Protein AF-0000000084349371 (afdb_homodimer)

Foldseek 3Di:
DPPPPPPPPPPPPPPPPPVPVPQQAADPAFELLVLLVLLCVDAPVLVVLVVVLVVLLVQLVVLVVVQAKDKDKDKDWDWDWDADVVVGDIDIDIWIKMKMKMKGWDDDQLSVLSNQLSVLSSVLSVLVSVLVSLVSSLVSLVLSVQLVLLLLLLLLLVVLLVVLVVQLVVQVVCVVVVNDDPVLNVVSVVLNVVSVVVSVVSVVSNVVSQVVSCNSSVHHYPDHWAFAPPPDQDADVVLDLVVLLVLLCVAQSNLVSLVSVLVSLVSNLSSLVCVQPKTKMKMKMKMKIWCVNVPQDPPDPDPDHGGDMDMDIDTDMDIGGDDDDPCPSVVVSVVSVVVSVVSVVVSVVVSVVLSVQLSVLSVQSVVLSVQLVVLLVQLLVLLLQLVVQVVCVVVPNHGSVSNSVSSVSNSVSLSSNSVSVSSNLSSNLSSCNSSNNRDSVSSVVSSVRIGGPDDSNPRSDDPCSVVSSVVVNPDDPPD/DPDPPPPPPPPPPPPPPPPPPPQQAADPAFELLVLLVLLCVDAPVLVVLVVVLVVLLCQLVVLVVVQAKDKDKDKDWDWDWDADVVVTDIDIDIKIKMKMKMKHWDDDQLSVLSNQLSVLSSVLSVLVSVLVSLVSSLVSLVLSVQLVLLLLLLLLLVVLLVVLVVQLVVQVVCVVVPNDDVVLNVVSVVLNVVSVVVSVVSVVSNVVSQVVSCNSSVHHYPDHWAFAPPPDQDADVVLDLVVLLVLLCVAQSNLVSLVSVLVSLVSNLSSLVCVQPKTKMKMKMKMKIWCVNVPQDPPDPDPDHGGDMDMDIDIDMDIGGDDDDPCVSVVVSVVSVVVSVVSVVVSVVVSVVLSVQLSVLSVQLVVLSVQLVVLLVQLLVLVLQLVVQVVCVVVPNHHSVSNSVSSVSNSVSLSSNSVSVSSNLSSNLSNCNSSNNRDSVSSVVSSVRIGPPDDSNPRSDDPCSVVSSVVVNPDDPPD

Nearest PDB structures (foldseek):
  2wmz-assembly1_B  TM=9.411E-01  e=2.929E-27  Escherichia coli K-12
  1ek9-assembly1_A  TM=9.461E-01  e=1.652E-26  Escherichia coli
  2xmn-assembly1_C  TM=9.358E-01  e=1.512E-26  Escherichia coli K-12
  2vdd-assembly1_A  TM=9.238E-01  e=4.027E-25  Escherichia coli K-12
  5ng5-assembly1_F  TM=8.650E-01  e=4.617E-24  Escherichia coli

pLDDT: mean 91.67, std 13.57, range [23.31, 98.88]

InterPro domains:
  IPR003423 Outer membrane efflux protein [PF02321] (35-218)
  IPR003423 Outer membrane efflux protein [PF02321] (246-437)
  IPR010130 Type I secretion outer membrane protein, TolC [TIGR01844] (29-451)
  IPR051906 Outer membrane protein TolC-like [PTHR30026] (9-441)

Secondary structure (DSSP, 8-state):
----------------------PPPBPS--SHHHHHHHHHHH-HHHHHHHHHHHHHTTHHHHHHHTTS-EEEEEEEEEEEEEEETTTTEEEEEEEEEEEEEEEEEEE-HHHHHHHHHHHHHHHHHHHHHHHHHHHHHHHHHHHHHHHHHHHHHHHHHHHHHHHHHHHHHHHHHHHHTTSS-HHHHHHHHHHHHHHHHHHHHHHHHHHHHHHHHHHHHS-B-S---EE-TTS-----SS--HHHHHHHHHHH-HHHHHHHHHHHHHHHHHHHHHGGGS-EEEEEEEEEEEEGGGGT--SS-SSSS--EEEEEEEEEEEEEEEEEEETTHHHHHHHHHHHHHHHHHHHHHHHHHHHHHHHHHHHHHHHHHHHHHHHHHHHHHHHHHHHHHHHHHHHTTSS-HHHHHHHHHHHHHHHHHHHHHHHHHHHHHHHHHHHHT---HHHHHHHHTTEETT--HHHHSS-TTHHHHHHHHHHSPTT-/-----------------------PPBPS--SHHHHHHHHHHH-HHHHHHHHHHHHHTTHHHHHHHTTS-EEEEEEEEEEEEEEEEETTEEEEEEEEEEEEEEEEEEE-HHHHHHHHHHHHHHHHHHHHHHHHHHHHHHHHHHHHHHHHHHHHHHHHHHHHHHHHHHHHHHHHHHHHTTSS-HHHHHHHHHHHHHHHHHHHHHHHHHHHHHHHHHHHHS-B-S---EE-TTS-----SS--HHHHHHHHHHH-HHHHHHHHHHHHHHHHHHHHHGGGS-EEEEEEEEEEEEGGGGT--SS-SSSS---SEEEEEEEEEEEE-----TTHHHHHHHHHHHHHHHHHHHHHHHHHHHHHHHHHHHHHHHHHHHHHHHHHHHHHHHHHHHHHHHHHHHTTSS-HHHHHHHHHHHHHHHHHHHHHHHHHHHHHHHHHHHHT---HHHHHHHHTTEETT--HHHHSS-TTHHHHHHHHHHSPTT-

Sequence (958 aa):
MLRKLSLAIAVSCATNGMVWAAEAPLSANTDLVSVYQEAASNNADLAAARAQYGAQKEVVPQARAGLLPNLSAGADSNNVRTQIDQPAATANRDAHSWRATLSQPLFRADRWFQLQAAEAVNEQASLQLSASEQNLILQSAESYFAVLRAQDNLASTKAEENAFKRQLDQSNERFDVGLSDKTDVLQSQASYDTARANRIVAQRQVDDAFEALITLTNRQYNSIQGIVHTLPVLPPAPNDAKAWVETAGRQNLNLLASNYAVTAAEETLRQRKAGHLPTLDAVAQYEKGDNDALGFSNPNQLPIPYGGDVSQRTIGLRLNIPIYSGGLTSSQVRESYSRLDQSEQQREGLRRQVVENTRNLHRAVNTDVEQVQARRQSIISNQSAVEATEIGYQVGTRNIVDVLDAQRQLYSSVRNYNNSRYDYILDNLRLKQAAGTLNPGDLQDLTRYLKADYNPDKDFLPPDLAKAAAEQLKARPGSMLRKLSLAIAVSCATNGMVWAAEAPLSANTDLVSVYQEAASNNADLAAARAQYGAQKEVVPQARAGLLPNLSAGADSNNVRTQIDQPAATANRDAHSWRATLSQPLFRADRWFQLQAAEAVNEQASLQLSASEQNLILQSAESYFAVLRAQDNLASTKAEENAFKRQLDQSNERFDVGLSDKTDVLQSQASYDTARANRIVAQRQVDDAFEALITLTNRQYNSIQGIVHTLPVLPPAPNDAKAWVETAGRQNLNLLASNYAVTAAEETLRQRKAGHLPTLDAVAQYEKGDNDALGFSNPNQLPIPYGGDVSQRTIGLRLNIPIYSGGLTSSQVRESYSRLDQSEQQREGLRRQVVENTRNLHRAVNTDVEQVQARRQSIISNQSAVEATEIGYQVGTRNIVDVLDAQRQLYSSVRNYNNSRYDYILDNLRLKQAAGTLNPGDLQDLTRYLKADYNPDKDFLPPDLAKAAAEQLKARPGS

Structure (mmCIF, N/CA/C/O backbone):
data_AF-0000000084349371-model_v1
#
loop_
_entity.id
_entity.type
_entity.pdbx_description
1 polymer 'Outer membrane protein'
#
loop_
_atom_site.group_PDB
_atom_site.id
_atom_site.type_symbol
_atom_site.label_atom_id
_atom_site.label_alt_id
_atom_site.label_comp_id
_atom_site.label_asym_id
_atom_site.label_entity_id
_atom_site.label_seq_id
_atom_site.pdbx_PDB_ins_code
_atom_site.Cartn_x
_atom_site.Cartn_y
_atom_site.Cartn_z
_atom_site.occupancy
_atom_site.B_iso_or_equiv
_atom_site.auth_seq_id
_atom_site.auth_comp_id
_atom_site.auth_asym_id
_atom_site.auth_atom_id
_atom_site.pdbx_PDB_model_num
ATOM 1 N N . MET A 1 1 ? 45.25 -52.031 7.59 1 29.14 1 MET A N 1
ATOM 2 C CA . MET A 1 1 ? 45.719 -50.75 8.109 1 29.14 1 MET A CA 1
ATOM 3 C C . MET A 1 1 ? 44.969 -49.594 7.441 1 29.14 1 MET A C 1
ATOM 5 O O . MET A 1 1 ? 45.094 -49.375 6.234 1 29.14 1 MET A O 1
ATOM 9 N N . LEU A 1 2 ? 43.625 -49.281 7.848 1 28.34 2 LEU A N 1
ATOM 10 C CA . LEU A 1 2 ? 42.469 -48.5 7.414 1 28.34 2 LEU A CA 1
ATOM 11 C C . LEU A 1 2 ? 42.781 -47 7.551 1 28.34 2 LEU A C 1
ATOM 13 O O . LEU A 1 2 ? 43 -46.5 8.656 1 28.34 2 LEU A O 1
ATOM 17 N N . ARG A 1 3 ? 43.562 -46.5 6.535 1 31.92 3 ARG A N 1
ATOM 18 C CA . ARG A 1 3 ? 44.031 -45.125 6.531 1 31.92 3 ARG A CA 1
ATOM 19 C C . ARG A 1 3 ? 42.906 -44.156 6.848 1 31.92 3 ARG A C 1
ATOM 21 O O . ARG A 1 3 ? 41.781 -44.312 6.332 1 31.92 3 ARG A O 1
ATOM 28 N N . LYS A 1 4 ? 43.031 -43.594 8.078 1 34.16 4 LYS A N 1
ATOM 29 C CA . LYS A 1 4 ? 42.281 -42.5 8.742 1 34.16 4 LYS A CA 1
ATOM 30 C C . LYS A 1 4 ? 42.062 -41.344 7.801 1 34.16 4 LYS A C 1
ATOM 32 O O . LYS A 1 4 ? 43 -40.688 7.363 1 34.16 4 LYS A O 1
ATOM 37 N N . LEU A 1 5 ? 41.219 -41.438 6.766 1 38.19 5 LEU A N 1
ATOM 38 C CA . LEU A 1 5 ? 40.812 -40.344 5.895 1 38.19 5 LEU A CA 1
ATOM 39 C C . LEU A 1 5 ? 40.438 -39.125 6.711 1 38.19 5 LEU A C 1
ATOM 41 O O . LEU A 1 5 ? 39.531 -39.156 7.535 1 38.19 5 LEU A O 1
ATOM 45 N N . SER A 1 6 ? 41.469 -38.438 7.199 1 34.59 6 SER A N 1
ATOM 46 C CA . SER A 1 6 ? 41.344 -37.156 7.883 1 34.59 6 SER A CA 1
ATOM 47 C C . SER A 1 6 ? 40.438 -36.219 7.109 1 34.59 6 SER A C 1
ATOM 49 O O . SER A 1 6 ? 40.719 -35.875 5.949 1 3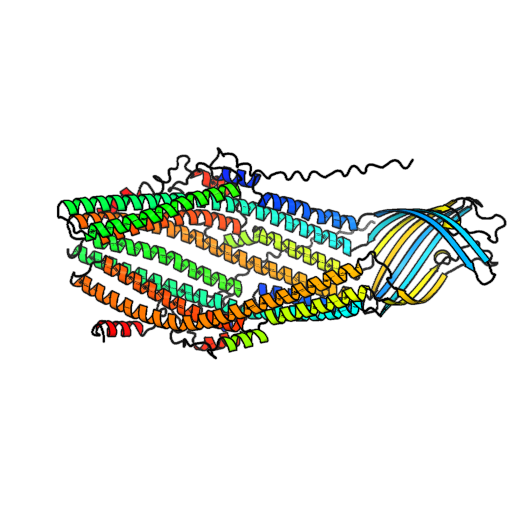4.59 6 SER A O 1
ATOM 51 N N . LEU A 1 7 ? 39.156 -36.344 7.215 1 37.19 7 LEU A N 1
ATOM 52 C CA . LEU A 1 7 ? 38.125 -35.406 6.816 1 37.19 7 LEU A CA 1
ATOM 53 C C . LEU A 1 7 ? 38.5 -34 7.309 1 37.19 7 LEU A C 1
ATOM 55 O O . LEU A 1 7 ? 38.5 -33.75 8.516 1 37.19 7 LEU A O 1
ATOM 59 N N . ALA A 1 8 ? 39.562 -33.406 6.773 1 36.41 8 ALA A N 1
ATOM 60 C CA . ALA A 1 8 ? 39.781 -31.984 6.996 1 36.41 8 ALA A CA 1
ATOM 61 C C . ALA A 1 8 ? 38.5 -31.203 6.875 1 36.41 8 ALA A C 1
ATOM 63 O O . ALA A 1 8 ? 37.844 -31.203 5.824 1 36.41 8 ALA A O 1
ATOM 64 N N . ILE A 1 9 ? 37.719 -31.172 7.988 1 37.12 9 ILE A N 1
ATOM 65 C CA . ILE A 1 9 ? 36.625 -30.266 8.234 1 37.12 9 ILE A CA 1
ATOM 66 C C . ILE A 1 9 ? 37 -28.844 7.824 1 37.12 9 ILE A C 1
ATOM 68 O O . ILE A 1 9 ? 37.938 -28.266 8.391 1 37.12 9 ILE A O 1
ATOM 72 N N . ALA A 1 10 ? 37.031 -28.594 6.488 1 40.06 10 ALA A N 1
ATOM 73 C CA . ALA A 1 10 ? 37.094 -27.188 6.09 1 40.06 10 ALA A CA 1
ATOM 74 C C . ALA A 1 10 ? 36.188 -26.328 6.938 1 40.06 10 ALA A C 1
ATOM 76 O O . ALA A 1 10 ? 34.938 -26.453 6.844 1 40.06 10 ALA A O 1
ATOM 77 N N . VAL A 1 11 ? 36.562 -26.094 8.188 1 39.84 11 VAL A N 1
ATOM 78 C CA . VAL A 1 11 ? 35.938 -25.047 8.977 1 39.84 11 VAL A CA 1
ATOM 79 C C . VAL A 1 11 ? 35.812 -23.781 8.133 1 39.84 11 VAL A C 1
ATOM 81 O O . VAL A 1 11 ? 36.812 -23.203 7.695 1 39.84 11 VAL A O 1
ATOM 84 N N . SER A 1 12 ? 34.781 -23.75 7.301 1 43.06 12 SER A N 1
ATOM 85 C CA . SER A 1 12 ? 34.375 -22.453 6.754 1 43.06 12 SER A CA 1
ATOM 86 C C . SER A 1 12 ? 34.531 -21.344 7.789 1 43.06 12 SER A C 1
ATOM 88 O O . SER A 1 12 ? 33.906 -21.406 8.859 1 43.06 12 SER A O 1
ATOM 90 N N . CYS A 1 13 ? 35.719 -20.906 8.008 1 38.28 13 CYS A N 1
ATOM 91 C CA . CYS A 1 13 ? 35.906 -19.625 8.695 1 38.28 13 CYS A CA 1
ATOM 92 C C . CYS A 1 13 ? 34.844 -18.625 8.297 1 38.28 13 CYS A C 1
ATOM 94 O O . CYS A 1 13 ? 34.875 -18.094 7.184 1 38.28 13 CYS A O 1
ATOM 96 N N . ALA A 1 14 ? 33.594 -18.828 8.82 1 44.62 14 ALA A N 1
ATOM 97 C CA . ALA A 1 14 ? 32.719 -17.656 8.875 1 44.62 14 ALA A CA 1
ATOM 98 C C . ALA A 1 14 ? 33.5 -16.422 9.344 1 44.62 14 ALA A C 1
ATOM 100 O O . ALA A 1 14 ? 33.75 -16.266 10.539 1 44.62 14 ALA A O 1
ATOM 101 N N . THR A 1 15 ? 34.562 -16.031 8.68 1 42.53 15 THR A N 1
ATOM 102 C CA . THR A 1 15 ? 34.969 -14.68 9.008 1 42.53 15 THR A CA 1
ATOM 103 C C . THR A 1 15 ? 33.781 -13.805 9.352 1 42.53 15 THR A C 1
ATOM 105 O O . THR A 1 15 ? 32.875 -13.617 8.531 1 42.53 15 THR A O 1
ATOM 108 N N . ASN A 1 16 ? 33.312 -13.914 10.547 1 46.22 16 ASN A N 1
ATOM 109 C CA . ASN A 1 16 ? 32.531 -12.789 11.031 1 46.22 16 ASN A CA 1
ATOM 110 C C . ASN A 1 16 ? 33.094 -11.453 10.547 1 46.22 16 ASN A C 1
ATOM 112 O O . ASN A 1 16 ? 34.062 -10.953 11.094 1 46.22 16 ASN A O 1
ATOM 116 N N . GLY A 1 17 ? 33.25 -11.281 9.281 1 45.41 17 GLY A N 1
ATOM 117 C CA . GLY A 1 17 ? 33.562 -9.914 8.891 1 45.41 17 GLY A CA 1
ATOM 118 C C . GLY A 1 17 ? 32.906 -8.875 9.789 1 45.41 17 GLY A C 1
ATOM 119 O O . GLY A 1 17 ? 31.672 -8.812 9.875 1 45.41 17 GLY A O 1
ATOM 120 N N . MET A 1 18 ? 33.469 -8.656 10.883 1 46.19 18 MET A N 1
ATOM 121 C CA . MET A 1 18 ? 33.125 -7.445 11.609 1 46.19 18 MET A CA 1
ATOM 122 C C . MET A 1 18 ? 32.719 -6.328 10.648 1 46.19 18 MET A C 1
ATOM 124 O O . MET A 1 18 ? 33.531 -5.938 9.789 1 46.19 18 MET A O 1
ATOM 128 N N . VAL A 1 19 ? 31.594 -6.281 10.203 1 54.41 19 VAL A N 1
ATOM 129 C CA . VAL A 1 19 ? 31.078 -5.09 9.539 1 54.41 19 VAL A CA 1
ATOM 130 C C . VAL A 1 19 ? 31.547 -3.838 10.266 1 54.41 19 VAL A C 1
ATOM 132 O O . VAL A 1 19 ? 31.062 -3.525 11.359 1 54.41 19 VAL A O 1
ATOM 135 N N . TRP A 1 20 ? 32.844 -3.693 10.367 1 51.53 20 TRP A N 1
ATOM 136 C CA . TRP A 1 20 ? 33.25 -2.367 10.805 1 51.53 20 TRP A CA 1
ATOM 137 C C . TRP A 1 20 ? 32.469 -1.278 10.062 1 51.53 20 TRP A C 1
ATOM 139 O O . TRP A 1 20 ? 32.406 -1.289 8.836 1 51.53 20 TRP A O 1
ATOM 149 N N . ALA A 1 21 ? 31.625 -0.761 10.727 1 57.56 21 ALA A N 1
ATOM 150 C CA . ALA A 1 21 ? 30.953 0.43 10.211 1 57.56 21 ALA A CA 1
ATOM 151 C C . ALA A 1 21 ? 31.969 1.435 9.664 1 57.56 21 ALA A C 1
ATOM 153 O O . ALA A 1 21 ? 32.656 2.119 10.43 1 57.56 21 ALA A O 1
ATOM 154 N N . ALA A 1 22 ? 32.75 1.086 8.586 1 59.94 22 ALA A N 1
ATOM 155 C CA . ALA A 1 22 ? 33.594 2.1 7.984 1 59.94 22 ALA A CA 1
ATOM 156 C C . ALA A 1 22 ? 32.906 3.461 7.961 1 59.94 22 ALA A C 1
ATOM 158 O O . ALA A 1 22 ? 31.75 3.568 7.578 1 59.94 22 ALA A O 1
ATOM 159 N N . GLU A 1 23 ? 33.438 4.461 8.609 1 71.38 23 GLU A N 1
ATOM 160 C CA . GLU A 1 23 ? 32.969 5.84 8.555 1 71.38 23 GLU A CA 1
ATOM 161 C C . GLU A 1 23 ? 32.875 6.336 7.113 1 71.38 23 GLU A C 1
ATOM 163 O O . GLU A 1 23 ? 33.812 6.109 6.32 1 71.38 23 GLU A O 1
ATOM 168 N N . ALA A 1 24 ? 31.688 6.805 6.773 1 73.12 24 ALA A N 1
ATOM 169 C CA . ALA A 1 24 ? 31.531 7.387 5.441 1 73.12 24 ALA A CA 1
ATOM 170 C C . ALA A 1 24 ? 32.594 8.461 5.188 1 73.12 24 ALA A C 1
ATOM 172 O O . ALA A 1 24 ? 32.875 9.273 6.062 1 73.12 24 ALA A O 1
ATOM 173 N N . PRO A 1 25 ? 33.281 8.539 4.008 1 79.25 25 PRO A N 1
ATOM 174 C CA . PRO A 1 25 ? 34.25 9.57 3.691 1 79.25 25 PRO A CA 1
ATOM 175 C C . PRO A 1 25 ? 33.656 10.969 3.588 1 79.25 25 PRO A C 1
ATOM 177 O O . PRO A 1 25 ? 32.469 11.094 3.264 1 79.25 25 PRO A O 1
ATOM 180 N N . LEU A 1 26 ? 34.438 11.977 3.846 1 80.69 26 LEU A N 1
ATOM 181 C CA . LEU A 1 26 ? 34 13.367 3.756 1 80.69 26 LEU A CA 1
ATOM 182 C C . LEU A 1 26 ? 33.875 13.805 2.301 1 80.69 26 LEU A C 1
ATOM 184 O O . LEU A 1 26 ? 34.75 13.5 1.476 1 80.69 26 LEU A O 1
ATOM 188 N N . SER A 1 27 ? 32.719 14.414 2.035 1 81.31 27 SER A N 1
ATOM 189 C CA . SER A 1 27 ? 32.5 14.898 0.675 1 81.31 27 SER A CA 1
ATOM 190 C C . SER A 1 27 ? 32.969 16.328 0.508 1 81.31 27 SER A C 1
ATOM 192 O O . SER A 1 27 ? 32.781 17.172 1.394 1 81.31 27 SER A O 1
ATOM 194 N N . ALA A 1 28 ? 33.625 16.547 -0.599 1 76.31 28 ALA A N 1
ATOM 195 C CA . ALA A 1 28 ? 34.094 17.891 -0.949 1 76.31 28 ALA A CA 1
ATOM 196 C C . ALA A 1 28 ? 33 18.672 -1.695 1 76.31 28 ALA A C 1
ATOM 198 O O . ALA A 1 28 ? 33.031 19.906 -1.736 1 76.31 28 ALA A O 1
ATOM 199 N N . ASN A 1 29 ? 32.156 17.969 -2.289 1 75.94 29 ASN A N 1
ATOM 200 C CA . ASN A 1 29 ? 31.078 18.578 -3.057 1 75.94 29 ASN A CA 1
ATOM 201 C C . ASN A 1 29 ? 29.781 18.578 -2.266 1 75.94 29 ASN A C 1
ATOM 203 O O . ASN A 1 29 ? 29.219 17.531 -1.969 1 75.94 29 ASN A O 1
ATOM 207 N N . THR A 1 30 ? 29.359 19.766 -2.006 1 87 30 THR A N 1
ATOM 208 C CA . THR A 1 30 ? 28.281 19.844 -1.022 1 87 30 THR A CA 1
ATOM 209 C C . THR A 1 30 ? 27.031 20.469 -1.639 1 87 30 THR A C 1
ATOM 211 O O . THR A 1 30 ? 26.125 20.891 -0.919 1 87 30 THR A O 1
ATOM 214 N N . ASP A 1 31 ? 27.094 20.562 -3.01 1 93.62 31 ASP A N 1
ATOM 215 C CA . ASP A 1 31 ? 25.906 21.125 -3.658 1 93.62 31 ASP A CA 1
ATOM 216 C C . ASP A 1 31 ? 24.844 20.047 -3.877 1 93.62 31 ASP A C 1
ATOM 218 O O . ASP A 1 31 ? 25.109 18.859 -3.707 1 93.62 31 ASP A O 1
ATOM 222 N N . LEU A 1 32 ? 23.688 20.531 -4.277 1 96.81 32 LEU A N 1
ATOM 223 C CA . LEU A 1 32 ? 22.5 19.688 -4.402 1 96.81 32 LEU A CA 1
ATOM 224 C C . LEU A 1 32 ? 22.719 18.578 -5.414 1 96.81 32 LEU A C 1
ATOM 226 O O . LEU A 1 32 ? 22.422 17.406 -5.137 1 96.81 32 LEU A O 1
ATOM 230 N N . VAL A 1 33 ? 23.344 18.844 -6.625 1 96.69 33 VAL A N 1
ATOM 231 C CA . VAL A 1 33 ? 23.547 17.875 -7.688 1 96.69 33 VAL A CA 1
ATOM 232 C C . VAL A 1 33 ? 24.578 16.844 -7.246 1 96.69 33 VAL A C 1
ATOM 234 O O . VAL A 1 33 ? 24.438 15.648 -7.52 1 96.69 33 VAL A O 1
ATOM 237 N N . SER A 1 34 ? 25.625 17.328 -6.547 1 95.25 34 SER A N 1
ATOM 238 C CA . SER A 1 34 ? 26.656 16.422 -6.055 1 95.25 34 SER A CA 1
ATOM 239 C C . SER A 1 34 ? 26.094 15.461 -5.012 1 95.25 34 SER A C 1
ATOM 241 O O . SER A 1 34 ? 26.438 14.281 -4.988 1 95.25 34 SER A O 1
ATOM 243 N N . VAL A 1 35 ? 25.25 15.969 -4.148 1 96.62 35 VAL A N 1
ATOM 244 C CA . VAL A 1 35 ? 24.609 15.133 -3.143 1 96.62 35 VAL A CA 1
ATOM 245 C C . VAL A 1 35 ? 23.766 14.055 -3.826 1 96.62 35 VAL A C 1
ATOM 247 O O . VAL A 1 35 ? 23.812 12.891 -3.439 1 96.62 35 VAL A O 1
ATOM 250 N N . TYR A 1 36 ? 23.078 14.391 -4.945 1 97.81 36 TYR A N 1
ATOM 251 C CA . TYR A 1 36 ? 22.297 13.414 -5.699 1 97.81 36 TYR A CA 1
ATOM 252 C C . TYR A 1 36 ? 23.203 12.375 -6.344 1 97.81 36 TYR A C 1
ATOM 254 O O . TYR A 1 36 ? 22.906 11.172 -6.301 1 97.81 36 TYR A O 1
ATOM 262 N N . GLN A 1 37 ? 24.25 12.82 -6.902 1 97 37 GLN A N 1
ATOM 263 C CA . GLN A 1 37 ? 25.172 11.898 -7.57 1 97 37 GLN A CA 1
ATOM 264 C C . GLN A 1 37 ? 25.766 10.906 -6.578 1 97 37 GLN A C 1
ATOM 266 O O . GLN A 1 37 ? 25.906 9.727 -6.887 1 97 37 GLN A O 1
ATOM 271 N N . GLU A 1 38 ? 26.094 11.422 -5.391 1 96.19 38 GLU A N 1
ATOM 272 C CA . GLU A 1 38 ? 26.609 10.539 -4.355 1 96.19 38 GLU A CA 1
ATOM 273 C C . GLU A 1 38 ? 25.547 9.539 -3.898 1 96.19 38 GLU A C 1
ATOM 275 O O . GLU A 1 38 ? 25.844 8.367 -3.68 1 96.19 38 GLU A O 1
ATOM 280 N N . ALA A 1 39 ? 24.312 9.992 -3.73 1 97.56 39 ALA A N 1
ATOM 281 C CA . ALA A 1 39 ? 23.219 9.094 -3.377 1 97.56 39 ALA A CA 1
ATOM 282 C C . ALA A 1 39 ? 23 8.055 -4.465 1 97.56 39 ALA A C 1
ATOM 284 O O . ALA A 1 39 ? 22.844 6.863 -4.172 1 97.56 39 ALA A O 1
ATOM 285 N N . ALA A 1 40 ? 23.047 8.492 -5.723 1 97.44 40 ALA A N 1
ATOM 286 C CA . ALA A 1 40 ? 22.812 7.602 -6.859 1 97.44 40 ALA A CA 1
ATOM 287 C C . ALA A 1 40 ? 23.875 6.508 -6.926 1 97.44 40 ALA A C 1
ATOM 289 O O . ALA A 1 40 ? 23.594 5.383 -7.348 1 97.44 40 ALA A O 1
ATOM 290 N N . SER A 1 41 ? 25.047 6.805 -6.492 1 96.06 41 SER A N 1
ATOM 291 C CA . SER A 1 41 ? 26.172 5.875 -6.59 1 96.06 41 SER A CA 1
ATOM 292 C C . SER A 1 41 ? 26.234 4.957 -5.371 1 96.06 41 SER A C 1
ATOM 294 O O . SER A 1 41 ? 26.734 3.836 -5.457 1 96.06 41 SER A O 1
ATOM 296 N N . ASN A 1 42 ? 25.625 5.492 -4.211 1 96.06 42 ASN A N 1
ATOM 297 C CA . ASN A 1 42 ? 25.938 4.785 -2.975 1 96.06 42 ASN A CA 1
ATOM 298 C C . ASN A 1 42 ? 24.672 4.301 -2.271 1 96.06 42 ASN A C 1
ATOM 300 O O . ASN A 1 42 ? 24.75 3.516 -1.325 1 96.06 42 ASN A O 1
ATOM 304 N N . ASN A 1 43 ? 23.516 4.719 -2.646 1 97.69 43 ASN A N 1
ATOM 305 C CA . ASN A 1 43 ? 22.281 4.395 -1.936 1 97.69 43 ASN A CA 1
ATOM 306 C C . ASN A 1 43 ? 21.984 2.898 -1.992 1 97.69 43 ASN A C 1
ATOM 308 O O . ASN A 1 43 ? 21.875 2.324 -3.076 1 97.69 43 ASN A O 1
ATOM 312 N N . ALA A 1 44 ? 21.828 2.309 -0.82 1 97.75 44 ALA A N 1
ATOM 313 C CA . ALA A 1 44 ? 21.641 0.864 -0.72 1 97.75 44 ALA A CA 1
ATOM 314 C C . ALA A 1 44 ? 20.266 0.449 -1.258 1 97.75 44 ALA A C 1
ATOM 316 O O . ALA A 1 44 ? 20.125 -0.63 -1.838 1 97.75 44 ALA A O 1
ATOM 317 N N . ASP A 1 45 ? 19.359 1.234 -1.029 1 97.75 45 ASP A N 1
ATOM 318 C CA . ASP A 1 45 ? 18.016 0.904 -1.51 1 97.75 45 ASP A CA 1
ATOM 319 C C . ASP A 1 45 ? 17.984 0.87 -3.035 1 97.75 45 ASP A C 1
ATOM 321 O O . ASP A 1 45 ? 17.328 0 -3.625 1 97.75 45 ASP A O 1
ATOM 325 N N . LEU A 1 46 ? 18.594 1.838 -3.73 1 98.19 46 LEU A N 1
ATOM 326 C CA . LEU A 1 46 ? 18.641 1.841 -5.188 1 98.19 46 LEU A CA 1
ATOM 327 C C . LEU A 1 46 ? 19.438 0.642 -5.711 1 98.19 46 LEU A C 1
ATOM 329 O O . LEU A 1 46 ? 19.031 0.012 -6.691 1 98.19 46 LEU A O 1
ATOM 333 N N . ALA A 1 47 ? 20.531 0.332 -5.059 1 98.25 47 ALA A N 1
ATOM 334 C CA . ALA A 1 47 ? 21.312 -0.842 -5.445 1 98.25 47 ALA A CA 1
ATOM 335 C C . ALA A 1 47 ? 20.484 -2.115 -5.332 1 98.25 47 ALA A C 1
ATOM 337 O O . ALA A 1 47 ? 20.531 -2.982 -6.207 1 98.25 47 ALA A O 1
ATOM 338 N N . ALA A 1 48 ? 19.766 -2.219 -4.227 1 98.62 48 ALA A N 1
ATOM 339 C CA . ALA A 1 48 ? 18.891 -3.367 -4.039 1 98.62 48 ALA A CA 1
ATOM 340 C C . ALA A 1 48 ? 17.828 -3.432 -5.137 1 98.62 48 ALA A C 1
ATOM 342 O O . ALA A 1 48 ? 17.5 -4.516 -5.633 1 98.62 48 ALA A O 1
ATOM 343 N N . ALA A 1 49 ? 17.281 -2.316 -5.531 1 98.44 49 ALA A N 1
ATOM 344 C CA . ALA A 1 49 ? 16.281 -2.256 -6.598 1 98.44 49 ALA A CA 1
ATOM 345 C C . ALA A 1 49 ? 16.875 -2.691 -7.934 1 98.44 49 ALA A C 1
ATOM 347 O O . ALA A 1 49 ? 16.234 -3.391 -8.711 1 98.44 49 ALA A O 1
ATOM 348 N N . ARG A 1 50 ? 18.062 -2.281 -8.219 1 98.56 50 ARG A N 1
ATOM 349 C CA . ARG A 1 50 ? 18.75 -2.693 -9.445 1 98.56 50 ARG A CA 1
ATOM 350 C C . ARG A 1 50 ? 18.984 -4.199 -9.461 1 98.56 50 ARG A C 1
ATOM 352 O O . ARG A 1 50 ? 18.797 -4.852 -10.484 1 98.56 50 ARG A O 1
ATOM 359 N N . ALA A 1 51 ? 19.391 -4.781 -8.289 1 98.69 51 ALA A N 1
ATOM 360 C CA . ALA A 1 51 ? 19.578 -6.223 -8.18 1 98.69 51 ALA A CA 1
ATOM 361 C C . ALA A 1 51 ? 18.266 -6.965 -8.352 1 98.69 51 ALA A C 1
ATOM 363 O O . ALA A 1 51 ? 18.203 -8.016 -8.992 1 98.69 51 ALA A O 1
ATOM 364 N N . GLN A 1 52 ? 17.297 -6.379 -7.785 1 98.56 52 GLN A N 1
ATOM 365 C CA . GLN A 1 52 ? 15.977 -6.973 -7.945 1 98.56 52 GLN A CA 1
ATOM 366 C C . GLN A 1 52 ? 15.562 -7.016 -9.414 1 98.56 52 GLN A C 1
ATOM 368 O O . GLN A 1 52 ? 15.031 -8.023 -9.883 1 98.56 52 GLN A O 1
ATOM 373 N N . TYR A 1 53 ? 15.836 -5.934 -10.219 1 98.56 53 TYR A N 1
ATOM 374 C CA . TYR A 1 53 ? 15.531 -5.926 -11.648 1 98.56 53 TYR A CA 1
ATOM 375 C C . TYR A 1 53 ? 16.375 -6.961 -12.383 1 98.56 53 TYR A C 1
ATOM 377 O O . TYR A 1 53 ? 15.883 -7.633 -13.297 1 98.56 53 TYR A O 1
ATOM 385 N N . GLY A 1 54 ? 17.625 -7.125 -11.906 1 98.75 54 GLY A N 1
ATOM 386 C CA . GLY A 1 54 ? 18.469 -8.164 -12.469 1 98.75 54 GLY A CA 1
ATOM 387 C C . GLY A 1 54 ? 17.891 -9.555 -12.32 1 98.75 54 GLY A C 1
ATOM 388 O O . GLY A 1 54 ? 17.969 -10.367 -13.25 1 98.75 54 GLY A O 1
ATOM 389 N N . ALA A 1 55 ? 17.266 -9.758 -11.234 1 98.69 55 ALA A N 1
ATOM 390 C CA . ALA A 1 55 ? 16.625 -11.039 -10.984 1 98.69 55 ALA A CA 1
ATOM 391 C C . ALA A 1 55 ? 15.344 -11.18 -11.805 1 98.69 55 ALA A C 1
ATOM 393 O O . ALA A 1 55 ? 15.094 -12.227 -12.414 1 98.69 55 ALA A O 1
ATOM 394 N N . GLN A 1 56 ? 14.57 -10.141 -11.93 1 98 56 GLN A N 1
ATOM 395 C CA . GLN A 1 56 ? 13.258 -10.18 -12.562 1 98 56 GLN A CA 1
ATOM 396 C C . GLN A 1 56 ? 13.375 -10.297 -14.078 1 98 56 GLN A C 1
ATOM 398 O O . GLN A 1 56 ? 12.539 -10.938 -14.727 1 98 56 GLN A O 1
ATOM 403 N N . LYS A 1 57 ? 14.375 -9.719 -14.609 1 97.75 57 LYS A N 1
ATOM 404 C CA . LYS A 1 57 ? 14.5 -9.742 -16.062 1 97.75 57 LYS A CA 1
ATOM 405 C C . LYS A 1 57 ? 14.789 -11.156 -16.562 1 97.75 57 LYS A C 1
ATOM 407 O O . LYS A 1 57 ? 14.594 -11.453 -17.75 1 97.75 57 LYS A O 1
ATOM 412 N N . GLU A 1 58 ? 15.258 -12.141 -15.664 1 98.62 58 GLU A N 1
ATOM 413 C CA . GLU A 1 58 ? 15.562 -13.516 -16.031 1 98.62 58 GLU A CA 1
ATOM 414 C C . GLU A 1 58 ? 14.281 -14.312 -16.297 1 98.62 58 GLU A C 1
ATOM 416 O O . GLU A 1 58 ? 14.336 -15.422 -16.828 1 98.62 58 GLU A O 1
ATOM 421 N N . VAL A 1 59 ? 13.141 -13.727 -16.078 1 98.38 59 VAL A N 1
ATOM 422 C CA . VAL A 1 59 ? 11.883 -14.414 -16.312 1 98.38 59 VAL A CA 1
ATOM 423 C C . VAL A 1 59 ? 11.688 -14.656 -17.812 1 98.38 59 VAL A C 1
ATOM 425 O O . VAL A 1 59 ? 11.109 -15.664 -18.219 1 98.38 59 VAL A O 1
ATOM 428 N N . VAL A 1 60 ? 12.211 -13.742 -18.672 1 98.69 60 VAL A N 1
ATOM 429 C CA . VAL A 1 60 ? 12.023 -13.844 -20.125 1 98.69 60 VAL A CA 1
ATOM 430 C C . VAL A 1 60 ? 12.828 -15.016 -20.672 1 98.69 60 VAL A C 1
ATOM 432 O O . VAL A 1 60 ? 12.281 -15.906 -21.312 1 98.69 60 VAL A O 1
ATOM 435 N N . PRO A 1 61 ? 14.18 -15.141 -20.328 1 98.69 61 PRO A N 1
ATOM 436 C CA . PRO A 1 61 ? 14.883 -16.312 -20.828 1 98.69 61 PRO A CA 1
ATOM 437 C C . PRO A 1 61 ? 14.367 -17.625 -20.219 1 98.69 61 PRO A C 1
ATOM 439 O O . PRO A 1 61 ? 14.391 -18.672 -20.891 1 98.69 61 PRO A O 1
ATOM 442 N N . GLN A 1 62 ? 13.859 -17.609 -19.062 1 98.69 62 GLN A N 1
ATOM 443 C CA . GLN A 1 62 ? 13.281 -18.812 -18.469 1 98.69 62 GLN A CA 1
ATOM 444 C C . GLN A 1 62 ? 12.016 -19.234 -19.203 1 98.69 62 GLN A C 1
ATOM 446 O O . GLN A 1 62 ? 11.797 -20.422 -19.438 1 98.69 62 GLN A O 1
ATOM 451 N N . ALA A 1 63 ? 11.18 -18.234 -19.578 1 98.69 63 ALA A N 1
ATOM 452 C CA . ALA A 1 63 ? 9.977 -18.547 -20.344 1 98.69 63 ALA A CA 1
ATOM 453 C C . ALA A 1 63 ? 10.336 -19.016 -21.75 1 98.69 63 ALA A C 1
ATOM 455 O O . ALA A 1 63 ? 9.711 -19.938 -22.281 1 98.69 63 ALA A O 1
ATOM 456 N N . ARG A 1 64 ? 11.375 -18.469 -22.344 1 98.5 64 ARG A N 1
ATOM 457 C CA . ARG A 1 64 ? 11.828 -18.828 -23.688 1 98.5 64 ARG A CA 1
ATOM 458 C C . ARG A 1 64 ? 12.344 -20.266 -23.719 1 98.5 64 ARG A C 1
ATOM 460 O O . ARG A 1 64 ? 12.164 -20.984 -24.703 1 98.5 64 ARG A O 1
ATOM 467 N N . ALA A 1 65 ? 12.922 -20.672 -22.531 1 98.5 65 ALA A N 1
ATOM 468 C CA . ALA A 1 65 ? 13.477 -22.016 -22.438 1 98.5 65 ALA A CA 1
ATOM 469 C C . ALA A 1 65 ? 12.391 -23.078 -22.641 1 98.5 65 ALA A C 1
ATOM 471 O O . ALA A 1 65 ? 12.664 -24.172 -23.141 1 98.5 65 ALA A O 1
ATOM 472 N N . GLY A 1 66 ? 11.164 -22.734 -22.375 1 97.31 66 GLY A N 1
ATOM 473 C CA . GLY A 1 66 ? 10.055 -23.656 -22.531 1 97.31 66 GLY A CA 1
ATOM 474 C C . GLY A 1 66 ? 9.711 -23.906 -24 1 97.31 66 GLY A C 1
ATOM 475 O O . GLY A 1 66 ? 9 -24.875 -24.312 1 97.31 66 GLY A O 1
ATOM 476 N N . LEU A 1 67 ? 10.219 -23.156 -24.938 1 98.31 67 LEU A N 1
ATOM 477 C CA . LEU A 1 67 ? 9.938 -23.281 -26.359 1 98.31 67 LEU A CA 1
ATOM 478 C C . LEU A 1 67 ? 11.148 -23.812 -27.109 1 98.31 67 LEU A C 1
ATOM 480 O O . LEU A 1 67 ? 11.102 -24 -28.328 1 98.31 67 LEU A O 1
ATOM 484 N N . LEU A 1 68 ? 12.25 -24.125 -26.391 1 98.44 68 LEU A N 1
ATOM 485 C CA . LEU A 1 68 ? 13.5 -24.562 -27 1 98.44 68 LEU A CA 1
ATOM 486 C C . LEU A 1 68 ? 13.734 -26.047 -26.734 1 98.44 68 LEU A C 1
ATOM 488 O O . LEU A 1 68 ? 13.07 -26.641 -25.875 1 98.44 68 LEU A O 1
ATOM 492 N N . PRO A 1 69 ? 14.609 -26.75 -27.422 1 98.12 69 PRO A N 1
ATOM 493 C CA . PRO A 1 69 ? 14.844 -28.188 -27.25 1 98.12 69 PRO A CA 1
ATOM 494 C C . PRO A 1 69 ? 15.438 -28.547 -25.891 1 98.12 69 PRO A C 1
ATOM 496 O O . PRO A 1 69 ? 16.125 -27.719 -25.281 1 98.12 69 PRO A O 1
ATOM 499 N N . ASN A 1 70 ? 15.086 -29.656 -25.469 1 97.94 70 ASN A N 1
ATOM 500 C CA . ASN A 1 70 ? 15.68 -30.281 -24.281 1 97.94 70 ASN A CA 1
ATOM 501 C C . ASN A 1 70 ? 16.406 -31.578 -24.656 1 97.94 70 ASN A C 1
ATOM 503 O O . ASN A 1 70 ? 15.867 -32.438 -25.344 1 97.94 70 ASN A O 1
ATOM 507 N N . LEU A 1 71 ? 17.688 -31.641 -24.328 1 98.25 71 LEU A N 1
ATOM 508 C CA . LEU A 1 71 ? 18.5 -32.844 -24.562 1 98.25 71 LEU A CA 1
ATOM 509 C C . LEU A 1 71 ? 18.938 -33.469 -23.234 1 98.25 71 LEU A C 1
ATOM 511 O O . LEU A 1 71 ? 19.469 -32.781 -22.359 1 98.25 71 LEU A O 1
ATOM 515 N N . SER A 1 72 ? 18.625 -34.75 -23.062 1 98.06 72 SER A N 1
ATOM 516 C CA . SER A 1 72 ? 19.031 -35.469 -21.859 1 98.06 72 SER A CA 1
ATOM 517 C C . SER A 1 72 ? 19.688 -36.812 -22.219 1 98.06 72 SER A C 1
ATOM 519 O O . SER A 1 72 ? 19.516 -37.312 -23.328 1 98.06 72 SER A O 1
ATOM 521 N N . ALA A 1 73 ? 20.547 -37.281 -21.312 1 97.88 73 ALA A N 1
ATOM 522 C CA . ALA A 1 73 ? 21.156 -38.594 -21.422 1 97.88 73 ALA A CA 1
ATOM 523 C C . ALA A 1 73 ? 20.922 -39.406 -20.156 1 97.88 73 ALA A C 1
ATOM 525 O O . ALA A 1 73 ? 20.797 -38.844 -19.062 1 97.88 73 ALA A O 1
ATOM 526 N N . GLY A 1 74 ? 20.734 -40.75 -20.391 1 97.44 74 GLY A N 1
ATOM 527 C CA . GLY A 1 74 ? 20.578 -41.656 -19.281 1 97.44 74 GLY A CA 1
ATOM 528 C C . GLY A 1 74 ? 21.234 -43 -19.516 1 97.44 74 GLY A C 1
ATOM 529 O O . GLY A 1 74 ? 21.547 -43.344 -20.672 1 97.44 74 GLY A O 1
ATOM 530 N N . ALA A 1 75 ? 21.594 -43.625 -18.391 1 97.38 75 ALA A N 1
ATOM 531 C CA . ALA A 1 75 ? 22.141 -45 -18.453 1 97.38 75 ALA A CA 1
ATOM 532 C C . ALA A 1 75 ? 21.484 -45.875 -17.391 1 97.38 75 ALA A C 1
ATOM 534 O O . ALA A 1 75 ? 21.219 -45.438 -16.266 1 97.38 75 ALA A O 1
ATOM 535 N N . ASP A 1 76 ? 21.219 -47.094 -17.828 1 96.31 76 ASP A N 1
ATOM 536 C CA . ASP A 1 76 ? 20.625 -48.062 -16.922 1 96.31 76 ASP A CA 1
ATOM 537 C C . ASP A 1 76 ? 21.484 -49.344 -16.844 1 96.31 76 ASP A C 1
ATOM 539 O O . ASP A 1 76 ? 22.031 -49.781 -17.859 1 96.31 76 ASP A O 1
ATOM 543 N N . SER A 1 77 ? 21.75 -49.781 -15.562 1 96.56 77 SER A N 1
ATOM 544 C CA . SER A 1 77 ? 22.344 -51.094 -15.273 1 96.56 77 SER A CA 1
ATOM 545 C C . SER A 1 77 ? 21.469 -51.906 -14.336 1 96.56 77 SER A C 1
ATOM 547 O O . SER A 1 77 ? 21.312 -51.562 -13.164 1 96.56 77 SER A O 1
ATOM 549 N N . ASN A 1 78 ? 20.953 -53.031 -14.945 1 95.38 78 ASN A N 1
ATOM 550 C CA . ASN A 1 78 ? 19.953 -53.781 -14.195 1 95.38 78 ASN A CA 1
ATOM 551 C C . ASN A 1 78 ? 20.281 -55.281 -14.164 1 95.38 78 ASN A C 1
ATOM 553 O O . ASN A 1 78 ? 20.969 -55.781 -15.055 1 95.38 78 ASN A O 1
ATOM 557 N N . ASN A 1 79 ? 19.859 -55.875 -13.016 1 95.94 79 ASN A N 1
ATOM 558 C CA . ASN A 1 79 ? 19.703 -57.344 -12.93 1 95.94 79 ASN A CA 1
ATOM 559 C C . ASN A 1 79 ? 18.234 -57.75 -12.844 1 95.94 79 ASN A C 1
ATOM 561 O O . ASN A 1 79 ? 17.5 -57.25 -11.969 1 95.94 79 ASN A O 1
ATOM 565 N N . VAL A 1 80 ? 17.875 -58.531 -13.859 1 92.69 80 VAL A N 1
ATOM 566 C CA . VAL A 1 80 ? 16.469 -58.938 -13.93 1 92.69 80 VAL A CA 1
ATOM 567 C C . VAL A 1 80 ? 16.328 -60.438 -13.711 1 92.69 80 VAL A C 1
ATOM 569 O O . VAL A 1 80 ? 16.938 -61.219 -14.43 1 92.69 80 VAL A O 1
ATOM 572 N N . ARG A 1 81 ? 15.516 -60.75 -12.641 1 94.88 81 ARG A N 1
ATOM 573 C CA . ARG A 1 81 ? 15.141 -62.125 -12.398 1 94.88 81 ARG A CA 1
ATOM 574 C C . ARG A 1 81 ? 13.672 -62.375 -12.727 1 94.88 81 ARG A C 1
ATOM 576 O O . ARG A 1 81 ? 12.789 -61.688 -12.188 1 94.88 81 ARG A O 1
ATOM 583 N N . THR A 1 82 ? 13.492 -63.312 -13.734 1 92.62 82 THR A N 1
ATOM 584 C CA . THR A 1 82 ? 12.133 -63.656 -14.125 1 92.62 82 THR A CA 1
ATOM 585 C C . THR A 1 82 ? 11.812 -65.125 -13.75 1 92.62 82 THR A C 1
ATOM 587 O O . THR A 1 82 ? 12.555 -66 -14.102 1 92.62 82 THR A O 1
ATOM 590 N N . GLN A 1 83 ? 10.602 -65.188 -13.07 1 96.12 83 GLN A N 1
ATOM 591 C CA . GLN A 1 83 ? 10.109 -66.562 -12.727 1 96.12 83 GLN A CA 1
ATOM 592 C C . GLN A 1 83 ? 8.742 -66.812 -13.352 1 96.12 83 GLN A C 1
ATOM 594 O O . GLN A 1 83 ? 7.832 -66 -13.227 1 96.12 83 GLN A O 1
ATOM 599 N N . ILE A 1 84 ? 8.773 -67.938 -14.172 1 93.31 84 ILE A N 1
ATOM 600 C CA . ILE A 1 84 ? 7.516 -68.312 -14.797 1 93.31 84 ILE A CA 1
ATOM 601 C C . ILE A 1 84 ? 7 -69.625 -14.141 1 93.31 84 ILE A C 1
ATOM 603 O O . ILE A 1 84 ? 7.762 -70.562 -13.914 1 93.31 84 ILE A O 1
ATOM 607 N N . ASP A 1 85 ? 5.785 -69.562 -13.922 1 96.38 85 ASP A N 1
ATOM 608 C CA . ASP A 1 85 ? 5.191 -70.75 -13.266 1 96.38 85 ASP A CA 1
ATOM 609 C C . ASP A 1 85 ? 5.008 -71.875 -14.25 1 96.38 85 ASP A C 1
ATOM 611 O O . ASP A 1 85 ? 5.266 -73.062 -13.906 1 96.38 85 ASP A O 1
ATOM 615 N N . GLN A 1 86 ? 4.5 -71.688 -15.562 1 92.88 86 GLN A N 1
ATOM 616 C CA . GLN A 1 86 ? 4.297 -72.688 -16.578 1 92.88 86 GLN A CA 1
ATOM 617 C C . GLN A 1 86 ? 4.707 -72.188 -17.953 1 92.88 86 GLN A C 1
ATOM 619 O O . GLN A 1 86 ? 4.145 -71.25 -18.469 1 92.88 86 GLN A O 1
ATOM 624 N N . PRO A 1 87 ? 5.465 -72.938 -18.5 1 89.5 87 PRO A N 1
ATOM 625 C CA . PRO A 1 87 ? 6.379 -73.875 -17.938 1 89.5 87 PRO A CA 1
ATOM 626 C C . PRO A 1 87 ? 7.293 -73.312 -16.859 1 89.5 87 PRO A C 1
ATOM 628 O O . PRO A 1 87 ? 7.617 -72.125 -16.891 1 89.5 87 PRO A O 1
ATOM 631 N N . ALA A 1 88 ? 7.59 -74.188 -15.883 1 92.31 88 ALA A N 1
ATOM 632 C CA . ALA A 1 88 ? 8.406 -73.688 -14.773 1 92.31 88 ALA A CA 1
ATOM 633 C C . ALA A 1 88 ? 9.812 -73.312 -15.234 1 92.31 88 ALA A C 1
ATOM 635 O O . ALA A 1 88 ? 10.516 -74.188 -15.797 1 92.31 88 ALA A O 1
ATOM 636 N N . ALA A 1 89 ? 10.078 -72.062 -15.141 1 92.25 89 ALA A N 1
ATOM 637 C CA . ALA A 1 89 ? 11.406 -71.625 -15.555 1 92.25 89 ALA A CA 1
ATOM 638 C C . ALA A 1 89 ? 11.797 -70.312 -14.805 1 92.25 89 ALA A C 1
ATOM 640 O O . ALA A 1 89 ? 10.938 -69.562 -14.398 1 92.25 89 ALA A O 1
ATOM 641 N N . THR A 1 90 ? 13.195 -70.312 -14.445 1 93.19 90 THR A N 1
ATOM 642 C CA . THR A 1 90 ? 13.773 -69.125 -13.883 1 93.19 90 THR A CA 1
ATOM 643 C C . THR A 1 90 ? 14.914 -68.562 -14.75 1 93.19 90 THR A C 1
ATOM 645 O O . THR A 1 90 ? 15.781 -69.375 -15.164 1 93.19 90 THR A O 1
ATOM 648 N N . ALA A 1 91 ? 14.82 -67.312 -15.133 1 90.94 91 ALA A N 1
ATOM 649 C CA . ALA A 1 91 ? 15.859 -66.688 -15.938 1 90.94 91 ALA A CA 1
ATOM 650 C C . ALA A 1 91 ? 16.438 -65.438 -15.242 1 90.94 91 ALA A C 1
ATOM 652 O O . ALA A 1 91 ? 15.68 -64.562 -14.75 1 90.94 91 ALA A O 1
ATOM 653 N N . ASN A 1 92 ? 17.875 -65.375 -15.07 1 92.62 92 ASN A N 1
ATOM 654 C CA . ASN A 1 92 ? 18.594 -64.188 -14.617 1 92.62 92 ASN A CA 1
ATOM 655 C C . ASN A 1 92 ? 19.344 -63.531 -15.766 1 92.62 92 ASN A C 1
ATOM 657 O O . ASN A 1 92 ? 20.047 -64.188 -16.516 1 92.62 92 ASN A O 1
ATOM 661 N N . ARG A 1 93 ? 19.078 -62.219 -15.875 1 91.81 93 ARG A N 1
ATOM 662 C CA . ARG A 1 93 ? 19.688 -61.469 -16.969 1 91.81 93 ARG A CA 1
ATOM 663 C C . ARG A 1 93 ? 20.25 -60.125 -16.484 1 91.81 93 ARG A C 1
ATOM 665 O O . ARG A 1 93 ? 19.641 -59.469 -15.648 1 91.81 93 ARG A O 1
ATOM 672 N N . ASP A 1 94 ? 21.484 -59.906 -17 1 92.31 94 ASP A N 1
ATOM 673 C CA . ASP A 1 94 ? 22.016 -58.531 -16.828 1 92.31 94 ASP A CA 1
ATOM 674 C C . ASP A 1 94 ? 21.719 -57.688 -18.062 1 92.31 94 ASP A C 1
ATOM 676 O O . ASP A 1 94 ? 21.797 -58.156 -19.188 1 92.31 94 ASP A O 1
ATOM 680 N N . ALA A 1 95 ? 21.234 -56.531 -17.781 1 92.88 95 ALA A N 1
ATOM 681 C CA . ALA A 1 95 ? 20.859 -55.625 -18.859 1 92.88 95 ALA A CA 1
ATOM 682 C C . ALA A 1 95 ? 21.484 -54.25 -18.656 1 92.88 95 ALA A C 1
ATOM 684 O O . ALA A 1 95 ? 21.297 -53.625 -17.594 1 92.88 95 ALA A O 1
ATOM 685 N N . HIS A 1 96 ? 22.359 -53.781 -19.641 1 96.31 96 HIS A N 1
ATOM 686 C CA . HIS A 1 96 ? 22.953 -52.469 -19.641 1 96.31 96 HIS A CA 1
ATOM 687 C C . HIS A 1 96 ? 22.562 -51.688 -20.891 1 96.31 96 HIS A C 1
ATOM 689 O O . HIS A 1 96 ? 22.531 -52.25 -21.984 1 96.31 96 HIS A O 1
ATOM 695 N N . SER A 1 97 ? 22.172 -50.5 -20.703 1 97 97 SER A N 1
ATOM 696 C CA . SER A 1 97 ? 21.844 -49.656 -21.859 1 97 97 SER A CA 1
ATOM 697 C C . SER A 1 97 ? 22.094 -48.188 -21.547 1 97 97 SER A C 1
ATOM 699 O O . SER A 1 97 ? 22.219 -47.812 -20.375 1 97 97 SER A O 1
ATOM 701 N N . TRP A 1 98 ? 22.359 -47.344 -22.484 1 97.44 98 TRP A N 1
ATOM 702 C CA . TRP A 1 98 ? 22.359 -45.875 -22.406 1 97.44 98 TRP A CA 1
ATOM 703 C C . TRP A 1 98 ? 21.484 -45.25 -23.484 1 97.44 98 TRP A C 1
ATOM 705 O O . TRP A 1 98 ? 21.219 -45.906 -24.516 1 97.44 98 TRP A O 1
ATOM 715 N N . ARG A 1 99 ? 20.969 -44.219 -23.203 1 97.81 99 ARG A N 1
ATOM 716 C CA . ARG A 1 99 ? 20.078 -43.562 -24.156 1 97.81 99 ARG A CA 1
ATOM 717 C C . ARG A 1 99 ? 20.281 -42.031 -24.156 1 97.81 99 ARG A C 1
ATOM 719 O O . ARG A 1 99 ? 20.688 -41.469 -23.141 1 97.81 99 ARG A O 1
ATOM 726 N N . ALA A 1 100 ? 20.047 -41.375 -25.281 1 98.19 100 ALA A N 1
ATOM 727 C CA . ALA A 1 100 ? 19.922 -39.938 -25.453 1 98.19 100 ALA A CA 1
ATOM 728 C C . ALA A 1 100 ? 18.547 -39.562 -26.031 1 98.19 100 ALA A C 1
ATOM 730 O O . ALA A 1 100 ? 18.062 -40.219 -26.953 1 98.19 100 ALA A O 1
ATOM 731 N N . THR A 1 101 ? 17.984 -38.656 -25.375 1 98.12 101 THR A N 1
ATOM 732 C CA . THR A 1 101 ? 16.641 -38.25 -25.797 1 98.12 101 THR A CA 1
ATOM 733 C C . THR A 1 101 ? 16.594 -36.75 -26.078 1 98.12 101 THR A C 1
ATOM 735 O O . THR A 1 101 ? 17.062 -35.938 -25.266 1 98.12 101 THR A O 1
ATOM 738 N N . LEU A 1 102 ? 16.125 -36.312 -27.25 1 98.31 102 LEU A N 1
ATOM 739 C CA . LEU A 1 102 ? 15.891 -34.938 -27.656 1 98.31 102 LEU A CA 1
ATOM 740 C C . LEU A 1 102 ? 14.398 -34.656 -27.828 1 98.31 102 LEU A C 1
ATOM 742 O O . LEU A 1 102 ? 13.688 -35.438 -28.469 1 98.31 102 LEU A O 1
ATOM 746 N N . SER A 1 103 ? 13.969 -33.625 -27.141 1 98.06 103 SER A N 1
ATOM 747 C CA . SER A 1 103 ? 12.586 -33.219 -27.312 1 98.06 103 SER A CA 1
ATOM 748 C C . SER A 1 103 ? 12.508 -31.734 -27.703 1 98.06 103 SER A C 1
ATOM 750 O O . SER A 1 103 ? 13.188 -30.891 -27.109 1 98.06 103 SER A O 1
ATOM 752 N N . GLN A 1 104 ? 11.734 -31.422 -28.781 1 98.31 104 GLN A N 1
ATOM 753 C CA . GLN A 1 104 ? 11.531 -30.062 -29.266 1 98.31 104 GLN A CA 1
ATOM 754 C C . GLN A 1 104 ? 10.047 -29.719 -29.359 1 98.31 104 GLN A C 1
ATOM 756 O O . GLN A 1 104 ? 9.328 -30.312 -30.188 1 98.31 104 GLN A O 1
ATOM 761 N N . PRO A 1 105 ? 9.68 -28.734 -28.5 1 98.12 105 PRO A N 1
ATOM 762 C CA . PRO A 1 105 ? 8.289 -28.297 -28.688 1 98.12 105 PRO A CA 1
ATOM 763 C C . PRO A 1 105 ? 8.062 -27.688 -30.078 1 98.12 105 PRO A C 1
ATOM 765 O O . PRO A 1 105 ? 8.828 -26.828 -30.5 1 98.12 105 PRO A O 1
ATOM 768 N N . LEU A 1 106 ? 6.988 -28.172 -30.75 1 98.5 106 LEU A N 1
ATOM 769 C CA . LEU A 1 106 ? 6.641 -27.641 -32.062 1 98.5 106 LEU A CA 1
ATOM 770 C C . LEU A 1 106 ? 5.426 -26.719 -31.953 1 98.5 106 LEU A C 1
ATOM 772 O O . LEU A 1 106 ? 5.375 -25.672 -32.594 1 98.5 106 LEU A O 1
ATOM 776 N N . PHE A 1 107 ? 4.434 -27.156 -31.188 1 98.38 107 PHE A N 1
ATOM 777 C CA . PHE A 1 107 ? 3.252 -26.344 -30.922 1 98.38 107 PHE A CA 1
ATOM 778 C C . PHE A 1 107 ? 2.908 -26.359 -29.438 1 98.38 107 PHE A C 1
ATOM 780 O O . PHE A 1 107 ? 2.35 -27.328 -28.938 1 98.38 107 PHE A O 1
ATOM 787 N N . ARG A 1 108 ? 3.219 -25.328 -28.766 1 97.94 108 ARG A N 1
ATOM 788 C CA . ARG A 1 108 ? 2.939 -25.078 -27.359 1 97.94 108 ARG A CA 1
ATOM 789 C C . ARG A 1 108 ? 2.434 -23.641 -27.141 1 97.94 108 ARG A C 1
ATOM 791 O O . ARG A 1 108 ? 3.197 -22.766 -26.734 1 97.94 108 ARG A O 1
ATOM 798 N N . ALA A 1 109 ? 1.137 -23.484 -27.344 1 98.38 109 ALA A N 1
ATOM 799 C CA . ALA A 1 109 ? 0.548 -22.156 -27.234 1 98.38 109 ALA A CA 1
ATOM 800 C C . ALA A 1 109 ? 0.672 -21.609 -25.828 1 98.38 109 ALA A C 1
ATOM 802 O O . ALA A 1 109 ? 0.868 -20.406 -25.625 1 98.38 109 ALA A O 1
ATOM 803 N N . ASP A 1 110 ? 0.49 -22.484 -24.766 1 98 110 ASP A N 1
ATOM 804 C CA . ASP A 1 110 ? 0.601 -22.062 -23.359 1 98 110 ASP A CA 1
ATOM 805 C C . ASP A 1 110 ? 1.975 -21.453 -23.078 1 98 110 ASP A C 1
ATOM 807 O O . ASP A 1 110 ? 2.078 -20.406 -22.453 1 98 110 ASP A O 1
ATOM 811 N N . ARG A 1 111 ? 3.014 -22.078 -23.641 1 98.38 111 ARG A N 1
ATOM 812 C CA . ARG A 1 111 ? 4.375 -21.594 -23.422 1 98.38 111 ARG A CA 1
ATOM 813 C C . ARG A 1 111 ? 4.625 -20.312 -24.188 1 98.38 111 ARG A C 1
ATOM 815 O O . ARG A 1 111 ? 5.375 -19.438 -23.734 1 98.38 111 ARG A O 1
ATOM 822 N N . TRP A 1 112 ? 4.047 -20.203 -25.406 1 98.44 112 TRP A N 1
ATOM 823 C CA . TRP A 1 112 ? 4.176 -18.984 -26.188 1 98.44 112 TRP A CA 1
ATOM 824 C C . TRP A 1 112 ? 3.598 -17.797 -25.438 1 98.44 112 TRP A C 1
ATOM 826 O O . TRP A 1 112 ? 4.254 -16.75 -25.312 1 98.44 112 TRP A O 1
ATOM 836 N N . PHE A 1 113 ? 2.391 -18 -24.938 1 98.75 113 PHE A N 1
ATOM 837 C CA . PHE A 1 113 ? 1.746 -16.891 -24.234 1 98.75 113 PHE A CA 1
ATOM 838 C C . PHE A 1 113 ? 2.426 -16.641 -22.891 1 98.75 113 PHE A C 1
ATOM 840 O O . PHE A 1 113 ? 2.449 -15.5 -22.406 1 98.75 113 PHE A O 1
ATOM 847 N N . GLN A 1 114 ? 3.023 -17.688 -22.266 1 98.62 114 GLN A N 1
ATOM 848 C CA . GLN A 1 114 ? 3.844 -17.5 -21.078 1 98.62 114 GLN A CA 1
ATOM 849 C C . GLN A 1 114 ? 5.027 -16.578 -21.359 1 98.62 114 GLN A C 1
ATOM 851 O O . GLN A 1 114 ? 5.387 -15.734 -20.531 1 98.62 114 GLN A O 1
ATOM 856 N N . LEU A 1 115 ? 5.648 -16.734 -22.562 1 98.81 115 LEU A N 1
ATOM 857 C CA . LEU A 1 115 ? 6.75 -15.875 -22.984 1 98.81 115 LEU A CA 1
ATOM 858 C C . LEU A 1 115 ? 6.277 -14.438 -23.172 1 98.81 115 LEU A C 1
ATOM 860 O O . LEU A 1 115 ? 6.945 -13.5 -22.734 1 98.81 115 LEU A O 1
ATOM 864 N N . GLN A 1 116 ? 5.129 -14.305 -23.781 1 98.81 116 GLN A N 1
ATOM 865 C CA . GLN A 1 116 ? 4.582 -12.961 -23.969 1 98.81 116 GLN A CA 1
ATOM 866 C C . GLN A 1 116 ? 4.293 -12.289 -22.641 1 98.81 116 GLN A C 1
ATOM 868 O O . GLN A 1 116 ? 4.559 -11.094 -22.469 1 98.81 116 GLN A O 1
ATOM 873 N N . ALA A 1 117 ? 3.703 -13.07 -21.656 1 98.81 117 ALA A N 1
ATOM 874 C CA . ALA A 1 117 ? 3.447 -12.539 -20.328 1 98.81 117 ALA A CA 1
ATOM 875 C C . ALA A 1 117 ? 4.746 -12.117 -19.641 1 98.81 117 ALA A C 1
ATOM 877 O O . ALA A 1 117 ? 4.809 -11.062 -19 1 98.81 117 ALA A O 1
ATOM 878 N N . ALA A 1 118 ? 5.746 -12.93 -19.781 1 98.88 118 ALA A N 1
ATOM 879 C CA . ALA A 1 118 ? 7.043 -12.648 -19.172 1 98.88 118 ALA A CA 1
ATOM 880 C C . ALA A 1 118 ? 7.637 -11.352 -19.719 1 98.88 118 ALA A C 1
ATOM 882 O O . ALA A 1 118 ? 8.242 -10.578 -18.984 1 98.88 118 ALA A O 1
ATOM 883 N N . GLU A 1 119 ? 7.504 -11.141 -21.016 1 98.88 119 GLU A N 1
ATOM 884 C CA . GLU A 1 119 ? 8.008 -9.914 -21.625 1 98.88 119 GLU A CA 1
ATOM 885 C C . GLU A 1 119 ? 7.305 -8.688 -21.047 1 98.88 119 GLU A C 1
ATOM 887 O O . GLU A 1 119 ? 7.941 -7.668 -20.781 1 98.88 119 GLU A O 1
ATOM 892 N N . ALA A 1 120 ? 6.004 -8.828 -20.875 1 98.88 120 ALA A N 1
ATOM 893 C CA . ALA A 1 120 ? 5.258 -7.723 -20.281 1 98.88 120 ALA A CA 1
ATOM 894 C C . ALA A 1 120 ? 5.691 -7.477 -18.844 1 98.88 120 ALA A C 1
ATOM 896 O O . ALA A 1 120 ? 5.84 -6.328 -18.422 1 98.88 120 ALA A O 1
ATOM 897 N N . VAL A 1 121 ? 5.938 -8.531 -18.094 1 98.75 121 VAL A N 1
ATOM 898 C CA . VAL A 1 121 ? 6.391 -8.43 -16.703 1 98.75 121 VAL A CA 1
ATOM 899 C C . VAL A 1 121 ? 7.762 -7.754 -16.656 1 98.75 121 VAL A C 1
ATOM 901 O O . VAL A 1 121 ? 8.039 -6.957 -15.766 1 98.75 121 VAL A O 1
ATOM 904 N N . ASN A 1 122 ? 8.594 -8.102 -17.625 1 98.81 122 ASN A N 1
ATOM 905 C CA . ASN A 1 122 ? 9.914 -7.473 -17.703 1 98.81 122 ASN A CA 1
ATOM 906 C C . ASN A 1 122 ? 9.805 -5.973 -17.953 1 98.81 122 ASN A C 1
ATOM 908 O O . ASN A 1 122 ? 10.516 -5.18 -17.328 1 98.81 122 ASN A O 1
ATOM 912 N N . GLU A 1 123 ? 8.93 -5.59 -18.859 1 98.75 123 GLU A N 1
ATOM 913 C CA . GLU A 1 123 ? 8.734 -4.168 -19.125 1 98.75 123 GLU A CA 1
ATOM 914 C C . GLU A 1 123 ? 8.211 -3.445 -17.891 1 98.75 123 GLU A C 1
ATOM 916 O O . GLU A 1 123 ? 8.648 -2.336 -17.578 1 98.75 123 GLU A O 1
ATOM 921 N N . GLN A 1 124 ? 7.242 -4.066 -17.172 1 98.69 124 GLN A N 1
ATOM 922 C CA . GLN A 1 124 ? 6.738 -3.516 -15.914 1 98.69 124 GLN A CA 1
ATOM 923 C C . GLN A 1 124 ? 7.871 -3.287 -14.922 1 98.69 124 GLN A C 1
ATOM 925 O O . GLN A 1 124 ? 7.965 -2.221 -14.305 1 98.69 124 GLN A O 1
ATOM 930 N N . ALA A 1 125 ? 8.734 -4.246 -14.805 1 98.75 125 ALA A N 1
ATOM 931 C CA . ALA A 1 125 ? 9.844 -4.188 -13.852 1 98.75 125 ALA A CA 1
ATOM 932 C C . ALA A 1 125 ? 10.82 -3.076 -14.219 1 98.75 125 ALA A C 1
ATOM 934 O O . ALA A 1 125 ? 11.359 -2.4 -13.336 1 98.75 125 ALA A O 1
ATOM 935 N N . SER A 1 126 ? 11.078 -2.922 -15.5 1 98.75 126 SER A N 1
ATOM 936 C CA . SER A 1 126 ? 11.969 -1.862 -15.961 1 98.75 126 SER A CA 1
ATOM 937 C C . SER A 1 126 ? 11.438 -0.486 -15.57 1 98.75 126 SER A C 1
ATOM 939 O O . SER A 1 126 ? 12.203 0.367 -15.109 1 98.75 126 SER A O 1
ATOM 941 N N . LEU A 1 127 ? 10.148 -0.325 -15.742 1 98.75 127 LEU A N 1
ATOM 942 C CA . LEU A 1 127 ? 9.523 0.95 -15.398 1 98.75 127 LEU A CA 1
ATOM 943 C C . LEU A 1 127 ? 9.516 1.162 -13.891 1 98.75 127 LEU A C 1
ATOM 945 O O . LEU A 1 127 ? 9.672 2.289 -13.414 1 98.75 127 LEU A O 1
ATOM 949 N N . GLN A 1 128 ? 9.352 0.115 -13.109 1 98.5 128 GLN A N 1
ATOM 950 C CA . GLN A 1 128 ? 9.406 0.207 -11.656 1 98.5 128 GLN A CA 1
ATOM 951 C C . GLN A 1 128 ? 10.797 0.612 -11.18 1 98.5 128 GLN A C 1
ATOM 953 O O . GLN A 1 128 ? 10.938 1.365 -10.211 1 98.5 128 GLN A O 1
ATOM 958 N N . LEU A 1 129 ? 11.82 0.114 -11.836 1 98.69 129 LEU A N 1
ATOM 959 C CA . LEU A 1 129 ? 13.18 0.555 -11.523 1 98.69 129 LEU A CA 1
ATOM 960 C C . LEU A 1 129 ? 13.352 2.039 -11.836 1 98.69 129 LEU A C 1
ATOM 962 O O . LEU A 1 129 ? 13.922 2.781 -11.031 1 98.69 129 LEU A O 1
ATOM 966 N N . SER A 1 130 ? 12.867 2.465 -12.984 1 98.69 130 SER A N 1
ATOM 967 C CA . SER A 1 130 ? 12.93 3.877 -13.344 1 98.69 130 SER A CA 1
ATOM 968 C C . SER A 1 130 ? 12.234 4.746 -12.312 1 98.69 130 SER A C 1
ATOM 970 O O . SER A 1 130 ? 12.703 5.844 -11.992 1 98.69 130 SER A O 1
ATOM 972 N N . ALA A 1 131 ? 11.094 4.254 -11.805 1 98.62 131 ALA A N 1
ATOM 973 C CA . ALA A 1 131 ? 10.375 4.984 -10.758 1 98.62 131 ALA A CA 1
ATOM 974 C C . ALA A 1 131 ? 11.203 5.094 -9.484 1 98.62 131 ALA A C 1
ATOM 976 O O . ALA A 1 131 ? 11.195 6.129 -8.82 1 98.62 131 ALA A O 1
ATOM 977 N N . SER A 1 132 ? 11.898 4.035 -9.125 1 98.5 132 SER A N 1
ATOM 978 C CA . SER A 1 132 ? 12.773 4.055 -7.965 1 98.5 132 SER A CA 1
ATOM 979 C C . SER A 1 132 ? 13.914 5.051 -8.148 1 98.5 132 SER A C 1
ATOM 981 O O . SER A 1 132 ? 14.289 5.758 -7.211 1 98.5 132 SER A O 1
ATOM 983 N N . GLU A 1 133 ? 14.422 5.07 -9.336 1 98.44 133 GLU A N 1
ATOM 984 C CA . GLU A 1 133 ? 15.484 6.023 -9.664 1 98.44 133 GLU A CA 1
ATOM 985 C C . GLU A 1 133 ? 14.977 7.461 -9.578 1 98.44 133 GLU A C 1
ATOM 987 O O . GLU A 1 133 ? 15.664 8.336 -9.047 1 98.44 133 GLU A O 1
ATOM 992 N N . GLN A 1 134 ? 13.852 7.66 -10.133 1 98.56 134 GLN A N 1
ATOM 993 C CA . GLN A 1 134 ? 13.25 8.984 -10.062 1 98.56 134 GLN A CA 1
ATOM 994 C C . GLN A 1 134 ? 12.961 9.383 -8.617 1 98.56 134 GLN A C 1
ATOM 996 O O . GLN A 1 134 ? 13.156 10.539 -8.242 1 98.56 134 GLN A O 1
ATOM 1001 N N . ASN A 1 135 ? 12.5 8.43 -7.777 1 98.56 135 ASN A N 1
ATOM 1002 C CA . ASN A 1 135 ? 12.234 8.695 -6.371 1 98.56 135 ASN A CA 1
ATOM 1003 C C . ASN A 1 135 ? 13.492 9.125 -5.629 1 98.56 135 ASN A C 1
ATOM 1005 O O . ASN A 1 135 ? 13.43 9.938 -4.707 1 98.56 135 ASN A O 1
ATOM 1009 N N . LEU A 1 136 ? 14.578 8.578 -6.012 1 98.69 136 LEU A N 1
ATOM 1010 C CA . LEU A 1 136 ? 15.836 8.945 -5.371 1 98.69 136 LEU A CA 1
ATOM 1011 C C . LEU A 1 136 ? 16.156 10.422 -5.609 1 98.69 136 LEU A C 1
ATOM 1013 O O . LEU A 1 136 ? 16.719 11.086 -4.738 1 98.69 136 LEU A O 1
ATOM 1017 N N . ILE A 1 137 ? 15.82 10.969 -6.797 1 98.69 137 ILE A N 1
ATOM 1018 C CA . ILE A 1 137 ? 16.016 12.383 -7.082 1 98.69 137 ILE A CA 1
ATOM 1019 C C . ILE A 1 137 ? 15.273 13.227 -6.051 1 98.69 137 ILE A C 1
ATOM 1021 O O . ILE A 1 137 ? 15.852 14.125 -5.438 1 98.69 137 ILE A O 1
ATOM 1025 N N . LEU A 1 138 ? 14.008 12.875 -5.82 1 98.69 138 LEU A N 1
ATOM 1026 C CA . LEU A 1 138 ? 13.188 13.609 -4.863 1 98.69 138 LEU A CA 1
ATOM 1027 C C . LEU A 1 138 ? 13.703 13.414 -3.443 1 98.69 138 LEU A C 1
ATOM 1029 O O . LEU A 1 138 ? 13.797 14.375 -2.674 1 98.69 138 LEU A O 1
ATOM 1033 N N . GLN A 1 139 ? 14.062 12.227 -3.109 1 98.56 139 GLN A N 1
ATOM 1034 C CA . GLN A 1 139 ? 14.547 11.93 -1.768 1 98.56 139 GLN A CA 1
ATOM 1035 C C . GLN A 1 139 ? 15.828 12.703 -1.464 1 98.56 139 GLN A C 1
ATOM 1037 O O . GLN A 1 139 ? 16.031 13.18 -0.343 1 98.56 139 GLN A O 1
ATOM 1042 N N . SER A 1 140 ? 16.672 12.797 -2.428 1 98.31 140 SER A N 1
ATOM 1043 C CA . SER A 1 140 ? 17.891 13.562 -2.258 1 98.31 140 SER A CA 1
ATOM 1044 C C . SER A 1 140 ? 17.594 15.039 -1.985 1 98.31 140 SER A C 1
ATOM 1046 O O . SER A 1 140 ? 18.172 15.641 -1.078 1 98.31 140 SER A O 1
ATOM 1048 N N . ALA A 1 141 ? 16.688 15.547 -2.748 1 98.56 141 ALA A N 1
ATOM 1049 C CA . ALA A 1 141 ? 16.281 16.938 -2.539 1 98.56 141 ALA A CA 1
ATOM 1050 C C . ALA A 1 141 ? 15.625 17.109 -1.172 1 98.56 141 ALA A C 1
ATOM 1052 O O . ALA A 1 141 ? 15.922 18.078 -0.457 1 98.56 141 ALA A O 1
ATOM 1053 N N . GLU A 1 142 ? 14.742 16.203 -0.803 1 98.5 142 GLU A N 1
ATOM 1054 C CA . GLU A 1 142 ? 14.055 16.266 0.482 1 98.5 142 GLU A CA 1
ATOM 1055 C C . GLU A 1 142 ? 15.047 16.25 1.642 1 98.5 142 GLU A C 1
ATOM 1057 O O . GLU A 1 142 ? 14.922 17.016 2.592 1 98.5 142 GLU A O 1
ATOM 1062 N N . SER A 1 143 ? 15.977 15.391 1.553 1 98.12 143 SER A N 1
ATOM 1063 C CA . SER A 1 143 ? 16.969 15.297 2.613 1 98.12 143 SER A CA 1
ATOM 1064 C C . SER A 1 143 ? 17.875 16.531 2.635 1 98.12 143 SER A C 1
ATOM 1066 O O . SER A 1 143 ? 18.203 17.047 3.707 1 98.12 143 SER A O 1
ATOM 1068 N N . TYR A 1 144 ? 18.297 17.016 1.471 1 97.56 144 TYR A N 1
ATOM 1069 C CA . TYR A 1 144 ? 19.125 18.203 1.35 1 97.56 144 TYR A CA 1
ATOM 1070 C C . TYR A 1 144 ? 18.422 19.422 1.964 1 97.56 144 TYR A C 1
ATOM 1072 O O . TYR A 1 144 ? 19 20.109 2.809 1 97.56 144 TYR A O 1
ATOM 1080 N N . PHE A 1 145 ? 17.219 19.609 1.624 1 97.94 145 PHE A N 1
ATOM 1081 C CA . PHE A 1 145 ? 16.5 20.797 2.068 1 97.94 145 PHE A CA 1
ATOM 1082 C C . PHE A 1 145 ? 16 20.625 3.498 1 97.94 145 PHE A C 1
ATOM 1084 O O . PHE A 1 145 ? 15.695 21.609 4.176 1 97.94 145 PHE A O 1
ATOM 1091 N N . ALA A 1 146 ? 15.898 19.391 3.969 1 98.38 146 ALA A N 1
ATOM 1092 C CA . ALA A 1 146 ? 15.625 19.188 5.391 1 98.38 146 ALA A CA 1
ATOM 1093 C C . ALA A 1 146 ? 16.766 19.719 6.25 1 98.38 146 ALA A C 1
ATOM 1095 O O . ALA A 1 146 ? 16.547 20.281 7.32 1 98.38 146 ALA A O 1
ATOM 1096 N N . VAL A 1 147 ? 17.984 19.578 5.762 1 97.44 147 VAL A N 1
ATOM 1097 C CA . VAL A 1 147 ? 19.141 20.109 6.473 1 97.44 147 VAL A CA 1
ATOM 1098 C C . VAL A 1 147 ? 19.078 21.641 6.484 1 97.44 147 VAL A C 1
ATOM 1100 O O . VAL A 1 147 ? 19.219 22.266 7.539 1 97.44 147 VAL A O 1
ATOM 1103 N N . LEU A 1 148 ? 18.812 22.219 5.336 1 97.12 148 LEU A N 1
ATOM 1104 C CA . LEU A 1 148 ? 18.766 23.672 5.25 1 97.12 148 LEU A CA 1
ATOM 1105 C C . LEU A 1 148 ? 17.625 24.219 6.098 1 97.12 148 LEU A C 1
ATOM 1107 O O . LEU A 1 148 ? 17.781 25.234 6.77 1 97.12 148 LEU A O 1
ATOM 1111 N N . ARG A 1 149 ? 16.484 23.5 6.066 1 97.19 149 ARG A N 1
ATOM 1112 C CA . ARG A 1 149 ? 15.344 23.891 6.887 1 97.19 149 ARG A CA 1
ATOM 1113 C C . ARG A 1 149 ? 15.703 23.859 8.367 1 97.19 149 ARG A C 1
ATOM 1115 O O . ARG A 1 149 ? 15.383 24.797 9.109 1 97.19 149 ARG A O 1
ATOM 1122 N N . ALA A 1 150 ? 16.312 22.812 8.781 1 97.81 150 ALA A N 1
ATOM 1123 C CA . ALA A 1 150 ? 16.734 22.688 10.18 1 97.81 150 ALA A CA 1
ATOM 1124 C C . ALA A 1 150 ? 17.734 23.766 10.555 1 97.81 150 ALA A C 1
ATOM 1126 O O . ALA A 1 150 ? 17.672 24.328 11.648 1 97.81 150 ALA A O 1
ATOM 1127 N N . GLN A 1 151 ? 18.641 24.125 9.688 1 96.69 151 GLN A N 1
ATOM 1128 C CA . GLN A 1 151 ? 19.641 25.156 9.922 1 96.69 151 GLN A CA 1
ATOM 1129 C C . GLN A 1 151 ? 19 26.531 10.039 1 96.69 151 GLN A C 1
ATOM 1131 O O . GLN A 1 151 ? 19.359 27.312 10.906 1 96.69 151 GLN A O 1
ATOM 1136 N N . ASP A 1 152 ? 18.078 26.766 9.164 1 95.88 152 ASP A N 1
ATOM 1137 C CA . ASP A 1 152 ? 17.375 28.031 9.234 1 95.88 152 ASP A CA 1
ATOM 1138 C C . ASP A 1 152 ? 16.562 28.141 10.516 1 95.88 152 ASP A C 1
ATOM 1140 O O . ASP A 1 152 ? 16.469 29.219 11.117 1 95.88 152 ASP A O 1
ATOM 1144 N N . ASN A 1 153 ? 15.938 27.047 10.891 1 96.94 153 ASN A N 1
ATOM 1145 C CA . ASN A 1 153 ? 15.195 27.031 12.148 1 96.94 153 ASN A CA 1
ATOM 1146 C C . ASN A 1 153 ? 16.109 27.266 13.344 1 96.94 153 ASN A C 1
ATOM 1148 O O . ASN A 1 153 ? 15.758 28 14.273 1 96.94 153 ASN A O 1
ATOM 1152 N N . LEU A 1 154 ? 17.266 26.672 13.32 1 97.31 154 LEU A N 1
ATOM 1153 C CA . LEU A 1 154 ? 18.25 26.906 14.383 1 97.31 154 LEU A CA 1
ATOM 1154 C C . LEU A 1 154 ? 18.688 28.359 14.406 1 97.31 154 LEU A C 1
ATOM 1156 O O . LEU A 1 154 ? 18.766 28.969 15.477 1 97.31 154 LEU A O 1
ATOM 1160 N N . ALA A 1 155 ? 18.938 28.906 13.25 1 96.06 155 ALA A N 1
ATOM 1161 C CA . ALA A 1 155 ? 19.359 30.297 13.156 1 96.06 155 ALA A CA 1
ATOM 1162 C C . ALA A 1 155 ? 18.281 31.219 13.75 1 96.06 155 ALA A C 1
ATOM 1164 O O . ALA A 1 155 ? 18.609 32.156 14.492 1 96.06 155 ALA A O 1
ATOM 1165 N N . SER A 1 156 ? 17.031 30.922 13.383 1 95.31 156 SER A N 1
ATOM 1166 C CA . SER A 1 156 ? 15.922 31.719 13.891 1 95.31 156 SER A CA 1
ATOM 1167 C C . SER A 1 156 ? 15.789 31.578 15.398 1 95.31 156 SER A C 1
ATOM 1169 O O . SER A 1 156 ? 15.539 32.562 16.109 1 95.31 156 SER A O 1
ATOM 1171 N N . THR A 1 157 ? 15.961 30.406 15.914 1 96.25 157 THR A N 1
ATOM 1172 C CA . THR A 1 157 ? 15.836 30.156 17.344 1 96.25 157 THR A CA 1
ATOM 1173 C C . THR A 1 157 ? 17 30.766 18.109 1 96.25 157 THR A C 1
ATOM 1175 O O . THR A 1 157 ? 16.812 31.266 19.219 1 96.25 157 THR A O 1
ATOM 1178 N N . LYS A 1 158 ? 18.188 30.797 17.531 1 96.5 158 LYS A N 1
ATOM 1179 C CA . LYS A 1 158 ? 19.328 31.484 18.125 1 96.5 158 LYS A CA 1
ATOM 1180 C C . LYS A 1 158 ? 19.094 33 18.203 1 96.5 158 LYS A C 1
ATOM 1182 O O . LYS A 1 158 ? 19.391 33.625 19.219 1 96.5 158 LYS A O 1
ATOM 1187 N N . ALA A 1 159 ? 18.578 33.469 17.109 1 94.5 159 ALA A N 1
ATOM 1188 C CA . ALA A 1 159 ? 18.281 34.875 17.062 1 94.5 159 ALA A CA 1
ATOM 1189 C C . ALA A 1 159 ? 17.234 35.25 18.109 1 94.5 159 ALA A C 1
ATOM 1191 O O . ALA A 1 159 ? 17.344 36.312 18.75 1 94.5 159 ALA A O 1
ATOM 1192 N N . GLU A 1 160 ? 16.25 34.406 18.25 1 95.62 160 GLU A N 1
ATOM 1193 C CA . GLU A 1 160 ? 15.219 34.625 19.266 1 95.62 160 GLU A CA 1
ATOM 1194 C C . GLU A 1 160 ? 15.805 34.562 20.672 1 95.62 160 GLU A C 1
ATOM 1196 O O . GLU A 1 160 ? 15.5 35.406 21.516 1 95.62 160 GLU A O 1
ATOM 1201 N N . GLU A 1 161 ? 16.641 33.625 20.938 1 96.44 161 GLU A N 1
ATOM 1202 C CA . GLU A 1 161 ? 17.312 33.5 22.234 1 96.44 161 GLU A CA 1
ATOM 1203 C C . GLU A 1 161 ? 18.141 34.75 22.547 1 96.44 161 GLU A C 1
ATOM 1205 O O . GLU A 1 161 ? 18.094 35.281 23.656 1 96.44 161 GLU A O 1
ATOM 1210 N N . ASN A 1 162 ? 18.875 35.219 21.609 1 96.38 162 ASN A N 1
ATOM 1211 C CA . ASN A 1 162 ? 19.688 36.438 21.766 1 96.38 162 ASN A CA 1
ATOM 1212 C C . ASN A 1 162 ? 18.828 37.656 22.031 1 96.38 162 ASN A C 1
ATOM 1214 O O . ASN A 1 162 ? 19.203 38.531 22.844 1 96.38 162 ASN A O 1
ATOM 1218 N N . ALA A 1 163 ? 17.734 37.656 21.281 1 94.75 163 ALA A N 1
ATOM 1219 C CA . ALA A 1 163 ? 16.812 38.812 21.484 1 94.75 163 ALA A CA 1
ATOM 1220 C C . ALA A 1 163 ? 16.266 38.812 22.906 1 94.75 163 ALA A C 1
ATOM 1222 O O . ALA A 1 163 ? 16.188 39.844 23.547 1 94.75 163 ALA A O 1
ATOM 1223 N N . PHE A 1 164 ? 15.859 37.688 23.422 1 96.06 164 PHE A N 1
ATOM 1224 C CA . PHE A 1 164 ? 15.328 37.562 24.781 1 96.06 164 PHE A CA 1
ATOM 1225 C C . PHE A 1 164 ? 16.422 37.812 25.812 1 96.06 164 PHE A C 1
ATOM 1227 O O . PHE A 1 164 ? 16.156 38.375 26.891 1 96.06 164 PHE A O 1
ATOM 1234 N N . LYS A 1 165 ? 17.656 37.438 25.531 1 97 165 LYS A N 1
ATOM 1235 C CA . LYS A 1 165 ? 18.766 37.719 26.422 1 97 165 LYS A CA 1
ATOM 1236 C C . LYS A 1 165 ? 19 39.219 26.547 1 97 165 LYS A C 1
ATOM 1238 O O . LYS A 1 165 ? 19.203 39.719 27.656 1 97 165 LYS A O 1
ATOM 1243 N N . ARG A 1 166 ? 18.969 39.875 25.422 1 95.19 166 ARG A N 1
ATOM 1244 C CA . ARG A 1 166 ? 19.125 41.344 25.438 1 95.19 166 ARG A CA 1
ATOM 1245 C C . ARG A 1 166 ? 18.016 42 26.25 1 95.19 166 ARG A C 1
ATOM 1247 O O . ARG A 1 166 ? 18.266 42.938 27 1 95.19 166 ARG A O 1
ATOM 1254 N N . GLN A 1 167 ? 16.844 41.438 26.031 1 94.19 167 GLN A N 1
ATOM 1255 C CA . GLN A 1 167 ? 15.711 42 26.781 1 94.19 167 GLN A CA 1
ATOM 1256 C C . GLN A 1 167 ? 15.875 41.75 28.281 1 94.19 167 GLN A C 1
ATOM 1258 O O . GLN A 1 167 ? 15.508 42.594 29.094 1 94.19 167 GLN A O 1
ATOM 1263 N N . LEU A 1 168 ? 16.344 40.594 28.641 1 95.56 168 LEU A N 1
ATOM 1264 C CA . LEU A 1 168 ? 16.594 40.281 30.047 1 95.56 168 LEU A CA 1
ATOM 1265 C C . LEU A 1 168 ? 17.641 41.219 30.641 1 95.56 168 LEU A C 1
ATOM 1267 O O . LEU A 1 168 ? 17.469 41.719 31.734 1 95.56 168 LEU A O 1
ATOM 1271 N N . ASP A 1 169 ? 18.688 41.531 29.906 1 95.75 169 ASP A N 1
ATOM 1272 C CA . ASP A 1 169 ? 19.734 42.438 30.359 1 95.75 169 ASP A CA 1
ATOM 1273 C C . ASP A 1 169 ? 19.188 43.844 30.547 1 95.75 169 ASP A C 1
ATOM 1275 O O . ASP A 1 169 ? 19.516 44.531 31.531 1 95.75 169 ASP A O 1
ATOM 1279 N N . GLN A 1 170 ? 18.359 44.156 29.609 1 93 170 GLN A N 1
ATOM 1280 C CA . GLN A 1 170 ? 17.75 45.5 29.703 1 93 170 GLN A CA 1
ATOM 1281 C C . GLN A 1 170 ? 16.812 45.594 30.906 1 93 170 GLN A C 1
ATOM 1283 O O . GLN A 1 170 ? 16.797 46.625 31.609 1 93 170 GLN A O 1
ATOM 1288 N N . SER A 1 171 ? 16.078 44.562 31.125 1 93.44 171 SER A N 1
ATOM 1289 C CA . SER A 1 171 ? 15.172 44.531 32.281 1 93.44 171 SER A CA 1
ATOM 1290 C C . SER A 1 171 ? 15.945 44.562 33.594 1 93.44 171 SER A C 1
ATOM 1292 O O . SER A 1 171 ? 15.523 45.219 34.562 1 93.44 171 SER A O 1
ATOM 1294 N N . ASN A 1 172 ? 17.016 43.938 33.656 1 93.62 172 ASN A N 1
ATOM 1295 C CA . ASN A 1 172 ? 17.891 43.938 34.844 1 93.62 172 ASN A CA 1
ATOM 1296 C C . ASN A 1 172 ? 18.453 45.344 35.094 1 93.62 172 ASN A C 1
ATOM 1298 O O . ASN A 1 172 ? 18.469 45.812 36.219 1 93.62 172 ASN A O 1
ATOM 1302 N N . GLU A 1 173 ? 18.844 46 34 1 93.19 173 GLU A N 1
ATOM 1303 C CA . GLU A 1 173 ? 19.391 47.344 34.125 1 93.19 173 GLU A CA 1
ATOM 1304 C C . GLU A 1 173 ? 18.344 48.344 34.594 1 93.19 173 GLU A C 1
ATOM 1306 O O . GLU A 1 173 ? 18.609 49.188 35.438 1 93.19 173 GLU A O 1
ATOM 1311 N N . ARG A 1 174 ? 17.234 48.219 34.031 1 91.44 174 ARG A N 1
ATOM 1312 C CA . ARG A 1 174 ? 16.141 49.125 34.406 1 91.44 174 ARG A CA 1
ATOM 1313 C C . ARG A 1 174 ? 15.711 48.875 35.875 1 91.44 174 ARG A C 1
ATOM 1315 O O . ARG A 1 174 ? 15.359 49.812 36.562 1 91.44 174 ARG A O 1
ATOM 1322 N N . PHE A 1 175 ? 15.688 47.625 36.281 1 90.44 175 PHE A N 1
ATOM 1323 C CA . PHE A 1 175 ? 15.344 47.312 37.656 1 90.44 175 PHE A CA 1
ATOM 1324 C C . PHE A 1 175 ? 16.375 47.875 38.625 1 90.44 175 PHE A C 1
ATOM 1326 O O . PHE A 1 175 ? 16.016 48.406 39.656 1 90.44 175 PHE A O 1
ATOM 1333 N N . ASP A 1 176 ? 17.578 47.812 38.281 1 91.94 176 ASP A N 1
ATOM 1334 C CA . ASP A 1 176 ? 18.672 48.25 39.156 1 91.94 176 ASP A CA 1
ATOM 1335 C C . ASP A 1 176 ? 18.625 49.781 39.375 1 91.94 176 ASP A C 1
ATOM 1337 O O . ASP A 1 176 ? 19.031 50.25 40.438 1 91.94 176 ASP A O 1
ATOM 1341 N N . VAL A 1 177 ? 18.031 50.438 38.375 1 91.31 177 VAL A N 1
ATOM 1342 C CA . VAL A 1 177 ? 17.969 51.906 38.531 1 91.31 177 VAL A CA 1
ATOM 1343 C C . VAL A 1 177 ? 16.562 52.312 38.938 1 91.31 177 VAL A C 1
ATOM 1345 O O . VAL A 1 177 ? 16.234 53.5 38.969 1 91.31 177 VAL A O 1
ATOM 1348 N N . GLY A 1 178 ? 15.656 51.312 39.312 1 86.69 178 GLY A N 1
ATOM 1349 C CA . GLY A 1 178 ? 14.344 51.562 39.906 1 86.69 178 GLY A CA 1
ATOM 1350 C C . GLY A 1 178 ? 13.297 51.938 38.875 1 86.69 178 GLY A C 1
ATOM 1351 O O . GLY A 1 178 ? 12.266 52.5 39.219 1 86.69 178 GLY A O 1
ATOM 1352 N N . LEU A 1 179 ? 13.555 51.531 37.594 1 84 179 LEU A N 1
ATOM 1353 C CA . LEU A 1 179 ? 12.672 51.969 36.531 1 84 179 LEU A CA 1
ATOM 1354 C C . LEU A 1 179 ? 11.711 50.844 36.125 1 84 179 LEU A C 1
ATOM 1356 O O . LEU A 1 179 ? 10.781 51.062 35.344 1 84 179 LEU A O 1
ATOM 1360 N N . SER A 1 180 ? 11.992 49.688 36.594 1 84.06 180 SER A N 1
ATOM 1361 C CA . SER A 1 180 ? 11.102 48.562 36.281 1 84.06 180 SER A CA 1
ATOM 1362 C C . SER A 1 180 ? 10.898 47.656 37.5 1 84.06 180 SER A C 1
ATOM 1364 O O . SER A 1 180 ? 11.617 47.781 38.469 1 84.06 180 SER A O 1
ATOM 1366 N N . ASP A 1 181 ? 9.867 46.875 37.438 1 89.12 181 ASP A N 1
ATOM 1367 C CA . ASP A 1 181 ? 9.562 45.969 38.531 1 89.12 181 ASP A CA 1
ATOM 1368 C C . ASP A 1 181 ? 10.289 44.625 38.375 1 89.12 181 ASP A C 1
ATOM 1370 O O . ASP A 1 181 ? 10.734 44.281 37.281 1 89.12 181 ASP A O 1
ATOM 1374 N N . LYS A 1 182 ? 10.297 43.938 39.438 1 92.44 182 LYS A N 1
ATOM 1375 C CA . LYS A 1 182 ? 10.898 42.625 39.438 1 92.44 182 LYS A CA 1
ATOM 1376 C C . LYS A 1 182 ? 10.125 41.656 38.531 1 92.44 182 LYS A C 1
ATOM 1378 O O . LYS A 1 182 ? 10.703 40.719 37.969 1 92.44 182 LYS A O 1
ATOM 1383 N N . THR A 1 183 ? 8.906 41.906 38.344 1 92 183 THR A N 1
ATOM 1384 C CA . THR A 1 183 ? 8.047 41.094 37.469 1 92 183 THR A CA 1
ATOM 1385 C C . THR A 1 183 ? 8.562 41.125 36.031 1 92 183 THR A C 1
ATOM 1387 O O . THR A 1 183 ? 8.555 40.062 35.375 1 92 183 THR A O 1
ATOM 1390 N N . ASP A 1 184 ? 9.102 42.219 35.594 1 92.75 184 ASP A N 1
ATOM 1391 C CA . ASP A 1 184 ? 9.633 42.312 34.219 1 92.75 184 ASP A CA 1
ATOM 1392 C C . ASP A 1 184 ? 10.875 41.469 34.062 1 92.75 184 ASP A C 1
ATOM 1394 O O . ASP A 1 184 ? 11.055 40.812 33 1 92.75 184 ASP A O 1
ATOM 1398 N N . VAL A 1 185 ? 11.672 41.531 35.094 1 94.12 185 VAL A N 1
ATOM 1399 C CA . VAL A 1 185 ? 12.898 40.75 35.031 1 94.12 185 VAL A CA 1
ATOM 1400 C C . VAL A 1 185 ? 12.547 39.25 35 1 94.12 185 VAL A C 1
ATOM 1402 O O . VAL A 1 185 ? 13.086 38.5 34.188 1 94.12 185 VAL A O 1
ATOM 1405 N N . LEU A 1 186 ? 11.586 38.875 35.812 1 95.44 186 LEU A N 1
ATOM 1406 C CA . LEU A 1 186 ? 11.203 37.469 35.906 1 95.44 186 LEU A CA 1
ATOM 1407 C C . LEU A 1 186 ? 10.523 37 34.625 1 95.44 186 LEU A C 1
ATOM 1409 O O . LEU A 1 186 ? 10.727 35.875 34.156 1 95.44 186 LEU A O 1
ATOM 1413 N N . GLN A 1 187 ? 9.75 37.781 33.969 1 94.38 187 GLN A N 1
ATOM 1414 C CA . GLN A 1 187 ? 9.102 37.469 32.719 1 94.38 187 GLN A CA 1
ATOM 1415 C C . GLN A 1 187 ? 10.133 37.344 31.594 1 94.38 187 GLN A C 1
ATOM 1417 O O . GLN A 1 187 ? 10.031 36.438 30.766 1 94.38 187 GLN A O 1
ATOM 1422 N N . SER A 1 188 ? 11.039 38.219 31.578 1 95.5 188 SER A N 1
ATOM 1423 C CA . SER A 1 188 ? 12.094 38.156 30.578 1 95.5 188 SER A CA 1
ATOM 1424 C C . SER A 1 188 ? 12.961 36.906 30.766 1 95.5 188 SER A C 1
ATOM 1426 O O . SER A 1 188 ? 13.367 36.281 29.781 1 95.5 188 SER A O 1
ATOM 1428 N N . GLN A 1 189 ? 13.234 36.625 32.062 1 95.81 189 GLN A N 1
ATOM 1429 C CA . GLN A 1 189 ? 14.008 35.438 32.375 1 95.81 189 GLN A CA 1
ATOM 1430 C C . GLN A 1 189 ? 13.289 34.188 31.891 1 95.81 189 GLN A C 1
ATOM 1432 O O . GLN A 1 189 ? 13.906 33.281 31.297 1 95.81 189 GLN A O 1
ATOM 1437 N N . ALA A 1 190 ? 12.039 34.094 32.125 1 96.56 190 ALA A N 1
ATOM 1438 C CA . ALA A 1 190 ? 11.234 32.969 31.688 1 96.56 190 ALA A CA 1
ATOM 1439 C C . ALA A 1 190 ? 11.273 32.781 30.172 1 96.56 190 ALA A C 1
ATOM 1441 O O . ALA A 1 190 ? 11.398 31.672 29.672 1 96.56 190 ALA A O 1
ATOM 1442 N N . SER A 1 191 ? 11.133 33.844 29.484 1 96.12 191 SER A N 1
ATOM 1443 C CA . SER A 1 191 ? 11.164 33.812 28.031 1 96.12 191 SER A CA 1
ATOM 1444 C C . SER A 1 191 ? 12.531 33.375 27.516 1 96.12 191 SER A C 1
ATOM 1446 O O . SER A 1 191 ? 12.633 32.594 26.562 1 96.12 191 SER A O 1
ATOM 1448 N N . TYR A 1 192 ? 13.602 33.906 28.141 1 96.06 192 TYR A N 1
ATOM 1449 C CA . TYR A 1 192 ? 14.953 33.531 27.766 1 96.06 192 TYR A CA 1
ATOM 1450 C C . TYR A 1 192 ? 15.188 32.031 27.984 1 96.06 192 TYR A C 1
ATOM 1452 O O . TYR A 1 192 ? 15.711 31.359 27.109 1 96.06 192 TYR A O 1
ATOM 1460 N N . ASP A 1 193 ? 14.742 31.578 29.094 1 97.12 193 ASP A N 1
ATOM 1461 C CA . ASP A 1 193 ? 14.93 30.156 29.422 1 97.12 193 ASP A CA 1
ATOM 1462 C C . ASP A 1 193 ? 14.18 29.266 28.453 1 97.12 193 ASP A C 1
ATOM 1464 O O . ASP A 1 193 ? 14.672 28.203 28.062 1 97.12 193 ASP A O 1
ATOM 1468 N N . THR A 1 194 ? 12.977 29.672 28.094 1 96.75 194 THR A N 1
ATOM 1469 C CA . THR A 1 194 ? 12.195 28.922 27.109 1 96.75 194 THR A CA 1
ATOM 1470 C C . THR A 1 194 ? 12.891 28.906 25.75 1 96.75 194 THR A C 1
ATOM 1472 O O . THR A 1 194 ? 12.938 27.875 25.094 1 96.75 194 THR A O 1
ATOM 1475 N N . ALA A 1 195 ? 13.398 30.031 25.375 1 96.88 195 ALA A N 1
ATOM 1476 C CA . ALA A 1 195 ? 14.094 30.125 24.078 1 96.88 195 ALA A CA 1
ATOM 1477 C C . ALA A 1 195 ? 15.352 29.266 24.078 1 96.88 195 ALA A C 1
ATOM 1479 O O . ALA A 1 195 ? 15.703 28.672 23.062 1 96.88 195 ALA A O 1
ATOM 1480 N N . ARG A 1 196 ? 16.078 29.266 25.203 1 96.62 196 ARG A N 1
ATOM 1481 C CA . ARG A 1 196 ? 17.266 28.422 25.328 1 96.62 196 ARG A CA 1
ATOM 1482 C C . ARG A 1 196 ? 16.922 26.953 25.141 1 96.62 196 ARG A C 1
ATOM 1484 O O . ARG A 1 196 ? 17.641 26.234 24.438 1 96.62 196 ARG A O 1
ATOM 1491 N N . ALA A 1 197 ? 15.867 26.516 25.781 1 97.19 197 ALA A N 1
ATOM 1492 C CA . ALA A 1 197 ? 15.406 25.141 25.625 1 97.19 197 ALA A CA 1
ATOM 1493 C C . ALA A 1 197 ? 15.078 24.828 24.156 1 97.19 197 ALA A C 1
ATOM 1495 O O . ALA A 1 197 ? 15.391 23.75 23.656 1 97.19 197 ALA A O 1
ATOM 1496 N N . ASN A 1 198 ? 14.406 25.734 23.5 1 96.69 198 ASN A N 1
ATOM 1497 C CA . ASN A 1 198 ? 14.039 25.562 22.109 1 96.69 198 ASN A CA 1
ATOM 1498 C C . ASN A 1 198 ? 15.273 25.453 21.219 1 96.69 198 ASN A C 1
ATOM 1500 O O . ASN A 1 198 ? 15.289 24.688 20.25 1 96.69 198 ASN A O 1
ATOM 1504 N N . ARG A 1 199 ? 16.297 26.297 21.469 1 96.88 199 ARG A N 1
ATOM 1505 C CA . ARG A 1 199 ? 17.531 26.281 20.703 1 96.88 199 ARG A CA 1
ATOM 1506 C C . ARG A 1 199 ? 18.219 24.922 20.797 1 96.88 199 ARG A C 1
ATOM 1508 O O . ARG A 1 199 ? 18.75 24.406 19.812 1 96.88 199 ARG A O 1
ATOM 1515 N N . ILE A 1 200 ? 18.188 24.297 21.969 1 97.62 200 ILE A N 1
ATOM 1516 C CA . ILE A 1 200 ? 18.812 23 22.188 1 97.62 200 ILE A CA 1
ATOM 1517 C C . ILE A 1 200 ? 18.141 21.953 21.297 1 97.62 200 ILE A C 1
ATOM 1519 O O . ILE A 1 200 ? 18.812 21.141 20.656 1 97.62 200 ILE A O 1
ATOM 1523 N N . VAL A 1 201 ? 16.797 22.031 21.203 1 97.56 201 VAL A N 1
ATOM 1524 C CA . VAL A 1 201 ? 16.047 21.109 20.359 1 97.56 201 VAL A CA 1
ATOM 1525 C C . VAL A 1 201 ? 16.375 21.344 18.891 1 97.56 201 VAL A C 1
ATOM 1527 O O . VAL A 1 201 ? 16.562 20.391 18.125 1 97.56 201 VAL A O 1
ATOM 1530 N N . ALA A 1 202 ? 16.422 22.609 18.469 1 97.75 202 ALA A N 1
ATOM 1531 C CA . ALA A 1 202 ? 16.719 22.953 17.078 1 97.75 202 ALA A CA 1
ATOM 1532 C C . ALA A 1 202 ? 18.109 22.469 16.672 1 97.75 202 ALA A C 1
ATOM 1534 O O . ALA A 1 202 ? 18.312 22.031 15.539 1 97.75 202 ALA A O 1
ATOM 1535 N N . GLN A 1 203 ? 19.078 22.562 17.578 1 97.31 203 GLN A N 1
ATOM 1536 C CA . GLN A 1 203 ? 20.438 22.109 17.312 1 97.31 203 GLN A CA 1
ATOM 1537 C C . GLN A 1 203 ? 20.453 20.594 17.047 1 97.31 203 GLN A C 1
ATOM 1539 O O . GLN A 1 203 ? 21.125 20.141 16.109 1 97.31 203 GLN A O 1
ATOM 1544 N N . ARG A 1 204 ? 19.797 19.859 17.859 1 97.88 204 ARG A N 1
ATOM 1545 C CA . ARG A 1 204 ? 19.688 18.422 17.641 1 97.88 204 ARG A CA 1
ATOM 1546 C C . ARG A 1 204 ? 19.078 18.094 16.281 1 97.88 204 ARG A C 1
ATOM 1548 O O . ARG A 1 204 ? 19.516 17.172 15.609 1 97.88 204 ARG A O 1
ATOM 1555 N N . GLN A 1 205 ? 18.047 18.859 15.906 1 98 205 GLN A N 1
ATOM 1556 C CA . GLN A 1 205 ? 17.359 18.625 14.641 1 98 205 GLN A CA 1
ATOM 1557 C C . GLN A 1 205 ? 18.297 18.797 13.461 1 98 205 GLN A C 1
ATOM 1559 O O . GLN A 1 205 ? 18.172 18.094 12.445 1 98 205 GLN A O 1
ATOM 1564 N N . VAL A 1 206 ? 19.25 19.75 13.508 1 97.62 206 VAL A N 1
ATOM 1565 C CA . VAL A 1 206 ? 20.25 19.938 12.461 1 97.62 206 VAL A CA 1
ATOM 1566 C C . VAL A 1 206 ? 21.125 18.688 12.367 1 97.62 206 VAL A C 1
ATOM 1568 O O . VAL A 1 206 ? 21.328 18.156 11.273 1 97.62 206 VAL A O 1
ATOM 1571 N N . ASP A 1 207 ? 21.562 18.203 13.539 1 97.56 207 ASP A N 1
ATOM 1572 C CA . ASP A 1 207 ? 22.422 17.016 13.562 1 97.56 207 ASP A CA 1
ATOM 1573 C C . ASP A 1 207 ? 21.672 15.797 13.008 1 97.56 207 ASP A C 1
ATOM 1575 O O . ASP A 1 207 ? 22.25 15.008 12.258 1 97.56 207 ASP A O 1
ATOM 1579 N N . ASP A 1 208 ? 20.438 15.672 13.391 1 98 208 ASP A N 1
ATOM 1580 C CA . ASP A 1 208 ? 19.625 14.57 12.898 1 98 208 ASP A CA 1
ATOM 1581 C C . ASP A 1 208 ? 19.453 14.648 11.383 1 98 208 ASP A C 1
ATOM 1583 O O . ASP A 1 208 ? 19.469 13.625 10.695 1 98 208 ASP A O 1
ATOM 1587 N N . ALA A 1 209 ? 19.219 15.828 10.875 1 98.06 209 ALA A N 1
ATOM 1588 C CA . ALA A 1 209 ? 19.047 16.016 9.438 1 98.06 209 ALA A CA 1
ATOM 1589 C C . ALA A 1 209 ? 20.312 15.641 8.672 1 98.06 209 ALA A C 1
ATOM 1591 O O . ALA A 1 209 ? 20.25 15.023 7.609 1 98.06 209 ALA A O 1
ATOM 1592 N N . PHE A 1 210 ? 21.484 16.031 9.227 1 96.81 210 PHE A N 1
ATOM 1593 C CA . PHE A 1 210 ? 22.75 15.656 8.586 1 96.81 210 PHE A CA 1
ATOM 1594 C C . PHE A 1 210 ? 22.953 14.148 8.617 1 96.81 210 PHE A C 1
ATOM 1596 O O . PHE A 1 210 ? 23.453 13.562 7.66 1 96.81 210 PHE A O 1
ATOM 1603 N N . GLU A 1 211 ? 22.547 13.531 9.734 1 97.25 211 GLU A N 1
ATOM 1604 C CA . GLU A 1 211 ? 22.672 12.086 9.828 1 97.25 211 GLU A CA 1
ATOM 1605 C C . GLU A 1 211 ? 21.828 11.391 8.766 1 97.25 211 GLU A C 1
ATOM 1607 O O . GLU A 1 211 ? 22.25 10.375 8.195 1 97.25 211 GLU A O 1
ATOM 1612 N N . ALA A 1 212 ? 20.672 11.891 8.539 1 97.69 212 ALA A N 1
ATOM 1613 C CA . ALA A 1 212 ? 19.812 11.344 7.488 1 97.69 212 ALA A CA 1
ATOM 1614 C C . ALA A 1 212 ? 20.453 11.484 6.117 1 97.69 212 ALA A C 1
ATOM 1616 O O . ALA A 1 212 ? 20.359 10.578 5.281 1 97.69 212 ALA A O 1
ATOM 1617 N N . LEU A 1 213 ? 21.062 12.594 5.91 1 97.19 213 LEU A N 1
ATOM 1618 C CA . LEU A 1 213 ? 21.75 12.828 4.645 1 97.19 213 LEU A CA 1
ATOM 1619 C C . LEU A 1 213 ? 22.922 11.859 4.473 1 97.19 213 LEU A C 1
ATOM 1621 O O . LEU A 1 213 ? 23.141 11.336 3.377 1 97.19 213 LEU A O 1
ATOM 1625 N N . ILE A 1 214 ? 23.672 11.562 5.508 1 96.31 214 ILE A N 1
ATOM 1626 C CA . ILE A 1 214 ? 24.781 10.617 5.488 1 96.31 214 ILE A CA 1
ATOM 1627 C C . ILE A 1 214 ? 24.266 9.219 5.176 1 96.31 214 ILE A C 1
ATOM 1629 O O . ILE A 1 214 ? 24.859 8.492 4.379 1 96.31 214 ILE A O 1
ATOM 1633 N N . THR A 1 215 ? 23.141 8.898 5.789 1 97.06 215 THR A N 1
ATOM 1634 C CA . THR A 1 215 ? 22.547 7.582 5.543 1 97.06 215 THR A CA 1
ATOM 1635 C C . THR A 1 215 ? 22.188 7.422 4.07 1 97.06 215 THR A C 1
ATOM 1637 O O . THR A 1 215 ? 22.391 6.352 3.49 1 97.06 215 THR A O 1
ATOM 1640 N N . LEU A 1 216 ? 21.672 8.469 3.438 1 97.31 216 LEU A N 1
ATOM 1641 C CA . LEU A 1 216 ? 21.234 8.438 2.047 1 97.31 216 LEU A CA 1
ATOM 1642 C C . LEU A 1 216 ? 22.438 8.344 1.104 1 97.31 216 LEU A C 1
ATOM 1644 O O . LEU A 1 216 ? 22.375 7.641 0.095 1 97.31 216 LEU A O 1
ATOM 1648 N N . THR A 1 217 ? 23.594 9.039 1.389 1 96.81 217 THR A N 1
ATOM 1649 C CA . THR A 1 217 ? 24.688 9.219 0.435 1 96.81 217 THR A CA 1
ATOM 1650 C C . THR A 1 217 ? 25.875 8.352 0.809 1 96.81 217 THR A C 1
ATOM 1652 O O . THR A 1 217 ? 26.797 8.188 0.009 1 96.81 217 THR A O 1
ATOM 1655 N N . ASN A 1 218 ? 25.891 7.941 2.105 1 95.62 218 ASN A N 1
ATOM 1656 C CA . ASN A 1 218 ? 27.047 7.254 2.668 1 95.62 218 ASN A CA 1
ATOM 1657 C C . ASN A 1 218 ? 28.297 8.133 2.631 1 95.62 218 ASN A C 1
ATOM 1659 O O . ASN A 1 218 ? 29.391 7.648 2.354 1 95.62 218 ASN A O 1
ATOM 1663 N N . ARG A 1 219 ? 28.078 9.516 2.795 1 94 219 ARG A N 1
ATOM 1664 C CA . ARG A 1 219 ? 29.141 10.516 2.881 1 94 219 ARG A CA 1
ATOM 1665 C C . ARG A 1 219 ? 28.938 11.43 4.082 1 94 219 ARG A C 1
ATOM 1667 O O . ARG A 1 219 ? 27.797 11.719 4.461 1 94 219 ARG A O 1
ATOM 1674 N N . GLN A 1 220 ? 29.969 11.883 4.609 1 94.25 220 GLN A N 1
ATOM 1675 C CA . GLN A 1 220 ? 29.906 12.898 5.656 1 94.25 220 GLN A CA 1
ATOM 1676 C C . GLN A 1 220 ? 29.922 14.305 5.062 1 94.25 220 GLN A C 1
ATOM 1678 O O . GLN A 1 220 ? 30.578 14.547 4.047 1 94.25 220 GLN A O 1
ATOM 1683 N N . TYR A 1 221 ? 29.172 15.164 5.727 1 91.75 221 TYR A N 1
ATOM 1684 C CA . TYR A 1 221 ? 29.125 16.562 5.301 1 91.75 221 TYR A CA 1
ATOM 1685 C C . TYR A 1 221 ? 29.391 17.5 6.469 1 91.75 221 TYR A C 1
ATOM 1687 O O . TYR A 1 221 ? 28.766 17.391 7.523 1 91.75 221 TYR A O 1
ATOM 1695 N N . ASN A 1 222 ? 30.328 18.391 6.293 1 85.38 222 ASN A N 1
ATOM 1696 C CA . ASN A 1 222 ? 30.516 19.453 7.285 1 85.38 222 ASN A CA 1
ATOM 1697 C C . ASN A 1 222 ? 29.531 20.594 7.074 1 85.38 222 ASN A C 1
ATOM 1699 O O . ASN A 1 222 ? 29.141 21.266 8.031 1 85.38 222 ASN A O 1
ATOM 1703 N N . SER A 1 223 ? 29.312 20.859 5.879 1 89.81 223 SER A N 1
ATOM 1704 C CA . SER A 1 223 ? 28.359 21.891 5.461 1 89.81 223 SER A CA 1
ATOM 1705 C C . SER A 1 223 ? 27.844 21.609 4.055 1 89.81 223 SER A C 1
ATOM 1707 O O . SER A 1 223 ? 28.422 20.812 3.311 1 89.81 223 SER A O 1
ATOM 1709 N N . ILE A 1 224 ? 26.703 22.188 3.834 1 93.62 224 ILE A N 1
ATOM 1710 C CA . ILE A 1 224 ? 26.172 22.125 2.479 1 93.62 224 ILE A CA 1
ATOM 1711 C C . ILE A 1 224 ? 25.828 23.531 1.997 1 93.62 224 ILE A C 1
ATOM 1713 O O . ILE A 1 224 ? 25.766 24.469 2.795 1 93.62 224 ILE A O 1
ATOM 1717 N N . GLN A 1 225 ? 25.703 23.594 0.678 1 94.44 225 GLN A N 1
ATOM 1718 C CA . GLN A 1 225 ? 25.406 24.906 0.113 1 94.44 225 GLN A CA 1
ATOM 1719 C C . GLN A 1 225 ? 23.953 25.281 0.372 1 94.44 225 GLN A C 1
ATOM 1721 O O . GLN A 1 225 ? 23.047 24.453 0.264 1 94.44 225 GLN A O 1
ATOM 1726 N N . GLY A 1 226 ? 23.766 26.562 0.814 1 94 226 GLY A N 1
ATOM 1727 C CA . GLY A 1 226 ? 22.406 27.062 1.053 1 94 226 GLY A CA 1
ATOM 1728 C C . GLY A 1 226 ? 21.75 27.609 -0.194 1 94 226 GLY A C 1
ATOM 1729 O O . GLY A 1 226 ? 22.328 27.594 -1.277 1 94 226 GLY A O 1
ATOM 1730 N N . ILE A 1 227 ? 20.484 28.031 -0.062 1 92.81 227 ILE A N 1
ATOM 1731 C CA . ILE A 1 227 ? 19.734 28.562 -1.189 1 92.81 227 ILE A CA 1
ATOM 1732 C C . ILE A 1 227 ? 19.453 30.047 -0.958 1 92.81 227 ILE A C 1
ATOM 1734 O O . ILE A 1 227 ? 19.125 30.453 0.159 1 92.81 227 ILE A O 1
ATOM 1738 N N . VAL A 1 228 ? 19.594 30.812 -1.985 1 91 228 VAL A N 1
ATOM 1739 C CA . VAL A 1 228 ? 19.438 32.25 -1.864 1 91 228 VAL A CA 1
ATOM 1740 C C . VAL A 1 228 ? 17.953 32.594 -1.815 1 91 228 VAL A C 1
ATOM 1742 O O . VAL A 1 228 ? 17.125 31.891 -2.367 1 91 228 VAL A O 1
ATOM 1745 N N . HIS A 1 229 ? 17.656 33.719 -1.198 1 89.12 229 HIS A N 1
ATOM 1746 C CA . HIS A 1 229 ? 16.266 34.156 -1.042 1 89.12 229 HIS A CA 1
ATOM 1747 C C . HIS A 1 229 ? 15.742 34.781 -2.33 1 89.12 229 HIS A C 1
ATOM 1749 O O . HIS A 1 229 ? 14.539 35 -2.471 1 89.12 229 HIS A O 1
ATOM 1755 N N . THR A 1 230 ? 16.609 34.969 -3.342 1 88.69 230 THR A N 1
ATOM 1756 C CA . THR A 1 230 ? 16.219 35.625 -4.598 1 88.69 230 THR A CA 1
ATOM 1757 C C . THR A 1 230 ? 15.703 34.562 -5.59 1 88.69 230 THR A C 1
ATOM 1759 O O . THR A 1 230 ? 15.375 34.906 -6.73 1 88.69 230 THR A O 1
ATOM 1762 N N . LEU A 1 231 ? 15.742 33.281 -5.188 1 92.94 231 LEU A N 1
ATOM 1763 C CA . LEU A 1 231 ? 15.102 32.281 -6.016 1 92.94 231 LEU A CA 1
ATOM 1764 C C . LEU A 1 231 ? 13.688 32.719 -6.398 1 92.94 231 LEU A C 1
ATOM 1766 O O . LEU A 1 231 ? 12.883 33.031 -5.527 1 92.94 231 LEU A O 1
ATOM 1770 N N . PRO A 1 232 ? 13.414 32.719 -7.699 1 93.75 232 PRO A N 1
ATOM 1771 C CA . PRO A 1 232 ? 12.07 33.125 -8.117 1 93.75 232 PRO A CA 1
ATOM 1772 C C . PRO A 1 232 ? 10.992 32.156 -7.66 1 93.75 232 PRO A C 1
ATOM 1774 O O . PRO A 1 232 ? 11.156 30.938 -7.809 1 93.75 232 PRO A O 1
ATOM 1777 N N . VAL A 1 233 ? 9.953 32.625 -7.051 1 96.75 233 VAL A N 1
ATOM 1778 C CA . VAL A 1 233 ? 8.789 31.844 -6.645 1 96.75 233 VAL A CA 1
ATOM 1779 C C . VAL A 1 233 ? 7.637 32.094 -7.617 1 96.75 233 VAL A C 1
ATOM 1781 O O . VAL A 1 233 ? 6.922 33.094 -7.504 1 96.75 233 VAL A O 1
ATOM 1784 N N . LEU A 1 234 ? 7.52 31.156 -8.57 1 96.75 234 LEU A N 1
ATOM 1785 C CA . LEU A 1 234 ? 6.586 31.328 -9.68 1 96.75 234 LEU A CA 1
ATOM 1786 C C . LEU A 1 234 ? 5.609 30.156 -9.742 1 96.75 234 LEU A C 1
ATOM 1788 O O . LEU A 1 234 ? 5.918 29.062 -9.281 1 96.75 234 LEU A O 1
ATOM 1792 N N . PRO A 1 235 ? 4.391 30.438 -10.266 1 97.38 235 PRO A N 1
ATOM 1793 C CA . PRO A 1 235 ? 3.467 29.328 -10.484 1 97.38 235 PRO A CA 1
ATOM 1794 C C . PRO A 1 235 ? 4.016 28.281 -11.461 1 97.38 235 PRO A C 1
ATOM 1796 O O . PRO A 1 235 ? 4.953 28.578 -12.211 1 97.38 235 PRO A O 1
ATOM 1799 N N . PRO A 1 236 ? 3.434 27.125 -11.383 1 97.12 236 PRO A N 1
ATOM 1800 C CA . PRO A 1 236 ? 3.902 26.094 -12.32 1 97.12 236 PRO A CA 1
ATOM 1801 C C . PRO A 1 236 ? 3.686 26.484 -13.781 1 97.12 236 PRO A C 1
ATOM 1803 O O . PRO A 1 236 ? 2.756 27.234 -14.094 1 97.12 236 PRO A O 1
ATOM 1806 N N . ALA A 1 237 ? 4.559 25.984 -14.719 1 94.81 237 ALA A N 1
ATOM 1807 C CA . ALA A 1 237 ? 4.438 26.234 -16.156 1 94.81 237 ALA A CA 1
ATOM 1808 C C . ALA A 1 237 ? 4.172 24.938 -16.922 1 94.81 237 ALA A C 1
ATOM 1810 O O . ALA A 1 237 ? 5.02 24.031 -16.953 1 94.81 237 ALA A O 1
ATOM 1811 N N . PRO A 1 238 ? 3.084 24.922 -17.547 1 96.56 238 PRO A N 1
ATOM 1812 C CA . PRO A 1 238 ? 1.975 25.875 -17.578 1 96.56 238 PRO A CA 1
ATOM 1813 C C . PRO A 1 238 ? 1.185 25.906 -16.266 1 96.56 238 PRO A C 1
ATOM 1815 O O . PRO A 1 238 ? 1.237 24.953 -15.492 1 96.56 238 PRO A O 1
ATOM 1818 N N . ASN A 1 239 ? 0.551 26.922 -16.031 1 97.94 239 ASN A N 1
ATOM 1819 C CA . ASN A 1 239 ? -0.301 27 -14.852 1 97.94 239 ASN A CA 1
ATOM 1820 C C . ASN A 1 239 ? -1.717 26.516 -15.148 1 97.94 239 ASN A C 1
ATOM 1822 O O . ASN A 1 239 ? -2.674 27.281 -15.047 1 97.94 239 ASN A O 1
ATOM 1826 N N . ASP A 1 240 ? -1.781 25.344 -15.539 1 97.69 240 ASP A N 1
ATOM 1827 C CA . ASP A 1 240 ? -3.004 24.625 -15.898 1 97.69 240 ASP A CA 1
ATOM 1828 C C . ASP A 1 240 ? -2.988 23.203 -15.375 1 97.69 240 ASP A C 1
ATOM 1830 O O . ASP A 1 240 ? -2.232 22.359 -15.867 1 97.69 240 ASP A O 1
ATOM 1834 N N . ALA A 1 241 ? -3.871 23.016 -14.469 1 97.25 241 ALA A N 1
ATOM 1835 C CA . ALA A 1 241 ? -3.916 21.703 -13.828 1 97.25 241 ALA A CA 1
ATOM 1836 C C . ALA A 1 241 ? -4.211 20.609 -14.844 1 97.25 241 ALA A C 1
ATOM 1838 O O . ALA A 1 241 ? -3.664 19.5 -14.758 1 97.25 241 ALA A O 1
ATOM 1839 N N . LYS A 1 242 ? -5.066 20.859 -15.773 1 97.06 242 LYS A N 1
ATOM 1840 C CA . LYS A 1 242 ? -5.453 19.875 -16.781 1 97.06 242 LYS A CA 1
ATOM 1841 C C . LYS A 1 242 ? -4.254 19.438 -17.609 1 97.06 242 LYS A C 1
ATOM 1843 O O . LYS A 1 242 ? -4.102 18.25 -17.906 1 97.06 242 LYS A O 1
ATOM 1848 N N . ALA A 1 243 ? -3.424 20.391 -17.969 1 98.12 243 ALA A N 1
ATOM 1849 C CA . ALA A 1 243 ? -2.229 20.078 -18.75 1 98.12 243 ALA A CA 1
ATOM 1850 C C . ALA A 1 243 ? -1.294 19.156 -17.984 1 98.12 243 ALA A C 1
ATOM 1852 O O . ALA A 1 243 ? -0.725 18.219 -18.547 1 98.12 243 ALA A O 1
ATOM 1853 N N . TRP A 1 244 ? -1.125 19.406 -16.719 1 98.44 244 TRP A N 1
ATOM 1854 C CA . TRP A 1 244 ? -0.262 18.578 -15.891 1 98.44 244 TRP A CA 1
ATOM 1855 C C . TRP A 1 244 ? -0.845 17.172 -15.719 1 98.44 244 TRP A C 1
ATOM 1857 O O . TRP A 1 244 ? -0.111 16.188 -15.734 1 98.44 244 TRP A O 1
ATOM 1867 N N . VAL A 1 245 ? -2.152 17.078 -15.609 1 98.19 245 VAL A N 1
ATOM 1868 C CA . VAL A 1 245 ? -2.828 15.789 -15.469 1 98.19 245 VAL A CA 1
ATOM 1869 C C . VAL A 1 245 ? -2.658 14.969 -16.75 1 98.19 245 VAL A C 1
ATOM 1871 O O . VAL A 1 245 ? -2.406 13.766 -16.703 1 98.19 245 VAL A O 1
ATOM 1874 N N . GLU A 1 246 ? -2.785 15.633 -17.891 1 98.06 246 GLU A N 1
ATOM 1875 C CA . GLU A 1 246 ? -2.588 14.945 -19.172 1 98.06 246 GLU A CA 1
ATOM 1876 C C . GLU A 1 246 ? -1.16 14.422 -19.297 1 98.06 246 GLU A C 1
ATOM 1878 O O . GLU A 1 246 ? -0.945 13.289 -19.734 1 98.06 246 GLU A O 1
ATOM 1883 N N . THR A 1 247 ? -0.241 15.234 -18.906 1 98.44 247 THR A N 1
ATOM 1884 C CA . THR A 1 247 ? 1.155 14.82 -18.922 1 98.44 247 THR A CA 1
ATOM 1885 C C . THR A 1 247 ? 1.375 13.625 -18 1 98.44 247 THR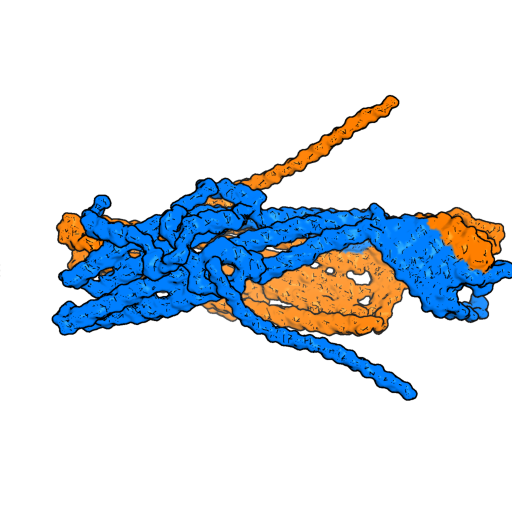 A C 1
ATOM 1887 O O . THR A 1 247 ? 2.059 12.664 -18.359 1 98.44 247 THR A O 1
ATOM 1890 N N . ALA A 1 248 ? 0.801 13.641 -16.797 1 98.62 248 ALA A N 1
ATOM 1891 C CA . ALA A 1 248 ? 0.919 12.539 -15.844 1 98.62 248 ALA A CA 1
ATOM 1892 C C . ALA A 1 248 ? 0.325 11.25 -16.422 1 98.62 248 ALA A C 1
ATOM 1894 O O . ALA A 1 248 ? 0.88 10.172 -16.219 1 98.62 248 ALA A O 1
ATOM 1895 N N . GLY A 1 249 ? -0.796 11.414 -17.125 1 97.88 249 GLY A N 1
ATOM 1896 C CA . GLY A 1 249 ? -1.416 10.258 -17.75 1 97.88 249 GLY A CA 1
ATOM 1897 C C . GLY A 1 249 ? -0.524 9.586 -18.781 1 97.88 249 GLY A C 1
ATOM 1898 O O . GLY A 1 249 ? -0.58 8.367 -18.953 1 97.88 249 GLY A O 1
ATOM 1899 N N . ARG A 1 250 ? 0.411 10.352 -19.328 1 97.31 250 ARG A N 1
ATOM 1900 C CA . ARG A 1 250 ? 1.249 9.844 -20.406 1 97.31 250 ARG A CA 1
ATOM 1901 C C . ARG A 1 250 ? 2.611 9.398 -19.891 1 97.31 250 ARG A C 1
ATOM 1903 O O . ARG A 1 250 ? 3.24 8.508 -20.453 1 97.31 250 ARG A O 1
ATOM 1910 N N . GLN A 1 251 ? 3.031 10.039 -18.75 1 98.06 251 GLN A N 1
ATOM 1911 C CA . GLN A 1 251 ? 4.457 9.898 -18.469 1 98.06 251 GLN A CA 1
ATOM 1912 C C . GLN A 1 251 ? 4.684 9.367 -17.062 1 98.06 251 GLN A C 1
ATOM 1914 O O . GLN A 1 251 ? 5.809 9.016 -16.703 1 98.06 251 GLN A O 1
ATOM 1919 N N . ASN A 1 252 ? 3.611 9.336 -16.219 1 98.75 252 ASN A N 1
ATOM 1920 C CA . ASN A 1 252 ? 3.811 8.812 -14.867 1 98.75 252 ASN A CA 1
ATOM 1921 C C . ASN A 1 252 ? 4.293 7.359 -14.898 1 98.75 252 ASN A C 1
ATOM 1923 O O . ASN A 1 252 ? 3.623 6.492 -15.461 1 98.75 252 ASN A O 1
ATOM 1927 N N . LEU A 1 253 ? 5.418 7.105 -14.25 1 98.81 253 LEU A N 1
ATOM 1928 C CA . LEU A 1 253 ? 6.117 5.832 -14.391 1 98.81 253 LEU A CA 1
ATOM 1929 C C . LEU A 1 253 ? 5.328 4.703 -13.734 1 98.81 253 LEU A C 1
ATOM 1931 O O . LEU A 1 253 ? 5.301 3.58 -14.242 1 98.81 253 LEU A O 1
ATOM 1935 N N . ASN A 1 254 ? 4.688 4.977 -12.648 1 98.5 254 ASN A N 1
ATOM 1936 C CA . ASN A 1 254 ? 3.885 3.953 -11.984 1 98.5 254 ASN A CA 1
ATOM 1937 C C . ASN A 1 254 ? 2.66 3.578 -12.812 1 98.5 254 ASN A C 1
ATOM 1939 O O . ASN A 1 254 ? 2.27 2.41 -12.852 1 98.5 254 ASN A O 1
ATOM 1943 N N . LEU A 1 255 ? 2.029 4.582 -13.414 1 98.44 255 LEU A N 1
ATOM 1944 C CA . LEU A 1 255 ? 0.878 4.324 -14.273 1 98.44 255 LEU A CA 1
ATOM 1945 C C . LEU A 1 255 ? 1.284 3.52 -15.5 1 98.44 255 LEU A C 1
ATOM 1947 O O . LEU A 1 255 ? 0.605 2.559 -15.867 1 98.44 255 LEU A O 1
ATOM 1951 N N . LEU A 1 256 ? 2.438 3.877 -16.094 1 98.62 256 LEU A N 1
ATOM 1952 C CA . LEU A 1 256 ? 2.953 3.125 -17.234 1 98.62 256 LEU A CA 1
ATOM 1953 C C . LEU A 1 256 ? 3.236 1.677 -16.844 1 98.62 256 LEU A C 1
ATOM 1955 O O . LEU A 1 256 ? 2.92 0.755 -17.609 1 98.62 256 LEU A O 1
ATOM 1959 N N . ALA A 1 257 ? 3.814 1.467 -15.664 1 98.75 257 ALA A N 1
ATOM 1960 C CA . ALA A 1 257 ? 4.086 0.118 -15.172 1 98.75 257 ALA A CA 1
ATOM 1961 C C . ALA A 1 257 ? 2.795 -0.675 -15 1 98.75 257 ALA A C 1
ATOM 1963 O O . ALA A 1 257 ? 2.746 -1.869 -15.312 1 98.75 257 ALA A O 1
ATOM 1964 N N . SER A 1 258 ? 1.728 -0.017 -14.523 1 98.56 258 SER A N 1
ATOM 1965 C CA . SER A 1 258 ? 0.452 -0.692 -14.312 1 98.56 258 SER A CA 1
ATOM 1966 C C . SER A 1 258 ? -0.168 -1.142 -15.625 1 98.56 258 SER A C 1
ATOM 1968 O O . SER A 1 258 ? -0.883 -2.145 -15.672 1 98.56 258 SER A O 1
ATOM 1970 N N . ASN A 1 259 ? 0.111 -0.406 -16.75 1 98.62 259 ASN A N 1
ATOM 1971 C CA . ASN A 1 259 ? -0.35 -0.831 -18.078 1 98.62 259 ASN A CA 1
ATOM 1972 C C . ASN A 1 259 ? 0.244 -2.18 -18.469 1 98.62 259 ASN A C 1
ATOM 1974 O O . ASN A 1 259 ? -0.456 -3.037 -19 1 98.62 259 ASN A O 1
ATOM 1978 N N . TYR A 1 260 ? 1.491 -2.35 -18.125 1 98.75 260 TYR A N 1
ATOM 1979 C CA . TYR A 1 260 ? 2.141 -3.609 -18.453 1 98.75 260 TYR A CA 1
ATOM 1980 C C . TYR A 1 260 ? 1.673 -4.73 -17.531 1 98.75 260 TYR A C 1
ATOM 1982 O O . TYR A 1 260 ? 1.654 -5.898 -17.922 1 98.75 260 TYR A O 1
ATOM 1990 N N . ALA A 1 261 ? 1.269 -4.414 -16.312 1 98.62 261 ALA A N 1
ATOM 1991 C CA . ALA A 1 261 ? 0.648 -5.41 -15.438 1 98.62 261 ALA A CA 1
ATOM 1992 C C . ALA A 1 261 ? -0.635 -5.957 -16.062 1 98.62 261 ALA A C 1
ATOM 1994 O O . ALA A 1 261 ? -0.893 -7.16 -16 1 98.62 261 ALA A O 1
ATOM 1995 N N . VAL A 1 262 ? -1.455 -5.062 -16.672 1 98.81 262 VAL A N 1
ATOM 1996 C CA . VAL A 1 262 ? -2.686 -5.469 -17.344 1 98.81 262 VAL A CA 1
ATOM 1997 C C . VAL A 1 262 ? -2.35 -6.324 -18.562 1 98.81 262 VAL A C 1
ATOM 1999 O O . VAL A 1 262 ? -2.971 -7.367 -18.781 1 98.81 262 VAL A O 1
ATOM 2002 N N . THR A 1 263 ? -1.319 -5.918 -19.328 1 98.88 263 THR A N 1
ATOM 2003 C CA . THR A 1 263 ? -0.89 -6.688 -20.484 1 98.88 263 THR A CA 1
ATOM 2004 C C . THR A 1 263 ? -0.431 -8.086 -20.078 1 98.88 263 THR A C 1
ATOM 2006 O O . THR A 1 263 ? -0.763 -9.07 -20.734 1 98.88 263 THR A O 1
ATOM 2009 N N . ALA A 1 264 ? 0.323 -8.156 -18.969 1 98.81 264 ALA A N 1
ATOM 2010 C CA . ALA A 1 264 ? 0.768 -9.453 -18.453 1 98.81 264 ALA A CA 1
ATOM 2011 C C . ALA A 1 264 ? -0.421 -10.328 -18.078 1 98.81 264 ALA A C 1
ATOM 2013 O O . ALA A 1 264 ? -0.439 -11.523 -18.359 1 98.81 264 ALA A O 1
ATOM 2014 N N . ALA A 1 265 ? -1.421 -9.727 -17.453 1 98.88 265 ALA A N 1
ATOM 2015 C CA . ALA A 1 265 ? -2.619 -10.469 -17.062 1 98.88 265 ALA A CA 1
ATOM 2016 C C . ALA A 1 265 ? -3.387 -10.953 -18.297 1 98.88 265 ALA A C 1
ATOM 2018 O O . ALA A 1 265 ? -3.938 -12.055 -18.297 1 98.88 265 ALA A O 1
ATOM 2019 N N . GLU A 1 266 ? -3.422 -10.125 -19.359 1 98.88 266 GLU A N 1
ATOM 2020 C CA . GLU A 1 266 ? -4.059 -10.508 -20.625 1 98.88 266 GLU A CA 1
ATOM 2021 C C . GLU A 1 266 ? -3.371 -11.719 -21.25 1 98.88 266 GLU A C 1
ATOM 2023 O O . GLU A 1 266 ? -4.039 -12.656 -21.688 1 98.88 266 GLU A O 1
ATOM 2028 N N . GLU A 1 267 ? -2.045 -11.664 -21.234 1 98.88 267 GLU A N 1
ATOM 2029 C CA . GLU A 1 267 ? -1.288 -12.781 -21.781 1 98.88 267 GLU A CA 1
ATOM 2030 C C . GLU A 1 267 ? -1.435 -14.031 -20.922 1 98.88 267 GLU A C 1
ATOM 2032 O O . GLU A 1 267 ? -1.481 -15.148 -21.438 1 98.88 267 GLU A O 1
ATOM 2037 N N . THR A 1 268 ? -1.552 -13.883 -19.656 1 98.81 268 THR A N 1
ATOM 2038 C CA . THR A 1 268 ? -1.778 -15.008 -18.75 1 98.81 268 THR A CA 1
ATOM 2039 C C . THR A 1 268 ? -3.148 -15.633 -19.016 1 98.81 268 THR A C 1
ATOM 2041 O O . THR A 1 268 ? -3.299 -16.859 -18.953 1 98.81 268 THR A O 1
ATOM 2044 N N . LEU A 1 269 ? -4.184 -14.781 -19.281 1 98.81 269 LEU A N 1
ATOM 2045 C CA . LEU A 1 269 ? -5.5 -15.297 -19.641 1 98.81 269 LEU A CA 1
ATOM 2046 C C . LEU A 1 269 ? -5.422 -16.141 -20.922 1 98.81 269 LEU A C 1
ATOM 2048 O O . LEU A 1 269 ? -5.996 -17.219 -20.984 1 98.81 269 LEU A O 1
ATOM 2052 N N . ARG A 1 270 ? -4.648 -15.672 -21.875 1 98.81 270 ARG A N 1
ATOM 2053 C CA . ARG A 1 270 ? -4.465 -16.438 -23.094 1 98.81 270 ARG A CA 1
ATOM 2054 C C . ARG A 1 270 ? -3.734 -17.75 -22.828 1 98.81 270 ARG A C 1
ATOM 2056 O O . ARG A 1 270 ? -4.051 -18.781 -23.422 1 98.81 270 ARG A O 1
ATOM 2063 N N . GLN A 1 271 ? -2.762 -17.656 -21.906 1 98.75 271 GLN A N 1
ATOM 2064 C CA . GLN A 1 271 ? -2.045 -18.859 -21.5 1 98.75 271 GLN A CA 1
ATOM 2065 C C . GLN A 1 271 ? -2.994 -19.891 -20.891 1 98.75 271 GLN A C 1
ATOM 2067 O O . GLN A 1 271 ? -2.932 -21.078 -21.219 1 98.75 271 GLN A O 1
ATOM 2072 N N . ARG A 1 272 ? -3.881 -19.453 -20.016 1 98.62 272 ARG A N 1
ATOM 2073 C CA . ARG A 1 272 ? -4.824 -20.359 -19.375 1 98.62 272 ARG A CA 1
ATOM 2074 C C . ARG A 1 272 ? -5.828 -20.922 -20.375 1 98.62 272 ARG A C 1
ATOM 2076 O O . ARG A 1 272 ? -6.195 -22.094 -20.312 1 98.62 272 ARG A O 1
ATOM 2083 N N . LYS A 1 273 ? -6.277 -20.125 -21.344 1 98.69 273 LYS A N 1
ATOM 2084 C CA . LYS A 1 273 ? -7.164 -20.594 -22.391 1 98.69 273 LYS A CA 1
ATOM 2085 C C . LYS A 1 273 ? -6.488 -21.672 -23.25 1 98.69 273 LYS A C 1
ATOM 2087 O O . LYS A 1 273 ? -7.133 -22.625 -23.688 1 98.69 273 LYS A O 1
ATOM 2092 N N . ALA A 1 274 ? -5.164 -21.438 -23.375 1 98.62 274 ALA A N 1
ATOM 2093 C CA . ALA A 1 274 ? -4.391 -22.375 -24.188 1 98.62 274 ALA A CA 1
ATOM 2094 C C . ALA A 1 274 ? -4.324 -23.75 -23.516 1 98.62 274 ALA A C 1
ATOM 2096 O O . ALA A 1 274 ? -3.957 -24.75 -24.156 1 98.62 274 ALA A O 1
ATOM 2097 N N . GLY A 1 275 ? -4.789 -23.844 -22.266 1 97.56 275 GLY A N 1
ATOM 2098 C CA . GLY A 1 275 ? -4.852 -25.125 -21.578 1 97.56 275 GLY A CA 1
ATOM 2099 C C . GLY A 1 275 ? -5.816 -26.094 -22.219 1 97.56 275 GLY A C 1
ATOM 2100 O O . GLY A 1 275 ? -5.73 -27.312 -21.984 1 97.56 275 GLY A O 1
ATOM 2101 N N . HIS A 1 276 ? -6.734 -25.625 -23.156 1 97.62 276 HIS A N 1
ATOM 2102 C CA . HIS A 1 276 ? -7.688 -26.469 -23.875 1 97.62 276 HIS A CA 1
ATOM 2103 C C . HIS A 1 276 ? -7.109 -26.953 -25.203 1 97.62 276 HIS A C 1
ATOM 2105 O O . HIS A 1 276 ? -7.691 -27.828 -25.859 1 97.62 276 HIS A O 1
ATOM 2111 N N . LEU A 1 277 ? -5.945 -26.453 -25.609 1 98.31 277 LEU A N 1
ATOM 2112 C CA . LEU A 1 277 ? -5.387 -26.766 -26.922 1 98.31 277 LEU A CA 1
ATOM 2113 C C . LEU A 1 277 ? -4.473 -27.984 -26.859 1 98.31 277 LEU A C 1
ATOM 2115 O O . LEU A 1 277 ? -3.889 -28.266 -25.812 1 98.31 277 LEU A O 1
ATOM 2119 N N . PRO A 1 278 ? -4.348 -28.719 -27.953 1 98.12 278 PRO A N 1
ATOM 2120 C CA . PRO A 1 278 ? -3.365 -29.797 -27.984 1 98.12 278 PRO A CA 1
ATOM 2121 C C . PRO A 1 278 ? -1.926 -29.297 -27.938 1 98.12 278 PRO A C 1
ATOM 2123 O O . PRO A 1 278 ? -1.685 -28.094 -28.109 1 98.12 278 PRO A O 1
ATOM 2126 N N . THR A 1 279 ? -1.053 -30.141 -27.625 1 98.25 279 THR A N 1
ATOM 2127 C CA . THR A 1 279 ? 0.376 -29.859 -27.703 1 98.25 279 THR A CA 1
ATOM 2128 C C . THR A 1 279 ? 1.068 -30.844 -28.656 1 98.25 279 THR A C 1
ATOM 2130 O O . THR A 1 279 ? 0.641 -31.984 -28.797 1 98.25 279 THR A O 1
ATOM 2133 N N . LEU A 1 280 ? 2.043 -30.359 -29.406 1 98.69 280 LEU A N 1
ATOM 2134 C CA . LEU A 1 280 ? 2.805 -31.172 -30.359 1 98.69 280 LEU A CA 1
ATOM 2135 C C . LEU A 1 280 ? 4.305 -31.031 -30.109 1 98.69 280 LEU A C 1
ATOM 2137 O O . LEU A 1 280 ? 4.824 -29.922 -30.016 1 98.69 280 LEU A O 1
ATOM 2141 N N . ASP A 1 281 ? 4.984 -32.125 -29.938 1 98.44 281 ASP A N 1
ATOM 2142 C CA . ASP A 1 281 ? 6.434 -32.156 -29.75 1 98.44 281 ASP A CA 1
ATOM 2143 C C . ASP A 1 281 ? 7.102 -33.094 -30.75 1 98.44 281 ASP A C 1
ATOM 2145 O O . ASP A 1 281 ? 6.52 -34.094 -31.172 1 98.44 281 ASP A O 1
ATOM 2149 N N . ALA A 1 282 ? 8.289 -32.75 -31.25 1 98.69 282 ALA A N 1
ATOM 2150 C CA . ALA A 1 282 ? 9.195 -33.656 -31.953 1 98.69 282 ALA A CA 1
ATOM 2151 C C . ALA A 1 282 ? 10.117 -34.344 -30.969 1 98.69 282 ALA A C 1
ATOM 2153 O O . ALA A 1 282 ? 10.672 -33.719 -30.062 1 98.69 282 ALA A O 1
ATOM 2154 N N . VAL A 1 283 ? 10.195 -35.625 -31.078 1 98.06 283 VAL A N 1
ATOM 2155 C CA . VAL A 1 283 ? 11.023 -36.375 -30.141 1 98.06 283 VAL A CA 1
ATOM 2156 C C . VAL A 1 283 ? 12.016 -37.219 -30.922 1 98.06 283 VAL A C 1
ATOM 2158 O O . VAL A 1 283 ? 11.68 -37.781 -31.969 1 98.06 283 VAL A O 1
ATOM 2161 N N . ALA A 1 284 ? 13.227 -37.25 -30.547 1 98.25 284 ALA A N 1
ATOM 2162 C CA . ALA A 1 284 ? 14.273 -38.125 -31.047 1 98.25 284 ALA A CA 1
ATOM 2163 C C . ALA A 1 284 ? 14.984 -38.844 -29.891 1 98.25 284 ALA A C 1
ATOM 2165 O O . ALA A 1 284 ? 15.305 -38.219 -28.875 1 98.25 284 ALA A O 1
ATOM 2166 N N . GLN A 1 285 ? 15.07 -40.156 -30.016 1 98.12 285 GLN A N 1
ATOM 2167 C CA . GLN A 1 285 ? 15.734 -40.938 -28.984 1 98.12 285 GLN A CA 1
ATOM 2168 C C . GLN A 1 285 ? 16.703 -41.938 -29.609 1 98.12 285 GLN A C 1
ATOM 2170 O O . GLN A 1 285 ? 16.406 -42.562 -30.625 1 98.12 285 GLN A O 1
ATOM 2175 N N . TYR A 1 286 ? 17.906 -42 -29.156 1 98.12 286 TYR A N 1
ATOM 2176 C CA . TYR A 1 286 ? 18.875 -43.031 -29.484 1 98.12 286 TYR A CA 1
ATOM 2177 C C . TYR A 1 286 ? 19.203 -43.875 -28.25 1 98.12 286 TYR A C 1
ATOM 2179 O O . TYR A 1 286 ? 19.562 -43.344 -27.203 1 98.12 286 TYR A O 1
ATOM 2187 N N . GLU A 1 287 ? 19.031 -45.094 -28.359 1 97.62 287 GLU A N 1
ATOM 2188 C CA . GLU A 1 287 ? 19.312 -46.031 -27.266 1 97.62 287 GLU A CA 1
ATOM 2189 C C . GLU A 1 287 ? 20.219 -47.156 -27.719 1 97.62 287 GLU A C 1
ATOM 2191 O O . GLU A 1 287 ? 20.047 -47.688 -28.828 1 97.62 287 GLU A O 1
ATOM 2196 N N . LYS A 1 288 ? 21.219 -47.5 -26.984 1 97.62 288 LYS A N 1
ATOM 2197 C CA . LYS A 1 288 ? 22.125 -48.625 -27.25 1 97.62 288 LYS A CA 1
ATOM 2198 C C . LYS A 1 288 ? 22.391 -49.406 -25.984 1 97.62 288 LYS A C 1
ATOM 2200 O O . LYS A 1 288 ? 22.531 -48.844 -24.891 1 97.62 288 LYS A O 1
ATOM 2205 N N . GLY A 1 289 ? 22.391 -50.688 -26.109 1 97 289 GLY A N 1
ATOM 2206 C CA . GLY A 1 289 ? 22.672 -51.594 -25 1 97 289 GLY A CA 1
ATOM 2207 C C . GLY A 1 289 ? 22.812 -53.031 -25.422 1 97 289 GLY A C 1
ATOM 2208 O O . GLY A 1 289 ? 22.859 -53.344 -26.609 1 97 289 GLY A O 1
ATOM 2209 N N . ASP A 1 290 ? 23.047 -53.844 -24.422 1 94.81 290 ASP A N 1
ATOM 2210 C CA . ASP A 1 290 ? 23.125 -55.281 -24.75 1 94.81 290 ASP A CA 1
ATOM 2211 C C . ASP A 1 290 ? 21.766 -55.812 -25.188 1 94.81 290 ASP A C 1
ATOM 2213 O O . ASP A 1 290 ? 20.734 -55.188 -24.953 1 94.81 290 ASP A O 1
ATOM 2217 N N . ASN A 1 291 ? 21.734 -56.938 -25.875 1 91.19 291 ASN A N 1
ATOM 2218 C CA . ASN A 1 291 ? 20.516 -57.469 -26.469 1 91.19 291 ASN A CA 1
ATOM 2219 C C . ASN A 1 291 ? 19.422 -57.656 -25.422 1 91.19 291 ASN A C 1
ATOM 2221 O O . ASN A 1 291 ? 18.266 -57.344 -25.688 1 91.19 291 ASN A O 1
ATOM 2225 N N . ASP A 1 292 ? 19.734 -58.031 -24.156 1 89.94 292 ASP A N 1
ATOM 2226 C CA . ASP A 1 292 ? 18.719 -58.219 -23.109 1 89.94 292 ASP A CA 1
ATOM 2227 C C . ASP A 1 292 ? 18.094 -56.906 -22.688 1 89.94 292 ASP A C 1
ATOM 2229 O O . ASP A 1 292 ? 16.891 -56.844 -22.391 1 89.94 292 ASP A O 1
ATOM 2233 N N . ALA A 1 293 ? 18.938 -55.938 -22.734 1 91.75 293 ALA A N 1
ATOM 2234 C CA . ALA A 1 293 ? 18.469 -54.625 -22.281 1 91.75 293 ALA A CA 1
ATOM 2235 C C . ALA A 1 293 ? 17.406 -54.062 -23.219 1 91.75 293 ALA A C 1
ATOM 2237 O O . ALA A 1 293 ? 16.547 -53.281 -22.797 1 91.75 293 ALA A O 1
ATOM 2238 N N . LEU A 1 294 ? 17.5 -54.438 -24.516 1 92.06 294 LEU A N 1
ATOM 2239 C CA . LEU A 1 294 ? 16.562 -53.875 -25.484 1 92.06 294 LEU A CA 1
ATOM 2240 C C . LEU A 1 294 ? 15.539 -54.906 -25.922 1 92.06 294 LEU A C 1
ATOM 2242 O O . LEU A 1 294 ? 14.953 -54.781 -27 1 92.06 294 LEU A O 1
ATOM 2246 N N . GLY A 1 295 ? 15.406 -55.969 -25.203 1 86.75 295 GLY A N 1
ATOM 2247 C CA . GLY A 1 295 ? 14.297 -56.906 -25.344 1 86.75 295 GLY A CA 1
ATOM 2248 C C . GLY A 1 295 ? 14.594 -58.062 -26.281 1 86.75 295 GLY A C 1
ATOM 2249 O O . GLY A 1 295 ? 13.695 -58.844 -26.625 1 86.75 295 GLY A O 1
ATOM 2250 N N . PHE A 1 296 ? 15.844 -58.156 -26.781 1 88.06 296 PHE A N 1
ATOM 2251 C CA . PHE A 1 296 ? 16.25 -59.25 -27.625 1 88.06 296 PHE A CA 1
ATOM 2252 C C . PHE A 1 296 ? 16.859 -60.375 -26.781 1 88.06 296 PHE A C 1
ATOM 2254 O O . PHE A 1 296 ? 18.078 -60.531 -26.734 1 88.06 296 PHE A O 1
ATOM 2261 N N . SER A 1 297 ? 15.891 -61.062 -26.203 1 85.69 297 SER A N 1
ATOM 2262 C CA . SER A 1 297 ? 16.297 -62.031 -25.188 1 85.69 297 SER A CA 1
ATOM 2263 C C . SER A 1 297 ? 16.422 -63.438 -25.797 1 85.69 297 SER A C 1
ATOM 2265 O O . SER A 1 297 ? 15.836 -63.719 -26.844 1 85.69 297 SER A O 1
ATOM 2267 N N . ASN A 1 298 ? 17.281 -64.25 -25.125 1 84.56 298 ASN A N 1
ATOM 2268 C CA . ASN A 1 298 ? 17.438 -65.688 -25.422 1 84.56 298 ASN A CA 1
ATOM 2269 C C . ASN A 1 298 ? 16.844 -66.562 -24.312 1 84.56 298 ASN A C 1
ATOM 2271 O O . ASN A 1 298 ? 16.812 -66.125 -23.141 1 84.56 298 ASN A O 1
ATOM 2275 N N . PRO A 1 299 ? 16.5 -67.875 -24.531 1 79.94 299 PRO A N 1
ATOM 2276 C CA . PRO A 1 299 ? 16.375 -68.5 -25.859 1 79.94 299 PRO A CA 1
ATOM 2277 C C . PRO A 1 299 ? 15.242 -67.938 -26.688 1 79.94 299 PRO A C 1
ATOM 2279 O O . PRO A 1 299 ? 14.305 -67.312 -26.125 1 79.94 299 PRO A O 1
ATOM 2282 N N . ASN A 1 300 ? 15.539 -67.812 -27.875 1 77.06 300 ASN A N 1
ATOM 2283 C CA . ASN A 1 300 ? 14.547 -67.438 -28.859 1 77.06 300 ASN A CA 1
ATOM 2284 C C . ASN A 1 300 ? 14.352 -68.5 -29.922 1 77.06 300 ASN A C 1
ATOM 2286 O O . ASN A 1 300 ? 14.953 -69.625 -29.828 1 77.06 300 ASN A O 1
ATOM 2290 N N . GLN A 1 301 ? 13.445 -68.5 -30.75 1 74.88 301 GLN A N 1
ATOM 2291 C CA . GLN A 1 301 ? 13.164 -69.562 -31.734 1 74.88 301 GLN A CA 1
ATOM 2292 C C . GLN A 1 301 ? 14.047 -69.375 -32.969 1 74.88 301 GLN A C 1
ATOM 2294 O O . GLN A 1 301 ? 13.812 -70 -34 1 74.88 301 GLN A O 1
ATOM 2299 N N . LEU A 1 302 ? 15.102 -68.688 -32.844 1 77.5 302 LEU A N 1
ATOM 2300 C CA . LEU A 1 302 ? 15.992 -68.438 -33.969 1 77.5 302 LEU A CA 1
ATOM 2301 C C . LEU A 1 302 ? 17.156 -69.438 -33.938 1 77.5 302 LEU A C 1
ATOM 2303 O O . LEU A 1 302 ? 17.547 -69.938 -32.875 1 77.5 302 LEU A O 1
ATOM 2307 N N . PRO A 1 303 ? 17.703 -69.75 -35.125 1 83.19 303 PRO A N 1
ATOM 2308 C CA . PRO A 1 303 ? 18.844 -70.688 -35.188 1 83.19 303 PRO A CA 1
ATOM 2309 C C . PRO A 1 303 ? 20.078 -70.125 -34.469 1 83.19 303 PRO A C 1
ATOM 2311 O O . PRO A 1 303 ? 20.859 -70.875 -33.906 1 83.19 303 PRO A O 1
ATOM 2314 N N . ILE A 1 304 ? 20.188 -68.75 -34.469 1 88.12 304 ILE A N 1
ATOM 2315 C CA . ILE A 1 304 ? 21.312 -68.062 -33.812 1 88.12 304 ILE A CA 1
ATOM 2316 C C . ILE A 1 304 ? 20.766 -67.188 -32.688 1 88.12 304 ILE A C 1
ATOM 2318 O O . ILE A 1 304 ? 19.938 -66.312 -32.906 1 88.12 304 ILE A O 1
ATOM 2322 N N . PRO A 1 305 ? 21.328 -67.5 -31.516 1 88.69 305 PRO A N 1
ATOM 2323 C CA . PRO A 1 305 ? 20.859 -66.688 -30.406 1 88.69 305 PRO A CA 1
ATOM 2324 C C . PRO A 1 305 ? 21.312 -65.188 -30.5 1 88.69 305 PRO A C 1
ATOM 2326 O O . PRO A 1 305 ? 22.328 -64.938 -31.156 1 88.69 305 PRO A O 1
ATOM 2329 N N . TYR A 1 306 ? 20.547 -64.375 -29.922 1 90.38 306 TYR A N 1
ATOM 2330 C CA . TYR A 1 306 ? 20.969 -62.969 -29.891 1 90.38 306 TYR A CA 1
ATOM 2331 C C . TYR A 1 306 ? 22.25 -62.781 -29.078 1 90.38 306 TYR A C 1
ATOM 2333 O O . TYR A 1 306 ? 22.453 -63.469 -28.062 1 90.38 306 TYR A O 1
ATOM 2341 N N . GLY A 1 307 ? 23.156 -61.969 -29.609 1 90.44 307 GLY A N 1
ATOM 2342 C CA . GLY A 1 307 ? 24.406 -61.625 -28.922 1 90.44 307 GLY A CA 1
ATOM 2343 C C . GLY A 1 307 ? 24.922 -60.25 -29.266 1 90.44 307 GLY A C 1
ATOM 2344 O O . GLY A 1 307 ? 24.594 -59.688 -30.328 1 90.44 307 GLY A O 1
ATOM 2345 N N . GLY A 1 308 ? 25.531 -59.625 -28.297 1 92.12 308 GLY A N 1
ATOM 2346 C CA . GLY A 1 308 ? 26.125 -58.312 -28.547 1 92.12 308 GLY A CA 1
ATOM 2347 C C . GLY A 1 308 ? 25.156 -57.156 -28.297 1 92.12 308 GLY A C 1
ATOM 2348 O O . GLY A 1 308 ? 24.219 -57.312 -27.5 1 92.12 308 GLY A O 1
ATOM 2349 N N . ASP A 1 309 ? 25.469 -56 -28.984 1 94.69 309 ASP A N 1
ATOM 2350 C CA . ASP A 1 309 ? 24.703 -54.812 -28.719 1 94.69 309 ASP A CA 1
ATOM 2351 C C . ASP A 1 309 ? 23.531 -54.688 -29.703 1 94.69 309 ASP A C 1
ATOM 2353 O O . ASP A 1 309 ? 23.547 -55.25 -30.781 1 94.69 309 ASP A O 1
ATOM 2357 N N . VAL A 1 310 ? 22.594 -54.031 -29.188 1 95.81 310 VAL A N 1
ATOM 2358 C CA . VAL A 1 310 ? 21.484 -53.562 -30 1 95.81 310 VAL A CA 1
ATOM 2359 C C . VAL A 1 310 ? 21.391 -52.031 -29.922 1 95.81 310 VAL A C 1
ATOM 2361 O O . VAL A 1 310 ? 21.594 -51.438 -28.844 1 95.81 310 VAL A O 1
ATOM 2364 N N . SER A 1 311 ? 21.203 -51.344 -31.047 1 96.81 311 SER A N 1
ATOM 2365 C CA . SER A 1 311 ? 20.953 -49.906 -31.062 1 96.81 311 SER A CA 1
ATOM 2366 C C . SER A 1 311 ? 19.609 -49.594 -31.719 1 96.81 311 SER A C 1
ATOM 2368 O O . SER A 1 311 ? 19.203 -50.281 -32.656 1 96.81 311 SER A O 1
ATOM 2370 N N . GLN A 1 312 ? 19 -48.625 -31.109 1 96.19 312 GLN A N 1
ATOM 2371 C CA . GLN A 1 312 ? 17.703 -48.188 -31.625 1 96.19 312 GLN A CA 1
ATOM 2372 C C . GLN A 1 312 ? 17.625 -46.656 -31.719 1 96.19 312 GLN A C 1
ATOM 2374 O O . GLN A 1 312 ? 17.938 -45.969 -30.75 1 96.19 312 GLN A O 1
ATOM 2379 N N . ARG A 1 313 ? 17.25 -46.188 -32.906 1 97.31 313 ARG A N 1
ATOM 2380 C CA . ARG A 1 313 ? 16.953 -44.781 -33.156 1 97.31 313 ARG A CA 1
ATOM 2381 C C . ARG A 1 313 ? 15.461 -44.562 -33.406 1 97.31 313 ARG A C 1
ATOM 2383 O O . ARG A 1 313 ? 14.867 -45.219 -34.281 1 97.31 313 ARG A O 1
ATOM 2390 N N . THR A 1 314 ? 14.922 -43.781 -32.625 1 96.88 314 THR A N 1
ATOM 2391 C CA . THR A 1 314 ? 13.516 -43.438 -32.781 1 96.88 314 THR A CA 1
ATOM 2392 C C . THR A 1 314 ? 13.359 -41.938 -33.062 1 96.88 314 THR A C 1
ATOM 2394 O O . THR A 1 314 ? 13.844 -41.094 -32.281 1 96.88 314 THR A O 1
ATOM 2397 N N . ILE A 1 315 ? 12.773 -41.5 -34.188 1 97.94 315 ILE A N 1
ATOM 2398 C CA . ILE A 1 315 ? 12.414 -40.094 -34.5 1 97.94 315 ILE A CA 1
ATOM 2399 C C . ILE A 1 315 ? 10.914 -40.031 -34.75 1 97.94 315 ILE A C 1
ATOM 2401 O O . ILE A 1 315 ? 10.367 -40.812 -35.531 1 97.94 315 ILE A O 1
ATOM 2405 N N . GLY A 1 316 ? 10.281 -39.094 -34.062 1 97.75 316 GLY A N 1
ATOM 2406 C CA . GLY A 1 316 ? 8.844 -39.062 -34.25 1 97.75 316 GLY A CA 1
ATOM 2407 C C . GLY A 1 316 ? 8.188 -37.781 -33.719 1 97.75 316 GLY A C 1
ATOM 2408 O O . GLY A 1 316 ? 8.875 -36.844 -33.344 1 97.75 316 GLY A O 1
ATOM 2409 N N . LEU A 1 317 ? 6.809 -37.688 -33.938 1 98.31 317 LEU A N 1
ATOM 2410 C CA . LEU A 1 317 ? 5.938 -36.625 -33.406 1 98.31 317 LEU A CA 1
ATOM 2411 C C . LEU A 1 317 ? 4.988 -37.188 -32.344 1 98.31 317 LEU A C 1
ATOM 2413 O O . LEU A 1 317 ? 4.496 -38.312 -32.469 1 98.31 317 LEU A O 1
ATOM 2417 N N . ARG A 1 318 ? 4.82 -36.375 -31.297 1 97.94 318 ARG A N 1
ATOM 2418 C CA . ARG A 1 318 ? 3.912 -36.719 -30.219 1 97.94 318 ARG A CA 1
ATOM 2419 C C . ARG A 1 318 ? 2.846 -35.656 -30.031 1 97.94 318 ARG A C 1
ATOM 2421 O O . ARG A 1 318 ? 3.164 -34.5 -29.719 1 97.94 318 ARG A O 1
ATOM 2428 N N . LEU A 1 319 ? 1.602 -36.062 -30.266 1 98.25 319 LEU A N 1
ATOM 2429 C CA . LEU A 1 319 ? 0.453 -35.188 -30.094 1 98.25 319 LEU A CA 1
ATOM 2430 C C . LEU A 1 319 ? -0.292 -35.5 -28.797 1 98.25 319 LEU A C 1
ATOM 2432 O O . LEU A 1 319 ? -0.563 -36.688 -28.516 1 98.25 319 LEU A O 1
ATOM 2436 N N . ASN A 1 320 ? -0.492 -34.531 -27.953 1 97.75 320 ASN A N 1
ATOM 2437 C CA . ASN A 1 320 ? -1.309 -34.688 -26.75 1 97.75 320 ASN A CA 1
ATOM 2438 C C . ASN A 1 320 ? -2.521 -33.75 -26.797 1 97.75 320 ASN A C 1
ATOM 2440 O O . ASN A 1 320 ? -2.389 -32.562 -27.078 1 97.75 320 ASN A O 1
ATOM 2444 N N . ILE A 1 321 ? -3.748 -34.25 -26.578 1 98.06 321 ILE A N 1
ATOM 2445 C CA . ILE A 1 321 ? -4.992 -33.5 -26.609 1 98.06 321 ILE A CA 1
ATOM 2446 C C . ILE A 1 321 ? -5.73 -33.656 -25.281 1 98.06 321 ILE A C 1
ATOM 2448 O O . ILE A 1 321 ? -6.34 -34.719 -25.031 1 98.06 321 ILE A O 1
ATOM 2452 N N . PRO A 1 322 ? -5.715 -32.625 -24.469 1 96.69 322 PRO A N 1
ATOM 2453 C CA . PRO A 1 322 ? -6.582 -32.688 -23.297 1 96.69 322 PRO A CA 1
ATOM 2454 C C . PRO A 1 322 ? -8.07 -32.656 -23.641 1 96.69 322 PRO A C 1
ATOM 2456 O O . PRO A 1 322 ? -8.508 -31.734 -24.344 1 96.69 322 PRO A O 1
ATOM 2459 N N . ILE A 1 323 ? -8.797 -33.562 -23.203 1 97.62 323 ILE A N 1
ATOM 2460 C CA . ILE A 1 323 ? -10.211 -33.656 -23.562 1 97.62 323 ILE A CA 1
ATOM 2461 C C . ILE A 1 323 ? -11.07 -33.188 -22.406 1 97.62 323 ILE A C 1
ATOM 2463 O O . ILE A 1 323 ? -11.969 -32.344 -22.578 1 97.62 323 ILE A O 1
ATOM 2467 N N . TYR A 1 324 ? -10.867 -33.719 -21.25 1 97.69 324 TYR A N 1
ATOM 2468 C CA . TYR A 1 324 ? -11.602 -33.375 -20.031 1 97.69 324 TYR A CA 1
ATOM 2469 C C . TYR A 1 324 ? -10.711 -33.469 -18.797 1 97.69 324 TYR A C 1
ATOM 2471 O O . TYR A 1 324 ? -10.109 -34.531 -18.562 1 97.69 324 TYR A O 1
ATOM 2479 N N . SER A 1 325 ? -10.633 -32.344 -18.031 1 96.62 325 SER A N 1
ATOM 2480 C CA . SER A 1 325 ? -9.758 -32.312 -16.875 1 96.62 325 SER A CA 1
ATOM 2481 C C . SER A 1 325 ? -10.539 -32.031 -15.594 1 96.62 325 SER A C 1
ATOM 2483 O O . SER A 1 325 ? -10.094 -31.25 -14.742 1 96.62 325 SER A O 1
ATOM 2485 N N . GLY A 1 326 ? -11.805 -32.438 -15.477 1 96.62 326 GLY A N 1
ATOM 2486 C CA . GLY A 1 326 ? -12.609 -32.25 -14.281 1 96.62 326 GLY A CA 1
ATOM 2487 C C . GLY A 1 326 ? -13.023 -30.812 -14.078 1 96.62 326 GLY A C 1
ATOM 2488 O O . GLY A 1 326 ? -13.344 -30.406 -12.961 1 96.62 326 GLY A O 1
ATOM 2489 N N . GLY A 1 327 ? -12.875 -30.016 -15.055 1 97.56 327 GLY A N 1
ATOM 2490 C CA . GLY A 1 327 ? -13.242 -28.609 -14.977 1 97.56 327 GLY A CA 1
ATOM 2491 C C . GLY A 1 327 ? -12.094 -27.719 -14.539 1 97.56 327 GLY A C 1
ATOM 2492 O O . GLY A 1 327 ? -12.266 -26.516 -14.359 1 97.56 327 GLY A O 1
ATOM 2493 N N . LEU A 1 328 ? -10.922 -28.25 -14.344 1 97.88 328 LEU A N 1
ATOM 2494 C CA . LEU A 1 328 ? -9.773 -27.516 -13.844 1 97.88 328 LEU A CA 1
ATOM 2495 C C . LEU A 1 328 ? -9.406 -26.375 -14.789 1 97.88 328 LEU A C 1
ATOM 2497 O O . LEU A 1 328 ? -9.297 -25.219 -14.375 1 97.88 328 LEU A O 1
ATOM 2501 N N . THR A 1 329 ? -9.289 -26.688 -16.109 1 98.12 329 THR A N 1
ATOM 2502 C CA . THR A 1 329 ? -8.852 -25.703 -17.094 1 98.12 329 THR A CA 1
ATOM 2503 C C . THR A 1 329 ? -9.875 -24.578 -17.219 1 98.12 329 THR A C 1
ATOM 2505 O O . THR A 1 329 ? -9.508 -23.391 -17.234 1 98.12 329 THR A O 1
ATOM 2508 N N . SER A 1 330 ? -11.164 -24.969 -17.281 1 98.31 330 SER A N 1
ATOM 2509 C CA . SER A 1 330 ? -12.219 -23.969 -17.391 1 98.31 330 SER A CA 1
ATOM 2510 C C . SER A 1 330 ? -12.242 -23.062 -16.156 1 98.31 330 SER A C 1
ATOM 2512 O O . SER A 1 330 ? -12.445 -21.844 -16.281 1 98.31 330 SER A O 1
ATOM 2514 N N . SER A 1 331 ? -12.07 -23.625 -15 1 98.69 331 SER A N 1
ATOM 2515 C CA . SER A 1 331 ? -12.031 -22.844 -13.773 1 98.69 331 SER A CA 1
ATOM 2516 C C . SER A 1 331 ? -10.82 -21.906 -13.75 1 98.69 331 SER A C 1
ATOM 2518 O O . SER A 1 331 ? -10.922 -20.766 -13.32 1 98.69 331 SER A O 1
ATOM 2520 N N . GLN A 1 332 ? -9.672 -22.375 -14.203 1 98.5 332 GLN A N 1
ATOM 2521 C CA . GLN A 1 332 ? -8.469 -21.562 -14.266 1 98.5 332 GLN A CA 1
ATOM 2522 C C . GLN A 1 332 ? -8.648 -20.391 -15.227 1 98.5 332 GLN A C 1
ATOM 2524 O O . GLN A 1 332 ? -8.125 -19.297 -14.992 1 98.5 332 GLN A O 1
ATOM 2529 N N . VAL A 1 333 ? -9.391 -20.594 -16.312 1 98.75 333 VAL A N 1
ATOM 2530 C CA . VAL A 1 333 ? -9.703 -19.516 -17.25 1 98.75 333 VAL A CA 1
ATOM 2531 C C . VAL A 1 333 ? -10.586 -18.469 -16.562 1 98.75 333 VAL A C 1
ATOM 2533 O O . VAL A 1 333 ? -10.312 -17.266 -16.641 1 98.75 333 VAL A O 1
ATOM 2536 N N . ARG A 1 334 ? -11.625 -18.938 -15.812 1 98.69 334 ARG A N 1
ATOM 2537 C CA . ARG A 1 334 ? -12.492 -18.016 -15.102 1 98.69 334 ARG A CA 1
ATOM 2538 C C . ARG A 1 334 ? -11.711 -17.234 -14.039 1 98.69 334 ARG A C 1
ATOM 2540 O O . ARG A 1 334 ? -11.914 -16.031 -13.867 1 98.69 334 ARG A O 1
ATOM 2547 N N . GLU A 1 335 ? -10.82 -17.938 -13.328 1 98.75 335 GLU A N 1
ATOM 2548 C CA . GLU A 1 335 ? -9.945 -17.266 -12.375 1 98.75 335 GLU A CA 1
ATOM 2549 C C . GLU A 1 335 ? -9.125 -16.172 -13.047 1 98.75 335 GLU A C 1
ATOM 2551 O O . GLU A 1 335 ? -9.023 -15.055 -12.531 1 98.75 335 GLU A O 1
ATOM 2556 N N . SER A 1 336 ? -8.594 -16.484 -14.242 1 98.75 336 SER A N 1
ATOM 2557 C CA . SER A 1 336 ? -7.727 -15.547 -14.945 1 98.75 336 SER A CA 1
ATOM 2558 C C . SER A 1 336 ? -8.516 -14.352 -15.461 1 98.75 336 SER A C 1
ATOM 2560 O O . SER A 1 336 ? -8 -13.227 -15.508 1 98.75 336 SER A O 1
ATOM 2562 N N . TYR A 1 337 ? -9.805 -14.562 -15.906 1 98.81 337 TYR A N 1
ATOM 2563 C CA . TYR A 1 337 ? -10.664 -13.438 -16.266 1 98.81 337 TYR A CA 1
ATOM 2564 C C . TYR A 1 337 ? -10.82 -12.477 -15.094 1 98.81 337 TYR A C 1
ATOM 2566 O O . TYR A 1 337 ? -10.711 -11.258 -15.266 1 98.81 337 TYR A O 1
ATOM 2574 N N . SER A 1 338 ? -11.062 -13.055 -13.922 1 98.81 338 SER A N 1
ATOM 2575 C CA . SER A 1 338 ? -11.234 -12.234 -12.727 1 98.81 338 SER A CA 1
ATOM 2576 C C . SER A 1 338 ? -9.945 -11.508 -12.359 1 98.81 338 SER A C 1
ATOM 2578 O O . SER A 1 338 ? -9.969 -10.344 -11.953 1 98.81 338 SER A O 1
ATOM 2580 N N . ARG A 1 339 ? -8.789 -12.172 -12.539 1 98.75 339 ARG A N 1
ATOM 2581 C CA . ARG A 1 339 ? -7.496 -11.555 -12.25 1 98.75 339 ARG A CA 1
ATOM 2582 C C . ARG A 1 339 ? -7.207 -10.414 -13.219 1 98.75 339 ARG A C 1
ATOM 2584 O O . ARG A 1 339 ? -6.617 -9.398 -12.836 1 98.75 339 ARG A O 1
ATOM 2591 N N . LEU A 1 340 ? -7.566 -10.594 -14.508 1 98.81 340 LEU A N 1
ATOM 2592 C CA . LEU A 1 340 ? -7.445 -9.508 -15.469 1 98.81 340 LEU A CA 1
ATOM 2593 C C . LEU A 1 340 ? -8.305 -8.32 -15.062 1 98.81 340 LEU A C 1
ATOM 2595 O O . LEU A 1 340 ? -7.832 -7.18 -15.055 1 98.81 340 LEU A O 1
ATOM 2599 N N . ASP A 1 341 ? -9.531 -8.609 -14.648 1 98.69 341 ASP A N 1
ATOM 2600 C CA . ASP A 1 341 ? -10.422 -7.555 -14.18 1 98.69 341 ASP A CA 1
ATOM 2601 C C . ASP A 1 341 ? -9.828 -6.836 -12.969 1 98.69 341 ASP A C 1
ATOM 2603 O O . ASP A 1 341 ? -9.867 -5.605 -12.898 1 98.69 341 ASP A O 1
ATOM 2607 N N . GLN A 1 342 ? -9.297 -7.566 -12.023 1 98.56 342 GLN A N 1
ATOM 2608 C CA . GLN A 1 342 ? -8.648 -6.992 -10.852 1 98.56 342 GLN A CA 1
ATOM 2609 C C . GLN A 1 342 ? -7.527 -6.035 -11.25 1 98.56 342 GLN A C 1
ATOM 2611 O O . GLN A 1 342 ? -7.438 -4.922 -10.727 1 98.56 342 GLN A O 1
ATOM 2616 N N . SER A 1 343 ? -6.695 -6.496 -12.203 1 98.69 343 SER A N 1
ATOM 2617 C CA . SER A 1 343 ? -5.574 -5.68 -12.648 1 98.69 343 SER A CA 1
ATOM 2618 C C . SER A 1 343 ? -6.059 -4.398 -13.32 1 98.69 343 SER A C 1
ATOM 2620 O O . SER A 1 343 ? -5.469 -3.332 -13.133 1 98.69 343 SER A O 1
ATOM 2622 N N . GLU A 1 344 ? -7.113 -4.52 -14.086 1 98.75 344 GLU A N 1
ATOM 2623 C CA . GLU A 1 344 ? -7.684 -3.352 -14.75 1 98.75 344 GLU A CA 1
ATOM 2624 C C . GLU A 1 344 ? -8.227 -2.348 -13.734 1 98.75 344 GLU A C 1
ATOM 2626 O O . GLU A 1 344 ? -8.016 -1.141 -13.875 1 98.75 344 GLU A O 1
ATOM 2631 N N . GLN A 1 345 ? -8.898 -2.857 -12.734 1 98.56 345 GLN A N 1
ATOM 2632 C CA . GLN A 1 345 ? -9.438 -1.979 -11.703 1 98.56 345 GLN A CA 1
ATOM 2633 C C . GLN A 1 345 ? -8.32 -1.343 -10.883 1 98.56 345 GLN A C 1
ATOM 2635 O O . GLN A 1 345 ? -8.422 -0.182 -10.477 1 98.56 345 GLN A O 1
ATOM 2640 N N . GLN A 1 346 ? -7.297 -2.072 -10.625 1 98.31 346 GLN A N 1
ATOM 2641 C CA . GLN A 1 346 ? -6.141 -1.529 -9.922 1 98.31 346 GLN A CA 1
ATOM 2642 C C . GLN A 1 346 ? -5.477 -0.418 -10.727 1 98.31 346 GLN A C 1
ATOM 2644 O O . GLN A 1 346 ? -5.062 0.601 -10.172 1 98.31 346 GLN A O 1
ATOM 2649 N N . ARG A 1 347 ? -5.336 -0.619 -12.047 1 98.44 347 ARG A N 1
ATOM 2650 C CA . ARG A 1 347 ? -4.82 0.436 -12.914 1 98.44 347 ARG A CA 1
ATOM 2651 C C . ARG A 1 347 ? -5.707 1.674 -12.859 1 98.44 347 ARG A C 1
ATOM 2653 O O . ARG A 1 347 ? -5.211 2.799 -12.781 1 98.44 347 ARG A O 1
ATOM 2660 N N . GLU A 1 348 ? -7 1.426 -12.883 1 97.88 348 GLU A N 1
ATOM 2661 C CA . GLU A 1 348 ? -7.934 2.547 -12.805 1 97.88 348 GLU A CA 1
ATOM 2662 C C . GLU A 1 348 ? -7.805 3.285 -11.477 1 97.88 348 GLU A C 1
ATOM 2664 O O . GLU A 1 348 ? -7.801 4.52 -11.445 1 97.88 348 GLU A O 1
ATOM 2669 N N . GLY A 1 349 ? -7.707 2.547 -10.367 1 97.75 349 GLY A N 1
ATOM 2670 C CA . GLY A 1 349 ? -7.48 3.17 -9.07 1 97.75 349 GLY A CA 1
ATOM 2671 C C . GLY A 1 349 ? -6.215 4.008 -9.023 1 97.75 349 GLY A C 1
ATOM 2672 O O . GLY A 1 349 ? -6.223 5.125 -8.5 1 97.75 349 GLY A O 1
ATOM 2673 N N . LEU A 1 350 ? -5.188 3.498 -9.625 1 97.88 350 LEU A N 1
ATOM 2674 C CA . LEU A 1 350 ? -3.924 4.23 -9.664 1 97.88 350 LEU A CA 1
ATOM 2675 C C . LEU A 1 350 ? -4.047 5.48 -10.531 1 97.88 350 LEU A C 1
ATOM 2677 O O . LEU A 1 350 ? -3.51 6.535 -10.18 1 97.88 350 LEU A O 1
ATOM 2681 N N . ARG A 1 351 ? -4.672 5.32 -11.609 1 97.94 351 ARG A N 1
ATOM 2682 C CA . ARG A 1 351 ? -4.887 6.473 -12.484 1 97.94 351 ARG A CA 1
ATOM 2683 C C . ARG A 1 351 ? -5.59 7.602 -11.742 1 97.94 351 ARG A C 1
ATOM 2685 O O . ARG A 1 351 ? -5.172 8.758 -11.82 1 97.94 351 ARG A O 1
ATOM 2692 N N . ARG A 1 352 ? -6.652 7.301 -11.047 1 97.19 352 ARG A N 1
ATOM 2693 C CA . ARG A 1 352 ? -7.395 8.305 -10.289 1 97.19 352 ARG A CA 1
ATOM 2694 C C . ARG A 1 352 ? -6.523 8.93 -9.203 1 97.19 352 ARG A C 1
ATOM 2696 O O . ARG A 1 352 ? -6.594 10.133 -8.961 1 97.19 352 ARG A O 1
ATOM 2703 N N . GLN A 1 353 ? -5.777 8.141 -8.562 1 97.5 353 GLN A N 1
ATOM 2704 C CA . GLN A 1 353 ? -4.863 8.641 -7.539 1 97.5 353 GLN A CA 1
ATOM 2705 C C . GLN A 1 353 ? -3.828 9.586 -8.148 1 97.5 353 GLN A C 1
ATOM 2707 O O . GLN A 1 353 ? -3.492 10.609 -7.551 1 97.5 353 GLN A O 1
ATOM 2712 N N . VAL A 1 354 ? -3.289 9.195 -9.312 1 98.25 354 VAL A N 1
ATOM 2713 C CA . VAL A 1 354 ? -2.309 10.031 -9.992 1 98.25 354 VAL A CA 1
ATOM 2714 C C . VAL A 1 354 ? -2.947 11.367 -10.383 1 98.25 354 VAL A C 1
ATOM 2716 O O . VAL A 1 354 ? -2.336 12.422 -10.227 1 98.25 354 VAL A O 1
ATOM 2719 N N . VAL A 1 355 ? -4.121 11.328 -10.844 1 97.56 355 VAL A N 1
ATOM 2720 C CA . VAL A 1 355 ? -4.848 12.539 -11.203 1 97.56 355 VAL A CA 1
ATOM 2721 C C . VAL A 1 355 ? -5.035 13.414 -9.961 1 97.56 355 VAL A C 1
ATOM 2723 O O . VAL A 1 355 ? -4.723 14.609 -9.984 1 97.56 355 VAL A O 1
ATOM 2726 N N . GLU A 1 356 ? -5.516 12.82 -8.852 1 97.25 356 GLU A N 1
ATOM 2727 C CA . GLU A 1 356 ? -5.719 13.539 -7.598 1 97.25 356 GLU A CA 1
ATOM 2728 C C . GLU A 1 356 ? -4.422 14.18 -7.105 1 97.25 356 GLU A C 1
ATOM 2730 O O . GLU A 1 356 ? -4.387 15.367 -6.789 1 97.25 356 GLU A O 1
ATOM 2735 N N . ASN A 1 357 ? -3.428 13.383 -7.07 1 98 357 ASN A N 1
ATOM 2736 C CA . ASN A 1 357 ? -2.141 13.852 -6.57 1 98 357 ASN A CA 1
ATOM 2737 C C . ASN A 1 357 ? -1.587 14.992 -7.422 1 98 357 ASN A C 1
ATOM 2739 O O . ASN A 1 357 ? -1.069 15.977 -6.891 1 98 357 ASN A O 1
ATOM 2743 N N . THR A 1 358 ? -1.688 14.852 -8.734 1 98.5 358 THR A N 1
ATOM 2744 C CA . THR A 1 358 ? -1.187 15.875 -9.648 1 98.5 358 THR A CA 1
ATOM 2745 C C . THR A 1 358 ? -1.961 17.172 -9.477 1 98.5 358 THR A C 1
ATOM 2747 O O . THR A 1 358 ? -1.365 18.25 -9.391 1 98.5 358 THR A O 1
ATOM 2750 N N . ARG A 1 359 ? -3.225 17.125 -9.375 1 97.81 359 ARG A N 1
ATOM 2751 C CA . ARG A 1 359 ? -4.039 18.312 -9.156 1 97.81 359 ARG A CA 1
ATOM 2752 C C . ARG A 1 359 ? -3.719 18.953 -7.812 1 97.81 359 ARG A C 1
ATOM 2754 O O . ARG A 1 359 ? -3.584 20.188 -7.723 1 97.81 359 ARG A O 1
ATOM 2761 N N . ASN A 1 360 ? -3.639 18.094 -6.773 1 98.12 360 ASN A N 1
ATOM 2762 C CA . ASN A 1 360 ? -3.301 18.609 -5.445 1 98.12 360 ASN A CA 1
ATOM 2763 C C . ASN A 1 360 ? -1.941 19.297 -5.438 1 98.12 360 ASN A C 1
ATOM 2765 O O . ASN A 1 360 ? -1.792 20.375 -4.855 1 98.12 360 ASN A O 1
ATOM 2769 N N . LEU A 1 361 ? -1.024 18.688 -6.105 1 98.56 361 LEU A N 1
ATOM 2770 C CA . LEU A 1 361 ? 0.32 19.25 -6.117 1 98.56 361 LEU A CA 1
ATOM 2771 C C . LEU A 1 361 ? 0.365 20.531 -6.953 1 98.56 361 LEU A C 1
ATOM 2773 O O . LEU A 1 361 ? 1.081 21.484 -6.609 1 98.56 361 LEU A O 1
ATOM 2777 N N . HIS A 1 362 ? -0.341 20.609 -8.086 1 98.44 362 HIS A N 1
ATOM 2778 C CA . HIS A 1 362 ? -0.458 21.844 -8.844 1 98.44 362 HIS A CA 1
ATOM 2779 C C . HIS A 1 362 ? -1.023 22.969 -7.984 1 98.44 362 HIS A C 1
ATOM 2781 O O . HIS A 1 362 ? -0.486 24.078 -7.973 1 98.44 362 HIS A O 1
ATOM 2787 N N . ARG A 1 363 ? -2.033 22.641 -7.258 1 97.62 363 ARG A N 1
ATOM 2788 C CA . ARG A 1 363 ? -2.631 23.609 -6.348 1 97.62 363 ARG A CA 1
ATOM 2789 C C . ARG A 1 363 ? -1.661 23.984 -5.23 1 97.62 363 ARG A C 1
ATOM 2791 O O . ARG A 1 363 ? -1.59 25.141 -4.824 1 97.62 363 ARG A O 1
ATOM 2798 N N . ALA A 1 364 ? -0.953 23 -4.711 1 97.69 364 ALA A N 1
ATOM 2799 C CA . ALA A 1 364 ? 0.014 23.234 -3.643 1 97.69 364 ALA A CA 1
ATOM 2800 C C . ALA A 1 364 ? 1.077 24.25 -4.074 1 97.69 364 ALA A C 1
ATOM 2802 O O . ALA A 1 364 ? 1.407 25.172 -3.326 1 97.69 364 ALA A O 1
ATOM 2803 N N . VAL A 1 365 ? 1.562 24.125 -5.32 1 98 365 VAL A N 1
ATOM 2804 C CA . VAL A 1 365 ? 2.582 25.047 -5.812 1 98 365 VAL A CA 1
ATOM 2805 C C . VAL A 1 365 ? 1.994 26.438 -5.938 1 98 365 VAL A C 1
ATOM 2807 O O . VAL A 1 365 ? 2.629 27.422 -5.547 1 98 365 VAL A O 1
ATOM 2810 N N . ASN A 1 366 ? 0.817 26.547 -6.453 1 97.62 366 ASN A N 1
ATOM 2811 C CA . ASN A 1 366 ? 0.159 27.844 -6.547 1 97.62 366 ASN A CA 1
ATOM 2812 C C . ASN A 1 366 ? -0.05 28.469 -5.172 1 97.62 366 ASN A C 1
ATOM 2814 O O . ASN A 1 366 ? 0.173 29.672 -4.988 1 97.62 366 ASN A O 1
ATOM 2818 N N . THR A 1 367 ? -0.456 27.609 -4.242 1 97.06 367 THR A N 1
ATOM 2819 C CA . THR A 1 367 ? -0.646 28.078 -2.869 1 97.06 367 THR A CA 1
ATOM 2820 C C . THR A 1 367 ? 0.685 28.5 -2.25 1 97.06 367 THR A C 1
ATOM 2822 O O . THR A 1 367 ? 0.746 29.469 -1.503 1 97.06 367 THR A O 1
ATOM 2825 N N . ASP A 1 368 ? 1.714 27.781 -2.537 1 96.94 368 ASP A N 1
ATOM 2826 C CA . ASP A 1 368 ? 3.043 28.109 -2.029 1 96.94 368 ASP A CA 1
ATOM 2827 C C . ASP A 1 368 ? 3.48 29.5 -2.496 1 96.94 368 ASP A C 1
ATOM 2829 O O . ASP A 1 368 ? 4.09 30.25 -1.732 1 96.94 368 ASP A O 1
ATOM 2833 N N . VAL A 1 369 ? 3.186 29.859 -3.725 1 97.19 369 VAL A N 1
ATOM 2834 C CA . VAL A 1 369 ? 3.539 31.172 -4.266 1 97.19 369 VAL A CA 1
ATOM 2835 C C . VAL A 1 369 ? 2.865 32.25 -3.447 1 97.19 369 VAL A C 1
ATOM 2837 O O . VAL A 1 369 ? 3.521 33.219 -3.008 1 97.19 369 VAL A O 1
ATOM 2840 N N . GLU A 1 370 ? 1.593 32.094 -3.17 1 95.75 370 GLU A N 1
ATOM 2841 C CA . GLU A 1 370 ? 0.847 33.062 -2.377 1 95.75 370 GLU A CA 1
ATOM 2842 C C . GLU A 1 370 ? 1.351 33.125 -0.938 1 95.75 370 GLU A C 1
ATOM 2844 O O . GLU A 1 370 ? 1.455 34.188 -0.343 1 95.75 370 GLU A O 1
ATOM 2849 N N . GLN A 1 371 ? 1.688 31.922 -0.415 1 95.12 371 GLN A N 1
ATOM 2850 C CA . GLN A 1 371 ? 2.119 31.812 0.974 1 95.12 371 GLN A CA 1
ATOM 2851 C C . GLN A 1 371 ? 3.469 32.5 1.191 1 95.12 371 GLN A C 1
ATOM 2853 O O . GLN A 1 371 ? 3.664 33.188 2.186 1 95.12 371 GLN A O 1
ATOM 2858 N N . VAL A 1 372 ? 4.391 32.25 0.271 1 95 372 VAL A N 1
ATOM 2859 C CA . VAL A 1 372 ? 5.711 32.844 0.417 1 95 372 VAL A CA 1
ATOM 2860 C C . VAL A 1 372 ? 5.59 34.375 0.408 1 95 372 VAL A C 1
ATOM 2862 O O . VAL A 1 372 ? 6.203 35.062 1.233 1 95 372 VAL A O 1
ATOM 2865 N N . GLN A 1 373 ? 4.754 34.938 -0.412 1 94.06 373 GLN A N 1
ATOM 2866 C CA . GLN A 1 373 ? 4.543 36.406 -0.486 1 94.06 373 GLN A CA 1
ATOM 2867 C C . GLN A 1 373 ? 3.867 36.906 0.779 1 94.06 373 GLN A C 1
ATOM 2869 O O . GLN A 1 373 ? 4.297 37.938 1.347 1 94.06 373 GLN A O 1
ATOM 2874 N N . ALA A 1 374 ? 2.867 36.188 1.182 1 93.12 374 ALA A N 1
ATOM 2875 C CA . ALA A 1 374 ? 2.127 36.594 2.367 1 93.12 374 ALA A CA 1
ATOM 2876 C C . ALA A 1 374 ? 3 36.531 3.617 1 93.12 374 ALA A C 1
ATOM 2878 O O . ALA A 1 374 ? 2.926 37.375 4.488 1 93.12 374 ALA A O 1
ATOM 2879 N N . ARG A 1 375 ? 3.84 35.5 3.746 1 93.38 375 ARG A N 1
ATOM 2880 C CA . ARG A 1 375 ? 4.688 35.312 4.918 1 93.38 375 ARG A CA 1
ATOM 2881 C C . ARG A 1 375 ? 5.836 36.312 4.934 1 93.38 375 ARG A C 1
ATOM 2883 O O . ARG A 1 375 ? 6.273 36.75 6 1 93.38 375 ARG A O 1
ATOM 2890 N N . ARG A 1 376 ? 6.309 36.688 3.748 1 92.25 376 ARG A N 1
ATOM 2891 C CA . ARG A 1 376 ? 7.293 37.781 3.682 1 92.25 376 ARG A CA 1
ATOM 2892 C C . ARG A 1 376 ? 6.727 39.062 4.242 1 92.25 376 ARG A C 1
ATOM 2894 O O . ARG A 1 376 ? 7.379 39.75 5.043 1 92.25 376 ARG A O 1
ATOM 2901 N N . GLN A 1 377 ? 5.523 39.406 3.805 1 90.94 377 GLN A N 1
ATOM 2902 C CA . GLN A 1 377 ? 4.855 40.594 4.312 1 90.94 377 GLN A CA 1
ATOM 2903 C C . GLN A 1 377 ? 4.637 40.5 5.82 1 90.94 377 GLN A C 1
ATOM 2905 O O . GLN A 1 377 ? 4.738 41.5 6.531 1 90.94 377 GLN A O 1
ATOM 2910 N N . SER A 1 378 ? 4.348 39.281 6.32 1 90.94 378 SER A N 1
ATOM 2911 C CA . SER A 1 378 ? 4.152 39.062 7.75 1 90.94 378 SER A CA 1
ATOM 2912 C C . SER A 1 378 ? 5.422 39.375 8.539 1 90.94 378 SER A C 1
ATOM 2914 O O . SER A 1 378 ? 5.352 39.906 9.641 1 90.94 378 SER A O 1
ATOM 2916 N N . ILE A 1 379 ? 6.59 39.094 8.016 1 91.69 379 ILE A N 1
ATOM 2917 C CA . ILE A 1 379 ? 7.852 39.438 8.672 1 91.69 379 ILE A CA 1
ATOM 2918 C C . ILE A 1 379 ? 8.016 40.938 8.773 1 91.69 379 ILE A C 1
ATOM 2920 O O . ILE A 1 379 ? 8.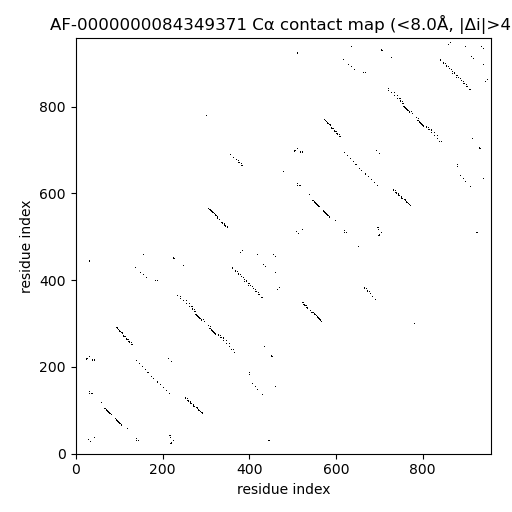352 41.469 9.836 1 91.69 379 ILE A O 1
ATOM 2924 N N . ILE A 1 380 ? 7.711 41.625 7.688 1 91.44 380 ILE A N 1
ATOM 2925 C CA . ILE A 1 380 ? 7.855 43.094 7.648 1 91.44 380 ILE A CA 1
ATOM 2926 C C . ILE A 1 380 ? 6.945 43.719 8.695 1 91.44 380 ILE A C 1
ATOM 2928 O O . ILE A 1 380 ? 7.387 44.562 9.477 1 91.44 380 ILE A O 1
ATOM 2932 N N . SER A 1 381 ? 5.746 43.219 8.711 1 91.12 381 SER A N 1
ATOM 2933 C CA . SER A 1 381 ? 4.77 43.75 9.641 1 91.12 381 SER A CA 1
ATOM 2934 C C . SER A 1 381 ? 5.148 43.469 11.086 1 91.12 381 SER A C 1
ATOM 2936 O O . SER A 1 381 ? 5.031 44.312 11.961 1 91.12 381 SER A O 1
ATOM 2938 N N . ASN A 1 382 ? 5.594 42.281 11.398 1 91.25 382 ASN A N 1
ATOM 2939 C CA . ASN A 1 382 ? 5.965 41.906 12.758 1 91.25 382 ASN A CA 1
ATOM 2940 C C . ASN A 1 382 ? 7.246 42.594 13.211 1 91.25 382 ASN A C 1
ATOM 2942 O O . ASN A 1 382 ? 7.402 42.906 14.391 1 91.25 382 ASN A O 1
ATOM 2946 N N . GLN A 1 383 ? 8.172 42.844 12.297 1 91.44 383 GLN A N 1
ATOM 2947 C CA . GLN A 1 383 ? 9.375 43.594 12.625 1 91.44 383 GLN A CA 1
ATOM 2948 C C . GLN A 1 383 ? 9.031 45.031 13.016 1 91.44 383 GLN A C 1
ATOM 2950 O O . GLN A 1 383 ? 9.555 45.562 14 1 91.44 383 GLN A O 1
ATOM 2955 N N . SER A 1 384 ? 8.141 45.625 12.211 1 90.88 384 SER A N 1
ATOM 2956 C CA . SER A 1 384 ? 7.684 47 12.531 1 90.88 384 SER A CA 1
ATOM 2957 C C . SER A 1 384 ? 6.961 47.031 13.875 1 90.88 384 SER A C 1
ATOM 2959 O O . SER A 1 384 ? 7.121 47.969 14.648 1 90.88 384 SER A O 1
ATOM 2961 N N . ALA A 1 385 ? 6.238 46 14.133 1 90.81 385 ALA A N 1
ATOM 2962 C CA . ALA A 1 385 ? 5.512 45.906 15.398 1 90.81 385 ALA A CA 1
ATOM 2963 C C . ALA A 1 385 ? 6.473 45.781 16.578 1 90.81 385 ALA A C 1
ATOM 2965 O O . ALA A 1 385 ? 6.238 46.375 17.641 1 90.81 385 ALA A O 1
ATOM 2966 N N . VAL A 1 386 ? 7.527 45 16.453 1 92.25 386 VAL A N 1
ATOM 2967 C CA . VAL A 1 386 ? 8.516 44.844 17.516 1 92.25 386 VAL A CA 1
ATOM 2968 C C . VAL A 1 386 ? 9.18 46.188 17.812 1 92.25 386 VAL A C 1
ATOM 2970 O O . VAL A 1 386 ? 9.281 46.594 18.969 1 92.25 386 VAL A O 1
ATOM 2973 N N . GLU A 1 387 ? 9.602 46.906 16.797 1 90.69 387 GLU A N 1
ATOM 2974 C CA . GLU A 1 387 ? 10.266 48.188 16.969 1 90.69 387 GLU A CA 1
ATOM 2975 C C . GLU A 1 387 ? 9.344 49.219 17.641 1 90.69 387 GLU A C 1
ATOM 2977 O O . GLU A 1 387 ? 9.758 49.938 18.562 1 90.69 387 GLU A O 1
ATOM 2982 N N . ALA A 1 388 ? 8.141 49.156 17.172 1 90.62 388 ALA A N 1
ATOM 2983 C CA . ALA A 1 388 ? 7.164 50.094 17.75 1 90.62 388 ALA A CA 1
ATOM 2984 C C . ALA A 1 388 ? 6.891 49.75 19.219 1 90.62 388 ALA A C 1
ATOM 2986 O O . ALA A 1 388 ? 6.746 50.656 20.047 1 90.62 388 ALA A O 1
ATOM 2987 N N . THR A 1 389 ? 6.801 48.469 19.547 1 91.19 389 THR A N 1
ATOM 2988 C CA . THR A 1 389 ? 6.508 48.062 20.922 1 91.19 389 THR A CA 1
ATOM 2989 C C . THR A 1 389 ? 7.695 48.312 21.828 1 91.19 389 THR A C 1
ATOM 2991 O O . THR A 1 389 ? 7.512 48.656 23.016 1 91.19 389 THR A O 1
ATOM 2994 N N . GLU A 1 390 ? 8.875 48.219 21.344 1 91.06 390 GLU A N 1
ATOM 2995 C CA . GLU A 1 390 ? 10.07 48.562 22.109 1 91.06 390 GLU A CA 1
ATOM 2996 C C . GLU A 1 390 ? 10.117 50.031 22.469 1 91.06 390 GLU A C 1
ATOM 2998 O O . GLU A 1 390 ? 10.453 50.406 23.594 1 91.06 390 GLU A O 1
ATOM 3003 N N . ILE A 1 391 ? 9.758 50.875 21.516 1 90 391 ILE A N 1
ATOM 3004 C CA . ILE A 1 391 ? 9.695 52.312 21.75 1 90 391 ILE A CA 1
ATOM 3005 C C . ILE A 1 391 ? 8.602 52.594 22.781 1 90 391 ILE A C 1
ATOM 3007 O O . ILE A 1 391 ? 8.805 53.406 23.688 1 90 391 ILE A O 1
ATOM 3011 N N . GLY A 1 392 ? 7.512 51.938 22.625 1 88.81 392 GLY A N 1
ATOM 3012 C CA . GLY A 1 392 ? 6.43 52.094 23.594 1 88.81 392 GLY A CA 1
ATOM 3013 C C . GLY A 1 392 ? 6.816 51.656 25 1 88.81 392 GLY A C 1
ATOM 3014 O O . GLY A 1 392 ? 6.363 52.25 25.984 1 88.81 392 GLY A O 1
ATOM 3015 N N . TYR A 1 393 ? 7.574 50.656 25.125 1 88.81 393 TYR A N 1
ATOM 3016 C CA . TYR A 1 393 ? 8.055 50.219 26.422 1 88.81 393 TYR A CA 1
ATOM 3017 C C . TYR A 1 393 ? 8.992 51.25 27.047 1 88.81 393 TYR A C 1
ATOM 3019 O O . TYR A 1 393 ? 8.922 51.5 28.25 1 88.81 393 TYR A O 1
ATOM 3027 N N . GLN A 1 394 ? 9.773 51.938 26.25 1 85.88 394 GLN A N 1
ATOM 3028 C CA . GLN A 1 394 ? 10.727 52.938 26.719 1 85.88 394 GLN A CA 1
ATOM 3029 C C . GLN A 1 394 ? 10.016 54.188 27.234 1 85.88 394 GLN A C 1
ATOM 3031 O O . GLN A 1 394 ? 10.453 54.781 28.203 1 85.88 394 GLN A O 1
ATOM 3036 N N . VAL A 1 395 ? 8.852 54.438 26.656 1 87.06 395 VAL A N 1
ATOM 3037 C CA . VAL A 1 395 ? 8.148 55.656 27.047 1 87.06 395 VAL A CA 1
ATOM 3038 C C . VAL A 1 395 ? 7.035 55.312 28.031 1 87.06 395 VAL A C 1
ATOM 3040 O O . VAL A 1 395 ? 6.273 56.188 28.453 1 87.06 395 VAL A O 1
ATOM 3043 N N . GLY A 1 396 ? 6.852 53.938 28.422 1 84.19 396 GLY A N 1
ATOM 3044 C CA . GLY A 1 396 ? 5.969 53.531 29.5 1 84.19 396 GLY A CA 1
ATOM 3045 C C . GLY A 1 396 ? 4.551 53.25 29.031 1 84.19 396 GLY A C 1
ATOM 3046 O O . GLY A 1 396 ? 3.65 53.062 29.844 1 84.19 396 GLY A O 1
ATOM 3047 N N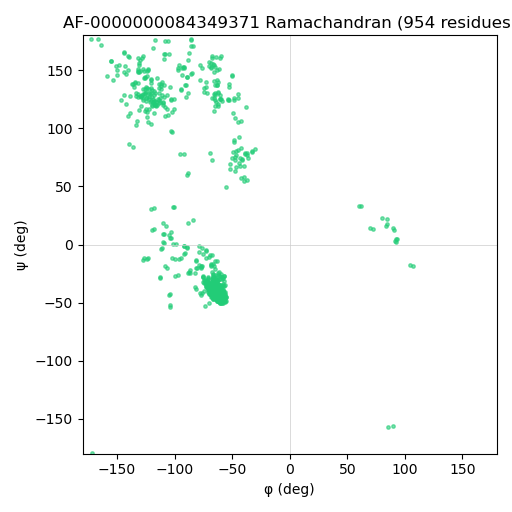 . THR A 1 397 ? 4.371 53.125 27.656 1 83.5 397 THR A N 1
ATOM 3048 C CA . THR A 1 397 ? 3.023 52.906 27.141 1 83.5 397 THR A CA 1
ATOM 3049 C C . THR A 1 397 ? 2.762 51.438 26.906 1 83.5 397 THR A C 1
ATOM 3051 O O . THR A 1 397 ? 1.619 51.031 26.688 1 83.5 397 THR A O 1
ATOM 3054 N N . ARG A 1 398 ? 3.855 50.719 26.953 1 88.12 398 ARG A N 1
ATOM 3055 C CA . ARG A 1 398 ? 3.752 49.281 26.812 1 88.12 398 ARG A CA 1
ATOM 3056 C C . ARG A 1 398 ? 4.504 48.562 27.922 1 88.12 398 ARG A C 1
ATOM 3058 O O . ARG A 1 398 ? 5.371 49.156 28.578 1 88.12 398 ARG A O 1
ATOM 3065 N N . ASN A 1 399 ? 4.07 47.25 28.125 1 87.81 399 ASN A N 1
ATOM 3066 C CA . ASN A 1 399 ? 4.77 46.469 29.141 1 87.81 399 ASN A CA 1
ATOM 3067 C C . ASN A 1 399 ? 5.695 45.438 28.516 1 87.81 399 ASN A C 1
ATOM 3069 O O . ASN A 1 399 ? 5.754 45.312 27.297 1 87.81 399 ASN A O 1
ATOM 3073 N N . ILE A 1 400 ? 6.391 44.812 29.359 1 89.38 400 ILE A N 1
ATOM 3074 C CA . ILE A 1 400 ? 7.441 43.906 28.922 1 89.38 400 ILE A CA 1
ATOM 3075 C C . ILE A 1 400 ? 6.816 42.688 28.219 1 89.38 400 ILE A C 1
ATOM 3077 O O . ILE A 1 400 ? 7.391 42.125 27.281 1 89.38 400 ILE A O 1
ATOM 3081 N N . VAL A 1 401 ? 5.676 42.25 28.625 1 87.88 401 VAL A N 1
ATOM 3082 C CA . VAL A 1 401 ? 5.004 41.094 28.047 1 87.88 401 VAL A CA 1
ATOM 3083 C C . VAL A 1 401 ? 4.645 41.375 26.578 1 87.88 401 VAL A C 1
ATOM 3085 O O . VAL A 1 401 ? 4.719 40.5 25.734 1 87.88 401 VAL A O 1
ATOM 3088 N N . ASP A 1 402 ? 4.34 42.594 26.266 1 89.62 402 ASP A N 1
ATOM 3089 C CA . ASP A 1 402 ? 4.031 42.969 24.891 1 89.62 402 ASP A CA 1
ATOM 3090 C C . ASP A 1 402 ? 5.254 42.844 24 1 89.62 402 ASP A C 1
ATOM 3092 O O . ASP A 1 402 ? 5.145 42.375 22.859 1 89.62 402 ASP A O 1
ATOM 3096 N N . VAL A 1 403 ? 6.34 43.344 24.594 1 90.5 403 VAL A N 1
ATOM 3097 C CA . VAL A 1 403 ? 7.578 43.281 23.828 1 90.5 403 VAL A CA 1
ATOM 3098 C C . VAL A 1 403 ? 7.949 41.812 23.562 1 90.5 403 VAL A C 1
ATOM 3100 O O . VAL A 1 403 ? 8.273 41.469 22.438 1 90.5 403 VAL A O 1
ATOM 3103 N N . LEU A 1 404 ? 7.844 41 24.578 1 91.69 404 LEU A N 1
ATOM 3104 C CA . LEU A 1 404 ? 8.195 39.594 24.453 1 91.69 404 LEU A CA 1
ATOM 3105 C C . LEU A 1 404 ? 7.273 38.875 23.469 1 91.69 404 LEU A C 1
ATOM 3107 O O . LEU A 1 404 ? 7.727 38.062 22.672 1 91.69 404 LEU A O 1
ATOM 3111 N N . ASP A 1 405 ? 6.094 39.125 23.469 1 89.94 405 ASP A N 1
ATOM 3112 C CA . ASP A 1 405 ? 5.125 38.531 22.562 1 89.94 405 ASP A CA 1
ATOM 3113 C C . ASP A 1 405 ? 5.391 38.969 21.125 1 89.94 405 ASP A C 1
ATOM 3115 O O . ASP A 1 405 ? 5.301 38.156 20.203 1 89.94 405 ASP A O 1
ATOM 3119 N N . ALA A 1 406 ? 5.609 40.25 20.953 1 90.88 406 ALA A N 1
ATOM 3120 C CA . ALA A 1 406 ? 5.93 40.75 19.625 1 90.88 406 ALA A CA 1
ATOM 3121 C C . ALA A 1 406 ? 7.168 40.031 19.062 1 90.88 406 ALA A C 1
ATOM 3123 O O . ALA A 1 406 ? 7.219 39.719 17.875 1 90.88 406 ALA A O 1
ATOM 3124 N N . GLN A 1 407 ? 8.133 39.875 19.922 1 92.19 407 GLN A N 1
ATOM 3125 C CA . GLN A 1 407 ? 9.352 39.188 19.516 1 92.19 407 GLN A CA 1
ATOM 3126 C C . GLN A 1 407 ? 9.062 37.75 19.125 1 92.19 407 GLN A C 1
ATOM 3128 O O . GLN A 1 407 ? 9.562 37.25 18.109 1 92.19 407 GLN A O 1
ATOM 3133 N N . ARG A 1 408 ? 8.266 37.125 19.922 1 92.56 408 ARG A N 1
ATOM 3134 C CA . ARG A 1 408 ? 7.887 35.75 19.625 1 92.56 408 ARG A CA 1
ATOM 3135 C C . ARG A 1 408 ? 7.199 35.656 18.266 1 92.56 408 ARG A C 1
ATOM 3137 O O . ARG A 1 408 ? 7.473 34.75 17.484 1 92.56 408 ARG A O 1
ATOM 3144 N N . GLN A 1 409 ? 6.34 36.562 18.016 1 91.06 409 GLN A N 1
ATOM 3145 C CA . GLN A 1 409 ? 5.594 36.562 16.766 1 91.06 409 GLN A CA 1
ATOM 3146 C C . GLN A 1 409 ? 6.523 36.812 15.578 1 91.06 409 GLN A C 1
ATOM 3148 O O . GLN A 1 409 ? 6.332 36.219 14.508 1 91.06 409 GLN A O 1
ATOM 3153 N N . LEU A 1 410 ? 7.496 37.688 15.734 1 91.88 410 LEU A N 1
ATOM 3154 C CA . LEU A 1 410 ? 8.445 37.969 14.664 1 91.88 410 LEU A CA 1
ATOM 3155 C C . LEU A 1 410 ? 9.211 36.688 14.266 1 91.88 410 LEU A C 1
ATOM 3157 O O . LEU A 1 410 ? 9.242 36.344 13.094 1 91.88 410 LEU A O 1
ATOM 3161 N N . TYR A 1 411 ? 9.734 36.031 15.227 1 92.56 411 TYR A N 1
ATOM 3162 C CA . TYR A 1 411 ? 10.578 34.906 14.914 1 92.56 411 TYR A CA 1
ATOM 3163 C C . TYR A 1 411 ? 9.742 33.719 14.438 1 92.56 411 TYR A C 1
ATOM 3165 O O . TYR A 1 411 ? 10.188 32.938 13.602 1 92.56 411 TYR A O 1
ATOM 3173 N N . SER A 1 412 ? 8.516 33.594 14.922 1 93.31 412 SER A N 1
ATOM 3174 C CA . SER A 1 412 ? 7.59 32.594 14.352 1 93.31 412 SER A CA 1
ATOM 3175 C C . SER A 1 412 ? 7.324 32.875 12.875 1 93.31 412 SER A C 1
ATOM 3177 O O . SER A 1 412 ? 7.277 31.969 12.062 1 93.31 412 SER A O 1
ATOM 3179 N N . SER A 1 413 ? 7.125 34.156 12.547 1 92.69 413 SER A N 1
ATOM 3180 C CA . SER A 1 413 ? 6.887 34.531 11.156 1 92.69 413 SER A CA 1
ATOM 3181 C C . SER A 1 413 ? 8.094 34.219 10.281 1 92.69 413 SER A C 1
ATOM 3183 O O . SER A 1 413 ? 7.938 33.812 9.125 1 92.69 413 SER A O 1
ATOM 3185 N N . VAL A 1 414 ? 9.297 34.406 10.836 1 91.94 414 VAL A N 1
ATOM 3186 C CA . VAL A 1 414 ? 10.523 34.094 10.117 1 91.94 414 VAL A CA 1
ATOM 3187 C C . VAL A 1 414 ? 10.586 32.594 9.828 1 91.94 414 VAL A C 1
ATOM 3189 O O . VAL A 1 414 ? 10.859 32.188 8.695 1 91.94 414 VAL A O 1
ATOM 3192 N N . ARG A 1 415 ? 10.305 31.797 10.812 1 93.88 415 ARG A N 1
ATOM 3193 C CA . ARG A 1 415 ? 10.305 30.344 10.641 1 93.88 415 ARG A CA 1
ATOM 3194 C C . ARG A 1 415 ? 9.266 29.922 9.602 1 93.88 415 ARG A C 1
ATOM 3196 O O . ARG A 1 415 ? 9.547 29.078 8.75 1 93.88 415 ARG A O 1
ATOM 3203 N N . ASN A 1 416 ? 8.102 30.484 9.727 1 93.81 416 ASN A N 1
ATOM 3204 C CA . ASN A 1 416 ? 7.027 30.141 8.797 1 93.81 416 ASN A CA 1
ATOM 3205 C C . ASN A 1 416 ? 7.395 30.516 7.363 1 93.81 416 ASN A C 1
ATOM 3207 O O . ASN A 1 416 ? 7.051 29.797 6.426 1 93.81 416 ASN A O 1
ATOM 3211 N N . TYR A 1 417 ? 8.039 31.656 7.207 1 94.31 417 TYR A N 1
ATOM 3212 C CA . TYR A 1 417 ? 8.492 32.094 5.895 1 94.31 417 TYR A CA 1
ATOM 3213 C C . TYR A 1 417 ? 9.492 31.109 5.305 1 94.31 417 TYR A C 1
ATOM 3215 O O . TYR A 1 417 ? 9.336 30.656 4.168 1 94.31 417 TYR A O 1
ATOM 3223 N N . ASN A 1 418 ? 10.492 30.703 6.059 1 94.56 418 ASN A N 1
ATOM 3224 C CA . ASN A 1 418 ? 11.5 29.766 5.578 1 94.56 418 ASN A CA 1
ATOM 3225 C C . ASN A 1 418 ? 10.898 28.406 5.242 1 94.56 418 ASN A C 1
ATOM 3227 O O . ASN A 1 418 ? 11.234 27.812 4.219 1 94.56 418 ASN A O 1
ATOM 3231 N N . ASN A 1 419 ? 10 27.938 6.102 1 95.69 419 ASN A N 1
ATOM 3232 C CA . ASN A 1 419 ? 9.312 26.688 5.828 1 95.69 419 ASN A CA 1
ATOM 3233 C C . ASN A 1 419 ? 8.555 26.734 4.504 1 95.69 419 ASN A C 1
ATOM 3235 O O . ASN A 1 419 ? 8.586 25.781 3.732 1 95.69 419 ASN A O 1
ATOM 3239 N N . SER A 1 420 ? 7.875 27.844 4.266 1 95.69 420 SER A N 1
ATOM 3240 C CA . SER A 1 420 ? 7.074 27.969 3.051 1 95.69 420 SER A CA 1
ATOM 3241 C C . SER A 1 420 ? 7.957 27.969 1.807 1 95.69 420 SER A C 1
ATOM 3243 O O . SER A 1 420 ? 7.555 27.469 0.756 1 95.69 420 SER A O 1
ATOM 3245 N N . ARG A 1 421 ? 9.172 28.562 1.88 1 95.69 421 ARG A N 1
ATOM 3246 C CA . ARG A 1 421 ? 10.102 28.562 0.755 1 95.69 421 ARG A CA 1
ATOM 3247 C C . ARG A 1 421 ? 10.531 27.156 0.38 1 95.69 421 ARG A C 1
ATOM 3249 O O . ARG A 1 421 ? 10.531 26.797 -0.798 1 95.69 421 ARG A O 1
ATOM 3256 N N . TYR A 1 422 ? 10.914 26.359 1.369 1 97.5 422 TYR A N 1
ATOM 3257 C CA . TYR A 1 422 ? 11.344 24.984 1.114 1 97.5 422 TYR A CA 1
ATOM 3258 C C . TYR A 1 422 ? 10.18 24.125 0.633 1 97.5 422 TYR A C 1
ATOM 3260 O O . TYR A 1 422 ? 10.352 23.266 -0.223 1 97.5 422 TYR A O 1
ATOM 3268 N N . ASP A 1 423 ? 8.961 24.391 1.213 1 97.75 423 ASP A N 1
ATOM 3269 C CA . ASP A 1 423 ? 7.785 23.688 0.723 1 97.75 423 ASP A CA 1
ATOM 3270 C C . ASP A 1 423 ? 7.559 23.953 -0.762 1 97.75 423 ASP A C 1
ATOM 3272 O O . ASP A 1 423 ? 7.203 23.047 -1.52 1 97.75 423 ASP A O 1
ATOM 3276 N N . TYR A 1 424 ? 7.734 25.234 -1.122 1 97.88 424 TYR A N 1
ATOM 3277 C CA . TYR A 1 424 ? 7.586 25.625 -2.521 1 97.88 424 TYR A CA 1
ATOM 3278 C C . TYR A 1 424 ? 8.523 24.812 -3.41 1 97.88 424 TYR A C 1
ATOM 3280 O O . TYR A 1 424 ? 8.094 24.25 -4.418 1 97.88 424 TYR A O 1
ATOM 3288 N N . ILE A 1 425 ? 9.773 24.719 -3.066 1 98.12 425 ILE A N 1
ATOM 3289 C CA . ILE A 1 425 ? 10.773 24.016 -3.859 1 98.12 425 ILE A CA 1
ATOM 3290 C C . ILE A 1 425 ? 10.414 22.531 -3.965 1 98.12 425 ILE A C 1
ATOM 3292 O O . ILE A 1 425 ? 10.383 21.969 -5.062 1 98.12 425 ILE A O 1
ATOM 3296 N N . LEU A 1 426 ? 10.102 21.906 -2.871 1 98.56 426 LEU A N 1
ATOM 3297 C CA . LEU A 1 426 ? 9.844 20.484 -2.824 1 98.56 426 LEU A CA 1
ATOM 3298 C C . LEU A 1 426 ? 8.531 20.141 -3.527 1 98.56 426 LEU A C 1
ATOM 3300 O O . LEU A 1 426 ? 8.43 19.109 -4.203 1 98.56 426 LEU A O 1
ATOM 3304 N N . ASP A 1 427 ? 7.477 20.984 -3.359 1 98.5 427 ASP A N 1
ATOM 3305 C CA . ASP A 1 427 ? 6.203 20.734 -4.02 1 98.5 427 ASP A CA 1
ATOM 3306 C C . ASP A 1 427 ? 6.344 20.812 -5.539 1 98.5 427 ASP A C 1
ATOM 3308 O O . ASP A 1 427 ? 5.668 20.094 -6.27 1 98.5 427 ASP A O 1
ATOM 3312 N N . ASN A 1 428 ? 7.238 21.688 -6 1 98.38 428 ASN A N 1
ATOM 3313 C CA . ASN A 1 428 ? 7.527 21.719 -7.43 1 98.38 428 ASN A CA 1
ATOM 3314 C C . ASN A 1 428 ? 8.133 20.406 -7.91 1 98.38 428 ASN A C 1
ATOM 3316 O O . ASN A 1 428 ? 7.734 19.875 -8.953 1 98.38 428 ASN A O 1
ATOM 3320 N N . LEU A 1 429 ? 9.062 19.875 -7.184 1 98.69 429 LEU A N 1
ATOM 3321 C CA . LEU A 1 429 ? 9.695 18.609 -7.543 1 98.69 429 LEU A CA 1
ATOM 3322 C C . LEU A 1 429 ? 8.695 17.469 -7.461 1 98.69 429 LEU A C 1
ATOM 3324 O O . LEU A 1 429 ? 8.688 16.578 -8.32 1 98.69 429 LEU A O 1
ATOM 3328 N N . ARG A 1 430 ? 7.852 17.516 -6.422 1 98.75 430 ARG A N 1
ATOM 3329 C CA . ARG A 1 430 ? 6.82 16.484 -6.277 1 98.75 430 ARG A CA 1
ATOM 3330 C C . ARG A 1 430 ? 5.844 16.531 -7.449 1 98.75 430 ARG A C 1
ATOM 3332 O O . ARG A 1 430 ? 5.387 15.484 -7.918 1 98.75 430 ARG A O 1
ATOM 3339 N N . LEU A 1 431 ? 5.461 17.719 -7.887 1 98.75 431 LEU A N 1
ATOM 3340 C CA . LEU A 1 431 ? 4.578 17.875 -9.031 1 98.75 431 LEU A CA 1
ATOM 3341 C C . LEU A 1 431 ? 5.195 17.25 -10.281 1 98.75 431 LEU A C 1
ATOM 3343 O O . LEU A 1 431 ? 4.527 16.5 -11 1 98.75 431 LEU A O 1
ATOM 3347 N N . LYS A 1 432 ? 6.473 17.531 -10.508 1 98.69 432 LYS A N 1
ATOM 3348 C CA . LYS A 1 432 ? 7.16 16.969 -11.664 1 98.69 432 LYS A CA 1
ATOM 3349 C C . LYS A 1 432 ? 7.262 15.453 -11.57 1 98.69 432 LYS A C 1
ATOM 3351 O O . LYS A 1 432 ? 7.188 14.758 -12.578 1 98.69 432 LYS A O 1
ATOM 3356 N N . GLN A 1 433 ? 7.465 14.938 -10.328 1 98.62 433 GLN A N 1
ATOM 3357 C CA . GLN A 1 433 ? 7.465 13.484 -10.148 1 98.62 433 GLN A CA 1
ATOM 3358 C C . GLN A 1 433 ? 6.105 12.891 -10.5 1 98.62 433 GLN A C 1
ATOM 3360 O O . GLN A 1 433 ? 6.031 11.875 -11.195 1 98.62 433 GLN A O 1
ATOM 3365 N N . ALA A 1 434 ? 5.035 13.516 -9.945 1 98.38 434 ALA A N 1
ATOM 3366 C CA . ALA A 1 434 ? 3.682 13.031 -10.219 1 98.38 434 ALA A CA 1
ATOM 3367 C C . ALA A 1 434 ? 3.396 13.031 -11.719 1 98.38 434 ALA A C 1
ATOM 3369 O O . ALA A 1 434 ? 2.717 12.133 -12.227 1 98.38 434 ALA A O 1
ATOM 3370 N N . ALA A 1 435 ? 3.967 14.023 -12.461 1 98.12 435 ALA A N 1
ATOM 3371 C CA . ALA A 1 435 ? 3.771 14.148 -13.898 1 98.12 435 ALA A CA 1
ATOM 3372 C C . ALA A 1 435 ? 4.695 13.203 -14.664 1 98.12 435 ALA A C 1
ATOM 3374 O O . ALA A 1 435 ? 4.531 13.008 -15.867 1 98.12 435 ALA A O 1
ATOM 3375 N N . GLY A 1 436 ? 5.66 12.672 -13.984 1 98.12 436 GLY A N 1
ATOM 3376 C CA . GLY A 1 436 ? 6.602 11.75 -14.617 1 98.12 436 GLY A CA 1
ATOM 3377 C C . GLY A 1 436 ? 7.73 12.461 -15.336 1 98.12 436 GLY A C 1
ATOM 3378 O O . GLY A 1 436 ? 8.438 11.844 -16.141 1 98.12 436 GLY A O 1
ATOM 3379 N N . THR A 1 437 ? 7.977 13.758 -15.078 1 98.06 437 THR A N 1
ATOM 3380 C CA . THR A 1 437 ? 8.953 14.539 -15.836 1 98.06 437 THR A CA 1
ATOM 3381 C C . THR A 1 437 ? 10.156 14.891 -14.969 1 98.06 437 THR A C 1
ATOM 3383 O O . THR A 1 437 ? 11.109 15.516 -15.438 1 98.06 437 THR A O 1
ATOM 3386 N N . LEU A 1 438 ? 10.109 14.5 -13.648 1 98.62 438 LEU A N 1
ATOM 3387 C CA . LEU A 1 438 ? 11.227 14.797 -12.758 1 98.62 438 LEU A CA 1
ATOM 3388 C C . LEU A 1 438 ? 12.508 14.133 -13.258 1 98.62 438 LEU A C 1
ATOM 3390 O O . LEU A 1 438 ? 12.508 12.938 -13.578 1 98.62 438 LEU A O 1
ATOM 3394 N N . ASN A 1 439 ? 13.508 14.859 -13.445 1 97.88 439 ASN A N 1
ATOM 3395 C CA . ASN A 1 439 ? 14.805 14.359 -13.875 1 97.88 439 ASN A CA 1
ATOM 3396 C C . ASN A 1 439 ? 15.945 15.133 -13.219 1 97.88 439 ASN A C 1
ATOM 3398 O O . ASN A 1 439 ? 15.719 16.156 -12.57 1 97.88 439 ASN A O 1
ATOM 3402 N N . PRO A 1 440 ? 17.172 14.641 -13.258 1 97.19 440 PRO A N 1
ATOM 3403 C CA . PRO A 1 440 ? 18.312 15.289 -12.602 1 97.19 440 PRO A CA 1
ATOM 3404 C C . PRO A 1 440 ? 18.516 16.734 -13.078 1 97.19 440 PRO A C 1
ATOM 3406 O O . PRO A 1 440 ? 19.062 17.562 -12.336 1 97.19 440 PRO A O 1
ATOM 3409 N N . GLY A 1 441 ? 18.109 17.016 -14.266 1 97.62 441 GLY A N 1
ATOM 3410 C CA . GLY A 1 441 ? 18.188 18.375 -14.773 1 97.62 441 GLY A CA 1
ATOM 3411 C C . GLY A 1 441 ? 17.422 19.375 -13.922 1 97.62 441 GLY A C 1
ATOM 3412 O O . GLY A 1 441 ? 17.812 20.547 -13.836 1 97.62 441 GLY A O 1
ATOM 3413 N N . ASP A 1 442 ? 16.344 18.953 -13.25 1 97.62 442 ASP A N 1
ATOM 3414 C CA . ASP A 1 442 ? 15.578 19.828 -12.367 1 97.62 442 ASP A CA 1
ATOM 3415 C C . ASP A 1 442 ? 16.406 20.266 -11.164 1 97.62 442 ASP A C 1
ATOM 3417 O O . ASP A 1 442 ? 16.281 21.391 -10.688 1 97.62 442 ASP A O 1
ATOM 3421 N N . LEU A 1 443 ? 17.219 19.344 -10.617 1 97.94 443 LEU A N 1
ATOM 3422 C CA . LEU A 1 443 ? 18.141 19.703 -9.547 1 97.94 443 LEU A CA 1
ATOM 3423 C C . LEU A 1 443 ? 19.219 20.656 -10.047 1 97.94 443 LEU A C 1
ATOM 3425 O O . LEU A 1 443 ? 19.625 21.578 -9.336 1 97.94 443 LEU A O 1
ATOM 3429 N N . GLN A 1 444 ? 19.703 20.422 -11.281 1 96.62 444 GLN A N 1
ATOM 3430 C CA . GLN A 1 444 ? 20.703 21.297 -11.891 1 96.62 444 GLN A CA 1
ATOM 3431 C C . GLN A 1 444 ? 20.188 22.719 -12.023 1 96.62 444 GLN A C 1
ATOM 3433 O O . GLN A 1 444 ? 20.938 23.688 -11.789 1 96.62 444 GLN A O 1
ATOM 3438 N N . ASP A 1 445 ? 18.953 22.875 -12.352 1 95.44 445 ASP A N 1
ATOM 3439 C CA . ASP A 1 445 ? 18.344 24.188 -12.492 1 95.44 445 ASP A CA 1
ATOM 3440 C C . ASP A 1 445 ? 18.359 24.938 -11.164 1 95.44 445 ASP A C 1
ATOM 3442 O O . ASP A 1 445 ? 18.453 26.172 -11.141 1 95.44 445 ASP A O 1
ATOM 3446 N N . LEU A 1 446 ? 18.297 24.219 -10.062 1 95.94 446 LEU A N 1
ATOM 3447 C CA . LEU A 1 446 ? 18.281 24.828 -8.742 1 95.94 446 LEU A CA 1
ATOM 3448 C C . LEU A 1 446 ? 19.672 25.25 -8.32 1 95.94 446 LEU A C 1
ATOM 3450 O O . LEU A 1 446 ? 19.828 26.094 -7.426 1 95.94 446 LEU A O 1
ATOM 3454 N N . THR A 1 447 ? 20.75 24.734 -8.945 1 92.19 447 THR A N 1
ATOM 3455 C CA . THR A 1 447 ? 22.125 24.984 -8.539 1 92.19 447 THR A CA 1
ATOM 3456 C C . THR A 1 447 ? 22.5 26.453 -8.766 1 92.19 447 THR A C 1
ATOM 3458 O O . THR A 1 447 ? 23.328 27 -8.047 1 92.19 447 THR A O 1
ATOM 3461 N N . ARG A 1 448 ? 21.781 27.094 -9.695 1 91.75 448 ARG A N 1
ATOM 3462 C CA . ARG A 1 448 ? 22.062 28.484 -9.992 1 91.75 448 ARG A CA 1
ATOM 3463 C C . ARG A 1 448 ? 21.688 29.391 -8.812 1 91.75 448 ARG A C 1
ATOM 3465 O O . ARG A 1 448 ? 22.156 30.516 -8.719 1 91.75 448 ARG A O 1
ATOM 3472 N N . TYR A 1 449 ? 20.922 28.859 -7.949 1 94.31 449 TYR A N 1
ATOM 3473 C CA . TYR A 1 449 ? 20.453 29.672 -6.824 1 94.31 449 TYR A CA 1
ATOM 3474 C C . TYR A 1 449 ? 21.109 29.219 -5.52 1 94.31 449 TYR A C 1
ATOM 3476 O O . TYR A 1 449 ? 20.688 29.625 -4.438 1 94.31 449 TYR A O 1
ATOM 3484 N N . LEU A 1 450 ? 22.078 28.344 -5.594 1 93.5 450 LEU A N 1
ATOM 3485 C CA . LEU A 1 450 ? 22.766 27.906 -4.391 1 93.5 450 LEU A CA 1
ATOM 3486 C C . LEU A 1 450 ? 23.891 28.859 -4.02 1 93.5 450 LEU A C 1
ATOM 3488 O O . LEU A 1 450 ? 24.5 29.484 -4.895 1 93.5 450 LEU A O 1
ATOM 3492 N N . LYS A 1 451 ? 24.062 28.938 -2.756 1 90.62 451 LYS A N 1
ATOM 3493 C CA . LYS A 1 451 ? 25.109 29.781 -2.195 1 90.62 451 LYS A CA 1
ATOM 3494 C C . LYS A 1 451 ? 26.141 28.953 -1.434 1 90.62 451 LYS A C 1
ATOM 3496 O O . LYS A 1 451 ? 25.844 28.422 -0.358 1 90.62 451 LYS A O 1
ATOM 3501 N N . ALA A 1 452 ? 27.406 28.984 -1.838 1 86.81 452 ALA A N 1
ATOM 3502 C CA . ALA A 1 452 ? 28.453 28.141 -1.283 1 86.81 452 ALA A CA 1
ATOM 3503 C C . ALA A 1 452 ? 28.891 28.641 0.091 1 86.81 452 ALA A C 1
ATOM 3505 O O . ALA A 1 452 ? 29.25 27.844 0.963 1 86.81 452 ALA A O 1
ATOM 3506 N N . ASP A 1 453 ? 28.812 29.922 0.222 1 85.94 453 ASP A N 1
ATOM 3507 C CA . ASP A 1 453 ? 29.234 30.484 1.499 1 85.94 453 ASP A CA 1
ATOM 3508 C C . ASP A 1 453 ? 28.031 30.812 2.379 1 85.94 453 ASP A C 1
ATOM 3510 O O . ASP A 1 453 ? 28.031 31.828 3.088 1 85.94 453 ASP A O 1
ATOM 3514 N N . TYR A 1 454 ? 27.078 30.031 2.211 1 85.88 454 TYR A N 1
ATOM 3515 C CA . TYR A 1 454 ? 25.859 30.234 2.99 1 85.88 454 TYR A CA 1
ATOM 3516 C C . TYR A 1 454 ? 26.141 30.078 4.48 1 85.88 454 TYR A C 1
ATOM 3518 O O . TYR A 1 454 ? 26.672 29.047 4.914 1 85.88 454 TYR A O 1
ATOM 3526 N N . ASN A 1 455 ? 25.859 31.141 5.172 1 87.94 455 ASN A N 1
ATOM 3527 C CA . ASN A 1 455 ? 25.875 31.109 6.629 1 87.94 455 ASN A CA 1
ATOM 3528 C C . ASN A 1 455 ? 24.469 31.172 7.203 1 87.94 455 ASN A C 1
ATOM 3530 O O . ASN A 1 455 ? 23.828 32.219 7.215 1 87.94 455 ASN A O 1
ATOM 3534 N N . PRO A 1 456 ? 24.016 30.078 7.785 1 87.19 456 PRO A N 1
ATOM 3535 C CA . PRO A 1 456 ? 22.625 30.047 8.258 1 87.19 456 PRO A CA 1
ATOM 3536 C C . PRO A 1 456 ? 22.328 31.141 9.281 1 87.19 456 PRO A C 1
ATOM 3538 O O . PRO A 1 456 ? 21.203 31.641 9.336 1 87.19 456 PRO A O 1
ATOM 3541 N N . ASP A 1 457 ? 23.281 31.562 10.008 1 88.88 457 ASP A N 1
ATOM 3542 C CA . ASP A 1 457 ? 23.047 32.531 11.062 1 88.88 457 ASP A CA 1
ATOM 3543 C C . ASP A 1 457 ? 22.875 33.938 10.477 1 88.88 457 ASP A C 1
ATOM 3545 O O . ASP A 1 457 ? 22.266 34.812 11.102 1 88.88 457 ASP A O 1
ATOM 3549 N N . LYS A 1 458 ? 23.328 34.094 9.312 1 84.38 458 LYS A N 1
ATOM 3550 C CA . LYS A 1 458 ? 23.281 35.438 8.719 1 84.38 458 LYS A CA 1
ATOM 3551 C C . LYS A 1 458 ? 22.297 35.469 7.547 1 84.38 458 LYS A C 1
ATOM 3553 O O . LYS A 1 458 ? 21.719 36.531 7.254 1 84.38 458 LYS A O 1
ATOM 3558 N N . ASP A 1 459 ? 22.172 34.375 6.988 1 82.94 459 ASP A N 1
ATOM 3559 C CA . ASP A 1 459 ? 21.5 34.344 5.688 1 82.94 459 ASP A CA 1
ATOM 3560 C C . ASP A 1 459 ? 20.078 33.812 5.801 1 82.94 459 ASP A C 1
ATOM 3562 O O . ASP A 1 459 ? 19.406 33.625 4.789 1 82.94 459 ASP A O 1
ATOM 3566 N N . PHE A 1 460 ? 19.578 33.562 7.031 1 81.25 460 PHE A N 1
ATOM 3567 C CA . PHE A 1 460 ? 18.281 32.906 7.176 1 81.25 460 PHE A CA 1
ATOM 3568 C C . PHE A 1 460 ? 17.141 33.875 6.902 1 81.25 460 PHE A C 1
ATOM 3570 O O . PHE A 1 460 ? 15.977 33.469 6.898 1 81.25 460 PHE A O 1
ATOM 3577 N N . LEU A 1 461 ? 17.5 35.219 6.633 1 84.44 461 LEU A N 1
ATOM 3578 C CA . LEU A 1 461 ? 16.516 36.219 6.285 1 84.44 461 LEU A CA 1
ATOM 3579 C C . LEU A 1 461 ? 16.969 37 5.055 1 84.44 461 LEU A C 1
ATOM 3581 O O . LEU A 1 461 ? 18.156 37.188 4.82 1 84.44 461 LEU A O 1
ATOM 3585 N N . PRO A 1 462 ? 15.906 37.469 4.316 1 82.25 462 PRO A N 1
ATOM 3586 C CA . PRO A 1 462 ? 16.281 38.375 3.229 1 82.25 462 PRO A CA 1
ATOM 3587 C C . PRO A 1 462 ? 16.922 39.656 3.732 1 82.25 462 PRO A C 1
ATOM 3589 O O . PRO A 1 462 ? 16.469 40.25 4.719 1 82.25 462 PRO A O 1
ATOM 3592 N N . PRO A 1 463 ? 17.969 40.094 3.086 1 74.75 463 PRO A N 1
ATOM 3593 C CA . PRO A 1 463 ? 18.703 41.281 3.564 1 74.75 463 PRO A CA 1
ATOM 3594 C C . PRO A 1 463 ? 17.875 42.562 3.496 1 74.75 463 PRO A C 1
ATOM 3596 O O . PRO A 1 463 ? 18.188 43.531 4.176 1 74.75 463 PRO A O 1
ATOM 3599 N N . ASP A 1 464 ? 16.812 42.562 2.707 1 79.31 464 ASP A N 1
ATOM 3600 C CA . ASP A 1 464 ? 16.062 43.781 2.484 1 79.31 464 ASP A CA 1
ATOM 3601 C C . ASP A 1 464 ? 14.914 43.938 3.482 1 79.31 464 ASP A C 1
ATOM 3603 O O . ASP A 1 464 ? 14.188 44.906 3.465 1 79.31 464 ASP A O 1
ATOM 3607 N N . LEU A 1 465 ? 14.758 42.969 4.359 1 81.69 465 LEU A N 1
ATOM 3608 C CA . LEU A 1 465 ? 13.586 43 5.23 1 81.69 465 LEU A CA 1
ATOM 3609 C C . LEU A 1 465 ? 13.688 44.094 6.27 1 81.69 465 LEU A C 1
ATOM 3611 O O . LEU A 1 465 ? 12.688 44.75 6.586 1 81.69 465 LEU A O 1
ATOM 3615 N N . ALA A 1 466 ? 14.875 44.344 6.781 1 77.81 466 ALA A N 1
ATOM 3616 C CA . ALA A 1 466 ? 15.07 45.406 7.781 1 77.81 466 ALA A CA 1
ATOM 3617 C C . ALA A 1 466 ? 14.758 46.781 7.207 1 77.81 466 ALA A C 1
ATOM 3619 O O . ALA A 1 466 ? 14.117 47.594 7.863 1 77.81 466 ALA A O 1
ATOM 3620 N N . LYS A 1 467 ? 15.203 46.938 5.949 1 78.38 467 LYS A N 1
ATOM 3621 C CA . LYS A 1 467 ? 14.93 48.219 5.293 1 78.38 467 LYS A CA 1
ATOM 3622 C C . LYS A 1 467 ? 13.438 48.406 5.035 1 78.38 467 LYS A C 1
ATOM 3624 O O . LYS A 1 467 ? 12.891 49.5 5.246 1 78.38 467 LYS A O 1
ATOM 3629 N N . ALA A 1 468 ? 12.828 47.375 4.723 1 79.81 468 ALA A N 1
ATOM 3630 C CA . ALA A 1 468 ? 11.398 47.438 4.445 1 79.81 468 ALA A CA 1
ATOM 3631 C C . ALA A 1 468 ? 10.602 47.688 5.723 1 79.81 468 ALA A C 1
ATOM 3633 O O . ALA A 1 468 ? 9.625 48.469 5.711 1 79.81 468 ALA A O 1
ATOM 3634 N N . ALA A 1 469 ? 10.93 47.094 6.789 1 82.5 469 ALA A N 1
ATOM 3635 C CA . ALA A 1 469 ? 10.266 47.281 8.078 1 82.5 469 ALA A CA 1
ATOM 3636 C C . ALA A 1 469 ? 10.445 48.688 8.578 1 82.5 469 ALA A C 1
ATOM 3638 O O . ALA A 1 469 ? 9.516 49.312 9.117 1 82.5 469 ALA A O 1
ATOM 3639 N N . ALA A 1 470 ? 11.617 49.375 8.336 1 81.06 470 ALA A N 1
ATOM 3640 C CA . ALA A 1 470 ? 11.891 50.75 8.734 1 81.06 470 ALA A CA 1
ATOM 3641 C C . ALA A 1 470 ? 11.039 51.719 7.938 1 81.06 470 ALA A C 1
ATOM 3643 O O . ALA A 1 470 ? 10.531 52.719 8.484 1 81.06 470 ALA A O 1
ATOM 3644 N N . GLU A 1 471 ? 10.922 51.375 6.672 1 80.44 471 GLU A N 1
ATOM 3645 C CA . GLU A 1 471 ? 10.086 52.219 5.824 1 80.44 471 GLU A CA 1
ATOM 3646 C C . GLU A 1 471 ? 8.625 52.156 6.258 1 80.44 471 GLU A C 1
ATOM 3648 O O . GLU A 1 471 ? 7.922 53.188 6.258 1 80.44 471 GLU A O 1
ATOM 3653 N N . GLN A 1 472 ? 8.164 50.969 6.727 1 78.94 472 GLN A N 1
ATOM 3654 C CA . GLN A 1 472 ? 6.793 50.781 7.195 1 78.94 472 GLN A CA 1
ATOM 3655 C C . GLN A 1 472 ? 6.574 51.531 8.523 1 78.94 472 GLN A C 1
ATOM 3657 O O . GLN A 1 472 ? 5.504 52.094 8.758 1 78.94 472 GLN A O 1
ATOM 3662 N N . LEU A 1 473 ? 7.477 51.469 9.352 1 79.56 473 LEU A N 1
ATOM 3663 C CA . LEU A 1 473 ? 7.422 52.156 10.641 1 79.56 473 LEU A CA 1
ATOM 3664 C C . LEU A 1 473 ? 7.289 53.656 10.438 1 79.56 473 LEU A C 1
ATOM 3666 O O . LEU A 1 473 ? 6.582 54.312 11.195 1 79.56 473 LEU A O 1
ATOM 3670 N N . LYS A 1 474 ? 8 54.219 9.375 1 78.88 474 LYS A N 1
ATOM 3671 C CA . LYS A 1 474 ? 7.992 55.656 9.117 1 78.88 474 LYS A CA 1
ATOM 3672 C C . LYS A 1 474 ? 6.746 56.062 8.336 1 78.88 474 LYS A C 1
ATOM 3674 O O . LYS A 1 474 ? 6.34 57.25 8.367 1 78.88 474 LYS A O 1
ATOM 3679 N N . ALA A 1 475 ? 6.246 55.094 7.652 1 74.06 475 ALA A N 1
ATOM 3680 C CA . ALA A 1 475 ? 5.121 55.406 6.773 1 74.06 475 ALA A CA 1
ATOM 3681 C C . ALA A 1 475 ? 3.854 55.656 7.582 1 74.06 475 ALA A C 1
ATOM 3683 O O . ALA A 1 475 ? 3.68 55.125 8.672 1 74.06 475 ALA A O 1
ATOM 3684 N N . ARG A 1 476 ? 3.117 56.688 7.094 1 66.06 476 ARG A N 1
ATOM 3685 C CA . ARG A 1 476 ? 1.825 56.969 7.707 1 66.06 476 ARG A CA 1
ATOM 3686 C C . ARG A 1 476 ? 0.88 55.781 7.578 1 66.06 476 ARG A C 1
ATOM 3688 O O . ARG A 1 476 ? 0.819 55.125 6.523 1 66.06 476 ARG A O 1
ATOM 3695 N N . PRO A 1 477 ? 0.241 55.312 8.703 1 64.06 477 PRO A N 1
ATOM 3696 C CA . PRO A 1 477 ? -0.721 54.219 8.633 1 64.06 477 PRO A CA 1
ATOM 3697 C C . PRO A 1 477 ? -1.824 54.438 7.602 1 64.06 477 PRO A C 1
ATOM 3699 O O . PRO A 1 477 ? -2.287 55.594 7.445 1 64.06 477 PRO A O 1
ATOM 3702 N N . GLY A 1 478 ? -2.141 53.562 6.555 1 50.97 478 GLY A N 1
ATOM 3703 C CA . GLY A 1 478 ? -3.188 53.719 5.559 1 50.97 478 GLY A CA 1
ATOM 3704 C C . GLY A 1 478 ? -2.652 54.062 4.184 1 50.97 478 GLY A C 1
ATOM 3705 O O . GLY A 1 478 ? -3.42 54.188 3.227 1 50.97 478 GLY A O 1
ATOM 3706 N N . SER A 1 479 ? -1.413 54.562 3.922 1 41.78 479 SER A N 1
ATOM 3707 C CA . SER A 1 479 ? -0.991 54.938 2.574 1 41.78 479 SER A CA 1
ATOM 3708 C C . SER A 1 479 ? -0.512 53.719 1.792 1 41.78 479 SER A C 1
ATOM 3710 O O . SER A 1 479 ? -0.004 52.75 2.377 1 41.78 479 SER A O 1
ATOM 3712 N N . MET B 1 1 ? 0.153 -17.141 -65.375 1 25.83 1 MET B N 1
ATOM 3713 C CA . MET B 1 1 ? -0.757 -16 -65.25 1 25.83 1 MET B CA 1
ATOM 3714 C C . MET B 1 1 ? -1.078 -15.766 -63.781 1 25.83 1 MET B C 1
ATOM 3716 O O . MET B 1 1 ? -1.925 -16.453 -63.188 1 25.83 1 MET B O 1
ATOM 3720 N N . LEU B 1 2 ? -0.014 -15.602 -62.906 1 23.31 2 LEU B N 1
ATOM 3721 C CA . LEU B 1 2 ? 0.332 -15.625 -61.5 1 23.31 2 LEU B CA 1
ATOM 3722 C C . LEU B 1 2 ? -0.318 -14.453 -60.75 1 23.31 2 LEU B C 1
ATOM 3724 O O . LEU B 1 2 ? -0.005 -13.289 -61.031 1 23.31 2 LEU B O 1
ATOM 3728 N N . ARG B 1 3 ? -1.717 -14.711 -60.625 1 26.22 3 ARG B N 1
ATOM 3729 C CA . ARG B 1 3 ? -2.598 -13.688 -60.062 1 26.22 3 ARG B CA 1
ATOM 3730 C C . ARG B 1 3 ? -1.99 -13.07 -58.812 1 26.22 3 ARG B C 1
ATOM 3732 O O . ARG B 1 3 ? -1.304 -13.75 -58.062 1 26.22 3 ARG B O 1
ATOM 3739 N N . LYS B 1 4 ? -1.911 -11.75 -58.875 1 28.61 4 LYS B N 1
ATOM 3740 C CA . LYS B 1 4 ? -1.433 -10.594 -58.125 1 28.61 4 LYS B CA 1
ATOM 3741 C C . LYS B 1 4 ? -2.043 -10.547 -56.719 1 28.61 4 LYS B C 1
ATOM 3743 O O . LYS B 1 4 ? -3.197 -10.156 -56.562 1 28.61 4 LYS B O 1
ATOM 3748 N N . LEU B 1 5 ? -2.018 -11.641 -55.938 1 30.39 5 LEU B N 1
ATOM 3749 C CA . LEU B 1 5 ? -2.695 -11.664 -54.656 1 30.39 5 LEU B CA 1
ATOM 3750 C C . LEU B 1 5 ? -2.34 -10.438 -53.812 1 30.39 5 LEU B C 1
ATOM 3752 O O . LEU B 1 5 ? -1.165 -10.203 -53.531 1 30.39 5 LEU B O 1
ATOM 3756 N N . SER B 1 6 ? -3.01 -9.359 -54.156 1 27.86 6 SER B N 1
ATOM 3757 C CA . SER B 1 6 ? -2.922 -8.078 -53.469 1 27.86 6 SER B CA 1
ATOM 3758 C C . SER B 1 6 ? -3.074 -8.25 -51.938 1 27.86 6 SER B C 1
ATOM 3760 O O . SER B 1 6 ? -4.055 -8.828 -51.469 1 27.86 6 SER B O 1
ATOM 3762 N N . LEU B 1 7 ? -1.979 -8.484 -51.219 1 27.02 7 LEU B N 1
ATOM 3763 C CA . LEU B 1 7 ? -1.804 -8.531 -49.781 1 27.02 7 LEU B CA 1
ATOM 3764 C C . LEU B 1 7 ? -2.363 -7.273 -49.125 1 27.02 7 LEU B C 1
ATOM 3766 O O . LEU B 1 7 ? -1.814 -6.184 -49.312 1 27.02 7 LEU B O 1
ATOM 3770 N N . ALA B 1 8 ? -3.688 -7.145 -49.25 1 32 8 ALA B N 1
ATOM 3771 C CA . ALA B 1 8 ? -4.293 -6.074 -48.469 1 32 8 ALA B CA 1
ATOM 3772 C C . ALA B 1 8 ? -3.82 -6.121 -47.031 1 32 8 ALA B C 1
ATOM 3774 O O . ALA B 1 8 ? -3.992 -7.133 -46.344 1 32 8 ALA B O 1
ATOM 3775 N N . ILE B 1 9 ? -2.709 -5.391 -46.812 1 31.08 9 ILE B N 1
ATOM 3776 C CA . ILE B 1 9 ? -2.1 -5.074 -45.531 1 31.08 9 ILE B CA 1
ATOM 3777 C C . ILE B 1 9 ? -3.152 -4.488 -44.594 1 31.08 9 ILE B C 1
ATOM 3779 O O . ILE B 1 9 ? -3.693 -3.41 -44.844 1 31.08 9 ILE B O 1
ATOM 3783 N N . ALA B 1 10 ? -4.098 -5.336 -44.156 1 36.38 10 ALA B N 1
ATOM 3784 C CA . ALA B 1 10 ? -5.012 -4.855 -43.125 1 36.38 10 ALA B CA 1
ATOM 3785 C C . ALA B 1 10 ? -4.25 -4.172 -42 1 36.38 10 ALA B C 1
ATOM 3787 O O . ALA B 1 10 ? -3.518 -4.828 -41.25 1 36.38 10 ALA B O 1
ATOM 3788 N N . VAL B 1 11 ? -3.783 -2.963 -42.219 1 32.59 11 VAL B N 1
ATOM 3789 C CA . VAL B 1 11 ? -3.27 -2.078 -41.188 1 32.59 11 VAL B CA 1
ATOM 3790 C C . VAL B 1 11 ? -4.273 -1.988 -40.062 1 32.59 11 VAL B C 1
ATOM 3792 O O . VAL B 1 11 ? -5.391 -1.497 -40.219 1 32.59 11 VAL B O 1
ATOM 3795 N N . SER B 1 12 ? -4.312 -3.061 -39.312 1 33 12 SER B N 1
ATOM 3796 C CA . SER B 1 12 ? -5.086 -2.98 -38.094 1 33 12 SER B CA 1
ATOM 3797 C C . SER B 1 12 ? -4.82 -1.67 -37.344 1 33 12 SER B C 1
ATOM 3799 O O . SER B 1 12 ? -3.672 -1.343 -37.062 1 33 12 SER B O 1
ATOM 3801 N N . CYS B 1 13 ? -5.602 -0.726 -37.625 1 32.09 13 CYS B N 1
ATOM 3802 C CA . CYS B 1 13 ? -5.734 0.52 -36.875 1 32.09 13 CYS B CA 1
ATOM 3803 C C . CYS B 1 13 ? -5.855 0.25 -35.375 1 32.09 13 CYS B C 1
ATOM 3805 O O . CYS B 1 13 ? -6.883 -0.257 -34.906 1 32.09 13 CYS B O 1
ATOM 3807 N N . ALA B 1 14 ? -4.762 -0.138 -34.781 1 34.59 14 ALA B N 1
ATOM 3808 C CA . ALA B 1 14 ? -4.699 0 -33.312 1 34.59 14 ALA B CA 1
ATOM 3809 C C . ALA B 1 14 ? -5.266 1.344 -32.875 1 34.59 14 ALA B C 1
ATOM 3811 O O . ALA B 1 14 ? -4.641 2.387 -33.094 1 34.59 14 ALA B O 1
ATOM 3812 N N . THR B 1 15 ? -6.527 1.538 -33.031 1 34.78 15 THR B N 1
ATOM 3813 C CA . THR B 1 15 ? -7.102 2.674 -32.312 1 34.78 15 THR B CA 1
ATOM 3814 C C . THR B 1 15 ? -6.492 2.803 -30.922 1 34.78 15 THR B C 1
ATOM 3816 O O . THR B 1 15 ? -6.621 1.896 -30.094 1 34.78 15 THR B O 1
ATOM 3819 N N . ASN B 1 16 ? -5.332 3.348 -30.859 1 36.06 16 ASN B N 1
ATOM 3820 C CA . ASN B 1 16 ? -4.855 3.914 -29.594 1 36.06 16 ASN B CA 1
ATOM 3821 C C . ASN B 1 16 ? -5.973 4.641 -28.859 1 36.06 16 ASN B C 1
ATOM 3823 O O . ASN B 1 16 ? -6.273 5.797 -29.156 1 36.06 16 ASN B O 1
ATOM 3827 N N . GLY B 1 17 ? -7.055 3.926 -28.641 1 35.41 17 GLY B N 1
ATOM 3828 C CA . GLY B 1 17 ? -7.996 4.605 -27.766 1 35.41 17 GLY B CA 1
ATOM 3829 C C . GLY B 1 17 ? -7.324 5.355 -26.641 1 35.41 17 GLY B C 1
ATOM 3830 O O . GLY B 1 17 ? -6.711 4.742 -25.75 1 35.41 17 GLY B O 1
ATOM 3831 N N . MET B 1 18 ? -6.805 6.48 -26.938 1 37.44 18 MET B N 1
ATOM 3832 C CA . MET B 1 18 ? -6.473 7.445 -25.891 1 37.44 18 MET B CA 1
ATOM 3833 C C . MET B 1 18 ? -7.52 7.426 -24.781 1 37.44 18 MET B C 1
ATOM 3835 O O . MET B 1 18 ? -8.688 7.738 -25.031 1 37.44 18 MET B O 1
ATOM 3839 N N . VAL B 1 19 ? -7.543 6.617 -23.969 1 42.12 19 VAL B N 1
ATOM 3840 C CA . VAL B 1 19 ? -8.344 6.75 -22.75 1 42.12 19 VAL B CA 1
ATOM 3841 C C . VAL B 1 19 ? -8.266 8.188 -22.234 1 42.12 19 VAL B C 1
ATOM 3843 O O . VAL B 1 19 ? -7.238 8.609 -21.703 1 42.12 19 VAL B O 1
ATOM 3846 N N . TRP B 1 20 ? -8.836 9.117 -22.969 1 42.06 20 TRP B N 1
ATOM 3847 C CA . TRP B 1 20 ? -9.078 10.438 -22.406 1 42.06 20 TRP B CA 1
ATOM 3848 C C . TRP B 1 20 ? -9.609 10.328 -20.984 1 42.06 20 TRP B C 1
ATOM 3850 O O . TRP B 1 20 ? -10.516 9.539 -20.703 1 42.06 20 TRP B O 1
ATOM 3860 N N . ALA B 1 21 ? -8.82 10.617 -20.062 1 52.09 21 ALA B N 1
ATOM 3861 C CA . ALA B 1 21 ? -9.297 10.812 -18.688 1 52.09 21 ALA B CA 1
ATOM 3862 C C . ALA B 1 21 ? -10.602 11.594 -18.672 1 52.09 21 ALA B C 1
ATOM 3864 O O . ALA B 1 21 ? -10.602 12.82 -18.812 1 52.09 21 ALA B O 1
ATOM 3865 N N . ALA B 1 22 ? -11.742 10.977 -19.062 1 55.88 22 ALA B N 1
ATOM 3866 C CA . ALA B 1 22 ? -13.047 11.633 -19 1 55.88 22 ALA B CA 1
ATOM 3867 C C . ALA B 1 22 ? -13.273 12.273 -17.641 1 55.88 22 ALA B C 1
ATOM 3869 O O . ALA B 1 22 ? -13.039 11.648 -16.609 1 55.88 22 ALA B O 1
ATOM 3870 N N . GLU B 1 23 ? -13.359 13.586 -17.484 1 68.75 23 GLU B N 1
ATOM 3871 C CA . GLU B 1 23 ? -13.758 14.289 -16.266 1 68.75 23 GLU B CA 1
ATOM 3872 C C . GLU B 1 23 ? -14.984 13.641 -15.633 1 68.75 23 GLU B C 1
ATOM 3874 O O . GLU B 1 23 ? -15.938 13.273 -16.328 1 68.75 23 GLU B O 1
ATOM 3879 N N . ALA B 1 24 ? -14.82 13.398 -14.344 1 71.12 24 ALA B N 1
ATOM 3880 C CA . ALA B 1 24 ? -15.969 12.859 -13.625 1 71.12 24 ALA B CA 1
ATOM 3881 C C . ALA B 1 24 ? -17.203 13.727 -13.828 1 71.12 24 ALA B C 1
ATOM 3883 O O . ALA B 1 24 ? -17.109 14.961 -13.789 1 71.12 24 ALA B O 1
ATOM 3884 N N . PRO B 1 25 ? -18.406 13.141 -14.039 1 77.44 25 PRO B N 1
ATOM 3885 C CA . PRO B 1 25 ? -19.625 13.922 -14.188 1 77.44 25 PRO B CA 1
ATOM 3886 C C . PRO B 1 25 ? -20.062 14.586 -12.891 1 77.44 25 PRO B C 1
ATOM 3888 O O . PRO B 1 25 ? -19.75 14.094 -11.805 1 77.44 25 PRO B O 1
ATOM 3891 N N . LEU B 1 26 ? -20.734 15.633 -12.992 1 79.38 26 LEU B N 1
ATOM 3892 C CA . LEU B 1 26 ? -21.266 16.359 -11.836 1 79.38 26 LEU B CA 1
ATOM 3893 C C . LEU B 1 26 ? -22.422 15.594 -11.195 1 79.38 26 LEU B C 1
ATOM 3895 O O . LEU B 1 26 ? -23.297 15.078 -11.891 1 79.38 26 LEU B O 1
ATOM 3899 N N . SER B 1 27 ? -22.312 15.453 -9.898 1 81.19 27 SER B N 1
ATOM 3900 C CA . SER B 1 27 ? -23.375 14.766 -9.188 1 81.19 27 SER B CA 1
ATOM 3901 C C . SER B 1 27 ? -24.453 15.742 -8.719 1 81.19 27 SER B C 1
ATOM 3903 O O . SER B 1 27 ? -24.141 16.828 -8.234 1 81.19 27 SER B O 1
ATOM 3905 N N . ALA B 1 28 ? -25.703 15.305 -8.898 1 76.62 28 ALA B N 1
ATOM 3906 C CA . ALA B 1 28 ? -26.844 16.078 -8.422 1 76.62 28 ALA B CA 1
ATOM 3907 C C . ALA B 1 28 ? -27.172 15.75 -6.969 1 76.62 28 ALA B C 1
ATOM 3909 O O . ALA B 1 28 ? -27.812 16.547 -6.27 1 76.62 28 ALA B O 1
ATOM 3910 N N . ASN B 1 29 ? -26.75 14.641 -6.559 1 76.12 29 ASN B N 1
ATOM 3911 C CA . ASN B 1 29 ? -27.016 14.172 -5.203 1 76.12 29 ASN B CA 1
ATOM 3912 C C . ASN B 1 29 ? -25.797 14.352 -4.305 1 76.12 29 ASN B C 1
ATOM 3914 O O . ASN B 1 29 ? -24.781 13.68 -4.484 1 76.12 29 ASN B O 1
ATOM 3918 N N . THR B 1 30 ? -26 15.219 -3.363 1 86.5 30 THR B N 1
ATOM 3919 C CA . THR B 1 30 ? -24.797 15.641 -2.646 1 86.5 30 THR B CA 1
ATOM 3920 C C . THR B 1 30 ? -24.891 15.258 -1.17 1 86.5 30 THR B C 1
ATOM 3922 O O . THR B 1 30 ? -24.125 15.766 -0.346 1 86.5 30 THR B O 1
ATOM 3925 N N . ASP B 1 31 ? -25.891 14.383 -0.861 1 93.62 31 ASP B N 1
ATOM 3926 C CA . ASP B 1 31 ? -26 13.961 0.532 1 93.62 31 ASP B CA 1
ATOM 3927 C C . ASP B 1 31 ? -25.078 12.773 0.823 1 93.62 31 ASP B C 1
ATOM 3929 O O . ASP B 1 31 ? -24.531 12.172 -0.098 1 93.62 31 ASP B O 1
ATOM 3933 N N . LEU B 1 32 ? -24.984 12.477 2.084 1 96.62 32 LEU B N 1
ATOM 3934 C CA . LEU B 1 32 ? -24.062 11.477 2.59 1 96.62 32 LEU B CA 1
ATOM 3935 C C . LEU B 1 32 ? -24.344 10.109 1.982 1 96.62 32 LEU B C 1
ATOM 3937 O O . LEU B 1 32 ? -23.438 9.43 1.507 1 96.62 32 LEU B O 1
ATOM 3941 N N . VAL B 1 33 ? -25.641 9.656 1.923 1 96.75 33 VAL B N 1
ATOM 3942 C CA . VAL B 1 33 ? -26.031 8.344 1.415 1 96.75 33 VAL B CA 1
ATOM 3943 C C . VAL B 1 33 ? -25.766 8.266 -0.086 1 96.75 33 VAL B C 1
ATOM 3945 O O . VAL B 1 33 ? -25.297 7.242 -0.588 1 96.75 33 VAL B O 1
ATOM 3948 N N . SER B 1 34 ? -26.078 9.367 -0.765 1 95.5 34 SER B N 1
ATOM 3949 C CA . SER B 1 34 ? -25.812 9.406 -2.201 1 95.5 34 SER B CA 1
ATOM 3950 C C . SER B 1 34 ? -24.328 9.305 -2.5 1 95.5 34 SER B C 1
ATOM 3952 O O . SER B 1 34 ? -23.922 8.641 -3.455 1 95.5 34 SER B O 1
ATOM 3954 N N . VAL B 1 35 ? -23.5 9.969 -1.737 1 96.56 35 VAL B N 1
ATOM 3955 C CA . VAL B 1 35 ? -22.062 9.898 -1.895 1 96.56 35 VAL B CA 1
ATOM 3956 C C . VAL B 1 35 ? -21.578 8.469 -1.688 1 96.56 35 VAL B C 1
ATOM 3958 O O . VAL B 1 35 ? -20.766 7.957 -2.467 1 96.56 35 VAL B O 1
ATOM 3961 N N . TYR B 1 36 ? -22.203 7.766 -0.712 1 97.81 36 TYR B N 1
ATOM 3962 C CA . TYR B 1 36 ? -21.844 6.367 -0.489 1 97.81 36 TYR B CA 1
ATOM 3963 C C . TYR B 1 36 ? -22.266 5.504 -1.672 1 97.81 36 TYR B C 1
ATOM 3965 O O . TYR B 1 36 ? -21.516 4.648 -2.127 1 97.81 36 TYR B O 1
ATOM 3973 N N . GLN B 1 37 ? -23.375 5.734 -2.135 1 97.12 37 GLN B N 1
ATOM 3974 C CA . GLN B 1 37 ? -23.875 4.941 -3.25 1 97.12 37 GLN B CA 1
ATOM 3975 C C . GLN B 1 37 ? -23.016 5.133 -4.496 1 97.12 37 GLN B C 1
ATOM 3977 O O . GLN B 1 37 ? -22.719 4.172 -5.211 1 97.12 37 GLN B O 1
ATOM 3982 N N . GLU B 1 38 ? -22.641 6.355 -4.723 1 96.19 38 GLU B N 1
ATOM 3983 C CA . GLU B 1 38 ? -21.75 6.621 -5.848 1 96.19 38 GLU B CA 1
ATOM 3984 C C . GLU B 1 38 ? -20.391 5.941 -5.652 1 96.19 38 GLU B C 1
ATOM 3986 O O . GLU B 1 38 ? -19.828 5.387 -6.594 1 96.19 38 GLU B O 1
ATOM 3991 N N . ALA B 1 39 ? -19.828 6.004 -4.434 1 97.38 39 ALA B N 1
ATOM 3992 C CA . ALA B 1 39 ? -18.578 5.324 -4.133 1 97.38 39 ALA B CA 1
ATOM 3993 C C . ALA B 1 39 ? -18.719 3.814 -4.32 1 97.38 39 ALA B C 1
ATOM 3995 O O . ALA B 1 39 ? -17.844 3.178 -4.93 1 97.38 39 ALA B O 1
ATOM 3996 N N . ALA B 1 40 ? -19.859 3.271 -3.844 1 97.31 40 ALA B N 1
ATOM 3997 C CA . ALA B 1 40 ? -20.094 1.833 -3.934 1 97.31 40 ALA B CA 1
ATOM 3998 C C . ALA B 1 40 ? -20.156 1.379 -5.387 1 97.31 40 ALA B C 1
ATOM 4000 O O . ALA B 1 40 ? -19.75 0.268 -5.719 1 97.31 40 ALA B O 1
ATOM 4001 N N . SER B 1 41 ? -20.625 2.246 -6.238 1 96.06 41 SER B N 1
ATOM 4002 C CA . SER B 1 41 ? -20.828 1.892 -7.641 1 96.06 41 SER B CA 1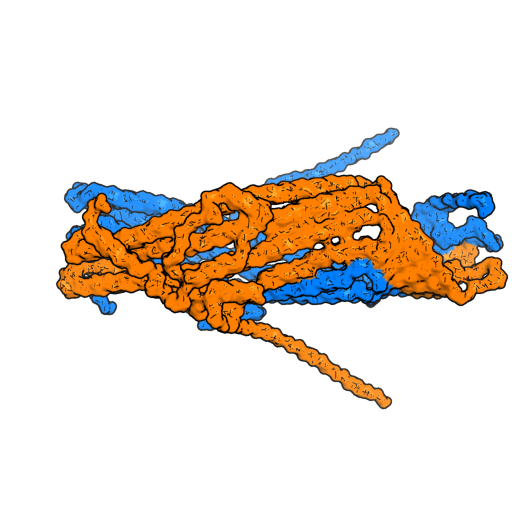
ATOM 4003 C C . SER B 1 41 ? -19.547 2.129 -8.453 1 96.06 41 SER B C 1
ATOM 4005 O O . SER B 1 41 ? -19.344 1.479 -9.477 1 96.06 41 SER B O 1
ATOM 4007 N N . ASN B 1 42 ? -18.672 3.047 -7.918 1 96.12 42 ASN B N 1
ATOM 4008 C CA . ASN B 1 42 ? -17.609 3.51 -8.82 1 96.12 42 ASN B CA 1
ATOM 4009 C C . ASN B 1 42 ? -16.234 3.289 -8.227 1 96.12 42 ASN B C 1
ATOM 4011 O O . ASN B 1 42 ? -15.219 3.434 -8.922 1 96.12 42 ASN B O 1
ATOM 4015 N N . ASN B 1 43 ? -16.109 2.975 -6.969 1 97.38 43 ASN B N 1
ATOM 4016 C CA . ASN B 1 43 ? -14.805 2.875 -6.312 1 97.38 43 ASN B CA 1
ATOM 4017 C C . ASN B 1 43 ? -13.953 1.758 -6.91 1 97.38 43 ASN B C 1
ATOM 4019 O O . ASN B 1 43 ? -14.383 0.602 -6.949 1 97.38 43 ASN B O 1
ATOM 4023 N N . ALA B 1 44 ? -12.789 2.137 -7.375 1 97.31 44 ALA B N 1
ATOM 4024 C CA . ALA B 1 44 ? -11.922 1.191 -8.07 1 97.31 44 ALA B CA 1
ATOM 4025 C C . ALA B 1 44 ? -11.367 0.141 -7.113 1 97.31 44 ALA B C 1
ATOM 4027 O O . ALA B 1 44 ? -11.172 -1.015 -7.496 1 97.31 44 ALA B O 1
ATOM 4028 N N . ASP B 1 45 ? -11.133 0.525 -5.902 1 96.81 45 ASP B N 1
ATOM 4029 C CA . ASP B 1 45 ? -10.594 -0.414 -4.922 1 96.81 45 ASP B CA 1
ATOM 4030 C C . ASP B 1 45 ? -11.609 -1.496 -4.578 1 96.81 45 ASP B C 1
ATOM 4032 O O . ASP B 1 45 ? -11.258 -2.666 -4.43 1 96.81 45 ASP B O 1
ATOM 4036 N N . LEU B 1 46 ? -12.906 -1.103 -4.453 1 98 46 LEU B N 1
ATOM 4037 C CA . LEU B 1 46 ? -13.945 -2.096 -4.199 1 98 46 LEU B CA 1
ATOM 4038 C C . LEU B 1 46 ? -14.117 -3.014 -5.402 1 98 46 LEU B C 1
ATOM 4040 O O . LEU B 1 46 ? -14.281 -4.227 -5.246 1 98 46 LEU B O 1
ATOM 4044 N N . ALA B 1 47 ? -14.094 -2.426 -6.582 1 98.19 47 ALA B N 1
ATOM 4045 C CA . ALA B 1 47 ? -14.203 -3.238 -7.793 1 98.19 47 ALA B CA 1
ATOM 4046 C C . ALA B 1 47 ? -13.055 -4.246 -7.879 1 98.19 47 ALA B C 1
ATOM 4048 O O . ALA B 1 47 ? -13.266 -5.402 -8.242 1 98.19 47 ALA B O 1
ATOM 4049 N N . ALA B 1 48 ? -11.828 -3.811 -7.555 1 98.5 48 ALA B N 1
ATOM 4050 C CA . ALA B 1 48 ? -10.672 -4.707 -7.535 1 98.5 48 ALA B CA 1
ATOM 4051 C C . ALA B 1 48 ? -10.859 -5.812 -6.5 1 98.5 48 ALA B C 1
ATOM 4053 O O . ALA B 1 48 ? -10.5 -6.969 -6.746 1 98.5 48 ALA B O 1
ATOM 4054 N N . ALA B 1 49 ? -11.414 -5.465 -5.371 1 98.31 49 ALA B N 1
ATOM 4055 C CA . ALA B 1 49 ? -11.672 -6.449 -4.32 1 98.31 49 ALA B CA 1
ATOM 4056 C C . ALA B 1 49 ? -12.703 -7.48 -4.77 1 98.31 49 ALA B C 1
ATOM 4058 O O . ALA B 1 49 ? -12.562 -8.672 -4.484 1 98.31 49 ALA B O 1
ATOM 4059 N N . ARG B 1 50 ? -13.75 -7.035 -5.465 1 98.62 50 ARG B N 1
ATOM 4060 C CA . ARG B 1 50 ? -14.75 -7.949 -6 1 98.62 50 ARG B CA 1
ATOM 4061 C C . ARG B 1 50 ? -14.141 -8.891 -7.035 1 98.62 50 ARG B C 1
ATOM 4063 O O . ARG B 1 50 ? -14.422 -10.086 -7.035 1 98.62 50 ARG B O 1
ATOM 4070 N N . ALA B 1 51 ? -13.305 -8.32 -7.875 1 98.69 51 ALA B N 1
ATOM 4071 C CA . ALA B 1 51 ? -12.609 -9.148 -8.859 1 98.69 51 ALA B CA 1
ATOM 4072 C C . ALA B 1 51 ? -11.68 -10.141 -8.172 1 98.69 51 ALA B C 1
ATOM 4074 O O . ALA B 1 51 ? -11.578 -11.297 -8.594 1 98.69 51 ALA B O 1
ATOM 4075 N N . GLN B 1 52 ? -10.969 -9.695 -7.109 1 98.38 52 GLN B N 1
ATOM 4076 C CA . GLN B 1 52 ? -10.117 -10.578 -6.332 1 98.38 52 GLN B CA 1
ATOM 4077 C C . GLN B 1 52 ? -10.914 -11.742 -5.75 1 98.38 52 GLN B C 1
ATOM 4079 O O . GLN B 1 52 ? -10.461 -12.891 -5.785 1 98.38 52 GLN B O 1
ATOM 4084 N N . TYR B 1 53 ? -12.164 -11.516 -5.277 1 98.75 53 TYR B N 1
ATOM 4085 C CA . TYR B 1 53 ? -13.016 -12.594 -4.773 1 98.75 53 TYR B CA 1
ATOM 4086 C C . TYR B 1 53 ? -13.445 -13.523 -5.898 1 98.75 53 TYR B C 1
ATOM 4088 O O . TYR B 1 53 ? -13.5 -14.742 -5.719 1 98.75 53 TYR B O 1
ATOM 4096 N N . GLY B 1 54 ? -13.727 -12.883 -7.055 1 98.75 54 GLY B N 1
ATOM 4097 C CA . GLY B 1 54 ? -14.047 -13.688 -8.219 1 98.75 54 GLY B CA 1
ATOM 4098 C C . GLY B 1 54 ? -12.953 -14.68 -8.57 1 98.75 54 GLY B C 1
ATOM 4099 O O . GLY B 1 54 ? -13.234 -15.812 -8.969 1 98.75 54 GLY B O 1
ATOM 4100 N N . ALA B 1 55 ? -11.719 -14.289 -8.375 1 98.75 55 ALA B N 1
ATOM 4101 C CA . ALA B 1 55 ? -10.586 -15.18 -8.633 1 98.75 55 ALA B CA 1
ATOM 4102 C C . ALA B 1 55 ? -10.438 -16.219 -7.527 1 98.75 55 ALA B C 1
ATOM 4104 O O . ALA B 1 55 ? -10.258 -17.406 -7.805 1 98.75 55 ALA B O 1
ATOM 4105 N N . GLN B 1 56 ? -10.602 -15.797 -6.297 1 98.19 56 GLN B N 1
ATOM 4106 C CA . GLN B 1 56 ? -10.359 -16.656 -5.141 1 98.19 56 GLN B CA 1
ATOM 4107 C C . GLN B 1 56 ? -11.43 -17.734 -5.02 1 98.19 56 GLN B C 1
ATOM 4109 O O . GLN B 1 56 ? -11.148 -18.859 -4.59 1 98.19 56 GLN B O 1
ATOM 4114 N N . LYS B 1 57 ? -12.609 -17.422 -5.418 1 98.12 57 LYS B N 1
ATOM 4115 C CA . LYS B 1 57 ? -13.672 -18.406 -5.273 1 98.12 57 LYS B CA 1
ATOM 4116 C C . LYS B 1 57 ? -13.461 -19.594 -6.211 1 98.12 57 LYS B C 1
ATOM 4118 O O . LYS B 1 57 ? -14.023 -20.672 -5.996 1 98.12 57 LYS B O 1
ATOM 4123 N N . GLU B 1 58 ? -12.633 -19.422 -7.23 1 98.69 58 GLU B N 1
ATOM 4124 C CA . GLU B 1 58 ? -12.352 -20.5 -8.188 1 98.69 58 GLU B CA 1
ATOM 4125 C C . GLU B 1 58 ? -11.477 -21.578 -7.555 1 98.69 58 GLU B C 1
ATOM 4127 O O . GLU B 1 58 ? -11.328 -22.672 -8.117 1 98.69 58 GLU B O 1
ATOM 4132 N N . VAL B 1 59 ? -10.977 -21.406 -6.324 1 98.31 59 VAL B N 1
ATOM 4133 C CA . VAL B 1 59 ? -10.148 -22.406 -5.652 1 98.31 59 VAL B CA 1
ATOM 4134 C C . VAL B 1 59 ? -10.977 -23.656 -5.355 1 98.31 59 VAL B C 1
ATOM 4136 O O . VAL B 1 59 ? -10.461 -24.766 -5.387 1 98.31 59 VAL B O 1
ATOM 4139 N N . VAL B 1 60 ? -12.32 -23.5 -5.176 1 98.75 60 VAL B N 1
ATOM 4140 C CA . VAL B 1 60 ? -13.195 -24.625 -4.836 1 98.75 60 VAL B CA 1
ATOM 4141 C C . VAL B 1 60 ? -13.391 -25.516 -6.059 1 98.75 60 VAL B C 1
ATOM 4143 O O . VAL B 1 60 ? -13.117 -26.719 -6.016 1 98.75 60 VAL B O 1
ATOM 4146 N N . PRO B 1 61 ? -13.805 -24.922 -7.215 1 98.69 61 PRO B N 1
ATOM 4147 C CA . PRO B 1 61 ? -13.93 -25.828 -8.367 1 98.69 61 PRO B CA 1
ATOM 4148 C C . PRO B 1 61 ? -12.586 -26.422 -8.789 1 98.69 61 PRO B C 1
ATOM 4150 O O . PRO B 1 61 ? -12.547 -27.562 -9.281 1 98.69 61 PRO B O 1
ATOM 4153 N N . GLN B 1 62 ? -11.492 -25.75 -8.602 1 98.69 62 GLN B N 1
ATOM 4154 C CA . GLN B 1 62 ? -10.188 -26.312 -8.938 1 98.69 62 GLN B CA 1
ATOM 4155 C C . GLN B 1 62 ? -9.836 -27.469 -8.016 1 98.69 62 GLN B C 1
ATOM 4157 O O . GLN B 1 62 ? -9.305 -28.484 -8.469 1 98.69 62 GLN B O 1
ATOM 4162 N N . ALA B 1 63 ? -10.156 -27.312 -6.715 1 98.69 63 ALA B N 1
ATOM 4163 C CA . ALA B 1 63 ? -9.945 -28.422 -5.789 1 98.69 63 ALA B CA 1
ATOM 4164 C C . ALA B 1 63 ? -10.875 -29.594 -6.109 1 98.69 63 ALA B C 1
ATOM 4166 O O . ALA B 1 63 ? -10.469 -30.75 -6.043 1 98.69 63 ALA B O 1
ATOM 4167 N N . ARG B 1 64 ? -12.102 -29.328 -6.523 1 98.62 64 ARG B N 1
ATOM 4168 C CA . ARG B 1 64 ? -13.078 -30.359 -6.871 1 98.62 64 ARG B CA 1
ATOM 4169 C C . ARG B 1 64 ? -12.641 -31.141 -8.109 1 98.62 64 ARG B C 1
ATOM 4171 O O . ARG B 1 64 ? -12.875 -32.344 -8.211 1 98.62 64 ARG B O 1
ATOM 4178 N N . ALA B 1 65 ? -11.961 -30.406 -8.977 1 98.38 65 ALA B N 1
ATOM 4179 C CA . ALA B 1 65 ? -11.5 -31.031 -10.211 1 98.38 65 ALA B CA 1
ATOM 4180 C C . ALA B 1 65 ? -10.555 -32.188 -9.922 1 98.38 65 ALA B C 1
ATOM 4182 O O . ALA B 1 65 ? -10.508 -33.156 -10.672 1 98.38 65 ALA B O 1
ATOM 4183 N N . GLY B 1 66 ? -9.844 -32.156 -8.773 1 97.06 66 GLY B N 1
ATOM 4184 C CA . GLY B 1 66 ? -8.922 -33.219 -8.398 1 97.06 66 GLY B CA 1
ATOM 4185 C C . GLY B 1 66 ? -9.617 -34.531 -8.016 1 97.06 66 GLY B C 1
ATOM 4186 O O . GLY B 1 66 ? -8.984 -35.562 -7.941 1 97.06 66 GLY B O 1
ATOM 4187 N N . LEU B 1 67 ? -10.938 -34.531 -7.852 1 98.31 67 LEU B N 1
ATOM 4188 C CA . LEU B 1 67 ? -11.727 -35.688 -7.465 1 98.31 67 LEU B CA 1
ATOM 4189 C C . LEU B 1 67 ? -12.578 -36.188 -8.633 1 98.31 67 LEU B C 1
ATOM 4191 O O . LEU B 1 67 ? -13.297 -37.156 -8.5 1 98.31 67 LEU B O 1
ATOM 4195 N N . LEU B 1 68 ? -12.445 -35.531 -9.805 1 98.38 68 LEU B N 1
ATOM 4196 C CA . LEU B 1 68 ? -13.258 -35.844 -10.977 1 98.38 68 LEU B CA 1
ATOM 4197 C C . LEU B 1 68 ? -12.414 -36.531 -12.047 1 98.38 68 LEU B C 1
ATOM 4199 O O . LEU B 1 68 ? -11.188 -36.531 -11.977 1 98.38 68 LEU B O 1
ATOM 4203 N N . PRO B 1 69 ? -13 -37.156 -13 1 97.94 69 PRO B N 1
ATOM 4204 C CA . PRO B 1 69 ? -12.242 -37.875 -14.023 1 97.94 69 PRO B CA 1
ATOM 4205 C C . PRO B 1 69 ? -11.406 -36.938 -14.906 1 97.94 69 PRO B C 1
ATOM 4207 O O . PRO B 1 69 ? -11.727 -35.75 -15.039 1 97.94 69 PRO B O 1
ATOM 4210 N N . ASN B 1 70 ? -10.359 -37.5 -15.438 1 97.38 70 ASN B N 1
ATOM 4211 C CA . ASN B 1 70 ? -9.523 -36.875 -16.453 1 97.38 70 ASN B CA 1
ATOM 4212 C C . ASN B 1 70 ? -9.453 -37.719 -17.719 1 97.38 70 ASN B C 1
ATOM 4214 O O . ASN B 1 70 ? -9.227 -38.906 -17.672 1 97.38 70 ASN B O 1
ATOM 4218 N N . LEU B 1 71 ? -9.789 -37.094 -18.844 1 98.38 71 LEU B N 1
ATOM 4219 C CA . LEU B 1 71 ? -9.758 -37.75 -20.141 1 98.38 71 LEU B CA 1
ATOM 4220 C C . LEU B 1 71 ? -8.781 -37.062 -21.078 1 98.38 71 LEU B C 1
ATOM 4222 O O . LEU B 1 71 ? -8.844 -35.844 -21.25 1 98.38 71 LEU B O 1
ATO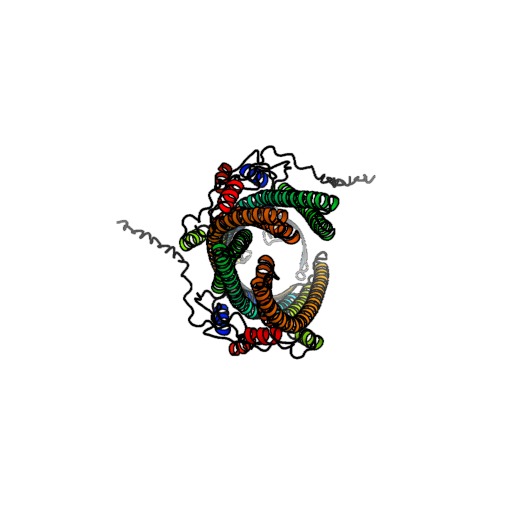M 4226 N N . SER B 1 72 ? -7.82 -37.781 -21.594 1 97.62 72 SER B N 1
ATOM 4227 C CA . SER B 1 72 ? -6.871 -37.25 -22.547 1 97.62 72 SER B CA 1
ATOM 4228 C C . SER B 1 72 ? -6.719 -38.156 -23.766 1 97.62 72 SER B C 1
ATOM 4230 O O . SER B 1 72 ? -7.047 -39.344 -23.688 1 97.62 72 SER B O 1
ATOM 4232 N N . ALA B 1 73 ? -6.316 -37.625 -24.844 1 98.06 73 ALA B N 1
ATOM 4233 C CA . ALA B 1 73 ? -5.98 -38.375 -26.062 1 98.06 73 ALA B CA 1
ATOM 4234 C C . ALA B 1 73 ? -4.555 -38.062 -26.516 1 98.06 73 ALA B C 1
ATOM 4236 O O . ALA B 1 73 ? -4.008 -37 -26.188 1 98.06 73 ALA B O 1
ATOM 4237 N N . GLY B 1 74 ? -3.908 -38.969 -27.109 1 97.62 74 GLY B N 1
ATOM 4238 C CA . GLY B 1 74 ? -2.572 -38.812 -27.656 1 97.62 74 GLY B CA 1
ATOM 4239 C C . GLY B 1 74 ? -2.363 -39.594 -28.953 1 97.62 74 GLY B C 1
ATOM 4240 O O . GLY B 1 74 ? -3.098 -40.531 -29.234 1 97.62 74 GLY B O 1
ATOM 4241 N N . ALA B 1 75 ? -1.567 -39.094 -29.781 1 97.56 75 ALA B N 1
ATOM 4242 C CA . ALA B 1 75 ? -1.147 -39.781 -31 1 97.56 75 ALA B CA 1
ATOM 4243 C C . ALA B 1 75 ? 0.367 -39.719 -31.172 1 97.56 75 ALA B C 1
ATOM 4245 O O . ALA B 1 75 ? 0.991 -38.688 -30.859 1 97.56 75 ALA B O 1
ATOM 4246 N N . ASP B 1 76 ? 0.938 -40.781 -31.578 1 96.44 76 ASP B N 1
ATOM 4247 C CA . ASP B 1 76 ? 2.373 -40.875 -31.844 1 96.44 76 ASP B CA 1
ATOM 4248 C C . ASP B 1 76 ? 2.654 -41.344 -33.25 1 96.44 76 ASP B C 1
ATOM 4250 O O . ASP B 1 76 ? 1.964 -42.219 -33.781 1 96.44 76 ASP B O 1
ATOM 4254 N N . SER B 1 77 ? 3.582 -40.719 -34 1 97.19 77 SER B N 1
ATOM 4255 C CA . SER B 1 77 ? 4.141 -41.125 -35.281 1 97.19 77 SER B CA 1
ATOM 4256 C C . SER B 1 77 ? 5.66 -41.219 -35.219 1 97.19 77 SER B C 1
ATOM 4258 O O . SER B 1 77 ? 6.344 -40.188 -35.094 1 97.19 77 SER B O 1
ATOM 4260 N N . ASN B 1 78 ? 6.129 -42.469 -35.281 1 95.69 78 ASN B N 1
ATOM 4261 C CA . ASN B 1 78 ? 7.555 -42.688 -35.062 1 95.69 78 ASN B CA 1
ATOM 4262 C C . ASN B 1 78 ? 8.188 -43.469 -36.219 1 95.69 78 ASN B C 1
ATOM 4264 O O . ASN B 1 78 ? 7.508 -44.219 -36.906 1 95.69 78 ASN B O 1
ATOM 4268 N N . ASN B 1 79 ? 9.43 -43.156 -36.594 1 96.75 79 ASN B N 1
ATOM 4269 C CA . ASN B 1 79 ? 10.336 -44.031 -37.344 1 96.75 79 ASN B CA 1
ATOM 4270 C C . ASN B 1 79 ? 11.391 -44.656 -36.438 1 96.75 79 ASN B C 1
ATOM 4272 O O . ASN B 1 79 ? 12.102 -43.969 -35.719 1 96.75 79 ASN B O 1
ATOM 4276 N N . VAL B 1 80 ? 11.438 -46 -36.469 1 94.19 80 VAL B N 1
ATOM 4277 C CA . VAL B 1 80 ? 12.344 -46.719 -35.562 1 94.19 80 VAL B CA 1
ATOM 4278 C C . VAL B 1 80 ? 13.344 -47.531 -36.375 1 94.19 80 VAL B C 1
ATOM 4280 O O . VAL B 1 80 ? 12.953 -48.344 -37.219 1 94.19 80 VAL B O 1
ATOM 4283 N N . ARG B 1 81 ? 14.617 -47.281 -36.25 1 96.19 81 ARG B N 1
ATOM 4284 C CA . ARG B 1 81 ? 15.695 -48.062 -36.844 1 96.19 81 ARG B CA 1
ATOM 4285 C C . ARG B 1 81 ? 16.406 -48.875 -35.781 1 96.19 81 ARG B C 1
ATOM 4287 O O . ARG B 1 81 ? 16.953 -48.344 -34.812 1 96.19 81 ARG B O 1
ATOM 4294 N N . THR B 1 82 ? 16.328 -50.156 -35.906 1 94.25 82 THR B N 1
ATOM 4295 C CA . THR B 1 82 ? 16.953 -51.062 -34.969 1 94.25 82 THR B CA 1
ATOM 4296 C C . THR B 1 82 ? 18.109 -51.812 -35.656 1 94.25 82 THR B C 1
ATOM 4298 O O . THR B 1 82 ? 17.969 -52.375 -36.719 1 94.25 82 THR B O 1
ATOM 4301 N N . GLN B 1 83 ? 19.25 -51.875 -34.969 1 95.69 83 GLN B N 1
ATOM 4302 C CA . GLN B 1 83 ? 20.422 -52.625 -35.438 1 95.69 83 GLN B CA 1
ATOM 4303 C C . GLN B 1 83 ? 20.875 -53.625 -34.375 1 95.69 83 GLN B C 1
ATOM 4305 O O . GLN B 1 83 ? 21.078 -53.281 -33.219 1 95.69 83 GLN B O 1
ATOM 4310 N N . ILE B 1 84 ? 20.969 -54.844 -34.812 1 93.5 84 ILE B N 1
ATOM 4311 C CA . ILE B 1 84 ? 21.391 -55.938 -33.938 1 93.5 84 ILE B CA 1
ATOM 4312 C C . ILE B 1 84 ? 22.75 -56.438 -34.375 1 93.5 84 ILE B C 1
ATOM 4314 O O . ILE B 1 84 ? 22.984 -56.656 -35.562 1 93.5 84 ILE B O 1
ATOM 4318 N N . ASP B 1 85 ? 23.562 -56.688 -33.5 1 93.56 85 ASP B N 1
ATOM 4319 C CA . ASP B 1 85 ? 24.906 -57.156 -33.812 1 93.56 85 ASP B CA 1
ATOM 4320 C C . ASP B 1 85 ? 24.891 -58.656 -34.188 1 93.56 85 ASP B C 1
ATOM 4322 O O . ASP B 1 85 ? 25.594 -59.062 -35.094 1 93.56 85 ASP B O 1
ATOM 4326 N N . GLN B 1 86 ? 24.016 -59.469 -33.344 1 91.31 86 GLN B N 1
ATOM 4327 C CA . GLN B 1 86 ? 23.969 -60.906 -33.594 1 91.31 86 GLN B CA 1
ATOM 4328 C C . GLN B 1 86 ? 22.547 -61.438 -33.375 1 91.31 86 GLN B C 1
ATOM 4330 O O . GLN B 1 86 ? 22.031 -61.406 -32.25 1 91.31 86 GLN B O 1
ATOM 4335 N N . PRO B 1 87 ? 22.141 -62.125 -34.375 1 89.75 87 PRO B N 1
ATOM 4336 C CA . PRO B 1 87 ? 22.562 -62.062 -35.781 1 89.75 87 PRO B CA 1
ATOM 4337 C C . PRO B 1 87 ? 22.547 -60.656 -36.344 1 89.75 87 PRO B C 1
ATOM 4339 O O . PRO B 1 87 ? 21.703 -59.844 -35.938 1 89.75 87 PRO B O 1
ATOM 4342 N N . ALA B 1 88 ? 23.484 -60.344 -37.219 1 90.19 88 ALA B N 1
ATOM 4343 C CA . ALA B 1 88 ? 23.562 -59 -37.781 1 90.19 88 ALA B CA 1
ATOM 4344 C C . ALA B 1 88 ? 22.328 -58.688 -38.625 1 90.19 88 ALA B C 1
ATOM 4346 O O . ALA B 1 88 ? 22.031 -59.406 -39.594 1 90.19 88 ALA B O 1
ATOM 4347 N N . ALA B 1 89 ? 21.625 -57.625 -38.156 1 90.75 89 ALA B N 1
ATOM 4348 C CA . ALA B 1 89 ? 20.391 -57.25 -38.875 1 90.75 89 ALA B CA 1
ATOM 4349 C C . ALA B 1 89 ? 20.031 -55.781 -38.562 1 90.75 89 ALA B C 1
ATOM 4351 O O . ALA B 1 89 ? 20.391 -55.25 -37.531 1 90.75 89 ALA B O 1
ATOM 4352 N N . THR B 1 90 ? 19.5 -55.125 -39.562 1 93.31 90 THR B N 1
ATOM 4353 C CA . THR B 1 90 ? 18.953 -53.781 -39.438 1 93.31 90 THR B CA 1
ATOM 4354 C C . THR B 1 90 ? 17.484 -53.781 -39.875 1 93.31 90 THR B C 1
ATOM 4356 O O . THR B 1 90 ? 17.141 -54.312 -40.938 1 93.31 90 THR B O 1
ATOM 4359 N N . ALA B 1 91 ? 16.719 -53.219 -39.031 1 90.69 91 ALA B N 1
ATOM 4360 C CA . ALA B 1 91 ? 15.289 -53.094 -39.344 1 90.69 91 ALA B CA 1
ATOM 4361 C C . ALA B 1 91 ? 14.82 -51.656 -39.188 1 90.69 91 ALA B C 1
ATOM 4363 O O . ALA B 1 91 ? 15.148 -51 -38.219 1 90.69 91 ALA B O 1
ATOM 4364 N N . ASN B 1 92 ? 14.109 -51.094 -40.25 1 93 92 ASN B N 1
ATOM 4365 C CA . ASN B 1 92 ? 13.422 -49.812 -40.219 1 93 92 ASN B CA 1
ATOM 4366 C C . ASN B 1 92 ? 11.906 -49.969 -40.219 1 93 92 ASN B C 1
ATOM 4368 O O . ASN B 1 92 ? 11.359 -50.656 -41.062 1 93 92 ASN B O 1
ATOM 4372 N N . ARG B 1 93 ? 11.352 -49.312 -39.219 1 92.44 93 ARG B N 1
ATOM 4373 C CA . ARG B 1 93 ? 9.906 -49.469 -39.094 1 92.44 93 ARG B CA 1
ATOM 4374 C C . ARG B 1 93 ? 9.227 -48.125 -38.781 1 92.44 93 ARG B C 1
ATOM 4376 O O . ARG B 1 93 ? 9.766 -47.312 -38.062 1 92.44 93 ARG B O 1
ATOM 4383 N N . ASP B 1 94 ? 8.078 -47.969 -39.5 1 92.75 94 ASP B N 1
ATOM 4384 C CA . ASP B 1 94 ? 7.188 -46.875 -39.156 1 92.75 94 ASP B CA 1
ATOM 4385 C C . ASP B 1 94 ? 6.098 -47.344 -38.188 1 92.75 94 ASP B C 1
ATOM 4387 O O . ASP B 1 94 ? 5.555 -48.438 -38.344 1 92.75 94 ASP B O 1
ATOM 4391 N N . ALA B 1 95 ? 5.91 -46.562 -37.188 1 92.94 95 ALA B N 1
ATOM 4392 C CA . ALA B 1 95 ? 4.914 -46.906 -36.188 1 92.94 95 ALA B CA 1
ATOM 4393 C C . ALA B 1 95 ? 3.994 -45.75 -35.875 1 92.94 95 ALA B C 1
ATOM 4395 O O . ALA B 1 95 ? 4.457 -44.656 -35.5 1 92.94 95 ALA B O 1
ATOM 4396 N N . HIS B 1 96 ? 2.678 -45.844 -36.156 1 96.06 96 HIS B N 1
ATOM 4397 C CA . HIS B 1 96 ? 1.644 -44.844 -35.844 1 96.06 96 HIS B CA 1
ATOM 4398 C C . HIS B 1 96 ? 0.608 -45.406 -34.875 1 96.06 96 HIS B C 1
ATOM 4400 O O . HIS B 1 96 ? 0.185 -46.562 -35 1 96.06 96 HIS B O 1
ATOM 4406 N N . SER B 1 97 ? 0.342 -44.688 -33.875 1 96.81 97 SER B N 1
ATOM 4407 C CA . SER B 1 97 ? -0.688 -45.125 -32.938 1 96.81 97 SER B CA 1
ATOM 4408 C C . SER B 1 97 ? -1.4 -43.938 -32.312 1 96.81 97 SER B C 1
ATOM 4410 O O . SER B 1 97 ? -0.905 -42.812 -32.375 1 96.81 97 SER B O 1
ATOM 4412 N N . TRP B 1 98 ? -2.662 -44.031 -31.844 1 97.06 98 TRP B N 1
ATOM 4413 C CA . TRP B 1 98 ? -3.383 -43.062 -31.016 1 97.06 98 TRP B CA 1
ATOM 4414 C C . TRP B 1 98 ? -3.965 -43.75 -29.781 1 97.06 98 TRP B C 1
ATOM 4416 O O . TRP B 1 98 ? -4.156 -44.969 -29.766 1 97.06 98 TRP B O 1
ATOM 4426 N N . ARG B 1 99 ? -4.098 -43.062 -28.797 1 97.69 99 ARG B N 1
ATOM 4427 C CA . ARG B 1 99 ? -4.602 -43.625 -27.547 1 97.69 99 ARG B CA 1
ATOM 4428 C C . ARG B 1 99 ? -5.52 -42.625 -26.828 1 97.69 99 ARG B C 1
ATOM 4430 O O . ARG B 1 99 ? -5.371 -41.406 -26.984 1 97.69 99 ARG B O 1
ATOM 4437 N N . ALA B 1 100 ? -6.496 -43.125 -26.156 1 98.19 100 ALA B N 1
ATOM 4438 C CA . ALA B 1 100 ? -7.328 -42.375 -25.203 1 98.19 100 ALA B CA 1
ATOM 4439 C C . ALA B 1 100 ? -7.191 -42.969 -23.797 1 98.19 100 ALA B C 1
ATOM 4441 O O . ALA B 1 100 ? -7.203 -44.188 -23.625 1 98.19 100 ALA B O 1
ATOM 4442 N N . THR B 1 101 ? -6.969 -42.094 -22.875 1 98 101 THR B N 1
ATOM 4443 C CA . THR B 1 101 ? -6.766 -42.531 -21.5 1 98 101 THR B CA 1
ATOM 4444 C C . THR B 1 101 ? -7.734 -41.844 -20.562 1 98 101 THR B C 1
ATOM 4446 O O . THR B 1 101 ? -7.848 -40.594 -20.562 1 98 101 THR B O 1
ATOM 4449 N N . LEU B 1 102 ? -8.516 -42.594 -19.812 1 98.31 102 LEU B N 1
ATOM 4450 C CA . LEU B 1 102 ? -9.414 -42.094 -18.766 1 98.31 102 LEU B CA 1
ATOM 4451 C C . LEU B 1 102 ? -8.922 -42.5 -17.391 1 98.31 102 LEU B C 1
ATOM 4453 O O . LEU B 1 102 ? -8.562 -43.688 -17.172 1 98.31 102 LEU B O 1
ATOM 4457 N N . SER B 1 103 ? -8.812 -41.5 -16.5 1 97.94 103 SER B N 1
ATOM 4458 C CA . SER B 1 103 ? -8.445 -41.781 -15.117 1 97.94 103 SER B CA 1
ATOM 4459 C C . SER B 1 103 ? -9.461 -41.188 -14.148 1 97.94 103 SER B C 1
ATOM 4461 O O . SER B 1 103 ? -9.836 -40 -14.297 1 97.94 103 SER B O 1
ATOM 4463 N N . GLN B 1 104 ? -9.984 -42 -13.18 1 98.19 104 GLN B N 1
ATOM 4464 C CA . GLN B 1 104 ? -10.938 -41.562 -12.164 1 98.19 104 GLN B CA 1
ATOM 4465 C C . GLN B 1 104 ? -10.438 -41.875 -10.758 1 98.19 104 GLN B C 1
ATOM 4467 O O . GLN B 1 104 ? -10.32 -43.031 -10.398 1 98.19 104 GLN B O 1
ATOM 4472 N N . PRO B 1 105 ? -10.211 -40.812 -9.992 1 98 105 PRO B N 1
ATOM 4473 C CA . PRO B 1 105 ? -9.875 -41.094 -8.594 1 98 105 PRO B CA 1
ATOM 4474 C C . PRO B 1 105 ? -11.023 -41.75 -7.84 1 98 105 PRO B C 1
ATOM 4476 O O . PRO B 1 105 ? -12.156 -41.281 -7.883 1 98 105 PRO B O 1
ATOM 4479 N N . LEU B 1 106 ? -10.688 -42.844 -7.199 1 98.44 106 LEU B N 1
ATOM 4480 C CA . LEU B 1 106 ? -11.688 -43.531 -6.402 1 98.44 106 LEU B CA 1
ATOM 4481 C C . LEU B 1 106 ? -11.477 -43.281 -4.914 1 98.44 106 LEU B C 1
ATOM 4483 O O . LEU B 1 106 ? -12.445 -43.094 -4.172 1 98.44 106 LEU B O 1
ATOM 4487 N N . PHE B 1 107 ? -10.18 -43.344 -4.492 1 98.38 107 PHE B N 1
ATOM 4488 C CA . PHE B 1 107 ? -9.828 -43 -3.121 1 98.38 107 PHE B CA 1
ATOM 4489 C C . PHE B 1 107 ? -8.633 -42.062 -3.092 1 98.38 107 PHE B C 1
ATOM 4491 O O . PHE B 1 107 ? -7.492 -42.469 -3.289 1 98.38 107 PHE B O 1
ATOM 4498 N N . ARG B 1 108 ? -8.93 -40.812 -2.793 1 97.88 108 ARG B N 1
ATOM 4499 C CA . ARG B 1 108 ? -7.949 -39.719 -2.66 1 97.88 108 ARG B CA 1
ATOM 4500 C C . ARG B 1 108 ? -8.281 -38.812 -1.479 1 97.88 108 ARG B C 1
ATOM 4502 O O . ARG B 1 108 ? -8.836 -37.75 -1.658 1 97.88 108 ARG B O 1
ATOM 4509 N N . ALA B 1 109 ? -7.781 -39.25 -0.372 1 98.38 109 ALA B N 1
ATOM 4510 C CA . ALA B 1 109 ? -8.102 -38.5 0.844 1 98.38 109 ALA B CA 1
ATOM 4511 C C . ALA B 1 109 ? -7.461 -37.094 0.825 1 98.38 109 ALA B C 1
ATOM 4513 O O . ALA B 1 109 ? -8.047 -36.156 1.318 1 98.38 109 ALA B O 1
ATOM 4514 N N . ASP B 1 110 ? -6.223 -37 0.346 1 97.94 110 ASP B N 1
ATOM 4515 C CA . ASP B 1 110 ? -5.527 -35.719 0.269 1 97.94 110 ASP B CA 1
ATOM 4516 C C . ASP B 1 110 ? -6.332 -34.719 -0.546 1 97.94 110 ASP B C 1
ATOM 4518 O O . ASP B 1 110 ? -6.48 -33.562 -0.139 1 97.94 110 ASP B O 1
ATOM 4522 N N . ARG B 1 111 ? -6.922 -35.188 -1.646 1 98.31 111 ARG B N 1
ATOM 4523 C CA . ARG B 1 111 ? -7.707 -34.312 -2.502 1 98.31 111 ARG B CA 1
ATOM 4524 C C . ARG B 1 111 ? -9.031 -33.938 -1.838 1 98.31 111 ARG B C 1
ATOM 4526 O O . ARG B 1 111 ? -9.531 -32.812 -2.023 1 98.31 111 ARG B O 1
ATOM 4533 N N . TRP B 1 112 ? -9.625 -34.875 -1.111 1 98.38 112 TRP B N 1
ATOM 4534 C CA . TRP B 1 112 ? -10.859 -34.594 -0.387 1 98.38 112 TRP B CA 1
ATOM 4535 C C . TRP B 1 112 ? -10.656 -33.5 0.632 1 98.38 112 TRP B C 1
ATOM 4537 O O . TRP B 1 112 ? -11.422 -32.531 0.679 1 98.38 112 TRP B O 1
ATOM 4547 N N . PHE B 1 113 ? -9.555 -33.594 1.373 1 98.75 113 PHE B N 1
ATOM 4548 C CA . PHE B 1 113 ? -9.305 -32.594 2.396 1 98.75 113 PHE B CA 1
ATOM 4549 C C . PHE B 1 113 ? -8.836 -31.281 1.767 1 98.75 113 PHE B C 1
ATOM 4551 O O . PHE B 1 113 ? -9.078 -30.203 2.316 1 98.75 113 PHE B O 1
ATOM 4558 N N . GLN B 1 114 ? -8.203 -31.359 0.613 1 98.5 114 GLN B N 1
ATOM 4559 C CA . GLN B 1 114 ? -7.887 -30.156 -0.142 1 98.5 114 GLN B CA 1
ATOM 4560 C C . GLN B 1 114 ? -9.156 -29.391 -0.512 1 98.5 114 GLN B C 1
ATOM 4562 O O . GLN B 1 114 ? -9.172 -28.156 -0.473 1 98.5 114 GLN B O 1
ATOM 4567 N N . LEU B 1 115 ? -10.242 -30.125 -0.913 1 98.81 115 LEU B N 1
ATOM 4568 C CA . LEU B 1 115 ? -11.523 -29.5 -1.235 1 98.81 115 LEU B CA 1
ATOM 4569 C C . LEU B 1 115 ? -12.141 -28.844 -0.003 1 98.81 115 LEU B C 1
ATOM 4571 O O . LEU B 1 115 ? -12.648 -27.734 -0.082 1 98.81 115 LEU B O 1
ATOM 4575 N N . GLN B 1 116 ? -12.016 -29.531 1.105 1 98.81 116 GLN B N 1
ATOM 4576 C CA . GLN B 1 116 ? -12.539 -28.953 2.34 1 98.81 116 GLN B CA 1
ATOM 4577 C C . GLN B 1 116 ? -11.789 -27.688 2.717 1 98.81 116 GLN B C 1
ATOM 4579 O O . GLN B 1 116 ? -12.398 -26.703 3.148 1 98.81 116 GLN B O 1
ATOM 4584 N N . ALA B 1 117 ? -10.453 -27.703 2.572 1 98.81 117 ALA B N 1
ATOM 4585 C CA . ALA B 1 117 ? -9.648 -26.516 2.84 1 98.81 117 ALA B CA 1
ATOM 4586 C C . ALA B 1 117 ? -10.031 -25.359 1.908 1 98.81 117 ALA B C 1
ATOM 4588 O O . ALA B 1 117 ? -10.141 -24.219 2.342 1 98.81 117 ALA B O 1
ATOM 4589 N N . ALA B 1 118 ? -10.234 -25.703 0.662 1 98.81 118 ALA B N 1
ATOM 4590 C CA . ALA B 1 118 ? -10.609 -24.703 -0.334 1 98.81 118 ALA B CA 1
ATOM 4591 C C . ALA B 1 118 ? -11.945 -24.031 0.026 1 98.81 118 ALA B C 1
ATOM 4593 O O . ALA B 1 118 ? -12.117 -22.828 -0.159 1 98.81 118 ALA B O 1
ATOM 4594 N N . GLU B 1 119 ? -12.898 -24.828 0.495 1 98.88 119 GLU B N 1
ATOM 4595 C CA . GLU B 1 119 ? -14.188 -24.297 0.901 1 98.88 119 GLU B CA 1
ATOM 4596 C C . GLU B 1 119 ? -14.039 -23.297 2.053 1 98.88 119 GLU B C 1
ATOM 4598 O O . GLU B 1 119 ? -14.68 -22.25 2.064 1 98.88 119 GLU B O 1
ATOM 4603 N N . ALA B 1 120 ? -13.164 -23.641 2.967 1 98.88 120 ALA B N 1
ATOM 4604 C CA . ALA B 1 120 ? -12.914 -22.75 4.086 1 98.88 120 ALA B CA 1
ATOM 4605 C C . ALA B 1 120 ? -12.242 -21.453 3.609 1 98.88 120 ALA B C 1
ATOM 4607 O O . ALA B 1 120 ? -12.594 -20.359 4.062 1 98.88 120 ALA B O 1
ATOM 4608 N N . VAL B 1 121 ? -11.32 -21.594 2.705 1 98.69 121 VAL B N 1
ATOM 4609 C CA . VAL B 1 121 ? -10.633 -20.438 2.145 1 98.69 121 VAL B CA 1
ATOM 4610 C C . VAL B 1 121 ? -11.625 -19.547 1.412 1 98.69 121 VAL B C 1
ATOM 4612 O O . VAL B 1 121 ? -11.531 -18.312 1.473 1 98.69 121 VAL B O 1
ATOM 4615 N N . ASN B 1 122 ? -12.578 -20.172 0.703 1 98.75 122 ASN B N 1
ATOM 4616 C CA . ASN B 1 122 ? -13.609 -19.406 0.013 1 98.75 122 ASN B CA 1
ATOM 4617 C C . ASN B 1 122 ? -14.477 -18.625 0.995 1 98.75 122 ASN B C 1
ATOM 4619 O O . ASN B 1 122 ? -14.797 -17.453 0.753 1 98.75 122 ASN B O 1
ATOM 4623 N N . GLU B 1 123 ? -14.82 -19.281 2.088 1 98.69 123 GLU B N 1
ATOM 4624 C CA . GLU B 1 123 ? -15.617 -18.594 3.098 1 98.69 123 GLU B CA 1
ATOM 4625 C C . GLU B 1 123 ? -14.836 -17.422 3.703 1 98.69 123 GLU B C 1
ATOM 4627 O O . GLU B 1 123 ? -15.398 -16.344 3.916 1 98.69 123 GLU B O 1
ATOM 4632 N N . GLN B 1 124 ? -13.555 -17.609 4.008 1 98.62 124 GLN B N 1
ATOM 4633 C CA . GLN B 1 124 ? -12.688 -16.547 4.488 1 98.62 124 GLN B CA 1
ATOM 4634 C C . GLN B 1 124 ? -12.68 -15.359 3.521 1 98.62 124 GLN B C 1
ATOM 4636 O O . GLN B 1 124 ? -12.828 -14.211 3.938 1 98.62 124 GLN B O 1
ATOM 4641 N N . ALA B 1 125 ? -12.555 -15.672 2.258 1 98.69 125 ALA B N 1
ATOM 4642 C CA . ALA B 1 125 ? -12.484 -14.641 1.224 1 98.69 125 ALA B CA 1
ATOM 4643 C C . ALA B 1 125 ? -13.789 -13.859 1.134 1 98.69 125 ALA B C 1
ATOM 4645 O O . ALA B 1 125 ? -13.789 -12.648 0.909 1 98.69 125 ALA B O 1
ATOM 4646 N N . SER B 1 126 ? -14.898 -14.578 1.256 1 98.62 126 SER B N 1
ATOM 4647 C CA . SER B 1 126 ? -16.203 -13.93 1.223 1 98.62 126 SER B CA 1
ATOM 4648 C C . SER B 1 126 ? -16.344 -12.906 2.35 1 98.62 126 SER B C 1
ATOM 4650 O O . SER B 1 126 ? -16.828 -11.797 2.131 1 98.62 126 SER B O 1
ATOM 4652 N N . LEU B 1 127 ? -15.844 -13.273 3.49 1 98.62 127 LEU B N 1
ATOM 4653 C CA . LEU B 1 127 ? -15.914 -12.383 4.645 1 98.62 127 LEU B CA 1
ATOM 4654 C C . LEU B 1 127 ? -14.945 -11.211 4.484 1 98.62 127 LEU B C 1
ATOM 4656 O O . LEU B 1 127 ? -15.25 -10.094 4.906 1 98.62 127 LEU B O 1
ATOM 4660 N N . GLN B 1 128 ? -13.836 -11.445 3.902 1 98.31 128 GLN B N 1
ATOM 4661 C CA . GLN B 1 128 ? -12.883 -10.367 3.629 1 98.31 128 GLN B CA 1
ATOM 4662 C C . GLN B 1 128 ? -13.469 -9.352 2.652 1 98.31 128 GLN B C 1
ATOM 4664 O O . GLN B 1 128 ? -13.234 -8.148 2.783 1 98.31 128 GLN B O 1
ATOM 4669 N N . LEU B 1 129 ? -14.227 -9.812 1.645 1 98.56 129 LEU B N 1
ATOM 4670 C CA . LEU B 1 129 ? -14.922 -8.898 0.746 1 98.56 129 LEU B CA 1
ATOM 4671 C C . LEU B 1 129 ? -15.961 -8.078 1.504 1 98.56 129 LEU B C 1
ATOM 4673 O O . LEU B 1 129 ? -16.062 -6.863 1.305 1 98.56 129 LEU B O 1
ATOM 4677 N N . SER B 1 130 ? -16.688 -8.742 2.385 1 98.5 130 SER B N 1
ATOM 4678 C CA . SER B 1 130 ? -17.672 -8.039 3.197 1 98.5 130 SER B CA 1
ATOM 4679 C C . SER B 1 130 ? -17.016 -6.957 4.047 1 98.5 130 SER B C 1
ATOM 4681 O O . SER B 1 130 ? -17.562 -5.871 4.223 1 98.5 130 SER B O 1
ATOM 4683 N N . ALA B 1 131 ? -15.836 -7.25 4.578 1 98.44 131 ALA B N 1
ATOM 4684 C CA . ALA B 1 131 ? -15.086 -6.273 5.363 1 98.44 131 ALA B CA 1
ATOM 4685 C C . ALA B 1 131 ? -14.672 -5.082 4.504 1 98.44 131 ALA B C 1
ATOM 4687 O O . ALA B 1 131 ? -14.703 -3.938 4.961 1 98.44 131 ALA B O 1
ATOM 4688 N N . SER B 1 132 ? -14.258 -5.352 3.277 1 98.19 132 SER B N 1
ATOM 4689 C CA . SER B 1 132 ? -13.906 -4.277 2.352 1 98.19 132 SER B CA 1
ATOM 4690 C C . SER B 1 132 ? -15.117 -3.404 2.033 1 98.19 132 SER B C 1
ATOM 4692 O O . SER B 1 132 ? -15 -2.182 1.941 1 98.19 132 SER B O 1
ATOM 4694 N N . GLU B 1 133 ? -16.234 -4.07 1.834 1 98.19 133 GLU B N 1
ATOM 4695 C CA . GLU B 1 133 ? -17.469 -3.342 1.583 1 98.19 133 GLU B CA 1
ATOM 4696 C C . GLU B 1 133 ? -17.844 -2.475 2.779 1 98.19 133 GLU B C 1
ATOM 4698 O O . GLU B 1 133 ? -18.266 -1.323 2.613 1 98.19 133 GLU B O 1
ATOM 4703 N N . GLN B 1 134 ? -17.734 -3.041 3.936 1 98.31 134 GLN B N 1
ATOM 4704 C CA . GLN B 1 134 ? -18.016 -2.289 5.156 1 98.31 134 GLN B CA 1
ATOM 4705 C C . GLN B 1 134 ? -17.031 -1.123 5.316 1 98.31 134 GLN B C 1
ATOM 4707 O O . GLN B 1 134 ? -17.438 -0.033 5.734 1 98.31 134 GLN B O 1
ATOM 4712 N N . ASN B 1 135 ? -15.773 -1.316 4.996 1 98.25 135 ASN B N 1
ATOM 4713 C CA . ASN B 1 135 ? -14.773 -0.256 5.074 1 98.25 135 ASN B CA 1
ATOM 4714 C C . ASN B 1 135 ? -15.117 0.911 4.156 1 98.25 135 ASN B C 1
ATOM 4716 O O . ASN B 1 135 ? -14.836 2.066 4.477 1 98.25 135 ASN B O 1
ATOM 4720 N N . LEU B 1 136 ? -15.711 0.6 3.006 1 98.5 136 LEU B N 1
ATOM 4721 C CA . LEU B 1 136 ? -16.094 1.658 2.078 1 98.5 136 LEU B CA 1
ATOM 4722 C C . LEU B 1 136 ? -17.156 2.57 2.703 1 98.5 136 LEU B C 1
ATOM 4724 O O . LEU B 1 136 ? -17.156 3.777 2.455 1 98.5 136 LEU B O 1
ATOM 4728 N N . ILE B 1 137 ? -18.031 2.021 3.539 1 98.62 137 ILE B N 1
ATOM 4729 C CA . ILE B 1 137 ? -19.016 2.83 4.234 1 98.62 137 ILE B CA 1
ATOM 4730 C C . ILE B 1 137 ? -18.312 3.877 5.098 1 98.62 137 ILE B C 1
ATOM 4732 O O . ILE B 1 137 ? -18.625 5.07 5.008 1 98.62 137 ILE B O 1
ATOM 4736 N N . LEU B 1 138 ? -17.344 3.432 5.879 1 98.56 138 LEU B N 1
ATOM 4737 C CA . LEU B 1 138 ? -16.594 4.332 6.754 1 98.56 138 LEU B CA 1
ATOM 4738 C C . LEU B 1 138 ? -15.766 5.32 5.945 1 98.56 138 LEU B C 1
ATOM 4740 O O . LEU B 1 138 ? -15.742 6.516 6.25 1 98.56 138 LEU B O 1
ATOM 4744 N N . GLN B 1 139 ? -15.141 4.848 4.926 1 98.31 139 GLN B N 1
ATOM 4745 C CA . GLN B 1 139 ? -14.305 5.703 4.09 1 98.31 139 GLN B CA 1
ATOM 4746 C C . GLN B 1 139 ? -15.133 6.809 3.439 1 98.31 139 GLN B C 1
ATOM 4748 O O . GLN B 1 139 ? -14.68 7.949 3.324 1 98.31 139 GLN B O 1
ATOM 4753 N N . SER B 1 140 ? -16.297 6.457 3.004 1 98.12 140 SER B N 1
ATOM 4754 C CA . SER B 1 140 ? -17.188 7.453 2.414 1 98.12 140 SER B CA 1
ATOM 4755 C C . SER B 1 140 ? -17.562 8.531 3.426 1 98.12 140 SER B C 1
ATOM 4757 O O . SER B 1 140 ? -17.516 9.727 3.113 1 98.12 140 SER B O 1
ATOM 4759 N N . ALA B 1 141 ? -17.844 8.094 4.605 1 98.44 141 ALA B N 1
ATOM 4760 C CA . ALA B 1 141 ? -18.156 9.047 5.668 1 98.44 141 ALA B CA 1
ATOM 4761 C C . ALA B 1 141 ? -16.938 9.906 6.008 1 98.44 141 ALA B C 1
ATOM 4763 O O . ALA B 1 141 ? -17.047 11.125 6.156 1 98.44 141 ALA B O 1
ATOM 4764 N N . GLU B 1 142 ? -15.805 9.281 6.148 1 98.38 142 GLU B N 1
ATOM 4765 C CA . GLU B 1 142 ? -14.578 9.992 6.484 1 98.38 142 GLU B CA 1
ATOM 4766 C C . GLU B 1 142 ? -14.25 11.062 5.438 1 98.38 142 GLU B C 1
ATOM 4768 O O . GLU B 1 142 ? -13.898 12.188 5.781 1 98.38 142 GLU B O 1
ATOM 4773 N N . SER B 1 143 ? -14.359 10.688 4.172 1 97.94 143 SER B N 1
ATOM 4774 C CA . SER B 1 143 ? -14.086 11.641 3.105 1 97.94 143 SER B CA 1
ATOM 4775 C C . SER B 1 143 ? -15.133 12.758 3.082 1 97.94 143 SER B C 1
ATOM 4777 O O . SER B 1 143 ? -14.797 13.922 2.865 1 97.94 143 SER B O 1
ATOM 4779 N N . TYR B 1 144 ? -16.391 12.406 3.279 1 97.56 144 TYR B N 1
ATOM 4780 C CA . TYR B 1 144 ? -17.484 13.375 3.314 1 97.56 144 TYR B CA 1
ATOM 4781 C C . TYR B 1 144 ? -17.281 14.391 4.43 1 97.56 144 TYR B C 1
ATOM 4783 O O . TYR B 1 144 ? -17.312 15.602 4.188 1 97.56 144 TYR B O 1
ATOM 4791 N N . PHE B 1 145 ? -17.031 13.938 5.602 1 97.88 145 PHE B N 1
ATOM 4792 C CA . PHE B 1 145 ? -16.922 14.82 6.758 1 97.88 145 PHE B CA 1
ATOM 4793 C C . PHE B 1 145 ? -15.57 15.531 6.762 1 97.88 145 PHE B C 1
ATOM 4795 O O . PHE B 1 145 ? -15.406 16.562 7.422 1 97.88 145 PHE B O 1
ATOM 4802 N N . ALA B 1 146 ? -14.578 15 6.051 1 98.19 146 ALA B N 1
ATOM 4803 C CA . ALA B 1 146 ? -13.336 15.742 5.855 1 98.19 146 ALA B CA 1
ATOM 4804 C C . ALA B 1 146 ? -13.586 17.031 5.062 1 98.19 146 ALA B C 1
ATOM 4806 O O . ALA B 1 146 ? -12.977 18.062 5.344 1 98.19 146 ALA B O 1
ATOM 4807 N N . VAL B 1 147 ? -14.484 16.938 4.082 1 97.38 147 VAL B N 1
ATOM 4808 C CA . VAL B 1 147 ? -14.844 18.125 3.311 1 97.38 147 VAL B CA 1
ATOM 4809 C C . VAL B 1 147 ? -15.539 19.141 4.215 1 97.38 147 VAL B C 1
ATOM 4811 O O . VAL B 1 147 ? -15.164 20.312 4.234 1 97.38 147 VAL B O 1
ATOM 4814 N N . LEU B 1 148 ? -16.484 18.688 4.996 1 96.94 148 LEU B N 1
ATOM 4815 C CA . LEU B 1 148 ? -17.219 19.578 5.883 1 96.94 148 LEU B CA 1
ATOM 4816 C C . LEU B 1 148 ? -16.281 20.188 6.926 1 96.94 148 LEU B C 1
ATOM 4818 O O . LEU B 1 148 ? -16.375 21.391 7.223 1 96.94 148 LEU B O 1
ATOM 4822 N N . ARG B 1 149 ? -15.391 19.359 7.426 1 97.06 149 ARG B N 1
ATOM 4823 C CA . ARG B 1 149 ? -14.406 19.844 8.391 1 97.06 149 ARG B CA 1
ATOM 4824 C C . ARG B 1 149 ? -13.531 20.938 7.785 1 97.06 149 ARG B C 1
ATOM 4826 O O . ARG B 1 149 ? -13.297 21.969 8.414 1 97.06 149 ARG B O 1
ATOM 4833 N N . ALA B 1 150 ? -13.047 20.688 6.613 1 97.69 150 ALA B N 1
ATOM 4834 C CA . ALA B 1 150 ? -12.227 21.672 5.926 1 97.69 150 ALA B CA 1
ATOM 4835 C C . ALA B 1 150 ? -13.008 22.953 5.645 1 97.69 150 ALA B C 1
ATOM 4837 O O . ALA B 1 150 ? -12.484 24.062 5.793 1 97.69 150 ALA B O 1
ATOM 4838 N N . GLN B 1 151 ? -14.242 22.859 5.32 1 96.44 151 GLN B N 1
ATOM 4839 C CA . GLN B 1 151 ? -15.094 24.016 5.047 1 96.44 151 GLN B CA 1
ATOM 4840 C C . GLN B 1 151 ? -15.344 24.828 6.312 1 96.44 151 GLN B C 1
ATOM 4842 O O . GLN B 1 151 ? -15.289 26.062 6.289 1 96.44 151 GLN B O 1
ATOM 4847 N N . ASP B 1 152 ? -15.617 24.141 7.375 1 95.69 152 ASP B N 1
ATOM 4848 C CA . ASP B 1 152 ? -15.82 24.828 8.648 1 95.69 152 ASP B CA 1
ATOM 4849 C C . ASP B 1 152 ? -14.539 25.516 9.094 1 95.69 152 ASP B C 1
ATOM 4851 O O . ASP B 1 152 ? -14.586 26.625 9.641 1 95.69 152 ASP B O 1
ATOM 4855 N N . ASN B 1 153 ? -13.422 24.844 8.922 1 96.56 153 ASN B N 1
ATOM 4856 C CA . ASN B 1 153 ? -12.148 25.469 9.25 1 96.56 153 ASN B CA 1
ATOM 4857 C C . ASN B 1 153 ? -11.891 26.703 8.398 1 96.56 153 ASN B C 1
ATOM 4859 O O . ASN B 1 153 ? -11.422 27.734 8.906 1 96.56 153 ASN B O 1
ATOM 4863 N N . LEU B 1 154 ? -12.195 26.656 7.086 1 96.88 154 LEU B N 1
ATOM 4864 C CA . LEU B 1 154 ? -12.07 27.812 6.219 1 96.88 154 LEU B CA 1
ATOM 4865 C C . LEU B 1 154 ? -12.984 28.938 6.684 1 96.88 154 LEU B C 1
ATOM 4867 O O . LEU B 1 154 ? -12.562 30.094 6.746 1 96.88 154 LEU B O 1
ATOM 4871 N N . ALA B 1 155 ? -14.188 28.609 7.047 1 95.62 155 ALA B N 1
ATOM 4872 C CA . ALA B 1 155 ? -15.133 29.609 7.531 1 95.62 155 ALA B CA 1
ATOM 4873 C C . ALA B 1 155 ? -14.609 30.297 8.781 1 95.62 155 ALA B C 1
ATOM 4875 O O . ALA B 1 155 ? -14.68 31.531 8.891 1 95.62 155 ALA B O 1
ATOM 4876 N N . SER B 1 156 ? -14.078 29.5 9.711 1 95.19 156 SER B N 1
ATOM 4877 C CA . SER B 1 156 ? -13.523 30.047 10.945 1 95.19 156 SER B CA 1
ATOM 4878 C C . SER B 1 156 ? -12.32 30.938 10.656 1 95.19 156 SER B C 1
ATOM 4880 O O . 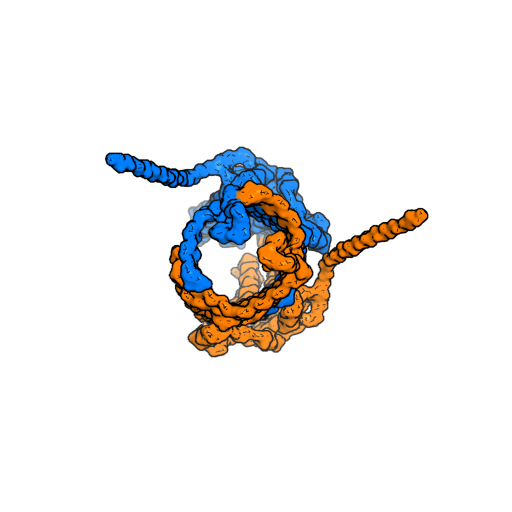SER B 1 156 ? -12.172 32 11.266 1 95.19 156 SER B O 1
ATOM 4882 N N . THR B 1 157 ? -11.477 30.547 9.758 1 95.31 157 THR B N 1
ATOM 4883 C CA . THR B 1 157 ? -10.289 31.328 9.414 1 95.31 157 THR B CA 1
ATOM 4884 C C . THR B 1 157 ? -10.664 32.594 8.68 1 95.31 157 THR B C 1
ATOM 4886 O O . THR B 1 157 ? -10.031 33.656 8.875 1 95.31 157 THR B O 1
ATOM 4889 N N . LYS B 1 158 ? -11.695 32.562 7.852 1 96 158 LYS B N 1
ATOM 4890 C CA . LYS B 1 158 ? -12.219 33.781 7.203 1 96 158 LYS B CA 1
ATOM 4891 C C . LYS B 1 158 ? -12.781 34.75 8.227 1 96 158 LYS B C 1
ATOM 4893 O O . LYS B 1 158 ? -12.539 35.969 8.141 1 96 158 LYS B O 1
ATOM 4898 N N . ALA B 1 159 ? -13.516 34.188 9.141 1 93.56 159 ALA B N 1
ATOM 4899 C CA . ALA B 1 159 ? -14.078 35.031 10.195 1 93.56 159 ALA B CA 1
ATOM 4900 C C . ALA B 1 159 ? -12.977 35.688 11.023 1 93.56 159 ALA B C 1
ATOM 4902 O O . ALA B 1 159 ? -13.078 36.875 11.391 1 93.56 159 ALA B O 1
ATOM 4903 N N . GLU B 1 160 ? -11.953 34.938 11.328 1 94.25 160 GLU B N 1
ATOM 4904 C CA . GLU B 1 160 ? -10.805 35.469 12.055 1 94.25 160 GLU B CA 1
ATOM 4905 C C . GLU B 1 160 ? -10.109 36.562 11.273 1 94.25 160 GLU B C 1
ATOM 4907 O O . GLU B 1 160 ? -9.773 37.625 11.828 1 94.25 160 GLU B O 1
ATOM 4912 N N . GLU B 1 161 ? -9.883 36.344 10.008 1 95.19 161 GLU B N 1
ATOM 4913 C CA . GLU B 1 161 ? -9.281 37.344 9.141 1 95.19 161 GLU B CA 1
ATOM 4914 C C . GLU B 1 161 ? -10.109 38.625 9.109 1 95.19 161 GLU B C 1
ATOM 4916 O O . GLU B 1 161 ? -9.57 39.75 9.219 1 95.19 161 GLU B O 1
ATOM 4921 N N . ASN B 1 162 ? -11.414 38.531 9.008 1 95.5 162 ASN B N 1
ATOM 4922 C CA . ASN B 1 162 ? -12.312 39.656 8.992 1 95.5 162 ASN B CA 1
ATOM 4923 C C . ASN B 1 162 ? -12.289 40.438 10.312 1 95.5 162 ASN B C 1
ATOM 4925 O O . ASN B 1 162 ? -12.336 41.656 10.336 1 95.5 162 ASN B O 1
ATOM 4929 N N . ALA B 1 163 ? -12.25 39.625 11.383 1 93.75 163 ALA B N 1
ATOM 4930 C CA . ALA B 1 163 ? -12.18 40.25 12.703 1 93.75 163 ALA B CA 1
ATOM 4931 C C . ALA B 1 163 ? -10.906 41.094 12.852 1 93.75 163 ALA B C 1
ATOM 4933 O O . ALA B 1 163 ? -10.938 42.219 13.359 1 93.75 163 ALA B O 1
ATOM 4934 N N . PHE B 1 164 ? -9.773 40.562 12.43 1 94.69 164 PHE B N 1
ATOM 4935 C CA . PHE B 1 164 ? -8.5 41.25 12.508 1 94.69 164 PHE B CA 1
ATOM 4936 C C . PHE B 1 164 ? -8.477 42.438 11.555 1 94.69 164 PHE B C 1
ATOM 4938 O O . PHE B 1 164 ? -7.871 43.469 11.852 1 94.69 164 PHE B O 1
ATOM 4945 N N . LYS B 1 165 ? -9.141 42.344 10.406 1 95.94 165 LYS B N 1
ATOM 4946 C CA . LYS B 1 165 ? -9.25 43.469 9.492 1 95.94 165 LYS B CA 1
ATOM 4947 C C . LYS B 1 165 ? -10.039 44.625 10.125 1 95.94 165 LYS B C 1
ATOM 4949 O O . LYS B 1 165 ? -9.633 45.781 10.031 1 95.94 165 LYS B O 1
ATOM 4954 N N . ARG B 1 166 ? -11.148 44.312 10.766 1 94.12 166 ARG B N 1
ATOM 4955 C CA . ARG B 1 166 ? -11.938 45.312 11.461 1 94.12 166 ARG B CA 1
ATOM 4956 C C . ARG B 1 166 ? -11.117 46 12.562 1 94.12 166 ARG B C 1
ATOM 4958 O O . ARG B 1 166 ? -11.188 47.219 12.734 1 94.12 166 ARG B O 1
ATOM 4965 N N . GLN B 1 167 ? -10.383 45.156 13.273 1 92.94 167 GLN B N 1
ATOM 4966 C CA . GLN B 1 167 ? -9.531 45.719 14.328 1 92.94 167 GLN B CA 1
ATOM 4967 C C . GLN B 1 167 ? -8.469 46.625 13.75 1 92.94 167 GLN B C 1
ATOM 4969 O O . GLN B 1 167 ? -8.141 47.656 14.352 1 92.94 167 GLN B O 1
ATOM 4974 N N . LEU B 1 168 ? -7.926 46.281 12.633 1 94.06 168 LEU B N 1
ATOM 4975 C CA . LEU B 1 168 ? -6.941 47.094 11.953 1 94.06 168 LEU B CA 1
ATOM 4976 C C . LEU B 1 168 ? -7.559 48.438 11.516 1 94.06 168 LEU B C 1
ATOM 4978 O O . LEU B 1 168 ? -6.969 49.5 11.719 1 94.06 168 LEU B O 1
ATOM 4982 N N . ASP B 1 169 ? -8.758 48.406 10.992 1 94.62 169 ASP B N 1
ATOM 4983 C CA . ASP B 1 169 ? -9.461 49.625 10.578 1 94.62 169 ASP B CA 1
ATOM 4984 C C . ASP B 1 169 ? -9.758 50.531 11.773 1 94.62 169 ASP B C 1
ATOM 4986 O O . ASP B 1 169 ? -9.586 51.75 11.695 1 94.62 169 ASP B O 1
ATOM 4990 N N . GLN B 1 170 ? -10.133 49.875 12.867 1 91.81 170 GLN B N 1
ATOM 4991 C CA . GLN B 1 170 ? -10.422 50.656 14.086 1 91.81 170 GLN B CA 1
ATOM 4992 C C . GLN B 1 170 ? -9.148 51.281 14.641 1 91.81 170 GLN B C 1
ATOM 4994 O O . GLN B 1 170 ? -9.18 52.438 15.078 1 91.81 170 GLN B O 1
ATOM 4999 N N . SER B 1 171 ? -8.125 50.469 14.625 1 91.94 171 SER B N 1
ATOM 5000 C CA . SER B 1 171 ? -6.859 51 15.109 1 91.94 171 SER B CA 1
ATOM 5001 C C . SER B 1 171 ? -6.383 52.156 14.234 1 91.94 171 SER B C 1
ATOM 5003 O O . SER B 1 171 ? -5.82 53.156 14.742 1 91.94 171 SER B O 1
ATOM 5005 N N . ASN B 1 172 ? -6.617 52.125 12.961 1 92.19 172 ASN B N 1
ATOM 5006 C CA . ASN B 1 172 ? -6.277 53.188 12.039 1 92.19 172 ASN B CA 1
ATOM 5007 C C . ASN B 1 172 ? -7.098 54.438 12.312 1 92.19 172 ASN B C 1
ATOM 5009 O O . ASN B 1 172 ? -6.559 55.562 12.328 1 92.19 172 ASN B O 1
ATOM 5013 N N . GLU B 1 173 ? -8.352 54.281 12.586 1 91.12 173 GLU B N 1
ATOM 5014 C CA . GLU B 1 173 ? -9.234 55.406 12.875 1 91.12 173 GLU B CA 1
ATOM 5015 C C . GLU B 1 173 ? -8.859 56.094 14.188 1 91.12 173 GLU B C 1
ATOM 5017 O O . GLU B 1 173 ? -8.836 57.312 14.273 1 91.12 173 GLU B O 1
ATOM 5022 N N . ARG B 1 174 ? -8.609 55.312 15.219 1 89.75 174 ARG B N 1
ATOM 5023 C CA . ARG B 1 174 ? -8.234 55.844 16.516 1 89.75 174 ARG B CA 1
ATOM 5024 C C . ARG B 1 174 ? -6.902 56.594 16.438 1 89.75 174 ARG B C 1
ATOM 5026 O O . ARG B 1 174 ? -6.707 57.594 17.109 1 89.75 174 ARG B O 1
ATOM 5033 N N . PHE B 1 175 ? -6.023 56.062 15.703 1 88.94 175 PHE B N 1
ATOM 5034 C CA . PHE B 1 175 ? -4.734 56.719 15.508 1 88.94 175 PHE B CA 1
ATOM 5035 C C . PHE B 1 175 ? -4.902 58.062 14.812 1 88.94 175 PHE B C 1
ATOM 5037 O O . PHE B 1 175 ? -4.285 59.062 15.195 1 88.94 175 PHE B O 1
ATOM 5044 N N . ASP B 1 176 ? -5.766 58.188 13.812 1 89.12 176 ASP B N 1
ATOM 5045 C CA . ASP B 1 176 ? -5.992 59.375 13.016 1 89.12 176 ASP B CA 1
ATOM 5046 C C . ASP B 1 176 ? -6.57 60.5 13.867 1 89.12 176 ASP B C 1
ATOM 5048 O O . ASP B 1 176 ? -6.309 61.688 13.617 1 89.12 176 ASP B O 1
ATOM 5052 N N . VAL B 1 177 ? -7.297 60.094 14.93 1 88.81 177 VAL B N 1
ATOM 5053 C CA . VAL B 1 177 ? -7.902 61.125 15.773 1 88.81 177 VAL B CA 1
ATOM 5054 C C . VAL B 1 177 ? -7.09 61.281 17.062 1 88.81 177 VAL B C 1
ATOM 5056 O O . VAL B 1 177 ? -7.527 61.969 17.984 1 88.81 177 VAL B O 1
ATOM 5059 N N . GLY B 1 178 ? -5.941 60.594 17.188 1 83.62 178 GLY B N 1
ATOM 5060 C CA . GLY B 1 178 ? -4.988 60.781 18.266 1 83.62 178 GLY B CA 1
ATOM 5061 C C . GLY B 1 178 ? -5.34 59.969 19.516 1 83.62 178 GLY B C 1
ATOM 5062 O O . GLY B 1 178 ? -4.848 60.281 20.609 1 83.62 178 GLY B O 1
ATOM 5063 N N . LEU B 1 179 ? -6.133 58.906 19.344 1 79.75 179 LEU B N 1
ATOM 5064 C CA . LEU B 1 179 ? -6.617 58.156 20.5 1 79.75 179 LEU B CA 1
ATOM 5065 C C . LEU B 1 179 ? -5.797 56.906 20.703 1 79.75 179 LEU B C 1
ATOM 5067 O O . LEU B 1 179 ? -5.941 56.219 21.719 1 79.75 179 LEU B O 1
ATOM 5071 N N . SER B 1 180 ? -5.023 56.562 19.766 1 82.12 180 SER B N 1
ATOM 5072 C CA . SER B 1 180 ? -4.184 55.375 19.906 1 82.12 180 SER B CA 1
ATOM 5073 C C . SER B 1 180 ? -2.795 55.594 19.312 1 82.12 180 SER B C 1
ATOM 5075 O O . SER B 1 180 ? -2.564 56.594 18.625 1 82.12 180 SER B O 1
ATOM 5077 N N . ASP B 1 181 ? -1.901 54.781 19.672 1 86.44 181 ASP B N 1
ATOM 5078 C CA . ASP B 1 181 ? -0.527 54.875 19.203 1 86.44 181 ASP B CA 1
ATOM 5079 C C . ASP B 1 181 ? -0.35 54.094 17.891 1 86.44 181 ASP B C 1
ATOM 5081 O O . ASP B 1 181 ? -1.141 53.188 17.594 1 86.44 181 ASP B O 1
ATOM 5085 N N . LYS B 1 182 ? 0.664 54.438 17.172 1 87.88 182 LYS B N 1
ATOM 5086 C CA . LYS B 1 182 ? 1.023 53.75 15.938 1 87.88 182 LYS B CA 1
ATOM 5087 C C . LYS B 1 182 ? 1.317 52.281 16.188 1 87.88 182 LYS B C 1
ATOM 5089 O O . LYS B 1 182 ? 1.077 51.438 15.32 1 87.88 182 LYS B O 1
ATOM 5094 N N . THR B 1 183 ? 1.705 51.969 17.359 1 87.88 183 THR B N 1
ATOM 5095 C CA . THR B 1 183 ? 2.014 50.594 17.75 1 87.88 183 THR B CA 1
ATOM 5096 C C . THR B 1 183 ? 0.775 49.719 17.641 1 87.88 183 THR B C 1
ATOM 5098 O O . THR B 1 183 ? 0.863 48.562 17.203 1 87.88 183 THR B O 1
ATOM 5101 N N . ASP B 1 184 ? -0.335 50.25 17.938 1 89.69 184 ASP B N 1
ATOM 5102 C CA . ASP B 1 184 ? -1.586 49.5 17.844 1 89.69 184 ASP B CA 1
ATOM 5103 C C . ASP B 1 184 ? -1.901 49.125 16.391 1 89.69 184 ASP B C 1
ATOM 5105 O O . ASP B 1 184 ? -2.363 48.031 16.109 1 89.69 184 ASP B O 1
ATOM 5109 N N . VAL B 1 185 ? -1.621 50.062 15.555 1 91.19 185 VAL B N 1
ATOM 5110 C CA . VAL B 1 185 ? -1.882 49.844 14.133 1 91.19 185 VAL B CA 1
ATOM 5111 C C . VAL B 1 185 ? -0.961 48.781 13.586 1 91.19 185 VAL B C 1
ATOM 5113 O O . VAL B 1 185 ? -1.415 47.844 12.898 1 91.19 185 VAL B O 1
ATOM 5116 N N . LEU B 1 186 ? 0.278 48.875 13.93 1 90.38 186 LEU B N 1
ATOM 5117 C CA . LEU B 1 186 ? 1.261 47.906 13.414 1 90.38 186 LEU B CA 1
ATOM 5118 C C . LEU B 1 186 ? 1.021 46.531 13.969 1 90.38 186 LEU B C 1
ATOM 5120 O O . LEU B 1 186 ? 1.197 45.531 13.266 1 90.38 186 LEU B O 1
ATOM 5124 N N . GLN B 1 187 ? 0.605 46.375 15.18 1 89.69 187 GLN B N 1
ATOM 5125 C CA . GLN B 1 187 ? 0.268 45.094 15.781 1 89.69 187 GLN B CA 1
ATOM 5126 C C . GLN B 1 187 ? -0.972 44.5 15.133 1 89.69 187 GLN B C 1
ATOM 5128 O O . GLN B 1 187 ? -1.02 43.281 14.875 1 89.69 187 GLN B O 1
ATOM 5133 N N . SER B 1 188 ? -1.892 45.312 14.93 1 93 188 SER B N 1
ATOM 5134 C CA . SER B 1 188 ? -3.102 44.844 14.25 1 93 188 SER B CA 1
ATOM 5135 C C . SER B 1 188 ? -2.805 44.406 12.82 1 93 188 SER B C 1
ATOM 5137 O O . SER B 1 188 ? -3.359 43.406 12.352 1 93 188 SER B O 1
ATOM 5139 N N . GLN B 1 189 ? -1.942 45.156 12.164 1 92.25 189 GLN B N 1
ATOM 5140 C CA . GLN B 1 189 ? -1.537 44.812 10.805 1 92.25 189 GLN B CA 1
ATOM 5141 C C . GLN B 1 189 ? -0.831 43.469 10.773 1 92.25 189 GLN B C 1
ATOM 5143 O O . GLN B 1 189 ? -1.093 42.656 9.883 1 92.25 189 GLN B O 1
ATOM 5148 N N . ALA B 1 190 ? 0.009 43.219 11.688 1 91 190 ALA B N 1
ATOM 5149 C CA . ALA B 1 190 ? 0.732 41.969 11.766 1 91 190 ALA B CA 1
ATOM 5150 C C . ALA B 1 190 ? -0.229 40.781 11.953 1 91 190 ALA B C 1
ATOM 5152 O O . ALA B 1 190 ? -0.083 39.75 11.305 1 91 190 ALA B O 1
ATOM 5153 N N . SER B 1 191 ? -1.176 40.938 12.797 1 92.56 191 SER B N 1
ATOM 5154 C CA . SER B 1 191 ? -2.154 39.906 13.047 1 92.56 191 SER B CA 1
ATOM 5155 C C . SER B 1 191 ? -3.006 39.625 11.812 1 92.56 191 SER B C 1
ATOM 5157 O O . SER B 1 191 ? -3.285 38.469 11.484 1 92.56 191 SER B O 1
ATOM 5159 N N . TYR B 1 192 ? -3.424 40.688 11.164 1 93.56 192 TYR B N 1
ATOM 5160 C CA . TYR B 1 192 ? -4.203 40.562 9.938 1 93.56 192 TYR B CA 1
ATOM 5161 C C . TYR B 1 192 ? -3.418 39.812 8.875 1 93.56 192 TYR B C 1
ATOM 5163 O O . TYR B 1 192 ? -3.949 38.875 8.242 1 93.56 192 TYR B O 1
ATOM 5171 N N . ASP B 1 193 ? -2.197 40.188 8.695 1 91.75 193 ASP B N 1
ATOM 5172 C CA . ASP B 1 193 ? -1.362 39.531 7.684 1 91.75 193 ASP B CA 1
ATOM 5173 C C . ASP B 1 193 ? -1.16 38.062 7.984 1 91.75 193 ASP B C 1
ATOM 5175 O O . ASP B 1 193 ? -1.144 37.219 7.07 1 91.75 193 ASP B O 1
ATOM 5179 N N . THR B 1 194 ? -1.026 37.719 9.234 1 89.75 194 THR B N 1
ATOM 5180 C CA . THR B 1 194 ? -0.9 36.312 9.633 1 89.75 194 THR B CA 1
ATOM 5181 C C . THR B 1 194 ? -2.189 35.531 9.352 1 89.75 194 THR B C 1
ATOM 5183 O O . THR B 1 194 ? -2.154 34.406 8.859 1 89.75 194 THR B O 1
ATOM 5186 N N . ALA B 1 195 ? -3.277 36.125 9.656 1 93 195 ALA B N 1
ATOM 5187 C CA . ALA B 1 195 ? -4.57 35.5 9.422 1 93 195 ALA B CA 1
ATOM 5188 C C . ALA B 1 195 ? -4.816 35.281 7.93 1 93 195 ALA B C 1
ATOM 5190 O O . ALA B 1 195 ? -5.414 34.281 7.523 1 93 195 ALA B O 1
ATOM 5191 N N . ARG B 1 196 ? -4.391 36.281 7.121 1 93.12 196 ARG B N 1
ATOM 5192 C CA . ARG B 1 196 ? -4.523 36.156 5.672 1 93.12 196 ARG B CA 1
ATOM 5193 C C . ARG B 1 196 ? -3.74 34.969 5.145 1 93.12 196 ARG B C 1
ATOM 5195 O O . ARG B 1 196 ? -4.242 34.188 4.316 1 93.12 196 ARG B O 1
ATOM 5202 N N . ALA B 1 197 ? -2.551 34.781 5.633 1 90.94 197 ALA B N 1
ATOM 5203 C CA . ALA B 1 197 ? -1.733 33.625 5.242 1 90.94 197 ALA B CA 1
ATOM 5204 C C . ALA B 1 197 ? -2.402 32.312 5.637 1 90.94 197 ALA B C 1
ATOM 5206 O O . ALA B 1 197 ? -2.367 31.328 4.883 1 90.94 197 ALA B O 1
ATOM 5207 N N . ASN B 1 198 ? -3.033 32.25 6.777 1 91.25 198 ASN B N 1
ATOM 5208 C CA . ASN B 1 198 ? -3.701 31.062 7.258 1 91.25 198 ASN B CA 1
ATOM 5209 C C . ASN B 1 198 ? -4.922 30.719 6.406 1 91.25 198 ASN B C 1
ATOM 5211 O O . ASN B 1 198 ? -5.211 29.547 6.172 1 91.25 198 ASN B O 1
ATOM 5215 N N . ARG B 1 199 ? -5.664 31.766 5.988 1 94.19 199 ARG B N 1
ATOM 5216 C CA . ARG B 1 199 ? -6.848 31.562 5.16 1 94.19 199 ARG B CA 1
ATOM 5217 C C . ARG B 1 199 ? -6.48 30.922 3.828 1 94.19 199 ARG B C 1
ATOM 5219 O O . ARG B 1 199 ? -7.219 30.078 3.32 1 94.19 199 ARG B O 1
ATOM 5226 N N . ILE B 1 200 ? -5.332 31.25 3.271 1 93.81 200 ILE B N 1
ATOM 5227 C CA . ILE B 1 200 ? -4.863 30.703 2.006 1 93.81 200 ILE B CA 1
ATOM 5228 C C . ILE B 1 200 ? -4.668 29.188 2.146 1 93.81 200 ILE B C 1
ATOM 5230 O O . ILE B 1 200 ? -5.09 28.422 1.279 1 93.81 200 ILE B O 1
ATOM 5234 N N . VAL B 1 201 ? -4.121 28.719 3.258 1 93.06 201 VAL B N 1
ATOM 5235 C CA . VAL B 1 201 ? -3.879 27.297 3.523 1 93.06 201 VAL B CA 1
ATOM 5236 C C . VAL B 1 201 ? -5.207 26.578 3.709 1 93.06 201 VAL B C 1
ATOM 5238 O O . VAL B 1 201 ? -5.395 25.469 3.189 1 93.06 201 VAL B O 1
ATOM 5241 N N . ALA B 1 202 ? -6.133 27.188 4.438 1 95.88 202 ALA B N 1
ATOM 5242 C CA . ALA B 1 202 ? -7.434 26.578 4.695 1 95.88 202 ALA B CA 1
ATOM 5243 C C . ALA B 1 202 ? -8.211 26.375 3.398 1 95.88 202 ALA B C 1
ATOM 5245 O O . ALA B 1 202 ? -8.906 25.375 3.23 1 95.88 202 ALA B O 1
ATOM 5246 N N . GLN B 1 203 ? -8.102 27.359 2.502 1 95.88 203 GLN B N 1
ATOM 5247 C CA . GLN B 1 203 ? -8.781 27.25 1.213 1 95.88 203 GLN B CA 1
ATOM 5248 C C . GLN B 1 203 ? -8.258 26.062 0.413 1 95.88 203 GLN B C 1
ATOM 5250 O O . GLN B 1 203 ? -9.039 25.297 -0.166 1 95.88 203 GLN B O 1
ATOM 5255 N N . ARG B 1 204 ? -7.02 25.875 0.362 1 95.69 204 ARG B N 1
ATOM 5256 C CA . ARG B 1 204 ? -6.41 24.734 -0.322 1 95.69 204 ARG B CA 1
ATOM 5257 C C . ARG B 1 204 ? -6.898 23.422 0.271 1 95.69 204 ARG B C 1
ATOM 5259 O O . ARG B 1 204 ? -7.152 22.453 -0.46 1 95.69 204 ARG B O 1
ATOM 5266 N N . GLN B 1 205 ? -7.023 23.375 1.579 1 96.81 205 GLN B N 1
ATOM 5267 C CA . GLN B 1 205 ? -7.441 22.156 2.256 1 96.81 205 GLN B CA 1
ATOM 5268 C C . GLN B 1 205 ? -8.852 21.75 1.834 1 96.81 205 GLN B C 1
ATOM 5270 O O . GLN B 1 205 ? -9.156 20.547 1.733 1 96.81 205 GLN B O 1
ATOM 5275 N N . VAL B 1 206 ? -9.727 22.734 1.604 1 97.12 206 VAL B N 1
ATOM 5276 C CA . VAL B 1 206 ? -11.078 22.438 1.13 1 97.12 206 VAL B CA 1
ATOM 5277 C C . VAL B 1 206 ? -11.008 21.797 -0.258 1 97.12 206 VAL B C 1
ATOM 5279 O O . VAL B 1 206 ? -11.633 20.766 -0.506 1 97.12 206 VAL B O 1
ATOM 5282 N N . ASP B 1 207 ? -10.211 22.391 -1.12 1 96.75 207 ASP B N 1
ATOM 5283 C CA . ASP B 1 207 ? -10.086 21.891 -2.486 1 96.75 207 ASP B CA 1
ATOM 5284 C C . ASP B 1 207 ? -9.5 20.484 -2.504 1 96.75 207 ASP B C 1
ATOM 5286 O O . ASP B 1 207 ? -9.945 19.625 -3.266 1 96.75 207 ASP B O 1
ATOM 5290 N N . ASP B 1 208 ? -8.523 20.266 -1.675 1 97 208 ASP B N 1
ATOM 5291 C CA . ASP B 1 208 ? -7.922 18.938 -1.57 1 97 208 ASP B CA 1
ATOM 5292 C C . ASP B 1 208 ? -8.93 17.906 -1.061 1 97 208 ASP B C 1
ATOM 5294 O O . ASP B 1 208 ? -8.953 16.766 -1.526 1 97 208 ASP B O 1
ATOM 5298 N N . ALA B 1 209 ? -9.711 18.297 -0.098 1 97.62 209 ALA B N 1
ATOM 5299 C CA . ALA B 1 209 ? -10.719 17.391 0.445 1 97.62 209 ALA B CA 1
ATOM 5300 C C . ALA B 1 209 ? -11.742 17.016 -0.618 1 97.62 209 ALA B C 1
ATOM 5302 O O . ALA B 1 209 ? -12.156 15.852 -0.706 1 97.62 209 ALA B O 1
ATOM 5303 N N . PHE B 1 210 ? -12.156 18 -1.43 1 96.56 210 PHE B N 1
ATOM 5304 C CA . PHE B 1 210 ? -13.094 17.703 -2.508 1 96.56 210 PHE B CA 1
ATOM 5305 C C . PHE B 1 210 ? -12.461 16.781 -3.543 1 96.56 210 PHE B C 1
ATOM 5307 O O . PHE B 1 210 ? -13.125 15.883 -4.07 1 96.56 210 PHE B O 1
ATOM 5314 N N . GLU B 1 211 ? -11.18 17.031 -3.832 1 96.5 211 GLU B N 1
ATOM 5315 C CA . GLU B 1 211 ? -10.484 16.156 -4.777 1 96.5 211 GLU B CA 1
ATOM 5316 C C . GLU B 1 211 ? -10.461 14.719 -4.285 1 96.5 211 GLU B C 1
ATOM 5318 O O . GLU B 1 211 ? -10.602 13.781 -5.074 1 96.5 211 GLU B O 1
ATOM 5323 N N . ALA B 1 212 ? -10.242 14.508 -3.014 1 97.25 212 ALA B N 1
ATOM 5324 C CA . ALA B 1 212 ? -10.25 13.172 -2.43 1 97.25 212 ALA B CA 1
ATOM 5325 C C . ALA B 1 212 ? -11.625 12.523 -2.576 1 97.25 212 ALA B C 1
ATOM 5327 O O . ALA B 1 212 ? -11.727 11.32 -2.855 1 97.25 212 ALA B O 1
ATOM 5328 N N . LEU B 1 213 ? -12.625 13.328 -2.383 1 96.88 213 LEU B N 1
ATOM 5329 C CA . LEU B 1 213 ? -13.992 12.828 -2.533 1 96.88 213 LEU B CA 1
ATOM 5330 C C . LEU B 1 213 ? -14.266 12.422 -3.979 1 96.88 213 LEU B C 1
ATOM 5332 O O . LEU B 1 213 ? -14.883 11.383 -4.23 1 96.88 213 LEU B O 1
ATOM 5336 N N . ILE B 1 214 ? -13.805 13.172 -4.918 1 95.75 214 ILE B N 1
ATOM 5337 C CA . ILE B 1 214 ? -13.961 12.867 -6.336 1 95.75 214 ILE B CA 1
ATOM 5338 C C . ILE B 1 214 ? -13.234 11.562 -6.668 1 95.75 214 ILE B C 1
ATOM 5340 O O . ILE B 1 214 ? -13.766 10.719 -7.395 1 95.75 214 ILE B O 1
ATOM 5344 N N . THR B 1 215 ? -12.07 11.406 -6.125 1 96.56 215 THR B N 1
ATOM 5345 C CA . THR B 1 215 ? -11.297 10.195 -6.363 1 96.56 215 THR B CA 1
ATOM 5346 C C . THR B 1 215 ? -12.047 8.961 -5.855 1 96.56 215 THR B C 1
ATOM 5348 O O . THR B 1 215 ? -12.055 7.918 -6.512 1 96.56 215 THR B O 1
ATOM 5351 N N . LEU B 1 216 ? -12.695 9.109 -4.707 1 96.81 216 LEU B N 1
ATOM 5352 C CA . LEU B 1 216 ? -13.422 8.008 -4.086 1 96.81 216 LEU B CA 1
ATOM 5353 C C . LEU B 1 216 ? -14.68 7.668 -4.891 1 96.81 216 LEU B C 1
ATOM 5355 O O . LEU B 1 216 ? -15.008 6.492 -5.066 1 96.81 216 LEU B O 1
ATOM 5359 N N . THR B 1 217 ? -15.422 8.664 -5.488 1 96.44 217 THR B N 1
ATOM 5360 C CA . THR B 1 217 ? -16.75 8.469 -6.055 1 96.44 217 THR B CA 1
ATOM 5361 C C . THR B 1 217 ? -16.703 8.516 -7.578 1 96.44 217 THR B C 1
ATOM 5363 O O . THR B 1 217 ? -17.672 8.133 -8.25 1 96.44 217 THR B O 1
ATOM 5366 N N . ASN B 1 218 ? -15.609 9.086 -8.062 1 94.88 218 ASN B N 1
ATOM 5367 C CA . ASN B 1 218 ? -15.484 9.359 -9.492 1 94.88 218 ASN B CA 1
ATOM 5368 C C . ASN B 1 218 ? -16.578 10.305 -9.984 1 94.88 218 ASN B C 1
ATOM 5370 O O . ASN B 1 218 ? -17.109 10.133 -11.086 1 94.88 218 ASN B O 1
ATOM 5374 N N . ARG B 1 219 ? -16.984 11.25 -9.07 1 93.75 219 ARG B N 1
ATOM 5375 C CA . ARG B 1 219 ? -17.969 12.297 -9.375 1 93.75 219 ARG B CA 1
ATOM 5376 C C . ARG B 1 219 ? -17.453 13.656 -8.914 1 93.75 219 ARG B C 1
ATOM 5378 O O . ARG B 1 219 ? -16.75 13.758 -7.914 1 93.75 219 ARG B O 1
ATOM 5385 N N . GLN B 1 220 ? -17.859 14.641 -9.633 1 93.31 220 GLN B N 1
ATOM 5386 C CA . GLN B 1 220 ? -17.578 16 -9.211 1 93.31 220 GLN B CA 1
ATOM 5387 C C . GLN B 1 220 ? -18.672 16.547 -8.305 1 93.31 220 GLN B C 1
ATOM 5389 O O . GLN B 1 220 ? -19.844 16.234 -8.492 1 93.31 220 GLN B O 1
ATOM 5394 N N . TYR B 1 221 ? -18.219 17.359 -7.328 1 91.81 221 TYR B N 1
ATOM 5395 C CA . TYR B 1 221 ? -19.156 17.984 -6.402 1 91.81 221 TYR B CA 1
ATOM 5396 C C . TYR B 1 221 ? -18.922 19.484 -6.316 1 91.81 221 TYR B C 1
ATOM 5398 O O . TYR B 1 221 ? -17.797 19.922 -6.086 1 91.81 221 TYR B O 1
ATOM 5406 N N . ASN B 1 222 ? -19.938 20.25 -6.52 1 85 222 ASN B N 1
ATOM 5407 C CA . ASN B 1 222 ? -19.828 21.688 -6.273 1 85 222 ASN B CA 1
ATOM 5408 C C . ASN B 1 222 ? -20.031 22.016 -4.797 1 85 222 ASN B C 1
ATOM 5410 O O . ASN B 1 222 ? -19.438 22.969 -4.285 1 85 222 ASN B O 1
ATOM 5414 N N . SER B 1 223 ? -20.891 21.297 -4.27 1 90 223 SER B N 1
ATOM 5415 C CA . SER B 1 223 ? -21.203 21.406 -2.85 1 90 223 SER B CA 1
ATOM 5416 C C . SER B 1 223 ? -21.781 20.109 -2.299 1 90 223 SER B C 1
ATOM 5418 O O . SER B 1 223 ? -22.203 19.234 -3.061 1 90 223 SER B O 1
ATOM 5420 N N . ILE B 1 224 ? -21.641 20.016 -1.027 1 93.69 224 ILE B N 1
ATOM 5421 C CA . ILE B 1 224 ? -22.281 18.891 -0.357 1 93.69 224 ILE B CA 1
ATOM 5422 C C . ILE B 1 224 ? -23.125 19.391 0.807 1 93.69 224 ILE B C 1
ATOM 5424 O O . ILE B 1 224 ? -22.984 20.547 1.234 1 93.69 224 ILE B O 1
ATOM 5428 N N . GLN B 1 225 ? -24.031 18.516 1.196 1 94.44 225 GLN B N 1
ATOM 5429 C CA . GLN B 1 225 ? -24.922 18.922 2.293 1 94.44 225 GLN B CA 1
ATOM 5430 C C . GLN B 1 225 ? -24.156 18.922 3.623 1 94.44 225 GLN B C 1
ATOM 5432 O O . GLN B 1 225 ? -23.375 18.031 3.898 1 94.44 225 GLN B O 1
ATOM 5437 N N . GLY B 1 226 ? -24.391 20.031 4.398 1 94.06 226 GLY B N 1
ATOM 5438 C CA . GLY B 1 226 ? -23.766 20.125 5.711 1 94.06 226 GLY B CA 1
ATOM 5439 C C . GLY B 1 226 ? -24.562 19.438 6.801 1 94.06 226 GLY B C 1
ATOM 5440 O O . GLY B 1 226 ? -25.625 18.875 6.539 1 94.06 226 GLY B O 1
ATOM 5441 N N . ILE B 1 227 ? -24 19.406 8.031 1 93 227 ILE B N 1
ATOM 5442 C CA . ILE B 1 227 ? -24.672 18.781 9.164 1 93 227 ILE B CA 1
ATOM 5443 C C . ILE B 1 227 ? -25.078 19.844 10.18 1 93 227 ILE B C 1
ATOM 5445 O O . ILE B 1 227 ? -24.328 20.781 10.461 1 93 227 ILE B O 1
ATOM 5449 N N . VAL B 1 228 ? -26.281 19.719 10.688 1 91.19 228 VAL B N 1
ATOM 5450 C CA . VAL B 1 228 ? -26.812 20.719 11.602 1 91.19 228 VAL B CA 1
ATOM 5451 C C . VAL B 1 228 ? -26.188 20.547 12.984 1 91.19 228 VAL B C 1
ATOM 5453 O O . VAL B 1 228 ? -25.797 19.438 13.359 1 91.19 228 VAL B O 1
ATOM 5456 N N . HIS B 1 229 ? -26.109 21.625 13.688 1 89.25 229 HIS B N 1
ATOM 5457 C CA . HIS B 1 229 ? -25.516 21.609 15.016 1 89.25 229 HIS B CA 1
ATOM 5458 C C . HIS B 1 229 ? -26.453 20.984 16.047 1 89.25 229 HIS B C 1
ATOM 5460 O O . HIS B 1 229 ? -26.047 20.688 17.172 1 89.25 229 HIS B O 1
ATOM 5466 N N . THR B 1 230 ? -27.703 20.688 15.703 1 88.69 230 THR B N 1
ATOM 5467 C CA . THR B 1 230 ? -28.688 20.141 16.625 1 88.69 230 THR B CA 1
ATOM 5468 C C . THR B 1 230 ? -28.625 18.609 16.641 1 88.69 230 THR B C 1
ATOM 5470 O O . THR B 1 230 ? -29.406 17.953 17.312 1 88.69 230 THR B O 1
ATOM 5473 N N . LEU B 1 231 ? -27.75 18.031 15.797 1 92.75 231 LEU B N 1
ATOM 5474 C CA . LEU B 1 231 ? -27.516 16.609 15.906 1 92.75 231 LEU B CA 1
ATOM 5475 C C . LEU B 1 231 ? -27.25 16.203 17.359 1 92.75 231 LEU B C 1
ATOM 5477 O O . LEU B 1 231 ? -26.375 16.781 18.016 1 92.75 231 LEU B O 1
ATOM 5481 N N . PRO B 1 232 ? -28.047 15.258 17.844 1 93.81 232 PRO B N 1
ATOM 5482 C CA . PRO B 1 232 ? -27.844 14.844 19.234 1 93.81 232 PRO B CA 1
ATOM 5483 C C . PRO B 1 232 ? -26.484 14.172 19.453 1 93.81 232 PRO B C 1
ATOM 5485 O O . PRO B 1 232 ? -26.094 13.297 18.672 1 93.81 232 PRO B O 1
ATOM 5488 N N . VAL B 1 233 ? -25.75 14.586 20.422 1 97.06 233 VAL B N 1
ATOM 5489 C CA . VAL B 1 233 ? -24.484 13.984 20.828 1 97.06 233 VAL B CA 1
ATOM 5490 C C . VAL B 1 233 ? -24.688 13.141 22.078 1 97.06 233 VAL B C 1
ATOM 5492 O O . VAL B 1 233 ? -24.719 13.664 23.203 1 97.06 233 VAL B O 1
ATOM 5495 N N . LEU B 1 234 ? -24.859 11.844 21.844 1 97 234 LEU B N 1
ATOM 5496 C CA . LEU B 1 234 ? -25.25 10.922 22.906 1 97 234 LEU B CA 1
ATOM 5497 C C . LEU B 1 234 ? -24.234 9.797 23.047 1 97 234 LEU B C 1
ATOM 5499 O O . LEU B 1 234 ? -23.531 9.469 22.094 1 97 234 LEU B O 1
ATOM 5503 N N . PRO B 1 235 ? -24.094 9.258 24.312 1 97.38 235 PRO B N 1
ATOM 5504 C CA . PRO B 1 235 ? -23.234 8.078 24.469 1 97.38 235 PRO B CA 1
ATOM 5505 C C . PRO B 1 235 ? -23.703 6.891 23.641 1 97.38 235 PRO B C 1
ATOM 5507 O O . PRO B 1 235 ? -24.859 6.859 23.203 1 97.38 235 PRO B O 1
ATOM 5510 N N . PRO B 1 236 ? -22.797 5.961 23.453 1 97.31 236 PRO B N 1
ATOM 5511 C CA . PRO B 1 236 ? -23.203 4.785 22.688 1 97.31 236 PRO B CA 1
ATOM 5512 C C . PRO B 1 236 ? -24.312 3.986 23.359 1 97.31 236 PRO B C 1
ATOM 5514 O O . PRO B 1 236 ? -24.406 3.977 24.594 1 97.31 236 PRO B O 1
ATOM 5517 N N . ALA B 1 237 ? -25.172 3.307 22.562 1 94.81 237 ALA B N 1
ATOM 5518 C CA . ALA B 1 237 ? -26.25 2.465 23.094 1 94.81 237 ALA B CA 1
ATOM 5519 C C . ALA B 1 237 ? -26.016 0.999 22.734 1 94.81 237 ALA B C 1
ATOM 5521 O O . ALA B 1 237 ? -26.031 0.624 21.562 1 94.81 237 ALA B O 1
ATOM 5522 N N . PRO B 1 238 ? -25.906 0.175 23.719 1 96.25 238 PRO B N 1
ATOM 5523 C CA . PRO B 1 238 ? -25.812 0.456 25.156 1 96.25 238 PRO B CA 1
ATOM 5524 C C . PRO B 1 238 ? -24.5 1.126 25.547 1 96.25 238 PRO B C 1
ATOM 5526 O O . PRO B 1 238 ? -23.516 1.029 24.812 1 96.25 238 PRO B O 1
ATOM 5529 N N . ASN B 1 239 ? -24.516 1.804 26.609 1 98 239 ASN B N 1
ATOM 5530 C CA . ASN B 1 239 ? -23.281 2.395 27.094 1 98 239 ASN B CA 1
ATOM 5531 C C . ASN B 1 239 ? -22.516 1.437 28.016 1 98 239 ASN B C 1
ATOM 5533 O O . ASN B 1 239 ? -22.312 1.731 29.188 1 98 239 ASN B O 1
ATOM 5537 N N . ASP B 1 240 ? -22.156 0.336 27.453 1 98 240 ASP B N 1
ATOM 5538 C CA . ASP B 1 240 ? -21.453 -0.764 28.109 1 98 240 ASP B CA 1
ATOM 5539 C C . ASP B 1 240 ? -20.391 -1.365 27.188 1 98 240 ASP B C 1
ATOM 5541 O O . ASP B 1 240 ? -20.719 -2.053 26.219 1 98 240 ASP B O 1
ATOM 5545 N N . ALA B 1 241 ? -19.219 -1.087 27.625 1 98.12 241 ALA B N 1
ATOM 5546 C CA . ALA B 1 241 ? -18.109 -1.546 26.797 1 98.12 241 ALA B CA 1
ATOM 5547 C C . ALA B 1 241 ? -18.141 -3.062 26.641 1 98.12 241 ALA B C 1
ATOM 5549 O O . ALA B 1 241 ? -17.797 -3.58 25.562 1 98.12 241 ALA B O 1
ATOM 5550 N N . LYS B 1 242 ? -18.484 -3.793 27.641 1 98.25 242 LYS B N 1
ATOM 5551 C CA . LYS B 1 242 ? -18.531 -5.25 27.594 1 98.25 242 LYS B CA 1
ATOM 5552 C C . LYS B 1 242 ? -19.516 -5.746 26.531 1 98.25 242 LYS B C 1
ATOM 5554 O O . LYS B 1 242 ? -19.234 -6.703 25.812 1 98.25 242 LYS B O 1
ATOM 5559 N N . ALA B 1 243 ? -20.688 -5.121 26.484 1 98.44 243 ALA B N 1
ATOM 5560 C CA . ALA B 1 243 ? -21.703 -5.492 25.5 1 98.44 243 ALA B CA 1
ATOM 5561 C C . ALA B 1 243 ? -21.172 -5.305 24.078 1 98.44 243 ALA B C 1
ATOM 5563 O O . ALA B 1 243 ? -21.422 -6.137 23.203 1 98.44 243 ALA B O 1
ATOM 5564 N N . TRP B 1 244 ? -20.469 -4.258 23.828 1 98.62 244 TRP B N 1
ATOM 5565 C CA . TRP B 1 244 ? -19.906 -3.982 22.516 1 98.62 244 TRP B CA 1
ATOM 5566 C C . TRP B 1 244 ? -18.812 -4.98 22.156 1 98.62 244 TRP B C 1
ATOM 5568 O O . TRP B 1 244 ? -18.719 -5.434 21.016 1 98.62 244 TRP B O 1
ATOM 5578 N N . VAL B 1 245 ? -17.984 -5.305 23.125 1 98.69 245 VAL B N 1
ATOM 5579 C CA . VAL B 1 245 ? -16.922 -6.273 22.906 1 98.69 245 VAL B CA 1
ATOM 5580 C C . VAL B 1 245 ? -17.516 -7.637 22.562 1 98.69 245 VAL B C 1
ATOM 5582 O O . VAL B 1 245 ? -17.016 -8.336 21.688 1 98.69 245 VAL B O 1
ATOM 5585 N N . GLU B 1 246 ? -18.594 -8.055 23.266 1 98.44 246 GLU B N 1
ATOM 5586 C CA . GLU B 1 246 ? -19.25 -9.312 22.969 1 98.44 246 GLU B CA 1
ATOM 5587 C C . GLU B 1 246 ? -19.828 -9.32 21.562 1 98.44 246 GLU B C 1
ATOM 5589 O O . GLU B 1 246 ? -19.719 -10.312 20.844 1 98.44 246 GLU B O 1
ATOM 5594 N N . THR B 1 247 ? -20.438 -8.227 21.219 1 98.5 247 THR B N 1
ATOM 5595 C CA . THR B 1 247 ? -20.969 -8.094 19.859 1 98.5 247 THR B CA 1
ATOM 5596 C C . THR B 1 247 ? -19.844 -8.203 18.828 1 98.5 247 THR B C 1
ATOM 5598 O O . THR B 1 247 ? -19.984 -8.883 17.812 1 98.5 247 THR B O 1
ATOM 5601 N N . ALA B 1 248 ? -18.688 -7.52 19.031 1 98.75 248 ALA B N 1
ATOM 5602 C CA . ALA B 1 248 ? -17.531 -7.574 18.141 1 98.75 248 ALA B CA 1
ATOM 5603 C C . ALA B 1 248 ? -17 -9 18.016 1 98.75 248 ALA B C 1
ATOM 5605 O O . ALA B 1 248 ? -16.609 -9.422 16.922 1 98.75 248 ALA B O 1
ATOM 5606 N N . GLY B 1 249 ? -17.016 -9.695 19.156 1 98.06 249 GLY B N 1
ATOM 5607 C CA . GLY B 1 249 ? -16.578 -11.078 19.125 1 98.06 249 GLY B CA 1
ATOM 5608 C C . GLY B 1 249 ? -17.422 -11.953 18.219 1 98.06 249 GLY B C 1
ATOM 5609 O O . GLY B 1 249 ? -16.922 -12.906 17.609 1 98.06 249 GLY B O 1
ATOM 5610 N N . ARG B 1 250 ? -18.688 -11.57 18.031 1 97.56 250 ARG B N 1
ATOM 5611 C CA . ARG B 1 250 ? -19.641 -12.391 17.281 1 97.56 250 ARG B CA 1
ATOM 5612 C C . ARG B 1 250 ? -19.75 -11.914 15.836 1 97.56 250 ARG B C 1
ATOM 5614 O O . ARG B 1 250 ? -20.062 -12.703 14.938 1 97.56 250 ARG B O 1
ATOM 5621 N N . GLN B 1 251 ? -19.453 -10.609 15.609 1 98.12 251 GLN B N 1
ATOM 5622 C CA . GLN B 1 251 ? -19.922 -10.07 14.336 1 98.12 251 GLN B CA 1
ATOM 5623 C C . GLN B 1 251 ? -18.781 -9.398 13.578 1 98.12 251 GLN B C 1
ATOM 5625 O O . GLN B 1 251 ? -18.906 -9.062 12.398 1 98.12 251 GLN B O 1
ATOM 5630 N N . ASN B 1 252 ? -17.594 -9.141 14.289 1 98.69 252 ASN B N 1
ATOM 5631 C CA . ASN B 1 252 ? -16.484 -8.523 13.578 1 98.69 252 ASN B CA 1
ATOM 5632 C C . ASN B 1 252 ? -16.047 -9.367 12.383 1 98.69 252 ASN B C 1
ATOM 5634 O O . ASN B 1 252 ? -15.664 -10.531 12.547 1 98.69 252 ASN B O 1
ATOM 5638 N N . LEU B 1 253 ? -16.062 -8.781 11.219 1 98.81 253 LEU B N 1
ATOM 5639 C CA . LEU B 1 253 ? -15.891 -9.516 9.969 1 98.81 253 LEU B CA 1
ATOM 5640 C C . LEU B 1 253 ? -14.477 -10.062 9.852 1 98.81 253 LEU B C 1
ATOM 5642 O O . LEU B 1 253 ? -14.273 -11.164 9.344 1 98.81 253 LEU B O 1
ATOM 5646 N N . ASN B 1 254 ? -13.453 -9.305 10.344 1 98.56 254 ASN B N 1
ATOM 5647 C CA . ASN B 1 254 ? -12.078 -9.781 10.289 1 98.56 254 ASN B CA 1
ATOM 5648 C C . ASN B 1 254 ? -11.852 -10.961 11.227 1 98.56 254 ASN B C 1
ATOM 5650 O O . ASN B 1 254 ? -11.109 -11.891 10.898 1 98.56 254 ASN B O 1
ATOM 5654 N N . LEU B 1 255 ? -12.492 -10.914 12.336 1 98.5 255 LEU B N 1
ATOM 5655 C CA . LEU B 1 255 ? -12.391 -12.016 13.281 1 98.5 255 LEU B CA 1
ATOM 5656 C C . LEU B 1 255 ? -13.078 -13.266 12.742 1 98.5 255 LEU B C 1
ATOM 5658 O O . LEU B 1 255 ? -12.523 -14.367 12.82 1 98.5 255 LEU B O 1
ATOM 5662 N N . LEU B 1 256 ? -14.25 -13.117 12.148 1 98.62 256 LEU B N 1
ATOM 5663 C CA . LEU B 1 256 ? -14.953 -14.234 11.523 1 98.62 256 LEU B CA 1
ATOM 5664 C C . LEU B 1 256 ? -14.117 -14.852 10.406 1 98.62 256 LEU B C 1
ATOM 5666 O O . LEU B 1 256 ? -14.047 -16.078 10.281 1 98.62 256 LEU B O 1
ATOM 5670 N N . ALA B 1 257 ? -13.461 -13.969 9.609 1 98.75 257 ALA B N 1
ATOM 5671 C CA . ALA B 1 257 ? -12.602 -14.453 8.539 1 98.75 257 ALA B CA 1
ATOM 5672 C C . ALA B 1 257 ? -11.43 -15.266 9.094 1 98.75 257 ALA B C 1
ATOM 5674 O O . ALA B 1 257 ? -11.039 -16.281 8.516 1 98.75 257 ALA B O 1
ATOM 5675 N N . SER B 1 258 ? -10.875 -14.836 10.242 1 98.62 258 SER B N 1
ATOM 5676 C CA . SER B 1 258 ? -9.734 -15.523 10.852 1 98.62 258 SER B CA 1
ATOM 5677 C C . 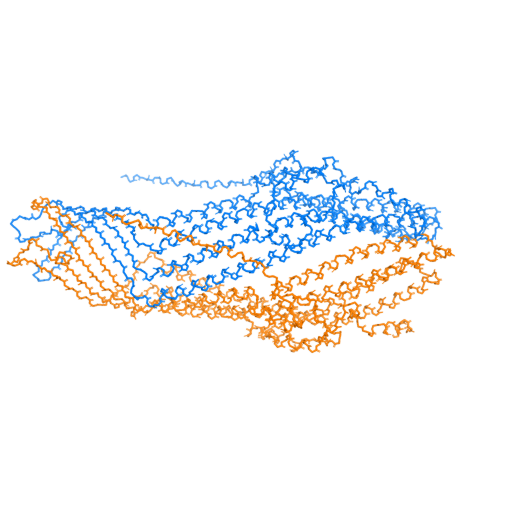SER B 1 258 ? -10.125 -16.906 11.344 1 98.62 258 SER B C 1
ATOM 5679 O O . SER B 1 258 ? -9.297 -17.828 11.367 1 98.62 258 SER B O 1
ATOM 5681 N N . ASN B 1 259 ? -11.438 -17.141 11.742 1 98.69 259 ASN B N 1
ATOM 5682 C CA . ASN B 1 259 ? -11.922 -18.469 12.102 1 98.69 259 ASN B CA 1
ATOM 5683 C C . ASN B 1 259 ? -11.828 -19.438 10.93 1 98.69 259 ASN B C 1
ATOM 5685 O O . ASN B 1 259 ? -11.445 -20.594 11.109 1 98.69 259 ASN B O 1
ATOM 5689 N N . TYR B 1 260 ? -12.148 -18.891 9.797 1 98.75 260 TYR B N 1
ATOM 5690 C CA . TYR B 1 260 ? -12.102 -19.766 8.625 1 98.75 260 TYR B CA 1
ATOM 5691 C C . TYR B 1 260 ? -10.656 -20.016 8.195 1 98.75 260 TYR B C 1
ATOM 5693 O O . TYR B 1 260 ? -10.352 -21.062 7.621 1 98.75 260 TYR B O 1
ATOM 5701 N N . ALA B 1 261 ? -9.727 -19.078 8.484 1 98.75 261 ALA B N 1
ATOM 5702 C CA . ALA B 1 261 ? -8.305 -19.344 8.266 1 98.75 261 ALA B CA 1
ATOM 5703 C C . ALA B 1 261 ? -7.828 -20.516 9.102 1 98.75 261 ALA B C 1
ATOM 5705 O O . ALA B 1 261 ? -7.066 -21.359 8.617 1 98.75 261 ALA B O 1
ATOM 5706 N N . VAL B 1 262 ? -8.305 -20.625 10.344 1 98.88 262 VAL B N 1
ATOM 5707 C CA . VAL B 1 262 ? -7.957 -21.734 11.219 1 98.88 262 VAL B CA 1
ATOM 5708 C C . VAL B 1 262 ? -8.57 -23.031 10.688 1 98.88 262 VAL B C 1
ATOM 5710 O O . VAL B 1 262 ? -7.902 -24.062 10.641 1 98.88 262 VAL B O 1
ATOM 5713 N N . THR B 1 263 ? -9.812 -22.969 10.234 1 98.88 263 THR B N 1
ATOM 5714 C CA . THR B 1 263 ? -10.477 -24.141 9.672 1 98.88 263 THR B CA 1
ATOM 5715 C C . THR B 1 263 ? -9.734 -24.625 8.438 1 98.88 263 THR B C 1
ATOM 5717 O O . THR B 1 263 ? -9.555 -25.844 8.258 1 98.88 263 THR B O 1
ATOM 5720 N N . ALA B 1 264 ? -9.273 -23.656 7.602 1 98.88 264 ALA B N 1
ATOM 5721 C CA . ALA B 1 264 ? -8.508 -24.031 6.418 1 98.88 264 ALA B CA 1
ATOM 5722 C C . ALA B 1 264 ? -7.203 -24.719 6.809 1 98.88 264 ALA B C 1
ATOM 5724 O O . ALA B 1 264 ? -6.812 -25.719 6.199 1 98.88 264 ALA B O 1
ATOM 5725 N N . ALA B 1 265 ? -6.562 -24.219 7.828 1 98.88 265 ALA B N 1
ATOM 5726 C CA . ALA B 1 265 ? -5.316 -24.828 8.297 1 98.88 265 ALA B CA 1
ATOM 5727 C C . ALA B 1 265 ? -5.559 -26.219 8.867 1 98.88 265 ALA B C 1
ATOM 5729 O O . ALA B 1 265 ? -4.734 -27.109 8.695 1 98.88 265 ALA B O 1
ATOM 5730 N N . GLU B 1 266 ? -6.699 -26.438 9.57 1 98.88 266 GLU B N 1
ATOM 5731 C CA . GLU B 1 266 ? -7.074 -27.75 10.086 1 98.88 266 GLU B CA 1
ATOM 5732 C C . GLU B 1 266 ? -7.258 -28.766 8.953 1 98.88 266 GLU B C 1
ATOM 5734 O O . GLU B 1 266 ? -6.773 -29.891 9.039 1 98.88 266 GLU B O 1
ATOM 5739 N N . GLU B 1 267 ? -7.914 -28.266 7.938 1 98.88 267 GLU B N 1
ATOM 5740 C CA . GLU B 1 267 ? -8.141 -29.141 6.797 1 98.88 267 GLU B CA 1
ATOM 5741 C C . GLU B 1 267 ? -6.84 -29.422 6.051 1 98.88 267 GLU B C 1
ATOM 5743 O O . GLU B 1 267 ? -6.633 -30.531 5.539 1 98.88 267 GLU B O 1
ATOM 5748 N N . THR B 1 268 ? -5.945 -28.453 5.98 1 98.88 268 THR B N 1
ATOM 5749 C CA . THR B 1 268 ? -4.641 -28.656 5.363 1 98.88 268 THR B CA 1
ATOM 5750 C C . THR B 1 268 ? -3.82 -29.672 6.152 1 98.88 268 THR B C 1
ATOM 5752 O O . THR B 1 268 ? -3.1 -30.484 5.57 1 98.88 268 THR B O 1
ATOM 5755 N N . LEU B 1 269 ? -3.926 -29.656 7.5 1 98.88 269 LEU B N 1
ATOM 5756 C CA . LEU B 1 269 ? -3.27 -30.656 8.336 1 98.88 269 LEU B CA 1
ATOM 5757 C C . LEU B 1 269 ? -3.781 -32.062 8.008 1 98.88 269 LEU B C 1
ATOM 5759 O O . LEU B 1 269 ? -2.994 -33 7.867 1 98.88 269 LEU B O 1
ATOM 5763 N N . ARG B 1 270 ? -5.043 -32.156 7.82 1 98.88 270 ARG B N 1
ATOM 5764 C CA . ARG B 1 270 ? -5.617 -33.469 7.457 1 98.88 270 ARG B CA 1
ATOM 5765 C C . ARG B 1 270 ? -5.141 -33.906 6.078 1 98.88 270 ARG B C 1
ATOM 5767 O O . ARG B 1 270 ? -4.898 -35.094 5.852 1 98.88 270 ARG B O 1
ATOM 5774 N N . GLN B 1 271 ? -5.031 -32.906 5.188 1 98.75 271 GLN B N 1
ATOM 5775 C CA . GLN B 1 271 ? -4.508 -33.188 3.855 1 98.75 271 GLN B CA 1
ATOM 5776 C C . GLN B 1 271 ? -3.084 -33.719 3.928 1 98.75 271 GLN B C 1
ATOM 5778 O O . GLN B 1 271 ? -2.758 -34.719 3.262 1 98.75 271 GLN B O 1
ATOM 5783 N N . ARG B 1 272 ? -2.244 -33.125 4.734 1 98.69 272 ARG B N 1
ATOM 5784 C CA . ARG B 1 272 ? -0.856 -33.562 4.859 1 98.69 272 ARG B CA 1
ATOM 5785 C C . ARG B 1 272 ? -0.767 -34.938 5.52 1 98.69 272 ARG B C 1
ATOM 5787 O O . ARG B 1 272 ? 0.061 -35.75 5.137 1 98.69 272 ARG B O 1
ATOM 5794 N N . LYS B 1 273 ? -1.624 -35.219 6.516 1 98.62 273 LYS B N 1
ATOM 5795 C CA . LYS B 1 273 ? -1.676 -36.531 7.141 1 98.62 273 LYS B CA 1
ATOM 5796 C C . LYS B 1 273 ? -2.078 -37.594 6.137 1 98.62 273 LYS B C 1
ATOM 5798 O O . LYS B 1 273 ? -1.579 -38.719 6.188 1 98.62 273 LYS B O 1
ATOM 5803 N N . ALA B 1 274 ? -2.906 -37.156 5.25 1 98.56 274 ALA B N 1
ATOM 5804 C CA . ALA B 1 274 ? -3.391 -38.094 4.234 1 98.56 274 ALA B CA 1
ATOM 5805 C C . ALA B 1 274 ? -2.273 -38.469 3.275 1 98.56 274 ALA B C 1
ATOM 5807 O O . ALA B 1 274 ? -2.398 -39.438 2.533 1 98.56 274 ALA B O 1
ATOM 5808 N N . GLY B 1 275 ? -1.126 -37.781 3.363 1 97.81 275 GLY B N 1
ATOM 5809 C CA . GLY B 1 275 ? 0.033 -38.156 2.564 1 97.81 275 GLY B CA 1
ATOM 5810 C C . GLY B 1 275 ? 0.567 -39.531 2.891 1 97.81 275 GLY B C 1
ATOM 5811 O O . GLY B 1 275 ? 1.275 -40.156 2.082 1 97.81 275 GLY B O 1
ATOM 5812 N N . HIS B 1 276 ? 0.155 -40.188 4.07 1 97.75 276 HIS B N 1
ATOM 5813 C CA . HIS B 1 276 ? 0.571 -41.531 4.473 1 97.75 276 HIS B CA 1
ATOM 5814 C C . HIS B 1 276 ? -0.399 -42.594 3.955 1 97.75 276 HIS B C 1
ATOM 5816 O O . HIS B 1 276 ? -0.11 -43.781 4.016 1 97.75 276 HIS B O 1
ATOM 5822 N N . LEU B 1 277 ? -1.523 -42.156 3.375 1 98.38 277 LEU B N 1
ATOM 5823 C CA . LEU B 1 277 ? -2.559 -43.125 2.977 1 98.38 277 LEU B CA 1
ATOM 5824 C C . LEU B 1 277 ? -2.354 -43.562 1.535 1 98.38 277 LEU B C 1
ATOM 5826 O O . LEU B 1 277 ? -1.776 -42.844 0.726 1 98.38 277 LEU B O 1
ATOM 5830 N N . PRO B 1 278 ? -2.807 -44.781 1.21 1 98.06 278 PRO B N 1
ATOM 5831 C CA . PRO B 1 278 ? -2.777 -45.219 -0.193 1 98.06 278 PRO B CA 1
ATOM 5832 C C . PRO B 1 278 ? -3.725 -44.406 -1.072 1 98.06 278 PRO B C 1
ATOM 5834 O O . PRO B 1 278 ? -4.605 -43.688 -0.559 1 98.06 278 PRO B O 1
ATOM 5837 N N . THR B 1 279 ? -3.473 -44.344 -2.299 1 98.12 279 THR B N 1
ATOM 5838 C CA . THR B 1 279 ? -4.391 -43.781 -3.283 1 98.12 279 THR B CA 1
ATOM 5839 C C . THR B 1 279 ? -4.867 -44.875 -4.258 1 98.12 279 THR B C 1
ATOM 5841 O O . THR B 1 279 ? -4.145 -45.812 -4.531 1 98.12 279 THR B O 1
ATOM 5844 N N . LEU B 1 280 ? -6.16 -44.781 -4.668 1 98.69 280 LEU B N 1
ATOM 5845 C CA . LEU B 1 280 ? -6.762 -45.719 -5.594 1 98.69 280 LEU B CA 1
ATOM 5846 C C . LEU B 1 280 ? -7.414 -45 -6.77 1 98.69 280 LEU B C 1
ATOM 5848 O O . LEU B 1 280 ? -8.227 -44.094 -6.574 1 98.69 280 LEU B O 1
ATOM 5852 N N . ASP B 1 281 ? -7.02 -45.344 -7.965 1 98.25 281 ASP B N 1
ATOM 5853 C CA . ASP B 1 281 ? -7.594 -44.781 -9.18 1 98.25 281 ASP B CA 1
ATOM 5854 C C . ASP B 1 281 ? -8.125 -45.875 -10.102 1 98.25 281 ASP B C 1
ATOM 5856 O O . ASP B 1 281 ? -7.586 -46.969 -10.133 1 98.25 281 ASP B O 1
ATOM 5860 N N . ALA B 1 282 ? -9.25 -45.594 -10.82 1 98.75 282 ALA B N 1
ATOM 5861 C CA . ALA B 1 282 ? -9.688 -46.375 -11.961 1 98.75 282 ALA B CA 1
ATOM 5862 C C . ALA B 1 282 ? -9.102 -45.844 -13.266 1 98.75 282 ALA B C 1
ATOM 5864 O O . ALA B 1 282 ? -9.117 -44.625 -13.508 1 98.75 282 ALA B O 1
ATOM 5865 N N . VAL B 1 283 ? -8.484 -46.688 -14.016 1 98.06 283 VAL B N 1
ATOM 5866 C CA . VAL B 1 283 ? -7.859 -46.281 -15.258 1 98.06 283 VAL B CA 1
ATOM 5867 C C . VAL B 1 283 ? -8.43 -47.062 -16.422 1 98.06 283 VAL B C 1
ATOM 5869 O O . VAL B 1 283 ? -8.688 -48.281 -16.297 1 98.06 283 VAL B O 1
ATOM 5872 N N . ALA B 1 284 ? -8.758 -46.406 -17.484 1 98.38 284 ALA B N 1
ATOM 5873 C CA . ALA B 1 284 ? -9.164 -47 -18.75 1 98.38 284 ALA B CA 1
ATOM 5874 C C . ALA B 1 284 ? -8.375 -46.406 -19.922 1 98.38 284 ALA B C 1
ATOM 5876 O O . ALA B 1 284 ? -8.18 -45.188 -19.984 1 98.38 284 ALA B O 1
ATOM 5877 N N . GLN B 1 285 ? -7.781 -47.25 -20.734 1 97.94 285 GLN B N 1
ATOM 5878 C CA . GLN B 1 285 ? -7.012 -46.812 -21.906 1 97.94 285 GLN B CA 1
ATOM 5879 C C . GLN B 1 285 ? -7.402 -47.594 -23.156 1 97.94 285 GLN B C 1
ATOM 5881 O O . GLN B 1 285 ? -7.617 -48.812 -23.094 1 97.94 285 GLN B O 1
ATOM 5886 N N . TYR B 1 286 ? -7.691 -46.938 -24.203 1 98.12 286 TYR B N 1
ATOM 5887 C CA . TYR B 1 286 ? -7.855 -47.531 -25.531 1 98.12 286 TYR B CA 1
ATOM 5888 C C . TYR B 1 286 ? -6.75 -47.062 -26.469 1 98.12 286 TYR B C 1
ATOM 5890 O O . TYR B 1 286 ? -6.508 -45.875 -26.609 1 98.12 286 TYR B O 1
ATOM 5898 N N . GLU B 1 287 ? -6.016 -47.938 -27.031 1 97.12 287 GLU B N 1
ATOM 5899 C CA . GLU B 1 287 ? -4.938 -47.625 -27.953 1 97.12 287 GLU B CA 1
ATOM 5900 C C . GLU B 1 287 ? -5.105 -48.375 -29.266 1 97.12 287 GLU B C 1
ATOM 5902 O O . GLU B 1 287 ? -5.492 -49.531 -29.266 1 97.12 287 GLU B O 1
ATOM 5907 N N . LYS B 1 288 ? -4.953 -47.719 -30.375 1 97.56 288 LYS B N 1
ATOM 5908 C CA . LYS B 1 288 ? -5 -48.312 -31.703 1 97.56 288 LYS B CA 1
ATOM 5909 C C . LYS B 1 288 ? -3.859 -47.812 -32.562 1 97.56 288 LYS B C 1
ATOM 5911 O O . LYS B 1 288 ? -3.496 -46.656 -32.531 1 97.56 288 LYS B O 1
ATOM 5916 N N . GLY B 1 289 ? -3.25 -48.719 -33.344 1 96.25 289 GLY B N 1
ATOM 5917 C CA . GLY B 1 289 ? -2.164 -48.375 -34.25 1 96.25 289 GLY B CA 1
ATOM 5918 C C . GLY B 1 289 ? -1.758 -49.531 -35.156 1 96.25 289 GLY B C 1
ATOM 5919 O O . GLY B 1 289 ? -2.404 -50.562 -35.156 1 96.25 289 GLY B O 1
ATOM 5920 N N . ASP B 1 290 ? -0.853 -49.281 -36.031 1 94.31 290 ASP B N 1
ATOM 5921 C CA . ASP B 1 290 ? -0.358 -50.375 -36.875 1 94.31 290 ASP B CA 1
ATOM 5922 C C . ASP B 1 290 ? 0.353 -51.438 -36.031 1 94.31 290 ASP B C 1
ATOM 5924 O O . ASP B 1 290 ? 0.694 -51.188 -34.875 1 94.31 290 ASP B O 1
ATOM 5928 N N . ASN B 1 291 ? 0.506 -52.594 -36.562 1 90.69 291 ASN B N 1
ATOM 5929 C CA . ASN B 1 291 ? 1.024 -53.719 -35.812 1 90.69 291 ASN B CA 1
ATOM 5930 C C . ASN B 1 291 ? 2.391 -53.438 -35.219 1 90.69 291 ASN B C 1
ATOM 5932 O O . ASN B 1 291 ? 2.654 -53.781 -34.062 1 90.69 291 ASN B O 1
ATOM 5936 N N . ASP B 1 292 ? 3.246 -52.625 -35.844 1 87.94 292 ASP B N 1
ATOM 5937 C CA . ASP B 1 292 ? 4.57 -52.312 -35.344 1 87.94 292 ASP B CA 1
ATOM 5938 C C . ASP B 1 292 ? 4.48 -51.375 -34.125 1 87.94 292 ASP B C 1
ATOM 5940 O O . ASP B 1 292 ? 5.273 -51.5 -33.188 1 87.94 292 ASP B O 1
ATOM 5944 N N . ALA B 1 293 ? 3.492 -50.594 -34.156 1 89.25 293 ALA B N 1
ATOM 5945 C CA . ALA B 1 293 ? 3.342 -49.594 -33.094 1 89.25 293 ALA B CA 1
ATOM 5946 C C . ALA B 1 293 ? 2.963 -50.25 -31.781 1 89.25 293 ALA B C 1
ATOM 5948 O O . ALA B 1 293 ? 3.25 -49.719 -30.719 1 89.25 293 ALA B O 1
ATOM 5949 N N . LEU B 1 294 ? 2.322 -51.344 -31.906 1 91.44 294 LEU B N 1
ATOM 5950 C CA . LEU B 1 294 ? 1.85 -51.969 -30.672 1 91.44 294 LEU B CA 1
ATOM 5951 C C . LEU B 1 294 ? 2.625 -53.25 -30.391 1 91.44 294 LEU B C 1
ATOM 5953 O O . LEU B 1 294 ? 2.109 -54.156 -29.75 1 91.44 294 LEU B O 1
ATOM 5957 N N . GLY B 1 295 ? 3.783 -53.406 -31.016 1 84.62 295 GLY B N 1
ATOM 5958 C CA . GLY B 1 295 ? 4.73 -54.438 -30.609 1 84.62 295 GLY B CA 1
ATOM 5959 C C . GLY B 1 295 ? 4.559 -55.75 -31.375 1 84.62 295 GLY B C 1
ATOM 5960 O O . GLY B 1 295 ? 5.188 -56.75 -31.047 1 84.62 295 GLY B O 1
ATOM 5961 N N . PHE B 1 296 ? 3.641 -55.75 -32.375 1 85.69 296 PHE B N 1
ATOM 5962 C CA . PHE B 1 296 ? 3.463 -56.938 -33.219 1 85.69 296 PHE B CA 1
ATOM 5963 C C . PHE B 1 296 ? 4.301 -56.812 -34.5 1 85.69 296 PHE B C 1
ATOM 5965 O O . PHE B 1 296 ? 3.77 -56.531 -35.562 1 85.69 296 PHE B O 1
ATOM 5972 N N . SER B 1 297 ? 5.535 -57.062 -34.281 1 83.25 297 SER B N 1
ATOM 5973 C CA . SER B 1 297 ? 6.5 -56.844 -35.344 1 83.25 297 SER B CA 1
ATOM 5974 C C . SER B 1 297 ? 6.75 -58.094 -36.156 1 83.25 297 SER B C 1
ATOM 5976 O O . SER B 1 297 ? 6.531 -59.219 -35.656 1 83.25 297 SER B O 1
ATOM 5978 N N . ASN B 1 298 ? 7.129 -57.906 -37.5 1 81.75 298 ASN B N 1
ATOM 5979 C CA . ASN B 1 298 ? 7.582 -58.969 -38.375 1 81.75 298 ASN B CA 1
ATOM 5980 C C . ASN B 1 298 ? 9.094 -58.906 -38.594 1 81.75 298 ASN B C 1
ATOM 5982 O O . ASN B 1 298 ? 9.703 -57.844 -38.5 1 81.75 298 ASN B O 1
ATOM 5986 N N . PRO B 1 299 ? 9.828 -60.031 -39.125 1 76.88 299 PRO B N 1
ATOM 5987 C CA . PRO B 1 299 ? 9.312 -61.375 -39.156 1 76.88 299 PRO B CA 1
ATOM 5988 C C . PRO B 1 299 ? 9.047 -61.938 -37.781 1 76.88 299 PRO B C 1
ATOM 5990 O O . PRO B 1 299 ? 9.656 -61.5 -36.781 1 76.88 299 PRO B O 1
ATOM 5993 N N . ASN B 1 300 ? 8.039 -62.625 -37.719 1 75.62 300 ASN B N 1
ATOM 5994 C CA . ASN B 1 300 ? 7.715 -63.375 -36.531 1 75.62 300 ASN B CA 1
ATOM 5995 C C . ASN B 1 300 ? 7.699 -64.875 -36.781 1 75.62 300 ASN B C 1
ATOM 5997 O O . ASN B 1 300 ? 8.047 -65.312 -37.875 1 75.62 300 ASN B O 1
ATOM 6001 N N . GLN B 1 301 ? 7.516 -65.688 -35.844 1 74.44 301 GLN B N 1
ATOM 6002 C CA . GLN B 1 301 ? 7.562 -67.125 -36 1 74.44 301 GLN B CA 1
ATOM 6003 C C . GLN B 1 301 ? 6.199 -67.688 -36.375 1 74.44 301 GLN B C 1
ATOM 6005 O O . GLN B 1 301 ? 5.988 -68.938 -36.375 1 74.44 301 GLN B O 1
ATOM 6010 N N . LEU B 1 302 ? 5.391 -66.812 -36.844 1 78.19 302 LEU B N 1
ATOM 6011 C CA . LEU B 1 302 ? 4.062 -67.25 -37.25 1 78.19 302 LEU B CA 1
ATOM 6012 C C . LEU B 1 302 ? 4.012 -67.5 -38.75 1 78.19 302 LEU B C 1
ATOM 6014 O O . LEU B 1 302 ? 4.754 -66.875 -39.531 1 78.19 302 LEU B O 1
ATOM 6018 N N . PRO B 1 303 ? 3.154 -68.438 -39.156 1 84.81 303 PRO B N 1
ATOM 6019 C CA . PRO B 1 303 ? 3.033 -68.75 -40.594 1 84.81 303 PRO B CA 1
ATOM 6020 C C . PRO B 1 303 ? 2.553 -67.562 -41.406 1 84.81 303 PRO B C 1
ATOM 6022 O O . PRO B 1 303 ? 2.922 -67.375 -42.562 1 84.81 303 PRO B O 1
ATOM 6025 N N . ILE B 1 304 ? 1.798 -66.625 -40.719 1 89.56 304 ILE B N 1
ATOM 6026 C CA . ILE B 1 304 ? 1.299 -65.375 -41.344 1 89.56 304 ILE B CA 1
ATOM 6027 C C . ILE B 1 304 ? 1.835 -64.188 -40.594 1 89.56 304 ILE B C 1
ATOM 6029 O O . ILE B 1 304 ? 1.627 -64 -39.406 1 89.56 304 ILE B O 1
ATOM 6033 N N . PRO B 1 305 ? 2.5 -63.375 -41.406 1 87.75 305 PRO B N 1
ATOM 6034 C CA . PRO B 1 305 ? 3.043 -62.188 -40.75 1 87.75 305 PRO B CA 1
ATOM 6035 C C . PRO B 1 305 ? 1.955 -61.219 -40.281 1 87.75 305 PRO B C 1
ATOM 6037 O O . PRO B 1 305 ? 0.833 -61.25 -40.781 1 87.75 305 PRO B O 1
ATOM 6040 N N . TYR B 1 306 ? 2.32 -60.5 -39.219 1 89.38 306 TYR B N 1
ATOM 6041 C CA . TYR B 1 306 ? 1.385 -59.5 -38.75 1 89.38 306 TYR B CA 1
ATOM 6042 C C . TYR B 1 306 ? 1.137 -58.438 -39.812 1 89.38 306 TYR B C 1
ATOM 6044 O O . TYR B 1 306 ? 2.053 -58.062 -40.562 1 89.38 306 TYR B O 1
ATOM 6052 N N . GLY B 1 307 ? -0.118 -57.938 -40.031 1 88.25 307 GLY B N 1
ATOM 6053 C CA . GLY B 1 307 ? -0.493 -56.844 -40.938 1 88.25 307 GLY B CA 1
ATOM 6054 C C . GLY B 1 307 ? -1.712 -56.062 -40.469 1 88.25 307 GLY B C 1
ATOM 6055 O O . GLY B 1 307 ? -2.525 -56.594 -39.688 1 88.25 307 GLY B O 1
ATOM 6056 N N . GLY B 1 308 ? -1.744 -54.812 -40.812 1 90.75 308 GLY B N 1
ATOM 6057 C CA . GLY B 1 308 ? -2.902 -54 -40.5 1 90.75 308 GLY B CA 1
ATOM 6058 C C . GLY B 1 308 ? -2.842 -53.406 -39.094 1 90.75 308 GLY B C 1
ATOM 6059 O O . GLY B 1 308 ? -1.758 -53.219 -38.531 1 90.75 308 GLY B O 1
ATOM 6060 N N . ASP B 1 309 ? -4.039 -53.062 -38.531 1 93.38 309 ASP B N 1
ATOM 6061 C CA . ASP B 1 309 ? -4.121 -52.344 -37.25 1 93.38 309 ASP B CA 1
ATOM 6062 C C . ASP B 1 309 ? -4.27 -53.312 -36.094 1 93.38 309 ASP B C 1
ATOM 6064 O O . ASP B 1 309 ? -4.785 -54.406 -36.25 1 93.38 309 ASP B O 1
ATOM 6068 N N . VAL B 1 310 ? -3.67 -52.906 -35 1 95.56 310 VAL B N 1
ATOM 6069 C CA . VAL B 1 310 ? -3.877 -53.562 -33.688 1 95.56 310 VAL B CA 1
ATOM 6070 C C . VAL B 1 310 ? -4.582 -52.594 -32.75 1 95.56 310 VAL B C 1
ATOM 6072 O O . VAL B 1 310 ? -4.293 -51.406 -32.719 1 95.56 310 VAL B O 1
ATOM 6075 N N . SER B 1 311 ? -5.637 -53.031 -31.984 1 96.19 311 SER B N 1
ATOM 6076 C CA . SER B 1 311 ? -6.297 -52.25 -30.938 1 96.19 311 SER B CA 1
ATOM 6077 C C . SER B 1 311 ? -6.207 -52.969 -29.594 1 96.19 311 SER B C 1
ATOM 6079 O O . SER B 1 311 ? -6.246 -54.188 -29.516 1 96.19 311 SER B O 1
ATOM 6081 N N . GLN B 1 312 ? -5.965 -52.188 -28.609 1 96.75 312 GLN B N 1
ATOM 6082 C CA . GLN B 1 312 ? -5.875 -52.688 -27.25 1 96.75 312 GLN B CA 1
ATOM 6083 C C . GLN B 1 312 ? -6.711 -51.844 -26.297 1 96.75 312 GLN B C 1
ATOM 6085 O O . GLN B 1 312 ? -6.652 -50.625 -26.328 1 96.75 312 GLN B O 1
ATOM 6090 N N . ARG B 1 313 ? -7.613 -52.469 -25.5 1 97.5 313 ARG B N 1
ATOM 6091 C CA . ARG B 1 313 ? -8.375 -51.844 -24.422 1 97.5 313 ARG B CA 1
ATOM 6092 C C . ARG B 1 313 ? -7.906 -52.344 -23.062 1 97.5 313 ARG B C 1
ATOM 6094 O O . ARG B 1 313 ? -7.801 -53.531 -22.828 1 97.5 313 ARG B O 1
ATOM 6101 N N . THR B 1 314 ? -7.52 -51.469 -22.266 1 97.12 314 THR B N 1
ATOM 6102 C CA . THR B 1 314 ? -7.105 -51.812 -20.906 1 97.12 314 THR B CA 1
ATOM 6103 C C . THR B 1 314 ? -7.984 -51.094 -19.891 1 97.12 314 THR B C 1
ATOM 6105 O O . THR B 1 314 ? -8.141 -49.875 -19.938 1 97.12 314 THR B O 1
ATOM 6108 N N . ILE B 1 315 ? -8.734 -51.781 -18.984 1 97.88 315 ILE B N 1
ATOM 6109 C CA . ILE B 1 315 ? -9.492 -51.25 -17.859 1 97.88 315 ILE B CA 1
ATOM 6110 C C . ILE B 1 315 ? -8.961 -51.844 -16.562 1 97.88 315 ILE B C 1
ATOM 6112 O O . ILE B 1 315 ? -8.766 -53.062 -16.453 1 97.88 315 ILE B O 1
ATOM 6116 N N . GLY B 1 316 ? -8.602 -51.062 -15.562 1 97.88 316 GLY B N 1
ATOM 6117 C CA . GLY B 1 316 ? -8.031 -51.594 -14.344 1 97.88 316 GLY B CA 1
ATOM 6118 C C . GLY B 1 316 ? -8.047 -50.625 -13.188 1 97.88 316 GLY B C 1
ATOM 6119 O O . GLY B 1 316 ? -8.578 -49.531 -13.305 1 97.88 316 GLY B O 1
ATOM 6120 N N . LEU B 1 317 ? -7.703 -51.094 -12.031 1 98.19 317 LEU B N 1
ATOM 6121 C CA . LEU B 1 317 ? -7.496 -50.312 -10.812 1 98.19 317 LEU B CA 1
ATOM 6122 C C . LEU B 1 317 ? -6.008 -50.156 -10.516 1 98.19 317 LEU B C 1
ATOM 6124 O O . LEU B 1 317 ? -5.223 -51.094 -10.75 1 98.19 317 LEU B O 1
ATOM 6128 N N . ARG B 1 318 ? -5.684 -48.906 -10.164 1 97.62 318 ARG B N 1
ATOM 6129 C CA . ARG B 1 318 ? -4.297 -48.656 -9.805 1 97.62 318 ARG B CA 1
ATOM 6130 C C . ARG B 1 318 ? -4.184 -48.188 -8.352 1 97.62 318 ARG B C 1
ATOM 6132 O O . ARG B 1 318 ? -4.715 -47.156 -7.98 1 97.62 318 ARG B O 1
ATOM 6139 N N . LEU B 1 319 ? -3.514 -49.125 -7.516 1 98.12 319 LEU B N 1
ATOM 6140 C CA . LEU B 1 319 ? -3.281 -48.812 -6.105 1 98.12 319 LEU B CA 1
ATOM 6141 C C . LEU B 1 319 ? -1.853 -48.344 -5.883 1 98.12 319 LEU B C 1
ATOM 6143 O O . LEU B 1 319 ? -0.9 -48.969 -6.359 1 98.12 319 LEU B O 1
ATOM 6147 N N . ASN B 1 320 ? -1.649 -47.156 -5.289 1 97.44 320 ASN B N 1
ATOM 6148 C CA . ASN B 1 320 ? -0.344 -46.656 -4.902 1 97.44 320 ASN B CA 1
ATOM 6149 C C . ASN B 1 320 ? -0.228 -46.469 -3.391 1 97.44 320 ASN B C 1
ATOM 6151 O O . ASN B 1 320 ? -1.056 -45.812 -2.77 1 97.44 320 ASN B O 1
ATOM 6155 N N . ILE B 1 321 ? 0.747 -47.094 -2.721 1 97.62 321 ILE B N 1
ATOM 6156 C CA . ILE B 1 321 ? 0.956 -47.031 -1.278 1 97.62 321 ILE B CA 1
ATOM 6157 C C . ILE B 1 321 ? 2.338 -46.469 -0.985 1 97.62 321 ILE B C 1
ATOM 6159 O O . ILE B 1 321 ? 3.35 -47.156 -1.136 1 97.62 321 ILE B O 1
ATOM 6163 N N . PRO B 1 322 ? 2.443 -45.219 -0.576 1 96.69 322 PRO B N 1
ATOM 6164 C CA . PRO B 1 322 ? 3.744 -44.719 -0.131 1 96.69 322 PRO B CA 1
ATOM 6165 C C . PRO B 1 322 ? 4.238 -45.406 1.141 1 96.69 322 PRO B C 1
ATOM 6167 O O . PRO B 1 322 ? 3.527 -45.406 2.148 1 96.69 322 PRO B O 1
ATOM 6170 N N . ILE B 1 323 ? 5.363 -45.906 1.103 1 96.88 323 ILE B N 1
ATOM 6171 C CA . ILE B 1 323 ? 5.906 -46.625 2.236 1 96.88 323 ILE B CA 1
ATOM 6172 C C . ILE B 1 323 ? 6.938 -45.781 2.967 1 96.88 323 ILE B C 1
ATOM 6174 O O . ILE B 1 323 ? 6.879 -45.625 4.188 1 96.88 323 ILE B O 1
ATOM 6178 N N . TYR B 1 324 ? 7.961 -45.281 2.201 1 96.88 324 TYR B N 1
ATOM 6179 C CA . TYR B 1 324 ? 9.031 -44.438 2.754 1 96.88 324 TYR B CA 1
ATOM 6180 C C . TYR B 1 324 ? 9.422 -43.344 1.785 1 96.88 324 TYR B C 1
ATOM 6182 O O . TYR B 1 324 ? 9.789 -43.594 0.637 1 96.88 324 TYR B O 1
ATOM 6190 N N . SER B 1 325 ? 9.273 -42.188 2.26 1 96.12 325 SER B N 1
ATOM 6191 C CA . SER B 1 325 ? 9.578 -41.031 1.436 1 96.12 325 SER B CA 1
ATOM 6192 C C . SER B 1 325 ? 10.719 -40.188 2.031 1 96.12 325 SER B C 1
ATOM 6194 O O . SER B 1 325 ? 10.695 -38.969 1.977 1 96.12 325 SER B O 1
ATOM 6196 N N . GLY B 1 326 ? 11.672 -40.75 2.729 1 97.19 326 GLY B N 1
ATOM 6197 C CA . GLY B 1 326 ? 12.82 -40.031 3.285 1 97.19 326 GLY B CA 1
ATOM 6198 C C . GLY B 1 326 ? 12.445 -39.094 4.418 1 97.19 326 GLY B C 1
ATOM 6199 O O . GLY B 1 326 ? 13.195 -38.156 4.734 1 97.19 326 GLY B O 1
ATOM 6200 N N . GLY B 1 327 ? 11.219 -39.25 4.957 1 97.81 327 GLY B N 1
ATOM 6201 C CA . GLY B 1 327 ? 10.758 -38.406 6.051 1 97.81 327 GLY B CA 1
ATOM 6202 C C . GLY B 1 327 ? 10 -37.188 5.582 1 97.81 327 GLY B C 1
ATOM 6203 O O . GLY B 1 327 ? 9.578 -36.344 6.395 1 97.81 327 GLY B O 1
ATOM 6204 N N . LEU B 1 328 ? 9.781 -37 4.289 1 98.06 328 LEU B N 1
ATOM 6205 C CA . LEU B 1 328 ? 9.141 -35.812 3.719 1 98.06 328 LEU B CA 1
ATOM 6206 C C . LEU B 1 328 ? 7.727 -35.656 4.258 1 98.06 328 LEU B C 1
ATOM 6208 O O . LEU B 1 328 ? 7.367 -34.594 4.754 1 98.06 328 LEU B O 1
ATOM 6212 N N . THR B 1 329 ? 6.852 -36.75 4.227 1 98 329 THR B N 1
ATOM 6213 C CA . THR B 1 329 ? 5.449 -36.656 4.625 1 98 329 THR B CA 1
ATOM 6214 C C . THR B 1 329 ? 5.324 -36.344 6.113 1 98 329 THR B C 1
ATOM 6216 O O . THR B 1 329 ? 4.535 -35.469 6.508 1 98 329 THR B O 1
ATOM 6219 N N . SER B 1 330 ? 6.086 -37.031 6.898 1 98.25 330 SER B N 1
ATOM 6220 C CA . SER B 1 330 ? 6.062 -36.781 8.336 1 98.25 330 SER B CA 1
ATOM 6221 C C . SER B 1 330 ? 6.492 -35.344 8.648 1 98.25 330 SER B C 1
ATOM 6223 O O . SER B 1 330 ? 5.93 -34.719 9.539 1 98.25 330 SER B O 1
ATOM 6225 N N . SER B 1 331 ? 7.551 -34.906 7.98 1 98.62 331 SER B N 1
ATOM 6226 C CA . SER B 1 331 ? 8 -33.531 8.172 1 98.62 331 SER B CA 1
ATOM 6227 C C . SER B 1 331 ? 6.918 -32.531 7.758 1 98.62 331 SER B C 1
ATOM 6229 O O . SER B 1 331 ? 6.707 -31.516 8.43 1 98.62 331 SER B O 1
ATOM 6231 N N . GLN B 1 332 ? 6.223 -32.75 6.621 1 98.62 332 GLN B N 1
ATOM 6232 C CA . GLN B 1 332 ? 5.137 -31.906 6.16 1 98.62 332 GLN B CA 1
ATOM 6233 C C . GLN B 1 332 ? 3.996 -31.859 7.172 1 98.62 332 GLN B C 1
ATOM 6235 O O . GLN B 1 332 ? 3.359 -30.828 7.359 1 98.62 332 GLN B O 1
ATOM 6240 N N . VAL B 1 333 ? 3.666 -32.938 7.84 1 98.75 333 VAL B N 1
ATOM 6241 C CA . VAL B 1 333 ? 2.643 -33 8.875 1 98.75 333 VAL B CA 1
ATOM 6242 C C . VAL B 1 333 ? 3.061 -32.125 10.055 1 98.75 333 VAL B C 1
ATOM 6244 O O . VAL B 1 333 ? 2.268 -31.312 10.547 1 98.75 333 VAL B O 1
ATOM 6247 N N . ARG B 1 334 ? 4.367 -32.219 10.484 1 98.69 334 ARG B N 1
ATOM 6248 C CA . ARG B 1 334 ? 4.852 -31.391 11.586 1 98.69 334 ARG B CA 1
ATOM 6249 C C . ARG B 1 334 ? 4.809 -29.922 11.211 1 98.69 334 ARG B C 1
ATOM 6251 O O . ARG B 1 334 ? 4.441 -29.078 12.039 1 98.69 334 ARG B O 1
ATOM 6258 N N . GLU B 1 335 ? 5.195 -29.641 9.953 1 98.81 335 GLU B N 1
ATOM 6259 C CA . GLU B 1 335 ? 5.082 -28.281 9.453 1 98.81 335 GLU B CA 1
ATOM 6260 C C . GLU B 1 335 ? 3.643 -27.781 9.539 1 98.81 335 GLU B C 1
ATOM 6262 O O . GLU B 1 335 ? 3.396 -26.656 10 1 98.81 335 GLU B O 1
ATOM 6267 N N . SER B 1 336 ? 2.693 -28.641 9.148 1 98.75 336 SER B N 1
ATOM 6268 C CA . SER B 1 336 ? 1.292 -28.234 9.117 1 98.75 336 SER B CA 1
ATOM 6269 C C . SER B 1 336 ? 0.733 -28.047 10.523 1 98.75 336 SER B C 1
ATOM 6271 O O . SER B 1 336 ? -0.123 -27.188 10.75 1 98.75 336 SER B O 1
ATOM 6273 N N . TYR B 1 337 ? 1.177 -28.844 11.477 1 98.81 337 TYR B N 1
ATOM 6274 C CA . TYR B 1 337 ? 0.811 -28.625 12.875 1 98.81 337 TYR B CA 1
ATOM 6275 C C . TYR B 1 337 ? 1.241 -27.234 13.336 1 98.81 337 TYR B C 1
ATOM 6277 O O . TYR B 1 337 ? 0.472 -26.531 13.984 1 98.81 337 TYR B O 1
ATOM 6285 N N . SER B 1 338 ? 2.525 -26.906 12.992 1 98.81 338 SER B N 1
ATOM 6286 C CA . SER B 1 338 ? 3.043 -25.609 13.383 1 98.81 338 SER B CA 1
ATOM 6287 C C . SER B 1 338 ? 2.273 -24.484 12.695 1 98.81 338 SER B C 1
ATOM 6289 O O . SER B 1 338 ? 2.02 -23.438 13.305 1 98.81 338 SER B O 1
ATOM 6291 N N . ARG B 1 339 ? 1.905 -24.672 11.438 1 98.81 339 ARG B N 1
ATOM 6292 C CA . ARG B 1 339 ? 1.136 -23.672 10.703 1 98.81 339 ARG B CA 1
ATOM 6293 C C . ARG B 1 339 ? -0.258 -23.5 11.305 1 98.81 339 ARG B C 1
ATOM 6295 O O . ARG B 1 339 ? -0.797 -22.391 11.336 1 98.81 339 ARG B O 1
ATOM 6302 N N . LEU B 1 340 ? -0.927 -24.609 11.727 1 98.81 340 LEU B N 1
ATOM 6303 C CA . LEU B 1 340 ? -2.209 -24.531 12.414 1 98.81 340 LEU B CA 1
ATOM 6304 C C . LEU B 1 340 ? -2.074 -23.734 13.711 1 98.81 340 LEU B C 1
ATOM 6306 O O . LEU B 1 340 ? -2.881 -22.828 13.977 1 98.81 340 LEU B O 1
ATOM 6310 N N . ASP B 1 341 ? -1.012 -23.984 14.453 1 98.75 341 ASP B N 1
ATOM 6311 C CA . ASP B 1 341 ? -0.749 -23.234 15.68 1 98.75 341 ASP B CA 1
ATOM 6312 C C . ASP B 1 341 ? -0.55 -21.75 15.391 1 98.75 341 ASP B C 1
ATOM 6314 O O . ASP B 1 341 ? -1.072 -20.891 16.109 1 98.75 341 ASP B O 1
ATOM 6318 N N . GLN B 1 342 ? 0.227 -21.469 14.359 1 98.69 342 GLN B N 1
ATOM 6319 C CA . GLN B 1 342 ? 0.436 -20.078 13.938 1 98.69 342 GLN B CA 1
ATOM 6320 C C . GLN B 1 342 ? -0.892 -19.391 13.648 1 98.69 342 GLN B C 1
ATOM 6322 O O . GLN B 1 342 ? -1.122 -18.266 14.102 1 98.69 342 GLN B O 1
ATOM 6327 N N . SER B 1 343 ? -1.738 -20.094 12.914 1 98.75 343 SER B N 1
ATOM 6328 C CA . SER B 1 343 ? -3.025 -19.516 12.539 1 98.75 343 SER B CA 1
ATOM 6329 C C . SER B 1 343 ? -3.895 -19.266 13.773 1 98.75 343 SER B C 1
ATOM 6331 O O . SER B 1 343 ? -4.586 -18.25 13.852 1 98.75 343 SER B O 1
ATOM 6333 N N . GLU B 1 344 ? -3.875 -20.203 14.688 1 98.81 344 GLU B N 1
ATOM 6334 C CA . GLU B 1 344 ? -4.629 -20.047 15.922 1 98.81 344 GLU B CA 1
ATOM 6335 C C . GLU B 1 344 ? -4.133 -18.844 16.734 1 98.81 344 GLU B C 1
ATOM 6337 O O . GLU B 1 344 ? -4.934 -18.078 17.266 1 98.81 344 GLU B O 1
ATOM 6342 N N . GLN B 1 345 ? -2.805 -18.703 16.797 1 98.81 345 GLN B N 1
ATOM 6343 C CA . GLN B 1 345 ? -2.234 -17.594 17.547 1 98.81 345 GLN B CA 1
ATOM 6344 C C . GLN B 1 345 ? -2.523 -16.266 16.859 1 98.81 345 GLN B C 1
ATOM 6346 O O . GLN B 1 345 ? -2.744 -15.242 17.516 1 98.81 345 GLN B O 1
ATOM 6351 N N . GLN B 1 346 ? -2.49 -16.297 15.562 1 98.69 346 GLN B N 1
ATOM 6352 C CA . GLN B 1 346 ? -2.846 -15.102 14.805 1 98.69 346 GLN B CA 1
ATOM 6353 C C . GLN B 1 346 ? -4.301 -14.703 15.055 1 98.69 346 GLN B C 1
ATOM 6355 O O . GLN B 1 346 ? -4.609 -13.523 15.203 1 98.69 346 GLN B O 1
ATOM 6360 N N . ARG B 1 347 ? -5.219 -15.664 15.094 1 98.62 347 ARG B N 1
ATOM 6361 C CA . ARG B 1 347 ? -6.613 -15.383 15.43 1 98.62 347 ARG B CA 1
ATOM 6362 C C . ARG B 1 347 ? -6.738 -14.805 16.828 1 98.62 347 ARG B C 1
ATOM 6364 O O . ARG B 1 347 ? -7.484 -13.844 17.047 1 98.62 347 ARG B O 1
ATOM 6371 N N . GLU B 1 348 ? -5.969 -15.391 17.75 1 98.62 348 GLU B N 1
ATOM 6372 C CA . GLU B 1 348 ? -6 -14.891 19.125 1 98.62 348 GLU B CA 1
ATOM 6373 C C . GLU B 1 348 ? -5.473 -13.461 19.188 1 98.62 348 GLU B C 1
ATOM 6375 O O . GLU B 1 348 ? -6.043 -12.617 19.891 1 98.62 348 GLU B O 1
ATOM 6380 N N . GLY B 1 349 ? -4.355 -13.172 18.469 1 98.69 349 GLY B N 1
ATOM 6381 C CA . GLY B 1 349 ? -3.855 -11.805 18.406 1 98.69 349 GLY B CA 1
ATOM 6382 C C . GLY B 1 349 ? -4.875 -10.828 17.844 1 98.69 349 GLY B C 1
ATOM 6383 O O . GLY B 1 349 ? -5.051 -9.734 18.375 1 98.69 349 GLY B O 1
ATOM 6384 N N . LEU B 1 350 ? -5.574 -11.242 16.844 1 98.56 350 LEU B N 1
ATOM 6385 C CA . LEU B 1 350 ? -6.598 -10.398 16.25 1 98.56 350 LEU B CA 1
ATOM 6386 C C . LEU B 1 350 ? -7.762 -10.188 17.203 1 98.56 350 LEU B C 1
ATOM 6388 O O . LEU B 1 350 ? -8.312 -9.086 17.297 1 98.56 350 LEU B O 1
ATOM 6392 N N . ARG B 1 351 ? -8.148 -11.227 17.859 1 98.5 351 ARG B N 1
ATOM 6393 C CA . ARG B 1 351 ? -9.219 -11.117 18.844 1 98.5 351 ARG B CA 1
ATOM 6394 C C . ARG B 1 351 ? -8.883 -10.07 19.891 1 98.5 351 ARG B C 1
ATOM 6396 O O . ARG B 1 351 ? -9.719 -9.227 20.219 1 98.5 351 ARG B O 1
ATOM 6403 N N . ARG B 1 352 ? -7.703 -10.109 20.453 1 98.56 352 ARG B N 1
ATOM 6404 C CA . ARG B 1 352 ? -7.277 -9.148 21.453 1 98.56 352 ARG B CA 1
ATOM 6405 C C . ARG B 1 352 ? -7.262 -7.73 20.891 1 98.56 352 ARG B C 1
ATOM 6407 O O . ARG B 1 352 ? -7.641 -6.777 21.578 1 98.56 352 ARG B O 1
ATOM 6414 N N . GLN B 1 353 ? -6.832 -7.641 19.688 1 98.56 353 GLN B N 1
ATOM 6415 C CA . GLN B 1 353 ? -6.82 -6.336 19.031 1 98.56 353 GLN B CA 1
ATOM 6416 C C . GLN B 1 353 ? -8.234 -5.801 18.844 1 98.56 353 GLN B C 1
ATOM 6418 O O . GLN B 1 353 ? -8.484 -4.609 19.031 1 98.56 353 GLN B O 1
ATOM 6423 N N . VAL B 1 354 ? -9.148 -6.664 18.422 1 98.69 354 VAL B N 1
ATOM 6424 C CA . VAL B 1 354 ? -10.539 -6.266 18.234 1 98.69 354 VAL B CA 1
ATOM 6425 C C . VAL B 1 354 ? -11.133 -5.82 19.562 1 98.69 354 VAL B C 1
ATOM 6427 O O . VAL B 1 354 ? -11.836 -4.812 19.625 1 98.69 354 VAL B O 1
ATOM 6430 N N . VAL B 1 355 ? -10.836 -6.516 20.594 1 98.62 355 VAL B N 1
ATOM 6431 C CA . VAL B 1 355 ? -11.312 -6.164 21.922 1 98.62 355 VAL B CA 1
ATOM 6432 C C . VAL B 1 355 ? -10.766 -4.797 22.328 1 98.62 355 VAL B C 1
ATOM 6434 O O . VAL B 1 355 ? -11.516 -3.922 22.766 1 98.62 355 VAL B O 1
ATOM 6437 N N . GLU B 1 356 ? -9.469 -4.578 22.172 1 98.56 356 GLU B N 1
ATOM 6438 C CA . GLU B 1 356 ? -8.828 -3.309 22.5 1 98.56 356 GLU B CA 1
ATOM 6439 C C . GLU B 1 356 ? -9.453 -2.158 21.703 1 98.56 356 GLU B C 1
ATOM 6441 O O . GLU B 1 356 ? -9.82 -1.135 22.281 1 98.56 356 GLU B O 1
ATOM 6446 N N . ASN B 1 357 ? -9.531 -2.377 20.5 1 98.56 357 ASN B N 1
ATOM 6447 C CA . ASN B 1 357 ? -10.055 -1.334 19.625 1 98.56 357 ASN B CA 1
ATOM 6448 C C . ASN B 1 357 ? -11.5 -0.986 19.969 1 98.56 357 ASN B C 1
ATOM 6450 O O . ASN B 1 357 ? -11.867 0.19 20 1 98.56 357 ASN B O 1
ATOM 6454 N N . THR B 1 358 ? -12.312 -1.987 20.188 1 98.75 358 THR B N 1
ATOM 6455 C CA . THR B 1 358 ? -13.719 -1.772 20.531 1 98.75 358 THR B CA 1
ATOM 6456 C C . THR B 1 358 ? -13.844 -1.012 21.844 1 98.75 358 THR B C 1
ATOM 6458 O O . THR B 1 358 ? -14.609 -0.047 21.938 1 98.75 358 THR B O 1
ATOM 6461 N N . ARG B 1 359 ? -13.102 -1.36 22.812 1 98.62 359 ARG B N 1
ATOM 6462 C CA . ARG B 1 359 ? -13.133 -0.662 24.094 1 98.62 359 ARG B CA 1
ATOM 6463 C C . ARG B 1 359 ? -12.656 0.778 23.938 1 98.62 359 ARG B C 1
ATOM 6465 O O . ARG B 1 359 ? -13.25 1.698 24.5 1 98.62 359 ARG B O 1
ATOM 6472 N N . ASN B 1 360 ? -11.562 0.947 23.203 1 98.69 360 ASN B N 1
ATOM 6473 C CA . ASN B 1 360 ? -11.039 2.287 22.969 1 98.69 360 ASN B CA 1
ATOM 6474 C C . ASN B 1 360 ? -12.055 3.17 22.25 1 98.69 360 ASN B C 1
ATOM 6476 O O . ASN B 1 360 ? -12.234 4.336 22.609 1 98.69 360 ASN B O 1
ATOM 6480 N N . LEU B 1 361 ? -12.68 2.6 21.297 1 98.81 361 LEU B N 1
ATOM 6481 C CA . LEU B 1 361 ? -13.648 3.377 20.531 1 98.81 361 LEU B CA 1
ATOM 6482 C C . LEU B 1 361 ? -14.883 3.686 21.375 1 98.81 361 LEU B C 1
ATOM 6484 O O . LEU B 1 361 ? -15.461 4.77 21.25 1 98.81 361 LEU B O 1
ATOM 6488 N N . HIS B 1 362 ? -15.32 2.729 22.219 1 98.75 362 HIS B N 1
ATOM 6489 C CA . HIS B 1 362 ? -16.406 3.008 23.156 1 98.75 362 HIS B CA 1
ATOM 6490 C C . HIS B 1 362 ? -16.062 4.18 24.062 1 98.75 362 HIS B C 1
ATOM 6492 O O . HIS B 1 362 ? -16.875 5.086 24.25 1 98.75 362 HIS B O 1
ATOM 6498 N N . ARG B 1 363 ? -14.867 4.176 24.578 1 98.5 363 ARG B N 1
ATOM 6499 C CA . ARG B 1 363 ? -14.398 5.27 25.422 1 98.5 363 ARG B CA 1
ATOM 6500 C C . ARG B 1 363 ? -14.289 6.566 24.625 1 98.5 363 ARG B C 1
ATOM 6502 O O . ARG B 1 363 ? -14.609 7.641 25.141 1 98.5 363 ARG B O 1
ATOM 6509 N N . ALA B 1 364 ? -13.812 6.453 23.422 1 98.62 364 ALA B N 1
ATOM 6510 C CA . ALA B 1 364 ? -13.664 7.625 22.562 1 98.62 364 ALA B CA 1
ATOM 6511 C C . ALA B 1 364 ? -15 8.32 22.344 1 98.62 364 ALA B C 1
ATOM 6513 O O . ALA B 1 364 ? -15.094 9.547 22.438 1 98.62 364 ALA B O 1
ATOM 6514 N N . VAL B 1 365 ? -16.062 7.527 22.109 1 98.5 365 VAL B N 1
ATOM 6515 C CA . VAL B 1 365 ? -17.375 8.117 21.891 1 98.5 365 VAL B CA 1
ATOM 6516 C C . VAL B 1 365 ? -17.844 8.805 23.172 1 98.5 365 VAL B C 1
ATOM 6518 O O . VAL B 1 365 ? -18.375 9.922 23.109 1 98.5 365 VAL B O 1
ATOM 6521 N N . ASN B 1 366 ? -17.609 8.188 24.281 1 98.38 366 ASN B N 1
ATOM 6522 C CA . ASN B 1 366 ? -17.969 8.805 25.562 1 98.38 366 ASN B CA 1
ATOM 6523 C C . ASN B 1 366 ? -17.188 10.094 25.797 1 98.38 366 ASN B C 1
ATOM 6525 O O . ASN B 1 366 ? -17.75 11.086 26.25 1 98.38 366 ASN B O 1
ATOM 6529 N N . THR B 1 367 ? -15.922 10.039 25.469 1 98.38 367 THR B N 1
ATOM 6530 C CA . THR B 1 367 ? -15.078 11.219 25.594 1 98.38 367 THR B CA 1
ATOM 6531 C C . THR B 1 367 ? -15.531 12.32 24.641 1 98.38 367 THR B C 1
ATOM 6533 O O . THR B 1 367 ? -15.531 13.5 25 1 98.38 367 THR B O 1
ATOM 6536 N N . ASP B 1 368 ? -15.945 11.961 23.484 1 98.31 368 ASP B N 1
ATOM 6537 C CA . ASP B 1 368 ? -16.438 12.914 22.484 1 98.31 368 ASP B CA 1
ATOM 6538 C C . ASP B 1 368 ? -17.672 13.656 23 1 98.31 368 ASP B C 1
ATOM 6540 O O . ASP B 1 368 ? -17.812 14.859 22.781 1 98.31 368 ASP B O 1
ATOM 6544 N N . VAL B 1 369 ? -18.547 12.953 23.641 1 98 369 VAL B N 1
ATOM 6545 C CA . VAL B 1 369 ? -19.75 13.562 24.188 1 98 369 VAL B CA 1
ATOM 6546 C C . VAL B 1 369 ? -19.375 14.656 25.172 1 98 369 VAL B C 1
ATOM 6548 O O . VAL B 1 369 ? -19.875 15.781 25.094 1 98 369 VAL B O 1
ATOM 6551 N N . GLU B 1 370 ? -18.422 14.359 26.031 1 97.81 370 GLU B N 1
ATOM 6552 C CA . GLU B 1 370 ? -17.953 15.336 27.016 1 97.81 370 GLU B CA 1
ATOM 6553 C C . GLU B 1 370 ? -17.219 16.484 26.344 1 97.81 370 GLU B C 1
ATOM 6555 O O . GLU B 1 370 ? -17.375 17.641 26.75 1 97.81 370 GLU B O 1
ATOM 6560 N N . GLN B 1 371 ? -16.438 16.156 25.344 1 97.88 371 GLN B N 1
ATOM 6561 C CA . GLN B 1 371 ? -15.617 17.156 24.672 1 97.88 371 GLN B CA 1
ATOM 6562 C C . GLN B 1 371 ? -16.5 18.156 23.922 1 97.88 371 GLN B C 1
ATOM 6564 O O . GLN B 1 371 ? -16.25 19.359 23.953 1 97.88 371 GLN B O 1
ATOM 6569 N N . VAL B 1 372 ? -17.5 17.656 23.219 1 97 372 VAL B N 1
ATOM 6570 C CA . VAL B 1 372 ? -18.375 18.547 22.469 1 97 372 VAL B CA 1
ATOM 6571 C C . VAL B 1 372 ? -19.062 19.531 23.406 1 97 372 VAL B C 1
ATOM 6573 O O . VAL B 1 372 ? -19.125 20.734 23.125 1 97 372 VAL B O 1
ATOM 6576 N N . GLN B 1 373 ? -19.5 19.094 24.562 1 95.31 373 GLN B N 1
ATOM 6577 C CA . GLN B 1 373 ? -20.156 19.938 25.547 1 95.31 373 GLN B CA 1
ATOM 6578 C C . GLN B 1 373 ? -19.172 20.969 26.125 1 95.31 373 GLN B C 1
ATOM 6580 O O . GLN B 1 373 ? -19.5 22.156 26.234 1 95.31 373 GLN B O 1
ATOM 6585 N N . ALA B 1 374 ? -17.984 20.469 26.438 1 97.06 374 ALA B N 1
ATOM 6586 C CA . ALA B 1 374 ? -16.969 21.359 27.031 1 97.06 374 ALA B CA 1
ATOM 6587 C C . ALA B 1 374 ? -16.516 22.422 26.031 1 97.06 374 ALA B C 1
ATOM 6589 O O . ALA B 1 374 ? -16.312 23.578 26.391 1 97.06 374 ALA B O 1
ATOM 6590 N N . ARG B 1 375 ? -16.375 22.047 24.797 1 96.06 375 ARG B N 1
ATOM 6591 C CA . ARG B 1 375 ? -15.906 22.969 23.766 1 96.06 375 ARG B CA 1
ATOM 6592 C C . ARG B 1 375 ? -17 23.984 23.406 1 96.06 375 ARG B C 1
ATOM 6594 O O . ARG B 1 375 ? -16.703 25.141 23.078 1 96.06 375 ARG B O 1
ATOM 6601 N N . ARG B 1 376 ? -18.234 23.531 23.438 1 94 376 ARG B N 1
ATOM 6602 C CA . ARG B 1 376 ? -19.328 24.484 23.266 1 94 376 ARG B CA 1
ATOM 6603 C C . ARG B 1 376 ? -19.281 25.578 24.328 1 94 376 ARG B C 1
ATOM 6605 O O . ARG B 1 376 ? -19.406 26.766 24.016 1 94 376 ARG B O 1
ATOM 6612 N N . GLN B 1 377 ? -19.078 25.156 25.562 1 93.62 377 GLN B N 1
ATOM 6613 C CA . GLN B 1 377 ? -18.969 26.109 26.656 1 93.62 377 GLN B CA 1
ATOM 6614 C C . GLN B 1 377 ? -17.75 27.016 26.484 1 93.62 377 GLN B C 1
ATOM 6616 O O . GLN B 1 377 ? -17.797 28.203 26.828 1 93.62 377 GLN B O 1
ATOM 6621 N N . SER B 1 378 ? -16.672 26.469 25.953 1 95.25 378 SER B N 1
ATOM 6622 C CA . SER B 1 378 ? -15.461 27.234 25.703 1 95.25 378 SER B CA 1
ATOM 6623 C C . SER B 1 378 ? -15.719 28.359 24.703 1 95.25 378 SER B C 1
ATOM 6625 O O . SER B 1 378 ? -15.172 29.469 24.859 1 95.25 378 SER B O 1
ATOM 6627 N N . ILE B 1 379 ? -16.547 28.172 23.703 1 94.06 379 ILE B N 1
ATOM 6628 C CA . ILE B 1 379 ? -16.891 29.219 22.734 1 94.06 379 ILE B CA 1
ATOM 6629 C C . ILE B 1 379 ? -17.641 30.344 23.438 1 94.06 379 ILE B C 1
ATOM 6631 O O . ILE B 1 379 ? -17.328 31.531 23.25 1 94.06 379 ILE B O 1
ATOM 6635 N N . ILE B 1 380 ? -18.594 30 24.312 1 92.69 380 ILE B N 1
ATOM 6636 C CA . ILE B 1 380 ? -19.391 30.984 25.031 1 92.69 380 ILE B CA 1
ATOM 6637 C C . ILE B 1 380 ? -18.484 31.844 25.906 1 92.69 380 ILE B C 1
ATOM 6639 O O . ILE B 1 380 ? -18.562 33.062 25.891 1 92.69 380 ILE B O 1
ATOM 6643 N N . SER B 1 381 ? -17.562 31.141 26.609 1 94 381 SER B N 1
ATOM 6644 C CA . SER B 1 381 ? -16.641 31.844 27.5 1 94 381 SER B CA 1
ATOM 6645 C C . SER B 1 381 ? -15.711 32.781 26.719 1 94 381 SER B C 1
ATOM 6647 O O . SER B 1 381 ? -15.477 33.906 27.125 1 94 381 SER B O 1
ATOM 6649 N N . ASN B 1 382 ? -15.211 32.281 25.609 1 94.19 382 ASN B N 1
ATOM 6650 C CA . ASN B 1 382 ? -14.273 33.094 24.828 1 94.19 382 ASN B CA 1
ATOM 6651 C C . ASN B 1 382 ? -14.977 34.219 24.109 1 94.19 382 ASN B C 1
ATOM 6653 O O . ASN B 1 382 ? -14.398 35.312 23.922 1 94.19 382 ASN B O 1
ATOM 6657 N N . GLN B 1 383 ? -16.203 34.062 23.703 1 92.56 383 GLN B N 1
ATOM 6658 C CA . GLN B 1 383 ? -16.984 35.125 23.109 1 92.56 383 GLN B CA 1
ATOM 6659 C C . GLN B 1 383 ? -17.219 36.25 24.125 1 92.56 383 GLN B C 1
ATOM 6661 O O . GLN B 1 383 ? -17.062 37.438 23.797 1 92.56 383 GLN B O 1
ATOM 6666 N N . SER B 1 384 ? -17.594 35.875 25.375 1 92.44 384 SER B N 1
ATOM 6667 C CA . SER B 1 384 ? -17.766 36.844 26.438 1 92.44 384 SER B CA 1
ATOM 6668 C C . SER B 1 384 ? -16.453 37.562 26.734 1 92.44 384 SER B C 1
ATOM 6670 O O . SER B 1 384 ? -16.438 38.781 26.984 1 92.44 384 SER B O 1
ATOM 6672 N N . ALA B 1 385 ? -15.398 36.812 26.688 1 93.5 385 ALA B N 1
ATOM 6673 C CA . ALA B 1 385 ? -14.078 37.406 26.953 1 93.5 385 ALA B CA 1
ATOM 6674 C C . ALA B 1 385 ? -13.711 38.406 25.891 1 93.5 385 ALA B C 1
ATOM 6676 O O . ALA B 1 385 ? -13.109 39.438 26.188 1 93.5 385 ALA B O 1
ATOM 6677 N N . VAL B 1 386 ? -13.992 38.125 24.609 1 93.5 386 VAL B N 1
ATOM 6678 C CA . VAL B 1 386 ? -13.711 39.062 23.531 1 93.5 386 VAL B CA 1
ATOM 6679 C C . VAL B 1 386 ? -14.508 40.344 23.719 1 93.5 386 VAL B C 1
ATOM 6681 O O . VAL B 1 386 ? -13.953 41.438 23.625 1 93.5 386 VAL B O 1
ATOM 6684 N N . GLU B 1 387 ? -15.781 40.281 24.062 1 91 387 GLU B N 1
ATOM 6685 C CA . GLU B 1 387 ? -16.625 41.438 24.25 1 91 387 GLU B CA 1
ATOM 6686 C C . GLU B 1 387 ? -16.141 42.281 25.438 1 91 387 GLU B C 1
ATOM 6688 O O . GLU B 1 387 ? -16.062 43.531 25.328 1 91 387 GLU B O 1
ATOM 6693 N N . ALA B 1 388 ? -15.789 41.562 26.5 1 92.75 388 ALA B N 1
ATOM 6694 C CA . ALA B 1 388 ? -15.297 42.281 27.688 1 92.75 388 ALA B CA 1
ATOM 6695 C C . ALA B 1 388 ? -13.977 43 27.391 1 92.75 388 ALA B C 1
ATOM 6697 O O . ALA B 1 388 ? -13.758 44.125 27.844 1 92.75 388 ALA B O 1
ATOM 6698 N N . THR B 1 389 ? -13.125 42.312 26.656 1 92.88 389 THR B N 1
ATOM 6699 C CA . THR B 1 389 ? -11.82 42.875 26.359 1 92.88 389 THR B CA 1
ATOM 6700 C C . THR B 1 389 ? -11.953 44.062 25.375 1 92.88 389 THR B C 1
ATOM 6702 O O . THR B 1 389 ? -11.195 45.031 25.469 1 92.88 389 THR B O 1
ATOM 6705 N N . GLU B 1 390 ? -12.883 44 24.469 1 91.62 390 GLU B N 1
ATOM 6706 C CA . GLU B 1 390 ? -13.141 45.125 23.547 1 91.62 390 GLU B CA 1
ATOM 6707 C C . GLU B 1 390 ? -13.641 46.344 24.297 1 91.62 390 GLU B C 1
ATOM 6709 O O . GLU B 1 390 ? -13.203 47.469 24.016 1 91.62 390 GLU B O 1
ATOM 6714 N N . ILE B 1 391 ? -14.531 46.125 25.297 1 90.69 391 ILE B N 1
ATOM 6715 C CA . ILE B 1 391 ? -15.016 47.219 26.125 1 90.69 391 ILE B CA 1
ATOM 6716 C C . ILE B 1 391 ? -13.867 47.812 26.953 1 90.69 391 ILE B C 1
ATOM 6718 O O . ILE B 1 391 ? -13.727 49.031 27.078 1 90.69 391 ILE B O 1
ATOM 6722 N N . GLY B 1 392 ? -13.102 46.844 27.484 1 91.19 392 GLY B N 1
ATOM 6723 C CA . GLY B 1 392 ? -11.938 47.281 28.234 1 91.19 392 GLY B CA 1
ATOM 6724 C C . GLY B 1 392 ? -10.961 48.094 27.406 1 91.19 392 GLY B C 1
ATOM 6725 O O . GLY B 1 392 ? -10.336 49.031 27.906 1 91.19 392 GLY B O 1
ATOM 6726 N N . TYR B 1 393 ? -10.789 47.781 26.188 1 89.62 393 TYR B N 1
ATOM 6727 C CA . TYR B 1 393 ? -9.922 48.531 25.281 1 89.62 393 TYR B CA 1
ATOM 6728 C C . TYR B 1 393 ? -10.5 49.938 24.984 1 89.62 393 TYR B C 1
ATOM 6730 O O . TYR B 1 393 ? -9.766 50.906 24.953 1 89.62 393 TYR B O 1
ATOM 6738 N N . GLN B 1 394 ? -11.812 50.062 24.922 1 86 394 GLN B N 1
ATOM 6739 C CA . GLN B 1 394 ? -12.484 51.312 24.641 1 86 394 GLN B CA 1
ATOM 6740 C C . GLN B 1 394 ? -12.359 52.281 25.828 1 86 394 GLN B C 1
ATOM 6742 O O . GLN B 1 394 ? -12.211 53.5 25.625 1 86 394 GLN B O 1
ATOM 6747 N N . VAL B 1 395 ? -12.32 51.656 27.062 1 88.31 395 VAL B N 1
ATOM 6748 C CA . VAL B 1 395 ? -12.273 52.531 28.234 1 88.31 395 VAL B CA 1
ATOM 6749 C C . VAL B 1 395 ? -10.828 52.656 28.719 1 88.31 395 VAL B C 1
ATOM 6751 O O . VAL B 1 395 ? -10.57 53.281 29.75 1 88.31 395 VAL B O 1
ATOM 6754 N N . GLY B 1 396 ? -9.836 51.969 28 1 83.94 396 GLY B N 1
ATOM 6755 C CA . GLY B 1 396 ? -8.422 52.188 28.234 1 83.94 396 GLY B CA 1
ATOM 6756 C C . GLY B 1 396 ? -7.84 51.25 29.281 1 83.94 396 GLY B C 1
ATOM 6757 O O . GLY B 1 396 ? -6.699 51.406 29.719 1 83.94 396 GLY B O 1
ATOM 6758 N N . THR B 1 397 ? -8.609 50.156 29.672 1 87 397 THR B N 1
ATOM 6759 C CA . THR B 1 397 ? -8.141 49.25 30.703 1 87 397 THR B CA 1
ATOM 6760 C C . THR B 1 397 ? -7.426 48.031 30.094 1 87 397 THR B C 1
ATOM 6762 O O . THR B 1 397 ? -6.742 47.281 30.797 1 87 397 THR B O 1
ATOM 6765 N N . ARG B 1 398 ? -7.59 47.938 28.844 1 86.94 398 ARG B N 1
ATOM 6766 C CA . ARG B 1 398 ? -6.926 46.844 28.109 1 86.94 398 ARG B CA 1
ATOM 6767 C C . ARG B 1 398 ? -6.215 47.406 26.875 1 86.94 398 ARG B C 1
ATOM 6769 O O . ARG B 1 398 ? -6.527 48.5 26.391 1 86.94 398 ARG B O 1
ATOM 6776 N N . ASN B 1 399 ? -5.293 46.625 26.406 1 86.19 399 ASN B N 1
ATOM 6777 C CA . ASN B 1 399 ? -4.582 47.031 25.203 1 86.19 399 ASN B CA 1
ATOM 6778 C C . ASN B 1 399 ? -4.988 46.188 24 1 86.19 399 ASN B C 1
ATOM 6780 O O . ASN B 1 399 ? -5.809 45.281 24.125 1 86.19 399 ASN B O 1
ATOM 6784 N N . ILE B 1 400 ? -4.469 46.562 22.875 1 87.12 400 ILE B N 1
ATOM 6785 C CA . ILE B 1 400 ? -4.871 45.969 21.594 1 87.12 400 ILE B CA 1
ATOM 6786 C C . ILE B 1 400 ? -4.418 44.531 21.531 1 87.12 400 ILE B C 1
ATOM 6788 O O . ILE B 1 400 ? -5.098 43.656 20.953 1 87.12 400 ILE B O 1
ATOM 6792 N N . VAL B 1 401 ? -3.33 44.188 22.125 1 86.31 401 VAL B N 1
ATOM 6793 C CA . VAL B 1 401 ? -2.803 42.812 22.109 1 86.31 401 VAL B CA 1
ATOM 6794 C C . VAL B 1 401 ? -3.768 41.875 22.844 1 86.31 401 VAL B C 1
ATOM 6796 O O . VAL B 1 401 ? -3.951 40.719 22.438 1 86.31 401 VAL B O 1
ATOM 6799 N N . ASP B 1 402 ? -4.383 42.375 23.875 1 89.88 402 ASP B N 1
ATOM 6800 C CA . ASP B 1 402 ? -5.363 41.625 24.625 1 89.88 402 ASP B CA 1
ATOM 6801 C C . ASP B 1 402 ? -6.566 41.25 23.75 1 89.88 402 ASP B C 1
ATOM 6803 O O . ASP B 1 402 ? -7.062 40.125 23.781 1 89.88 402 ASP B O 1
ATOM 6807 N N . VAL B 1 403 ? -6.953 42.312 23.031 1 90.5 403 VAL B N 1
ATOM 6808 C CA . VAL B 1 403 ? -8.102 42.125 22.141 1 90.5 403 VAL B CA 1
ATOM 6809 C C . VAL B 1 403 ? -7.762 41.094 21.078 1 90.5 403 VAL B C 1
ATOM 6811 O O . VAL B 1 403 ? -8.523 40.156 20.844 1 90.5 403 VAL B O 1
ATOM 6814 N N . LEU B 1 404 ? -6.617 41.219 20.469 1 90.38 404 LEU B N 1
ATOM 6815 C CA . LEU B 1 404 ? -6.184 40.312 19.406 1 90.38 404 LEU B CA 1
ATOM 6816 C C . LEU B 1 404 ? -6.039 38.906 19.938 1 90.38 404 LEU B C 1
ATOM 6818 O O . LEU B 1 404 ? -6.441 37.938 19.266 1 90.38 404 LEU B O 1
ATOM 6822 N N . ASP B 1 405 ? -5.566 38.688 21.031 1 89.5 405 ASP B N 1
ATOM 6823 C CA . ASP B 1 405 ? -5.395 37.375 21.656 1 89.5 405 ASP B CA 1
ATOM 6824 C C . ASP B 1 405 ? -6.746 36.719 21.969 1 89.5 405 ASP B C 1
ATOM 6826 O O . ASP B 1 405 ? -6.934 35.531 21.766 1 89.5 405 ASP B O 1
ATOM 6830 N N . ALA B 1 406 ? -7.562 37.594 22.562 1 92.62 406 ALA B N 1
ATOM 6831 C CA . ALA B 1 406 ? -8.906 37.094 22.859 1 92.62 406 ALA B CA 1
ATOM 6832 C C . ALA B 1 406 ? -9.609 36.625 21.594 1 92.62 406 ALA B C 1
ATOM 6834 O O . ALA B 1 406 ? -10.289 35.594 21.609 1 92.62 406 ALA B O 1
ATOM 6835 N N . GLN B 1 407 ? -9.422 37.344 20.531 1 92.38 407 GLN B N 1
ATOM 6836 C CA . GLN B 1 407 ? -10.016 36.969 19.25 1 92.38 407 GLN B CA 1
ATOM 6837 C C . GLN B 1 407 ? -9.414 35.656 18.734 1 92.38 407 GLN B C 1
ATOM 6839 O O . GLN B 1 407 ? -10.133 34.781 18.266 1 92.38 407 GLN B O 1
ATOM 6844 N N . ARG B 1 408 ? -8.148 35.562 18.812 1 92.19 408 ARG B N 1
ATOM 6845 C CA . ARG B 1 408 ? -7.488 34.312 18.406 1 92.19 408 ARG B CA 1
ATOM 6846 C C . ARG B 1 408 ? -8.023 33.125 19.172 1 92.19 408 ARG B C 1
ATOM 6848 O O . ARG B 1 408 ? -8.266 32.062 18.609 1 92.19 408 ARG B O 1
ATOM 6855 N N . GLN B 1 409 ? -8.195 33.312 20.438 1 92.94 409 GLN B N 1
ATOM 6856 C CA . GLN B 1 409 ? -8.68 32.25 21.297 1 92.94 409 GLN B CA 1
ATOM 6857 C C . GLN B 1 409 ? -10.109 31.844 20.938 1 92.94 409 GLN B C 1
ATOM 6859 O O . GLN B 1 409 ? -10.461 30.656 20.984 1 92.94 409 GLN B O 1
ATOM 6864 N N . LEU B 1 410 ? -10.914 32.812 20.625 1 93.44 410 LEU B N 1
ATOM 6865 C CA . LEU B 1 410 ? -12.297 32.531 20.25 1 93.44 410 LEU B CA 1
ATOM 6866 C C . LEU B 1 410 ? -12.352 31.656 19 1 93.44 410 LEU B C 1
ATOM 6868 O O . LEU B 1 410 ? -13 30.609 19.016 1 93.44 410 LEU B O 1
ATOM 6872 N N . TYR B 1 411 ? -11.633 32.031 18.031 1 93.12 411 TYR B N 1
ATOM 6873 C CA . TYR B 1 411 ? -11.734 31.312 16.766 1 93.12 411 TYR B CA 1
ATOM 6874 C C . TYR B 1 411 ? -11.039 29.953 16.859 1 93.12 411 TYR B C 1
ATOM 6876 O O . TYR B 1 411 ? -11.461 28.984 16.234 1 93.12 411 TYR B O 1
ATOM 6884 N N . SER B 1 412 ? -10.008 29.797 17.656 1 94.62 412 SER B N 1
ATOM 6885 C CA . SER B 1 412 ? -9.438 28.484 17.969 1 94.62 412 SER B CA 1
ATOM 6886 C C . SER B 1 412 ? -10.461 27.578 18.641 1 94.62 412 SER B C 1
ATOM 6888 O O . SER B 1 412 ? -10.547 26.391 18.328 1 94.62 412 SER B O 1
ATOM 6890 N N . SER B 1 413 ? -11.195 28.172 19.578 1 95.12 413 SER B N 1
ATOM 6891 C CA . SER B 1 413 ? -12.219 27.391 20.266 1 95.12 413 SER B CA 1
ATOM 6892 C C . SER B 1 413 ? -13.305 26.938 19.297 1 95.12 413 SER B C 1
ATOM 6894 O O . SER B 1 413 ? -13.836 25.828 19.438 1 95.12 413 SER B O 1
ATOM 6896 N N . VAL B 1 414 ? -13.656 27.797 18.344 1 93 414 VAL B N 1
ATOM 6897 C CA . VAL B 1 414 ? -14.648 27.453 17.344 1 93 414 VAL B CA 1
ATOM 6898 C C . VAL B 1 414 ? -14.148 26.266 16.516 1 93 414 VAL B C 1
ATOM 6900 O O . VAL B 1 414 ? -14.891 25.312 16.281 1 93 414 VAL B O 1
ATOM 6903 N N . ARG B 1 415 ? -12.961 26.297 16.062 1 94.88 415 ARG B N 1
ATOM 6904 C CA . ARG B 1 415 ? -12.375 25.203 15.281 1 94.88 415 ARG B CA 1
ATOM 6905 C C . ARG B 1 415 ? -12.352 23.906 16.078 1 94.88 415 ARG B C 1
ATOM 6907 O O . ARG B 1 415 ? -12.68 22.844 15.555 1 94.88 415 ARG B O 1
ATOM 6914 N N . ASN B 1 416 ? -11.961 24.016 17.312 1 95.69 416 ASN B N 1
ATOM 6915 C CA . ASN B 1 416 ? -11.891 22.828 18.172 1 95.69 416 ASN B CA 1
ATOM 6916 C C . ASN B 1 416 ? -13.273 22.203 18.375 1 95.69 416 ASN B C 1
ATOM 6918 O O . ASN B 1 416 ? -13.398 20.984 18.406 1 95.69 416 ASN B O 1
ATOM 6922 N N . TYR B 1 417 ? -14.281 23.062 18.547 1 95.81 417 TYR B N 1
ATOM 6923 C CA . TYR B 1 417 ? -15.648 22.594 18.688 1 95.81 417 TYR B CA 1
ATOM 6924 C C . TYR B 1 417 ? -16.094 21.828 17.453 1 95.81 417 TYR B C 1
ATOM 6926 O O . TYR B 1 417 ? -16.609 20.703 17.547 1 95.81 417 TYR B O 1
ATOM 6934 N N . ASN B 1 418 ? -15.867 22.406 16.297 1 95.12 418 ASN B N 1
ATOM 6935 C CA . ASN B 1 418 ? -16.266 21.75 15.062 1 95.12 418 ASN B CA 1
ATOM 6936 C C . ASN B 1 418 ? -15.531 20.438 14.852 1 95.12 418 ASN B C 1
ATOM 6938 O O . ASN B 1 418 ? -16.141 19.438 14.445 1 95.12 418 ASN B O 1
ATOM 6942 N N . ASN B 1 419 ? -14.234 20.391 15.125 1 96.69 419 ASN B N 1
ATOM 6943 C CA . ASN B 1 419 ? -13.453 19.156 15.023 1 96.69 419 ASN B CA 1
ATOM 6944 C C . ASN B 1 419 ? -14.023 18.062 15.922 1 96.69 419 ASN B C 1
ATOM 6946 O O . ASN B 1 419 ? -14.117 16.906 15.516 1 96.69 419 ASN B O 1
ATOM 6950 N N . SER B 1 420 ? -14.375 18.469 17.141 1 97.25 420 SER B N 1
ATOM 6951 C CA . SER B 1 420 ? -14.875 17.484 18.094 1 97.25 420 SER B CA 1
ATOM 6952 C C . SER B 1 420 ? -16.203 16.891 17.641 1 97.25 420 SER B C 1
ATOM 6954 O O . SER B 1 420 ? -16.484 15.719 17.875 1 97.25 420 SER B O 1
ATOM 6956 N N . ARG B 1 421 ? -17.062 17.719 17.031 1 96.38 421 ARG B N 1
ATOM 6957 C CA . ARG B 1 421 ? -18.344 17.234 16.516 1 96.38 421 ARG B CA 1
ATOM 6958 C C . ARG B 1 421 ? -18.141 16.172 15.453 1 96.38 421 ARG B C 1
ATOM 6960 O O . ARG B 1 421 ? -18.797 15.125 15.477 1 96.38 421 ARG B O 1
ATOM 6967 N N . TYR B 1 422 ? -17.281 16.406 14.477 1 97.75 422 TYR B N 1
ATOM 6968 C CA . TYR B 1 422 ? -17.016 15.445 13.414 1 97.75 422 TYR B CA 1
ATOM 6969 C C . TYR B 1 422 ? -16.344 14.195 13.969 1 97.75 422 TYR B C 1
ATOM 6971 O O . TYR B 1 422 ? -16.609 13.078 13.508 1 97.75 422 TYR B O 1
ATOM 6979 N N . ASP B 1 423 ? -15.445 14.367 14.992 1 98.31 423 ASP B N 1
ATOM 6980 C CA . ASP B 1 423 ? -14.836 13.211 15.633 1 98.31 423 ASP B CA 1
ATOM 6981 C C . ASP B 1 423 ? -15.891 12.312 16.266 1 98.31 423 ASP B C 1
ATOM 6983 O O . ASP B 1 423 ? -15.805 11.086 16.188 1 98.31 423 ASP B O 1
ATOM 6987 N N . TYR B 1 424 ? -16.891 12.961 16.922 1 98.25 424 TYR B N 1
ATOM 6988 C CA . TYR B 1 424 ? -17.984 12.219 17.531 1 98.25 424 TYR B CA 1
ATOM 6989 C C . TYR B 1 424 ? -18.688 11.352 16.5 1 98.25 424 TYR B C 1
ATOM 6991 O O . TYR B 1 424 ? -18.906 10.156 16.719 1 98.25 424 TYR B O 1
ATOM 6999 N N . ILE B 1 425 ? -19.016 11.938 15.383 1 98.19 425 ILE B N 1
ATOM 7000 C CA . ILE B 1 425 ? -19.75 11.227 14.344 1 98.19 425 ILE B CA 1
ATOM 7001 C C . ILE B 1 425 ? -18.906 10.062 13.82 1 98.19 425 ILE B C 1
ATOM 7003 O O . ILE B 1 425 ? -19.391 8.93 13.742 1 98.19 425 ILE B O 1
ATOM 7007 N N . LEU B 1 426 ? -17.656 10.266 13.484 1 98.69 426 LEU B N 1
ATOM 7008 C CA . LEU B 1 426 ? -16.781 9.258 12.883 1 98.69 426 LEU B CA 1
ATOM 7009 C C . LEU B 1 426 ? -16.438 8.164 13.883 1 98.69 426 LEU B C 1
ATOM 7011 O O . LEU B 1 426 ? -16.359 6.988 13.516 1 98.69 426 LEU B O 1
ATOM 7015 N N . ASP B 1 427 ? -16.219 8.539 15.164 1 98.69 427 ASP B N 1
ATOM 7016 C CA . ASP B 1 427 ? -15.898 7.535 16.172 1 98.69 427 ASP B CA 1
ATOM 7017 C C . ASP B 1 427 ? -17.078 6.598 16.406 1 98.69 427 ASP B C 1
ATOM 7019 O O . ASP B 1 427 ? -16.891 5.41 16.688 1 98.69 427 ASP B O 1
ATOM 7023 N N . ASN B 1 428 ? -18.297 7.133 16.297 1 98.44 428 ASN B N 1
ATOM 7024 C CA . ASN B 1 428 ? -19.469 6.27 16.375 1 98.44 428 ASN B CA 1
ATOM 7025 C C . ASN B 1 428 ? -19.484 5.242 15.242 1 98.44 428 ASN B C 1
ATOM 7027 O O . ASN B 1 428 ? -19.766 4.066 15.469 1 98.44 428 ASN B O 1
ATOM 7031 N N . LEU B 1 429 ? -19.203 5.68 14.047 1 98.69 429 LEU B N 1
ATOM 7032 C CA . LEU B 1 429 ? -19.156 4.777 12.906 1 98.69 429 LEU B CA 1
ATOM 7033 C C . LEU B 1 429 ? -18.031 3.76 13.055 1 98.69 429 LEU B C 1
ATOM 7035 O O . LEU B 1 429 ? -18.203 2.582 12.742 1 98.69 429 LEU B O 1
ATOM 7039 N N . ARG B 1 430 ? -16.844 4.238 13.547 1 98.81 430 ARG B N 1
ATOM 7040 C CA . ARG B 1 430 ? -15.711 3.346 13.766 1 98.81 430 ARG B CA 1
ATOM 7041 C C . ARG B 1 430 ? -16.047 2.285 14.812 1 98.81 430 ARG B C 1
ATOM 7043 O O . ARG B 1 430 ? -15.625 1.132 14.688 1 98.81 430 ARG B O 1
ATOM 7050 N N . LEU B 1 431 ? -16.766 2.672 15.844 1 98.81 431 LEU B N 1
ATOM 7051 C CA . LEU B 1 431 ? -17.188 1.723 16.859 1 98.81 431 LEU B CA 1
ATOM 7052 C C . LEU B 1 431 ? -18.078 0.642 16.266 1 98.81 431 LEU B C 1
ATOM 7054 O O . LEU B 1 431 ? -17.891 -0.548 16.516 1 98.81 431 LEU B O 1
ATOM 7058 N N . LYS B 1 432 ? -19.031 1.052 15.469 1 98.69 432 LYS B N 1
ATOM 7059 C CA . LYS B 1 432 ? -19.938 0.098 14.828 1 98.69 432 LYS B CA 1
ATOM 7060 C C . LYS B 1 432 ? -19.172 -0.817 13.875 1 98.69 432 LYS B C 1
ATOM 7062 O O . LYS B 1 432 ? -19.516 -1.994 13.727 1 98.69 432 LYS B O 1
ATOM 7067 N N . GLN B 1 433 ? -18.141 -0.249 13.172 1 98.62 433 GLN B N 1
ATOM 7068 C CA . GLN B 1 433 ? -17.297 -1.09 12.312 1 98.62 433 GLN B CA 1
ATOM 7069 C C . GLN B 1 433 ? -16.547 -2.135 13.133 1 98.62 433 GLN B C 1
ATOM 7071 O O . GLN B 1 433 ? -16.516 -3.309 12.766 1 98.62 433 GLN B O 1
ATOM 7076 N N . ALA B 1 434 ? -15.945 -1.668 14.242 1 98.44 434 ALA B N 1
ATOM 7077 C CA . ALA B 1 434 ? -15.203 -2.582 15.109 1 98.44 434 ALA B CA 1
ATOM 7078 C C . ALA B 1 434 ? -16.109 -3.693 15.633 1 98.44 434 ALA B C 1
ATOM 7080 O O . ALA B 1 434 ? -15.68 -4.84 15.773 1 98.44 434 ALA B O 1
ATOM 7081 N N . ALA B 1 435 ? -17.406 -3.383 15.891 1 98.12 435 ALA B N 1
ATOM 7082 C CA . ALA B 1 435 ? -18.375 -4.344 16.406 1 98.12 435 ALA B CA 1
ATOM 7083 C C . ALA B 1 435 ? -18.922 -5.211 15.273 1 98.12 435 ALA B C 1
ATOM 7085 O O . ALA B 1 435 ? -19.594 -6.223 15.523 1 98.12 435 ALA B O 1
ATOM 7086 N N . GLY B 1 436 ? -18.688 -4.793 14.086 1 98.19 436 GLY B N 1
ATOM 7087 C CA . GLY B 1 436 ? -19.172 -5.555 12.938 1 98.19 436 GLY B CA 1
ATOM 7088 C C . GLY B 1 436 ? -20.609 -5.238 12.57 1 98.19 436 GLY B C 1
ATOM 7089 O O . GLY B 1 436 ? -21.234 -5.984 11.82 1 98.19 436 GLY B O 1
ATOM 7090 N N . THR B 1 437 ? -21.172 -4.102 13.039 1 97.94 437 THR B N 1
ATOM 7091 C CA . THR B 1 437 ? -22.594 -3.807 12.844 1 97.94 437 THR B CA 1
ATOM 7092 C C . THR B 1 437 ? -22.781 -2.623 11.898 1 97.94 437 THR B C 1
ATOM 7094 O O . THR B 1 437 ? -23.906 -2.244 11.578 1 97.94 437 THR B O 1
ATOM 7097 N N . LEU B 1 438 ? -21.625 -1.98 11.445 1 98.56 438 LEU B N 1
ATOM 7098 C CA . LEU B 1 438 ? -21.719 -0.846 10.531 1 98.56 438 LEU B CA 1
ATOM 7099 C C . LEU B 1 438 ? -22.406 -1.247 9.234 1 98.56 438 LEU B C 1
ATOM 7101 O O . LEU B 1 438 ? -22.062 -2.26 8.625 1 98.56 438 LEU B O 1
ATOM 7105 N N . ASN B 1 439 ? -23.422 -0.576 8.875 1 97.81 439 ASN B N 1
ATOM 7106 C CA . ASN B 1 439 ? -24.156 -0.813 7.645 1 97.81 439 ASN B CA 1
ATOM 7107 C C . ASN B 1 439 ? -24.672 0.491 7.031 1 97.81 439 ASN B C 1
ATOM 7109 O O . ASN B 1 439 ? -24.594 1.547 7.664 1 97.81 439 ASN B O 1
ATOM 7113 N N . PRO B 1 440 ? -25.094 0.499 5.785 1 97.25 440 PRO B N 1
ATOM 7114 C CA . PRO B 1 440 ? -25.531 1.72 5.109 1 97.25 440 PRO B CA 1
ATOM 7115 C C . PRO B 1 440 ? -26.672 2.422 5.844 1 97.25 440 PRO B C 1
ATOM 7117 O O . PRO B 1 440 ? -26.844 3.639 5.715 1 97.25 440 PRO B O 1
ATOM 7120 N N . GLY B 1 441 ? -27.453 1.655 6.586 1 97.62 441 GLY B N 1
ATOM 7121 C CA . GLY B 1 441 ? -28.516 2.246 7.383 1 97.62 441 GLY B CA 1
ATOM 7122 C C . GLY B 1 441 ? -28.016 3.273 8.383 1 97.62 441 GLY B C 1
ATOM 7123 O O . GLY B 1 441 ? -28.719 4.23 8.703 1 97.62 441 GLY B O 1
ATOM 7124 N N . ASP B 1 442 ? -26.766 3.141 8.867 1 97.56 442 ASP B N 1
ATOM 7125 C CA . ASP B 1 442 ? -26.172 4.094 9.797 1 97.56 442 ASP B CA 1
ATOM 7126 C C . ASP B 1 442 ? -25.953 5.453 9.133 1 97.56 442 ASP B C 1
ATOM 7128 O O . ASP B 1 442 ? -26.109 6.496 9.773 1 97.56 442 ASP B O 1
ATOM 7132 N N . LEU B 1 443 ? -25.562 5.445 7.855 1 97.94 443 LEU B N 1
ATOM 7133 C CA . LEU B 1 443 ? -25.453 6.695 7.109 1 97.94 443 LEU B CA 1
ATOM 7134 C C . LEU B 1 443 ? -26.828 7.312 6.875 1 97.94 443 LEU B C 1
ATOM 7136 O O . LEU B 1 443 ? -26.984 8.531 6.926 1 97.94 443 LEU B O 1
ATOM 7140 N N . GLN B 1 444 ? -27.812 6.465 6.648 1 96.62 444 GLN B N 1
ATOM 7141 C CA . GLN B 1 444 ? -29.188 6.934 6.445 1 96.62 444 GLN B CA 1
ATOM 7142 C C . GLN B 1 444 ? -29.703 7.656 7.684 1 96.62 444 GLN B C 1
ATOM 7144 O O . GLN B 1 444 ? -30.391 8.672 7.57 1 96.62 444 GLN B O 1
ATOM 7149 N N . ASP B 1 445 ? -29.375 7.172 8.82 1 95.38 445 ASP B N 1
ATOM 7150 C CA . ASP B 1 445 ? -29.797 7.785 10.07 1 95.38 445 ASP B CA 1
ATOM 7151 C C . ASP B 1 445 ? -29.234 9.195 10.211 1 95.38 445 ASP B C 1
ATOM 7153 O O . ASP B 1 445 ? -29.859 10.07 10.82 1 95.38 445 ASP B O 1
ATOM 7157 N N . LEU B 1 446 ? -28.078 9.422 9.648 1 95.75 446 LEU B N 1
ATOM 7158 C CA . LEU B 1 446 ? -27.438 10.727 9.734 1 95.75 446 LEU B CA 1
ATOM 7159 C C . LEU B 1 446 ? -28.078 11.719 8.773 1 95.75 446 LEU B C 1
ATOM 7161 O O . LEU B 1 446 ? -27.938 12.93 8.938 1 95.75 446 LEU B O 1
ATOM 7165 N N . THR B 1 447 ? -28.797 11.25 7.781 1 92.31 447 THR B N 1
ATOM 7166 C CA . THR B 1 447 ? -29.344 12.109 6.734 1 92.31 447 THR B CA 1
ATOM 7167 C C . THR B 1 447 ? -30.406 13.047 7.305 1 92.31 447 THR B C 1
ATOM 7169 O O . THR B 1 447 ? -30.609 14.148 6.797 1 92.31 447 THR B O 1
ATOM 7172 N N . ARG B 1 448 ? -31.016 12.633 8.398 1 91.81 448 ARG B N 1
ATOM 7173 C CA . ARG B 1 448 ? -32.062 13.453 9.023 1 91.81 448 ARG B CA 1
ATOM 7174 C C . ARG B 1 448 ? -31.469 14.742 9.586 1 91.81 448 ARG B C 1
ATOM 7176 O O . ARG B 1 448 ? -32.188 15.703 9.836 1 91.81 448 ARG B O 1
ATOM 7183 N N . TYR B 1 449 ? -30.219 14.773 9.734 1 94.38 449 TYR B N 1
ATOM 7184 C CA . TYR B 1 449 ? -29.562 15.938 10.336 1 94.38 449 TYR B CA 1
ATOM 7185 C C . TYR B 1 449 ? -28.75 16.703 9.305 1 94.38 449 TYR B C 1
ATOM 7187 O O . TYR B 1 449 ? -27.969 17.578 9.656 1 94.38 449 TYR B O 1
ATOM 7195 N N . LEU B 1 450 ? -28.875 16.375 8.039 1 93.69 450 LEU B N 1
ATOM 7196 C CA . LEU B 1 450 ? -28.156 17.094 6.988 1 93.69 450 LEU B CA 1
ATOM 7197 C C . LEU B 1 450 ? -28.938 18.328 6.555 1 93.69 450 LEU B C 1
ATOM 7199 O O . LEU B 1 450 ? -30.172 18.328 6.582 1 93.69 450 LEU B O 1
ATOM 7203 N N . LYS B 1 451 ? -28.188 19.297 6.207 1 90.81 451 LYS B N 1
ATOM 7204 C CA . LYS B 1 451 ? -28.734 20.547 5.73 1 90.81 451 LYS B CA 1
ATOM 7205 C C . LYS B 1 451 ? -28.328 20.812 4.285 1 90.81 451 LYS B C 1
ATOM 7207 O O . LYS B 1 451 ? -27.172 21.109 4.008 1 90.81 451 LYS B O 1
ATOM 7212 N N . ALA B 1 452 ? -29.25 20.938 3.354 1 86.38 452 ALA B N 1
ATOM 7213 C CA . ALA B 1 452 ? -29 21.078 1.921 1 86.38 452 ALA B CA 1
ATOM 7214 C C . ALA B 1 452 ? -28.484 22.469 1.576 1 86.38 452 ALA B C 1
ATOM 7216 O O . ALA B 1 452 ? -27.672 22.641 0.665 1 86.38 452 ALA B O 1
ATOM 7217 N N . ASP B 1 453 ? -28.969 23.391 2.34 1 86.25 453 ASP B N 1
ATOM 7218 C CA . ASP B 1 453 ? -28.562 24.766 2.061 1 86.25 453 ASP B CA 1
ATOM 7219 C C . ASP B 1 453 ? -27.484 25.219 3.039 1 86.25 453 ASP B C 1
ATOM 7221 O O . ASP B 1 453 ? -27.453 26.391 3.449 1 86.25 453 ASP B O 1
ATOM 7225 N N . TYR B 1 454 ? -26.734 24.297 3.412 1 86.31 454 TYR B N 1
ATOM 7226 C CA . TYR B 1 454 ? -25.656 24.594 4.348 1 86.31 454 TYR B CA 1
ATOM 7227 C C . TYR B 1 454 ? -24.672 25.578 3.738 1 86.31 454 TYR B C 1
ATOM 7229 O O . TYR B 1 454 ? -24.141 25.359 2.645 1 86.31 454 TYR B O 1
ATOM 7237 N N . ASN B 1 455 ? -24.547 26.688 4.352 1 88.06 455 ASN B N 1
ATOM 7238 C CA . ASN B 1 455 ? -23.516 27.672 4.043 1 88.06 455 ASN B CA 1
ATOM 7239 C C . ASN B 1 455 ? -22.422 27.688 5.105 1 88.06 455 ASN B C 1
ATOM 7241 O O . ASN B 1 455 ? -22.625 28.203 6.203 1 88.06 455 ASN B O 1
ATOM 7245 N N . PRO B 1 456 ? -21.266 27.25 4.754 1 88 456 PRO B N 1
ATOM 7246 C CA . PRO B 1 456 ? -20.203 27.141 5.762 1 88 456 PRO B CA 1
ATOM 7247 C C . PRO B 1 456 ? -19.859 28.484 6.402 1 88 456 PRO B C 1
ATOM 7249 O O . PRO B 1 456 ? -19.516 28.531 7.582 1 88 456 PRO B O 1
ATOM 7252 N N . ASP B 1 457 ? -20.016 29.531 5.719 1 88.81 457 ASP B N 1
ATOM 7253 C CA . ASP B 1 457 ? -19.625 30.828 6.238 1 88.81 457 ASP B CA 1
ATOM 7254 C C . ASP B 1 457 ? -20.641 31.328 7.27 1 88.81 457 ASP B C 1
ATOM 7256 O O . ASP B 1 457 ? -20.312 32.156 8.117 1 88.81 457 ASP B O 1
ATOM 7260 N N . LYS B 1 458 ? -21.812 30.766 7.246 1 84.38 458 LYS B N 1
ATOM 7261 C CA . LYS B 1 458 ? -22.859 31.234 8.148 1 84.38 458 LYS B CA 1
ATOM 7262 C C . LYS B 1 458 ? -23.203 30.188 9.195 1 84.38 458 LYS B C 1
ATOM 7264 O O . LYS B 1 458 ? -23.609 30.516 10.305 1 84.38 458 LYS B O 1
ATOM 7269 N N . ASP B 1 459 ? -23 29 8.781 1 83 459 ASP B N 1
ATOM 7270 C CA . ASP B 1 459 ? -23.562 27.922 9.57 1 83 459 ASP B CA 1
ATOM 7271 C C . ASP B 1 459 ? -22.484 27.203 10.391 1 83 459 ASP B C 1
ATOM 7273 O O . ASP B 1 459 ? -22.766 26.203 11.047 1 83 459 ASP B O 1
ATOM 7277 N N . PHE B 1 460 ? -21.234 27.734 10.414 1 81.12 460 PHE B N 1
ATOM 7278 C CA . PHE B 1 460 ? -20.156 27 11.055 1 81.12 460 PHE B CA 1
ATOM 7279 C C . PHE B 1 460 ? -20.219 27.141 12.57 1 81.12 460 PHE B C 1
ATOM 7281 O O . PHE B 1 460 ? -19.438 26.531 13.289 1 81.12 460 PHE B O 1
ATOM 7288 N N . LEU B 1 461 ? -21.25 27.938 13.078 1 84.75 461 LEU B N 1
ATOM 7289 C CA . LEU B 1 461 ? -21.484 28.109 14.508 1 84.75 461 LEU B CA 1
ATOM 7290 C C . LEU B 1 461 ? -22.953 27.906 14.844 1 84.75 461 LEU B C 1
ATOM 7292 O O . LEU B 1 461 ? -23.828 28.188 14.023 1 84.75 461 LEU B O 1
ATOM 7296 N N . PRO B 1 462 ? -23.141 27.391 16.109 1 82.44 462 PRO B N 1
ATOM 7297 C CA . PRO B 1 462 ? -24.547 27.344 16.547 1 82.44 462 PRO B CA 1
ATOM 7298 C C . PRO B 1 462 ? -25.156 28.734 16.656 1 82.44 462 PRO B C 1
ATOM 7300 O O . PRO B 1 462 ? -24.516 29.672 17.141 1 82.44 462 PRO B O 1
ATOM 7303 N N . PRO B 1 463 ? -26.375 28.906 16.188 1 75.06 463 PRO B N 1
ATOM 7304 C CA . PRO B 1 463 ? -27.016 30.219 16.156 1 75.06 463 PRO B CA 1
ATOM 7305 C C . PRO B 1 463 ? -27.25 30.781 17.562 1 75.06 463 PRO B C 1
ATOM 7307 O O . PRO B 1 463 ? -27.438 32 17.719 1 75.06 463 PRO B O 1
ATOM 7310 N N . ASP B 1 464 ? -27.266 29.938 18.547 1 78.12 464 ASP B N 1
ATOM 7311 C CA . ASP B 1 464 ? -27.641 30.391 19.875 1 78.12 464 ASP B CA 1
ATOM 7312 C C . ASP B 1 464 ? -26.422 30.828 20.672 1 78.12 464 ASP B C 1
ATOM 7314 O O . ASP B 1 464 ? -26.547 31.266 21.812 1 78.12 464 ASP B O 1
ATOM 7318 N N . LEU B 1 465 ? -25.25 30.719 20.109 1 81.44 465 LEU B N 1
ATOM 7319 C CA . LEU B 1 465 ? -24.031 30.969 20.875 1 81.44 465 LEU B CA 1
ATOM 7320 C C . LEU B 1 465 ? -23.922 32.438 21.234 1 81.44 465 LEU B C 1
ATOM 7322 O O . LEU B 1 465 ? -23.5 32.781 22.344 1 81.44 465 LEU B O 1
ATOM 7326 N N . ALA B 1 466 ? -24.312 33.312 20.312 1 77.31 466 ALA B N 1
ATOM 7327 C CA . ALA B 1 466 ? -24.234 34.75 20.562 1 77.31 466 ALA B CA 1
ATOM 7328 C C . ALA B 1 466 ? -25.141 35.188 21.719 1 77.31 466 ALA B C 1
ATOM 7330 O O . ALA B 1 466 ? -24.75 35.969 22.562 1 77.31 466 ALA B O 1
ATOM 7331 N N . LYS B 1 467 ? -26.297 34.594 21.75 1 76.25 467 LYS B N 1
ATOM 7332 C CA . LYS B 1 467 ? -27.25 34.906 22.812 1 76.25 467 LYS B CA 1
ATOM 7333 C C . LYS B 1 467 ? -26.734 34.375 24.156 1 76.25 467 LYS B C 1
ATOM 7335 O O . LYS B 1 467 ? -26.828 35.062 25.172 1 76.25 467 LYS B O 1
ATOM 7340 N N . ALA B 1 468 ? -26.156 33.281 24.125 1 79.19 468 ALA B N 1
ATOM 7341 C CA . ALA B 1 468 ? -25.625 32.688 25.344 1 79.19 468 ALA B CA 1
ATOM 7342 C C . ALA B 1 468 ? -24.438 33.5 25.875 1 79.19 468 ALA B C 1
ATOM 7344 O O . ALA B 1 468 ? -24.312 33.656 27.094 1 79.19 468 ALA B O 1
ATOM 7345 N N . ALA B 1 469 ? -23.594 33.938 25.047 1 81 469 ALA B N 1
ATOM 7346 C CA . ALA B 1 469 ? -22.438 34.719 25.422 1 81 469 ALA B CA 1
ATOM 7347 C C . ALA B 1 469 ? -22.875 36.062 26.016 1 81 469 ALA B C 1
ATOM 7349 O O . ALA B 1 469 ? -22.281 36.531 26.984 1 81 469 ALA B O 1
ATOM 7350 N N . ALA B 1 470 ? -23.969 36.688 25.547 1 80.69 470 ALA B N 1
ATOM 7351 C CA . ALA B 1 470 ? -24.484 37.969 26.047 1 80.69 470 ALA B CA 1
ATOM 7352 C C . ALA B 1 470 ? -25.078 37.812 27.453 1 80.69 470 ALA B C 1
ATOM 7354 O O . ALA B 1 470 ? -24.891 38.656 28.312 1 80.69 470 ALA B O 1
ATOM 7355 N N . GLU B 1 471 ? -25.734 36.719 27.656 1 80 471 GLU B N 1
ATOM 7356 C CA . GLU B 1 471 ? -26.297 36.438 28.969 1 80 471 GLU B CA 1
ATOM 7357 C C . GLU B 1 471 ? -25.188 36.219 30.016 1 80 471 GLU B C 1
ATOM 7359 O O . GLU B 1 471 ? -25.312 36.656 31.156 1 80 471 GLU B O 1
ATOM 7364 N N . GLN B 1 472 ? -24.031 35.594 29.594 1 78.81 472 GLN B N 1
ATOM 7365 C CA . GLN B 1 472 ? -22.906 35.375 30.5 1 78.81 472 GLN B CA 1
ATOM 7366 C C . GLN B 1 472 ? -22.203 36.688 30.859 1 78.81 472 GLN B C 1
ATOM 7368 O O . GLN B 1 472 ? -21.75 36.875 31.984 1 78.81 472 GLN B O 1
ATOM 7373 N N . LEU B 1 473 ? -22.016 37.5 29.922 1 80.5 473 LEU B N 1
ATOM 7374 C CA . LEU B 1 473 ? -21.391 38.812 30.141 1 80.5 473 LEU B CA 1
ATOM 7375 C C . LEU B 1 473 ? -22.188 39.625 31.156 1 80.5 473 LEU B C 1
ATOM 7377 O O . LEU B 1 473 ? -21.594 40.375 31.953 1 80.5 473 LEU B O 1
ATOM 7381 N N . LYS B 1 474 ? -23.578 39.5 31.156 1 76.5 474 LYS B N 1
ATOM 7382 C CA . LYS B 1 474 ? -24.438 40.25 32.062 1 76.5 474 LYS B CA 1
ATOM 7383 C C . LYS B 1 474 ? -24.516 39.594 33.438 1 76.5 474 LYS B C 1
ATOM 7385 O O . LYS B 1 474 ? -24.875 40.219 34.406 1 76.5 474 LYS B O 1
ATOM 7390 N N . ALA B 1 475 ? -24.172 38.344 33.406 1 72.12 475 ALA B N 1
ATOM 7391 C CA . ALA B 1 475 ? -24.344 37.562 34.656 1 72.12 475 ALA B CA 1
ATOM 7392 C C . ALA B 1 475 ? -23.219 37.875 35.625 1 72.12 475 ALA B C 1
ATOM 7394 O O . ALA B 1 475 ? -22.109 38.219 35.219 1 72.12 475 ALA B O 1
ATOM 7395 N N . ARG B 1 476 ? -23.562 37.969 37 1 68.25 476 ARG B N 1
ATOM 7396 C CA . ARG B 1 476 ? -22.609 38.219 38.062 1 68.25 476 ARG B CA 1
ATOM 7397 C C . ARG B 1 476 ? -21.578 37.094 38.156 1 68.25 476 ARG B C 1
ATOM 7399 O O . ARG B 1 476 ? -21.922 35.938 38 1 68.25 476 ARG B O 1
ATOM 7406 N N . PRO B 1 477 ? -20.188 37.406 38.219 1 64.75 477 PRO B N 1
ATOM 7407 C CA . PRO B 1 477 ? -19.156 36.344 38.375 1 64.75 477 PRO B CA 1
ATOM 7408 C C . PRO B 1 477 ? -19.422 35.438 39.562 1 64.75 477 PRO B C 1
ATOM 7410 O O . PRO B 1 477 ? -19.828 35.906 40.625 1 64.75 477 PRO B O 1
ATOM 7413 N N . GLY B 1 478 ? -19.531 34.094 39.5 1 56.19 478 GLY B N 1
ATOM 7414 C CA . GLY B 1 478 ? -19.734 33.156 40.594 1 56.19 478 GLY B CA 1
ATOM 7415 C C . GLY B 1 478 ? -21.156 32.625 40.656 1 56.19 478 GLY B C 1
ATOM 7416 O O . GLY B 1 478 ? -21.469 31.797 41.531 1 56.19 478 GLY B O 1
ATOM 7417 N N . SER B 1 479 ? -22.141 33.188 40.062 1 41.78 479 SER B N 1
ATOM 7418 C CA . SER B 1 479 ? -23.5 32.656 40.25 1 41.78 479 SER B CA 1
ATOM 7419 C C . SER B 1 479 ? -23.797 31.5 39.312 1 41.78 479 SER B C 1
ATOM 7421 O O . SER B 1 479 ? -23.25 31.453 38.188 1 41.78 479 SER B O 1
#

Organism: NCBI:txid76758

Solvent-accessible surface area (backbone atoms only — not comparable to full-atom values): 47798 Å² total; per-residue (Å²): 138,83,78,77,75,75,74,75,72,77,71,74,73,71,68,71,67,70,76,64,81,70,77,49,56,75,53,89,59,41,41,75,55,49,45,37,53,39,21,74,75,50,23,62,69,59,51,50,46,54,50,50,43,61,58,52,52,49,44,34,62,57,31,48,52,63,59,42,69,45,79,50,74,49,73,49,82,45,79,46,78,46,79,40,78,80,69,74,45,78,48,80,43,74,25,39,33,37,35,40,41,38,39,32,57,73,40,49,61,35,43,52,26,44,27,53,16,28,47,26,48,33,53,20,45,53,30,51,45,51,41,52,53,46,48,47,56,54,48,41,49,53,38,54,50,43,28,53,49,26,38,33,45,26,29,44,32,47,50,48,24,50,50,30,44,52,48,26,53,49,33,48,53,33,33,76,72,68,72,44,56,70,66,48,31,52,52,28,44,52,51,24,53,52,30,48,54,50,29,55,54,30,49,50,47,29,54,49,28,49,49,52,39,22,68,45,26,52,32,36,71,93,63,58,45,33,71,48,83,78,57,82,75,64,62,57,88,71,81,40,56,67,60,49,35,53,42,20,75,74,40,15,38,67,61,55,20,37,53,24,50,34,49,20,31,51,25,45,31,50,18,35,55,32,59,64,46,56,37,34,31,37,38,36,36,42,36,40,22,33,24,54,49,74,69,47,55,70,91,57,98,54,97,59,61,56,40,57,46,29,36,36,39,37,44,33,42,42,38,41,34,59,71,40,55,36,51,30,51,63,33,47,30,51,21,29,53,20,47,30,48,19,38,48,25,47,38,50,39,48,48,43,49,47,43,42,51,28,42,47,27,48,48,48,26,45,48,26,39,54,39,35,55,34,28,51,51,22,32,29,29,22,48,27,20,31,55,36,34,50,52,29,37,74,74,67,77,38,54,63,67,56,38,51,50,32,48,50,51,25,45,50,29,49,47,51,26,53,51,33,50,53,47,32,55,51,33,48,50,50,31,30,45,45,25,37,67,52,49,72,64,61,48,51,64,52,55,79,38,48,30,80,82,51,43,46,78,71,58,63,53,65,85,61,45,65,58,50,13,52,52,56,63,70,43,65,90,90,119,138,81,76,77,77,74,76,74,75,76,72,72,74,72,70,73,71,69,77,66,82,72,75,51,55,74,55,89,60,42,40,72,53,47,46,37,52,40,23,74,74,50,24,31,65,60,52,18,47,52,19,48,42,50,26,52,49,32,44,35,54,39,30,46,13,65,61,35,48,33,34,37,36,36,36,40,42,34,39,38,41,38,37,35,56,29,61,72,47,75,47,78,44,71,25,39,35,38,35,37,40,38,39,31,55,74,40,53,59,34,42,53,26,42,28,53,17,26,48,25,47,35,53,20,44,53,30,50,46,51,41,53,55,45,48,49,57,54,49,40,49,52,40,53,49,45,28,52,49,26,37,33,44,29,28,43,33,47,52,48,25,51,53,30,45,51,49,26,52,48,32,48,53,34,34,76,74,67,73,43,55,70,42,47,30,33,44,28,45,21,51,25,36,47,31,49,41,51,34,56,55,30,50,51,45,27,54,46,28,49,43,52,40,21,56,44,26,54,32,36,71,94,61,57,44,34,72,49,83,79,56,83,76,64,64,56,88,71,83,40,56,66,62,47,36,54,41,19,75,75,39,14,37,69,58,55,21,34,54,24,50,33,50,19,31,52,24,46,31,50,18,34,53,30,59,65,47,59,37,33,31,40,38,37,36,42,36,39,23,34,24,53,49,72,71,45,56,69,88,52,98,51,99,64,67,69,71,60,73,42,73,48,76,47,76,49,76,47,78,46,70,67,84,79,65,91,55,51,49,63,51,48,30,54,50,30,51,52,50,31,49,50,37,47,50,50,36,51,53,48,49,54,48,47,41,51,50,30,42,49,29,48,50,46,27,44,49,27,40,53,48,34,54,51,28,51,51,45,31,30,53,28,47,28,47,31,55,51,35,48,51,28,36,74,75,64,78,38,52,65,67,57,36,53,49,30,47,52,51,24,43,52,30,46,47,51,27,54,52,34,49,54,46,34,56,51,34,49,50,49,30,30,46,47,24,36,68,52,49,74,66,62,48,52,65,52,52,80,38,48,30,80,82,52,43,43,78,72,58,64,53,66,85,59,45,64,60,52,16,53,53,54,63,72,44,67,90,90,117

Radius of gyration: 41.14 Å; Cα contacts (8 Å, |Δi|>4): 1473; chains: 2; bounding box: 78×135×106 Å